Protein AF-A0A9P8ER81-F1 (afdb_monomer_lite)

Organism: Aureobasidium melanogenum (NCBI:txid46634)

pLDDT: mean 85.16, std 20.09, range [21.48, 98.94]

Secondary structure (DSSP, 8-state):
--EEEEE------B------SS---------HHHHHHHHHS-SEEEEEEEEETTEEEEEEEEEEEE--TT-TTSS---EEEEEEEEEESSSS-HHHHHHHHHTTS-S-PPPEEEEEEE-SPPPHHHHHH--GGGTT-THHHH-HHHHHHHTT--GGGGSS-SS--GGGS-HHHHGGGTTSPEEEEEEE-SSS-SS---TT-----------------------PPPPTT--S---GGGTT--TTTTPPPB---SHHHHHHHHHSSS-EEEEE-SEEE-TTTT-EEEEEEE-TT-SSTTB-EEE-GGGHHHHT-TTSPEEEEEEEEGGGGSPEEE-SSEEEEE-TT--EEES--EEEETT-EEEEEES-EEEEE-TTEETS--SEEEES-EEEEEES-EEEEESS-SEEE-SS---EEEEES-EEE-B-S-BTTSSSBBS--EEE--TT-EEEEES-EEEEE-S-TTEE-TT-EEEEES-EEEEEEEEEEEE-TT-EEEEES-EEEEEEEEE-TTT--SEEEE--SSGGGHHHHSSPPPPPEEES------B--GGGGGGTTS-PPPP--HHHHHHHHHHH-STT-S-------------------SS---------STTPPP-S-SS-SS-SGGGGG--S-SSSEE--SEEEETTT--EEEESSS--EEESTT-EEEEEEEEEEEEEEEEEEEEESSEEEEEEEESSGGG-SSSPPP-SSS-SS----EEEEESSSEEEEEE--GGG-EEEEEEEEEEEE-S-TT-EEEEEEEEEEE-SSTT-S-TT--SEEEEES-HHHHHHHHHHHHHHHHHEE-TT-EEE--SSS-EEEE---SSS-EE-SBSSS--S--HHHHHHHHHHHHHTT---HHHHHHHHHHHHT--TTSPPPSS-TTT----BHHHHHHHHHHHHHHHHHH--HHHHHHHHHHHHHHHHHHHTTEETTTTEE-B--B--SS-S---BSBHHHHHHHHHHHHHHHHHHHHHT--SSHHHHHHHHHHHHHHHHHHHTEETTTTEE-SBSSS-----HHHHHHHHHTTSS-TTSHHHHHHHHHHGGGEETTEEB-TTSTTEE-HHHHHHHHHHHHHTT-HHHHHHHHIIIIIHHHH-TTS-SSS--S-EETTS-S-TTTTTTSTT-GGGS-SSBGGG-HHHHHIIIIII-EEE-SGGGSEEEE----TT-SEEEEEEEETTEEEEEEEEEETTTTEEEEEEEEEEEEEEEEEEPPPTTSS--EEEETTEEP--S--BTTTBEEEEEEEEEEEEEEE--

Radius of gyration: 37.2 Å; chains: 1; bounding box: 92×100×94 Å

Structure (mmCIF, N/CA/C/O backbone):
data_AF-A0A9P8ER81-F1
#
_entry.id   AF-A0A9P8ER81-F1
#
loop_
_atom_site.group_PDB
_atom_site.id
_atom_site.type_symbol
_atom_site.label_atom_id
_atom_site.label_alt_id
_atom_site.label_comp_id
_atom_site.label_asym_id
_atom_site.label_entity_id
_atom_site.label_seq_id
_atom_site.pdbx_PDB_ins_code
_atom_site.Cartn_x
_atom_site.Cartn_y
_atom_site.Cartn_z
_atom_site.occupancy
_atom_site.B_iso_or_equiv
_atom_site.auth_seq_id
_atom_site.auth_comp_id
_atom_site.auth_asym_id
_atom_site.auth_atom_id
_atom_site.pdbx_PDB_model_num
ATOM 1 N N . MET A 1 1 ? -44.017 -26.011 -16.737 1.00 39.22 1 MET A N 1
ATOM 2 C CA . MET A 1 1 ? -43.146 -26.577 -17.790 1.00 39.22 1 MET A CA 1
ATOM 3 C C . MET A 1 1 ? -42.359 -27.715 -17.158 1.00 39.22 1 MET A C 1
ATOM 5 O O . MET A 1 1 ? -42.106 -27.592 -15.965 1.00 39.22 1 MET A O 1
ATOM 9 N N . PRO A 1 2 ? -42.047 -28.818 -17.864 1.00 48.47 2 PRO A N 1
ATOM 10 C CA . PRO A 1 2 ? -41.124 -29.813 -17.322 1.00 48.47 2 PRO A CA 1
ATOM 11 C C . PRO A 1 2 ? -39.794 -29.116 -17.026 1.00 48.47 2 PRO A C 1
ATOM 13 O O . PRO A 1 2 ? -39.274 -28.404 -17.889 1.00 48.47 2 PRO A O 1
ATOM 16 N N . SER A 1 3 ? -39.295 -29.247 -15.799 1.00 65.00 3 SER A N 1
ATOM 17 C CA . SER A 1 3 ? -37.984 -28.720 -15.440 1.00 65.00 3 SER A CA 1
ATOM 18 C C . SER A 1 3 ? -36.919 -29.400 -16.309 1.00 65.00 3 SER A C 1
ATOM 20 O O . SER A 1 3 ? -36.922 -30.621 -16.484 1.00 65.00 3 SER A O 1
ATOM 22 N N . LYS A 1 4 ? -36.050 -28.589 -16.916 1.00 60.72 4 LYS A N 1
ATOM 23 C CA . LYS A 1 4 ? -35.035 -29.006 -17.890 1.00 60.72 4 LYS A CA 1
ATOM 24 C C . LYS A 1 4 ? -33.675 -28.521 -17.413 1.00 60.72 4 LYS A C 1
ATOM 26 O O . LYS A 1 4 ? -33.542 -27.348 -17.080 1.00 60.72 4 LYS A O 1
ATOM 31 N N . LEU A 1 5 ? -32.680 -29.405 -17.434 1.00 55.84 5 LEU A N 1
ATOM 32 C CA . LEU A 1 5 ? -31.285 -29.052 -17.198 1.00 55.84 5 LEU A CA 1
ATOM 33 C C . LEU A 1 5 ? -30.478 -29.272 -18.490 1.00 55.84 5 LEU A C 1
ATOM 35 O O . LEU A 1 5 ? -30.349 -30.424 -18.924 1.00 55.84 5 LEU A O 1
ATOM 39 N N . PRO A 1 6 ? -29.988 -28.201 -19.135 1.00 52.16 6 PRO A N 1
ATOM 40 C CA . PRO A 1 6 ? -29.135 -28.302 -20.310 1.00 52.16 6 PRO A CA 1
ATOM 41 C C . PRO A 1 6 ? -27.662 -28.476 -19.915 1.00 52.16 6 PRO A C 1
ATOM 43 O O . PRO A 1 6 ? -27.085 -27.650 -19.223 1.00 52.16 6 PRO A O 1
ATOM 46 N N . PHE A 1 7 ? -27.021 -29.530 -20.408 1.00 52.78 7 PHE A N 1
ATOM 47 C CA . PHE A 1 7 ? -25.574 -29.703 -20.332 1.00 52.78 7 PHE A CA 1
ATOM 48 C C . PHE A 1 7 ? -24.956 -29.191 -21.640 1.00 52.78 7 PHE A C 1
ATOM 50 O O . PHE A 1 7 ? -25.050 -29.843 -22.686 1.00 52.78 7 PHE A O 1
ATOM 57 N N . LEU A 1 8 ? -24.339 -28.006 -21.588 1.00 46.53 8 LEU A N 1
ATOM 58 C CA . LEU A 1 8 ? -23.599 -27.432 -22.711 1.00 46.53 8 LEU A CA 1
ATOM 59 C C . LEU A 1 8 ? -22.160 -27.966 -22.682 1.00 46.53 8 LEU A C 1
ATOM 61 O O . LEU A 1 8 ? -21.277 -27.394 -22.054 1.00 46.53 8 LEU A O 1
ATOM 65 N N . LEU A 1 9 ? -21.918 -29.094 -23.345 1.00 48.25 9 LEU A N 1
ATOM 66 C CA . LEU A 1 9 ? -20.553 -29.539 -23.598 1.00 48.25 9 LEU A CA 1
ATOM 67 C C . LEU A 1 9 ? -20.040 -28.849 -24.857 1.00 48.25 9 LEU A C 1
ATOM 69 O O . LEU A 1 9 ? -20.486 -29.148 -25.965 1.00 48.25 9 LEU A O 1
ATOM 73 N N . SER A 1 10 ? -19.084 -27.938 -24.700 1.00 40.78 10 SER A N 1
ATOM 74 C CA . SER A 1 10 ? -18.264 -27.537 -25.831 1.00 40.78 10 SER A CA 1
ATOM 75 C C . SER A 1 10 ? -17.502 -28.767 -26.337 1.00 40.78 10 SER A C 1
ATOM 77 O O . SER A 1 10 ? -16.890 -29.496 -25.562 1.00 40.78 10 SER A O 1
ATOM 79 N N . VAL A 1 11 ? -17.530 -28.935 -27.664 1.00 40.12 11 VAL A N 1
ATOM 80 C CA . VAL A 1 11 ? -16.727 -29.853 -28.495 1.00 40.12 11 VAL A CA 1
ATOM 81 C C . VAL A 1 11 ? -17.462 -31.109 -28.947 1.00 40.12 11 VAL A C 1
ATOM 83 O O . VAL A 1 11 ? -17.304 -32.188 -28.397 1.00 40.12 11 VAL A O 1
ATOM 86 N N . LEU A 1 12 ? -18.171 -30.955 -30.062 1.00 39.06 12 LEU A N 1
ATOM 87 C CA . LEU A 1 12 ? -18.121 -31.846 -31.223 1.00 39.06 12 LEU A CA 1
ATOM 88 C C . LEU A 1 12 ? -18.571 -30.982 -32.404 1.00 39.06 12 LEU A C 1
ATOM 90 O O . LEU A 1 12 ? -19.765 -30.839 -32.626 1.00 39.06 12 LEU A O 1
ATOM 94 N N . THR A 1 13 ? -17.639 -30.333 -33.103 1.00 37.41 13 THR A N 1
ATOM 95 C CA . THR A 1 13 ? -17.927 -29.656 -34.373 1.00 37.41 13 THR A CA 1
ATOM 96 C C . THR A 1 13 ? -17.682 -30.652 -35.502 1.00 37.41 13 THR A C 1
ATOM 98 O O . THR A 1 13 ? -16.539 -30.967 -35.828 1.00 37.41 13 THR A O 1
ATOM 101 N N . PHE A 1 14 ? -18.745 -31.185 -36.108 1.00 37.97 14 PHE A N 1
ATOM 102 C CA . PHE A 1 14 ? -18.610 -31.902 -37.380 1.00 37.97 14 PHE A CA 1
ATOM 103 C C . PHE A 1 14 ? -18.672 -30.875 -38.513 1.00 37.97 14 PHE A C 1
ATOM 105 O O . PHE A 1 14 ? -19.731 -30.313 -38.791 1.00 37.97 14 PHE A O 1
ATOM 112 N N . SER A 1 15 ? -17.536 -30.603 -39.156 1.00 34.22 15 SER A N 1
ATOM 113 C CA . SER A 1 15 ? -17.490 -29.892 -40.433 1.00 34.22 15 SER A CA 1
ATOM 114 C C . SER A 1 15 ? -17.577 -30.908 -41.570 1.00 34.22 15 SER A C 1
ATOM 116 O O . SER A 1 15 ? -16.629 -31.629 -41.877 1.00 34.22 15 SER A O 1
ATOM 118 N N . SER A 1 16 ? -18.733 -30.985 -42.226 1.00 35.34 16 SER A N 1
ATOM 119 C CA . SER A 1 16 ? -18.903 -31.793 -43.433 1.00 35.34 16 SER A CA 1
ATOM 120 C C . SER A 1 16 ? -18.510 -30.997 -44.681 1.00 35.34 16 SER A C 1
ATOM 122 O O . SER A 1 16 ? -19.366 -30.710 -45.511 1.00 35.34 16 SER A O 1
ATOM 124 N N . VAL A 1 17 ? -17.233 -30.623 -44.835 1.00 33.19 17 VAL A N 1
ATOM 125 C CA . VAL A 1 17 ? -16.685 -30.206 -46.142 1.00 33.19 17 VAL A CA 1
ATOM 126 C C . VAL A 1 17 ? -15.220 -30.648 -46.257 1.00 33.19 17 VAL A C 1
ATOM 128 O O . VAL A 1 17 ? -14.379 -30.288 -45.441 1.00 33.19 17 VAL A O 1
ATOM 131 N N . GLN A 1 18 ? -14.941 -31.479 -47.265 1.00 34.34 18 GLN A N 1
ATOM 132 C CA . GLN A 1 18 ? -13.626 -32.034 -47.607 1.00 34.34 18 GLN A CA 1
ATOM 133 C C . GLN A 1 18 ? -12.578 -30.954 -47.947 1.00 34.34 18 GLN A C 1
ATOM 135 O O . GLN A 1 18 ? -12.928 -29.946 -48.556 1.00 34.34 18 GLN A O 1
ATOM 140 N N . ALA A 1 19 ? -11.301 -31.302 -47.696 1.00 27.11 19 ALA A N 1
ATOM 141 C CA . ALA A 1 19 ? -10.025 -30.646 -48.065 1.00 27.11 19 ALA A CA 1
ATOM 142 C C . ALA A 1 19 ? -9.415 -29.806 -46.912 1.00 27.11 19 ALA A C 1
ATOM 144 O O . ALA A 1 19 ? -10.013 -28.827 -46.496 1.00 27.11 19 ALA A O 1
ATOM 145 N N . PHE A 1 20 ? -8.262 -30.101 -46.293 1.00 28.53 20 PHE A N 1
ATOM 146 C CA . PHE A 1 20 ? -7.016 -30.755 -46.721 1.00 28.53 20 PHE A CA 1
ATOM 147 C C . PHE A 1 20 ? -6.289 -31.440 -45.529 1.00 28.53 20 PHE A C 1
ATOM 149 O O . PHE A 1 20 ? -6.613 -31.246 -44.361 1.00 28.53 20 PHE A O 1
ATOM 156 N N . ASP A 1 21 ? -5.284 -32.238 -45.873 1.00 39.47 21 ASP A N 1
ATOM 157 C CA . ASP A 1 21 ? -4.672 -33.384 -45.182 1.00 39.47 21 ASP A CA 1
ATOM 158 C C . ASP A 1 21 ? -3.701 -33.085 -44.006 1.00 39.47 21 ASP A C 1
ATOM 160 O O . ASP A 1 21 ? -2.617 -33.656 -43.917 1.00 39.47 21 ASP A O 1
ATOM 164 N N . ALA A 1 22 ? -4.050 -32.182 -43.086 1.00 29.44 22 ALA A N 1
ATOM 165 C CA . ALA A 1 22 ? -3.273 -31.960 -41.856 1.00 29.44 22 ALA A CA 1
ATOM 166 C C . ALA A 1 22 ? -4.194 -31.495 -40.724 1.00 29.44 22 ALA A C 1
ATOM 168 O O . ALA A 1 22 ? -4.329 -30.302 -40.478 1.00 29.44 22 ALA A O 1
ATOM 169 N N . GLY A 1 23 ? -4.875 -32.455 -40.090 1.00 33.38 23 GLY A N 1
ATOM 170 C CA . GLY A 1 23 ? -5.961 -32.246 -39.129 1.00 33.38 23 GLY A CA 1
ATOM 171 C C . GLY A 1 23 ? -5.746 -31.100 -38.136 1.00 33.38 23 GLY A C 1
ATOM 172 O O . GLY A 1 23 ? -5.108 -31.276 -37.103 1.00 33.38 23 GLY A O 1
ATOM 173 N N . VAL A 1 24 ? -6.373 -29.959 -38.424 1.00 28.34 24 VAL A N 1
ATOM 174 C CA . VAL A 1 24 ? -6.615 -28.878 -37.470 1.00 28.34 24 VAL A CA 1
ATOM 175 C C . VAL A 1 24 ? -8.126 -28.773 -37.291 1.00 28.34 24 VAL A C 1
ATOM 177 O O . VAL A 1 24 ? -8.835 -28.260 -38.153 1.00 28.34 24 VAL A O 1
ATOM 180 N N . TYR A 1 25 ? -8.616 -29.284 -36.162 1.00 34.81 25 TYR A N 1
ATOM 181 C CA . TYR A 1 25 ? -9.964 -29.028 -35.661 1.00 34.81 25 TYR A CA 1
ATOM 182 C C . TYR A 1 25 ? -9.838 -27.916 -34.611 1.00 34.81 25 TYR A C 1
ATOM 184 O O . TYR A 1 25 ? -9.230 -28.128 -33.565 1.00 34.81 25 TYR A O 1
ATOM 192 N N . GLY A 1 26 ? -10.312 -26.708 -34.927 1.00 34.00 26 GLY A N 1
ATOM 193 C CA . GLY A 1 26 ? -10.104 -25.509 -34.106 1.00 34.00 26 GLY A CA 1
ATOM 194 C C . GLY A 1 26 ? -11.362 -25.032 -33.376 1.00 34.00 26 GLY A C 1
ATOM 195 O O . GLY A 1 26 ? -12.456 -25.048 -33.938 1.00 34.00 26 GLY A O 1
ATOM 196 N N . LEU A 1 27 ? -11.174 -24.571 -32.136 1.00 31.00 27 LEU A N 1
ATOM 197 C CA . LEU A 1 27 ? -12.149 -23.838 -31.324 1.00 31.00 27 LEU A CA 1
ATOM 198 C C . LEU A 1 27 ? -12.285 -22.391 -31.834 1.00 31.00 27 LEU A C 1
ATOM 200 O O . LEU A 1 27 ? -11.282 -21.706 -32.030 1.00 31.00 27 LEU A O 1
ATOM 204 N N . GLY A 1 28 ? -13.518 -21.919 -32.025 1.00 37.47 28 GLY A N 1
ATOM 205 C CA . GLY A 1 28 ? -13.844 -20.508 -32.257 1.00 37.47 28 GLY A CA 1
ATOM 206 C C . GLY A 1 28 ? -14.683 -19.945 -31.108 1.00 37.47 28 GLY A C 1
ATOM 207 O O . GLY A 1 28 ? -15.349 -20.704 -30.407 1.00 37.47 28 GLY A O 1
ATOM 208 N N . TYR A 1 29 ? -14.650 -18.625 -30.911 1.00 38.16 29 TYR A N 1
ATOM 209 C CA . TYR A 1 29 ? -15.523 -17.936 -29.957 1.00 38.16 29 TYR A CA 1
ATOM 210 C C . TYR A 1 29 ? -16.986 -18.043 -30.412 1.00 38.16 29 TYR A C 1
ATOM 212 O O . TYR A 1 29 ? -17.314 -17.666 -31.538 1.00 38.16 29 TYR A O 1
ATOM 220 N N . TRP A 1 30 ? -17.860 -18.542 -29.536 1.00 48.03 30 TRP A N 1
ATOM 221 C CA . TRP A 1 30 ? -19.305 -18.593 -29.761 1.00 48.03 30 TRP A CA 1
ATOM 222 C C . TRP A 1 30 ? -19.987 -17.506 -28.939 1.00 48.03 30 TRP A C 1
ATOM 224 O O . TRP A 1 30 ? -19.637 -17.288 -27.783 1.00 48.03 30 TRP A O 1
ATOM 234 N N . ASN A 1 31 ? -20.981 -16.844 -29.523 1.00 48.06 31 ASN A N 1
ATOM 235 C CA . ASN A 1 31 ? -21.901 -16.015 -28.756 1.00 48.06 31 ASN A CA 1
ATOM 236 C C . ASN A 1 31 ? -22.828 -16.949 -27.960 1.00 48.06 31 ASN A C 1
ATOM 238 O O . ASN A 1 31 ? -23.581 -17.717 -28.563 1.00 48.06 31 ASN A O 1
ATOM 242 N N . GLU A 1 32 ? -22.758 -16.905 -26.629 1.00 51.81 32 GLU A N 1
ATOM 243 C CA . GLU A 1 32 ? -23.528 -17.775 -25.727 1.00 51.81 32 GLU A CA 1
ATOM 244 C C . GLU A 1 32 ? -25.037 -17.706 -25.998 1.00 51.81 32 GLU A C 1
ATOM 246 O O . GLU A 1 32 ? -25.713 -18.736 -26.026 1.00 51.81 32 GLU A O 1
ATOM 251 N N . THR A 1 33 ? -25.546 -16.522 -26.349 1.00 55.66 33 THR A N 1
ATOM 252 C CA . THR A 1 33 ? -26.947 -16.308 -26.732 1.00 55.66 33 THR A CA 1
ATOM 253 C C . THR A 1 33 ? -27.343 -17.141 -27.957 1.00 55.66 33 THR A C 1
ATOM 255 O O . THR A 1 33 ? -28.414 -17.742 -27.978 1.00 55.66 33 THR A O 1
ATOM 258 N N . TYR A 1 34 ? -26.462 -17.248 -28.959 1.00 58.88 34 TYR A N 1
ATOM 259 C CA . TYR A 1 34 ? -26.718 -18.011 -30.188 1.00 58.88 34 TYR A CA 1
ATOM 260 C C . TYR A 1 34 ? -26.672 -19.529 -29.949 1.00 58.88 34 TYR A C 1
ATOM 262 O O . TYR A 1 34 ? -27.463 -20.278 -30.519 1.00 58.88 34 TYR A O 1
ATOM 270 N N . ALA A 1 35 ? -25.785 -19.998 -29.065 1.00 58.81 35 ALA A N 1
ATOM 271 C CA . ALA A 1 35 ? -25.713 -21.409 -28.685 1.00 58.81 35 ALA A CA 1
ATOM 272 C C . ALA A 1 35 ? -26.953 -21.856 -27.886 1.00 58.81 35 ALA A C 1
ATOM 274 O O . ALA A 1 35 ? -27.472 -22.954 -28.102 1.00 58.81 35 ALA A O 1
ATOM 275 N N . MET A 1 36 ? -27.464 -20.995 -27.000 1.00 59.91 36 MET A N 1
ATOM 276 C CA . MET A 1 36 ? -28.713 -21.242 -26.275 1.00 59.91 36 MET A CA 1
ATOM 277 C C . MET A 1 36 ? -29.925 -21.266 -27.215 1.00 59.91 36 MET A C 1
ATOM 279 O O . MET A 1 36 ? -30.762 -22.165 -27.105 1.00 59.91 36 MET A O 1
ATOM 283 N N . GLU A 1 37 ? -29.994 -20.334 -28.171 1.00 66.12 37 GLU A N 1
ATOM 284 C CA . GLU A 1 37 ? -31.042 -20.295 -29.199 1.00 66.12 37 GLU A CA 1
ATOM 285 C C . GLU A 1 37 ? -31.012 -21.553 -30.086 1.00 66.12 37 GLU A C 1
ATOM 287 O O . GLU A 1 37 ? -32.050 -22.162 -30.349 1.00 66.12 37 GLU A O 1
ATOM 292 N N . ALA A 1 38 ? -29.823 -22.030 -30.460 1.00 65.75 38 ALA A N 1
ATOM 293 C CA . ALA A 1 38 ? -29.668 -23.251 -31.244 1.00 65.75 38 ALA A CA 1
ATOM 294 C C . ALA A 1 38 ? -30.030 -24.539 -30.476 1.00 65.75 38 ALA A C 1
ATOM 296 O O . ALA A 1 38 ? -30.624 -25.447 -31.054 1.00 65.75 38 ALA A O 1
ATOM 297 N N . ASN A 1 39 ? -29.750 -24.632 -29.168 1.00 74.31 39 ASN A N 1
ATOM 298 C CA . ASN A 1 39 ? -30.237 -25.751 -28.341 1.00 74.31 39 ASN A CA 1
ATOM 299 C C . ASN A 1 39 ? -31.770 -25.725 -28.181 1.00 74.31 39 ASN A C 1
ATOM 301 O O . ASN A 1 39 ? -32.401 -26.776 -28.017 1.00 74.31 39 ASN A O 1
ATOM 305 N N . ALA A 1 40 ? -32.381 -24.535 -28.210 1.00 71.75 40 ALA A N 1
ATOM 306 C CA . ALA A 1 40 ? -33.834 -24.379 -28.194 1.00 71.75 40 ALA A CA 1
ATOM 307 C C . ALA A 1 40 ? -34.484 -24.765 -29.537 1.00 71.75 40 ALA A C 1
ATOM 309 O O . ALA A 1 40 ? -35.626 -25.230 -29.548 1.00 71.75 40 ALA A O 1
ATOM 310 N N . HIS A 1 41 ? -33.744 -24.645 -30.644 1.00 74.25 41 HIS A N 1
ATOM 311 C CA . HIS A 1 41 ? -34.193 -24.953 -32.004 1.00 74.25 41 HIS A CA 1
ATOM 312 C C . HIS A 1 41 ? -33.240 -25.916 -32.740 1.00 74.25 41 HIS A C 1
ATOM 314 O O . HIS A 1 41 ? -32.644 -25.542 -33.751 1.00 74.25 41 HIS A O 1
ATOM 320 N N . PRO A 1 42 ? -33.087 -27.165 -32.262 1.00 78.38 42 PRO A N 1
ATOM 321 C CA . PRO A 1 42 ? -32.157 -28.111 -32.863 1.00 78.38 42 PRO A CA 1
ATOM 322 C C . PRO A 1 42 ? -32.650 -28.621 -34.221 1.00 78.38 42 PRO A C 1
ATOM 324 O O . PRO A 1 42 ? -33.849 -28.770 -34.458 1.00 78.38 42 PRO A O 1
ATOM 327 N N . ASN A 1 43 ? -31.708 -28.965 -35.095 1.00 75.88 43 ASN A N 1
ATOM 328 C CA . ASN A 1 43 ? -31.969 -29.630 -36.369 1.00 75.88 43 ASN A CA 1
ATOM 329 C C . ASN A 1 43 ? -32.446 -31.083 -36.186 1.00 75.88 43 ASN A C 1
ATOM 331 O O . ASN A 1 43 ? -33.226 -31.566 -37.003 1.00 75.88 43 ASN A O 1
ATOM 335 N N . ALA A 1 44 ? -31.998 -31.783 -35.137 1.00 71.56 44 ALA A N 1
ATOM 336 C CA . ALA A 1 44 ? -32.433 -33.143 -34.813 1.00 71.56 44 ALA A CA 1
ATOM 337 C C . ALA A 1 44 ? -32.481 -33.383 -33.298 1.00 71.56 44 ALA A C 1
ATOM 339 O O . ALA A 1 44 ? -31.663 -32.841 -32.559 1.00 71.56 44 ALA A O 1
ATOM 340 N N . THR A 1 45 ? -33.395 -34.237 -32.833 1.00 72.56 45 THR A N 1
ATOM 341 C CA . THR A 1 45 ? -33.522 -34.582 -31.410 1.00 72.56 45 THR A CA 1
ATOM 342 C C . THR A 1 45 ? -33.776 -36.074 -31.216 1.00 72.56 45 THR A C 1
ATOM 344 O O . THR A 1 45 ? -34.680 -36.633 -31.831 1.00 72.56 45 THR A O 1
ATOM 347 N N . SER A 1 46 ? -33.044 -36.688 -30.287 1.00 73.69 46 SER A N 1
ATOM 348 C CA . SER A 1 46 ? -33.272 -38.051 -29.791 1.00 73.69 46 SER A CA 1
ATOM 349 C C . SER A 1 46 ? -33.528 -38.024 -28.290 1.00 73.69 46 SER A C 1
ATOM 351 O O . SER A 1 46 ? -33.036 -37.148 -27.584 1.00 73.69 46 SER A O 1
ATOM 353 N N . SER A 1 47 ? -34.334 -38.943 -27.761 1.00 74.44 47 SER A N 1
ATOM 354 C CA . SER A 1 47 ? -34.672 -38.958 -26.332 1.00 74.44 47 SER A CA 1
ATOM 355 C C . SER A 1 47 ? -34.830 -40.378 -25.807 1.00 74.44 47 SER A C 1
ATOM 357 O O . SER A 1 47 ? -35.454 -41.217 -26.449 1.00 74.44 47 SER A O 1
ATOM 359 N N . VAL A 1 48 ? -34.274 -40.629 -24.625 1.00 74.19 48 VAL A N 1
ATOM 360 C CA . VAL A 1 48 ? -34.306 -41.913 -23.927 1.00 74.19 48 VAL A CA 1
ATOM 361 C C . VAL A 1 48 ? -34.953 -41.701 -22.557 1.00 74.19 48 VAL A C 1
ATOM 363 O O . VAL A 1 48 ? -34.342 -41.081 -21.680 1.00 74.19 48 VAL A O 1
ATOM 366 N N . PRO A 1 49 ? -36.196 -42.167 -22.353 1.00 76.31 49 PRO A N 1
ATOM 367 C CA . PRO A 1 49 ? -36.838 -42.104 -21.051 1.00 76.31 49 PRO A CA 1
ATOM 368 C C . PRO A 1 49 ? -36.274 -43.177 -20.116 1.00 76.31 49 PRO A C 1
ATOM 370 O O . PRO A 1 49 ? -35.974 -44.295 -20.537 1.00 76.31 49 PRO A O 1
ATOM 373 N N . PHE A 1 50 ? -36.163 -42.851 -18.833 1.00 72.62 50 PHE A N 1
ATOM 374 C CA . PHE A 1 50 ? -35.789 -43.794 -17.785 1.00 72.62 50 PHE A CA 1
ATOM 375 C C . PHE A 1 50 ? -36.461 -43.427 -16.461 1.00 72.62 50 PHE A C 1
ATOM 377 O O . PHE A 1 50 ? -36.944 -42.311 -16.276 1.00 72.62 50 PHE A O 1
ATOM 384 N N . THR A 1 51 ? -36.512 -44.372 -15.528 1.00 67.12 51 THR A N 1
ATOM 385 C CA . THR A 1 51 ? -37.155 -44.181 -14.223 1.00 67.12 51 THR A CA 1
ATOM 386 C C . THR A 1 51 ? -36.132 -44.296 -13.107 1.00 67.12 51 THR A C 1
ATOM 388 O O . THR A 1 51 ? -35.368 -45.260 -13.071 1.00 67.12 51 THR A O 1
ATOM 391 N N . LEU A 1 52 ? -36.158 -43.358 -12.165 1.00 64.31 52 LEU A N 1
ATOM 392 C CA . LEU A 1 52 ? -35.473 -43.486 -10.880 1.00 64.31 52 LEU A CA 1
ATOM 393 C C . LEU A 1 52 ? -36.555 -43.525 -9.809 1.00 64.31 52 LEU A C 1
ATOM 395 O O . LEU A 1 52 ? -37.378 -42.616 -9.743 1.00 64.31 52 LEU A O 1
ATOM 399 N N . GLY A 1 53 ? -36.592 -44.591 -9.008 1.00 71.06 53 GLY A N 1
ATOM 400 C CA . GLY A 1 53 ? -37.647 -44.798 -8.015 1.00 71.06 53 GLY A CA 1
ATOM 401 C C . GLY A 1 53 ? -39.054 -44.651 -8.614 1.00 71.06 53 GLY A C 1
ATOM 402 O O . GLY A 1 53 ? -39.413 -45.385 -9.530 1.00 71.06 53 GLY A O 1
ATOM 403 N N . THR A 1 54 ? -39.845 -43.701 -8.107 1.00 68.06 54 THR A N 1
ATOM 404 C CA . THR A 1 54 ? -41.221 -43.431 -8.583 1.00 68.06 54 THR A CA 1
ATOM 405 C C . THR A 1 54 ? -41.338 -42.314 -9.629 1.00 68.06 54 THR A C 1
ATOM 407 O O . THR A 1 54 ? -42.451 -41.990 -10.048 1.00 68.06 54 THR A O 1
ATOM 410 N N . LYS A 1 55 ? -40.226 -41.695 -10.052 1.00 69.69 55 LYS A N 1
ATOM 411 C CA . LYS A 1 55 ? -40.222 -40.531 -10.955 1.00 69.69 55 LYS A CA 1
ATOM 412 C C . LYS A 1 55 ? -39.646 -40.880 -12.327 1.00 69.69 55 LYS A C 1
ATOM 414 O O . LYS A 1 55 ? -38.674 -41.627 -12.446 1.00 69.69 55 LYS A O 1
ATOM 419 N N . ASN A 1 56 ? -40.238 -40.282 -13.359 1.00 79.56 56 ASN A N 1
ATOM 420 C CA . ASN A 1 56 ? -39.793 -40.408 -14.742 1.00 79.56 56 ASN A CA 1
ATOM 421 C C . ASN A 1 56 ? -38.798 -39.296 -15.089 1.00 79.56 56 ASN A C 1
ATOM 423 O O . ASN A 1 56 ? -39.020 -38.124 -14.780 1.00 79.56 56 ASN A O 1
ATOM 427 N N . PHE A 1 57 ? -37.739 -39.680 -15.788 1.00 79.19 57 PHE A N 1
ATOM 428 C CA . PHE A 1 57 ? -36.723 -38.804 -16.349 1.00 79.19 57 PHE A CA 1
ATOM 429 C C . PHE A 1 57 ? -36.592 -39.081 -17.847 1.00 79.19 57 PHE A C 1
ATOM 431 O O . PHE A 1 57 ? -36.976 -40.137 -18.350 1.00 79.19 57 PHE A O 1
ATOM 438 N N . THR A 1 58 ? -36.066 -38.124 -18.599 1.00 78.00 58 THR A N 1
ATOM 439 C CA . THR A 1 58 ? -35.747 -38.310 -20.016 1.00 78.00 58 THR A CA 1
ATOM 440 C C . THR A 1 58 ? -34.416 -37.660 -20.325 1.00 78.00 58 THR A C 1
ATOM 442 O O . THR A 1 58 ? -34.244 -36.462 -20.120 1.00 78.00 58 THR A O 1
ATOM 445 N N . PHE A 1 59 ? -33.478 -38.452 -20.833 1.00 75.50 59 PHE A N 1
ATOM 446 C CA . PHE A 1 59 ? -32.229 -37.942 -21.373 1.00 75.50 59 PHE A CA 1
ATOM 447 C C . PHE A 1 59 ? -32.421 -37.643 -22.857 1.00 75.50 59 PHE A C 1
ATOM 449 O O . PHE A 1 59 ? -32.755 -38.529 -23.638 1.00 75.50 59 PHE A O 1
ATOM 456 N N . GLN A 1 60 ? -32.259 -36.388 -23.243 1.00 74.00 60 GLN A N 1
ATOM 457 C CA . GLN A 1 60 ? -32.508 -35.873 -24.580 1.00 74.00 60 GLN A CA 1
ATOM 458 C C . GLN A 1 60 ? -31.209 -35.349 -25.192 1.00 74.00 60 GLN A C 1
ATOM 460 O O . GLN A 1 60 ? -30.457 -34.646 -24.534 1.00 74.00 60 GLN A O 1
ATOM 465 N N . VAL A 1 61 ? -30.963 -35.641 -26.465 1.00 73.31 61 VAL A N 1
ATOM 466 C CA . VAL A 1 61 ? -29.831 -35.111 -27.234 1.00 73.31 61 VAL A CA 1
ATOM 467 C C . VAL A 1 61 ? -30.376 -34.321 -28.414 1.00 73.31 61 VAL A C 1
ATOM 469 O O . VAL A 1 61 ? -31.186 -34.842 -29.172 1.00 73.31 61 VAL A O 1
ATOM 472 N N . ASN A 1 62 ? -29.935 -33.079 -28.556 1.00 68.19 62 ASN A N 1
ATOM 473 C CA . ASN A 1 62 ? -30.347 -32.093 -29.546 1.00 68.19 62 ASN A CA 1
ATOM 474 C C . ASN A 1 62 ? -29.143 -31.764 -30.433 1.00 68.19 62 ASN A C 1
ATOM 476 O O . ASN A 1 62 ? -28.136 -31.321 -29.916 1.00 68.19 62 ASN A O 1
ATOM 480 N N . VAL A 1 63 ? -29.207 -31.934 -31.746 1.00 69.00 63 VAL A N 1
ATOM 481 C CA . VAL A 1 63 ? -28.116 -31.586 -32.669 1.00 69.00 63 VAL A CA 1
ATOM 482 C C . VAL A 1 63 ? -28.531 -30.368 -33.481 1.00 69.00 63 VAL A C 1
ATOM 484 O O . VAL A 1 63 ? -29.596 -30.404 -34.088 1.00 69.00 63 VAL A O 1
ATOM 487 N N . ALA A 1 64 ? -27.722 -29.307 -33.509 1.00 65.88 64 ALA A N 1
ATOM 488 C CA . ALA A 1 64 ? -27.975 -28.097 -34.291 1.00 65.88 64 ALA A CA 1
ATOM 489 C C . ALA A 1 64 ? -26.795 -27.740 -35.204 1.00 65.88 64 ALA A C 1
ATOM 491 O O . ALA A 1 64 ? -25.639 -27.951 -34.849 1.00 65.88 64 ALA A O 1
ATOM 492 N N . GLU A 1 65 ? -27.081 -27.182 -36.375 1.00 67.38 65 GLU A N 1
ATOM 493 C CA . GLU A 1 65 ? -26.092 -26.669 -37.323 1.00 67.38 65 GLU A CA 1
ATOM 494 C C . GLU A 1 65 ? -25.903 -25.160 -37.106 1.00 67.38 65 GLU A C 1
ATOM 496 O O . GLU A 1 65 ? -26.867 -24.399 -37.060 1.00 67.38 65 GLU A O 1
ATOM 501 N N . LEU A 1 66 ? -24.654 -24.725 -36.966 1.00 63.91 66 LEU A N 1
ATOM 502 C CA . LEU A 1 66 ? -24.269 -23.372 -36.584 1.00 63.91 66 LEU A CA 1
ATOM 503 C C . LEU A 1 66 ? -23.349 -22.747 -37.638 1.00 63.91 66 LEU A C 1
ATOM 505 O O . LEU A 1 66 ? -22.564 -23.441 -38.290 1.00 63.91 66 LEU A O 1
ATOM 509 N N . ILE A 1 67 ? -23.399 -21.419 -37.764 1.00 61.50 67 ILE A N 1
ATOM 510 C CA . ILE A 1 67 ? -22.475 -20.638 -38.598 1.00 61.50 67 ILE A CA 1
ATOM 511 C C . ILE A 1 67 ? -21.653 -19.723 -37.674 1.00 61.50 67 ILE A C 1
ATOM 513 O O . ILE A 1 67 ? -22.218 -18.788 -37.107 1.00 61.50 67 ILE A O 1
ATOM 517 N N . PRO A 1 68 ? -20.339 -19.953 -37.504 1.00 55.09 68 PRO A N 1
ATOM 518 C CA . PRO A 1 68 ? -19.487 -19.106 -36.677 1.00 55.09 68 PRO A CA 1
ATOM 519 C C . PRO A 1 68 ? -19.415 -17.673 -37.222 1.00 55.09 68 PRO A C 1
ATOM 521 O O . PRO A 1 68 ? -19.113 -17.455 -38.398 1.00 55.09 68 PRO A O 1
ATOM 524 N N . THR A 1 69 ? -19.636 -16.679 -36.363 1.00 51.09 69 THR A N 1
ATOM 525 C CA . THR A 1 69 ? -19.422 -15.259 -36.680 1.00 51.09 69 THR A CA 1
ATOM 526 C C . THR A 1 69 ? -17.967 -14.871 -36.410 1.00 51.09 69 THR A C 1
ATOM 528 O O . THR A 1 69 ? -17.451 -15.168 -35.338 1.00 51.09 69 THR A O 1
ATOM 531 N N . GLY A 1 70 ? -17.307 -14.182 -37.349 1.00 49.09 70 GLY A N 1
ATOM 532 C CA . GLY A 1 70 ? -15.949 -13.642 -37.148 1.00 49.09 70 GLY A CA 1
ATOM 533 C C . GLY A 1 70 ? -14.868 -14.152 -38.109 1.00 49.09 70 GLY A C 1
ATOM 534 O O . GLY A 1 70 ? -13.735 -13.686 -38.034 1.00 49.09 70 GLY A O 1
ATOM 535 N N . TYR A 1 71 ? -15.201 -15.041 -39.051 1.00 49.78 71 TYR A N 1
ATOM 536 C CA . TYR A 1 71 ? -14.257 -15.552 -40.052 1.00 49.78 71 TYR A CA 1
ATOM 537 C C . TYR A 1 71 ? -14.719 -15.223 -41.480 1.00 49.78 71 TYR A C 1
ATOM 539 O O . TYR A 1 71 ? -15.501 -15.957 -42.074 1.00 49.78 71 TYR A O 1
ATOM 547 N N . ASN A 1 72 ? -14.196 -14.139 -42.066 1.00 47.53 72 ASN A N 1
ATOM 548 C CA . ASN A 1 72 ? -14.487 -13.738 -43.458 1.00 47.53 72 ASN A CA 1
ATOM 549 C C . ASN A 1 72 ? -13.634 -14.475 -44.517 1.00 47.53 72 ASN A C 1
ATOM 551 O O . ASN A 1 72 ? -13.716 -14.149 -45.698 1.00 47.53 72 ASN A O 1
ATOM 555 N N . PHE A 1 73 ? -12.808 -15.450 -44.118 1.00 43.72 73 PHE A N 1
ATOM 556 C CA . PHE A 1 73 ? -11.830 -16.105 -45.003 1.00 43.72 73 PHE A CA 1
ATOM 557 C C . PHE A 1 73 ? -12.152 -17.566 -45.364 1.00 43.72 73 PHE A C 1
ATOM 559 O O . PHE A 1 73 ? -11.372 -18.184 -46.084 1.00 43.72 73 PHE A O 1
ATOM 566 N N . VAL A 1 74 ? -13.285 -18.128 -44.918 1.00 48.12 74 VAL A N 1
ATOM 567 C CA . VAL A 1 74 ? -13.662 -19.521 -45.231 1.00 48.12 74 VAL A CA 1
ATOM 568 C C . VAL A 1 74 ? -15.043 -19.564 -45.896 1.00 48.12 74 VAL A C 1
ATOM 570 O O . VAL A 1 74 ? -16.016 -19.108 -45.293 1.00 48.12 74 VAL A O 1
ATOM 573 N N . PRO A 1 75 ? -15.177 -20.110 -47.120 1.00 40.16 75 PRO A N 1
ATOM 574 C CA . PRO A 1 75 ? -16.480 -20.293 -47.744 1.00 40.16 75 PRO A CA 1
ATOM 575 C C . PRO A 1 75 ? -17.281 -21.354 -46.975 1.00 40.16 75 PRO A C 1
ATOM 577 O O . PRO A 1 75 ? -16.902 -22.520 -46.948 1.00 40.16 75 PRO A O 1
ATOM 580 N N . ASN A 1 76 ? -18.416 -20.947 -46.402 1.00 50.16 76 ASN A N 1
ATOM 581 C CA . ASN A 1 76 ? -19.443 -21.820 -45.817 1.00 50.16 76 ASN A CA 1
ATOM 582 C C . ASN A 1 76 ? -18.992 -22.652 -44.582 1.00 50.16 76 ASN A C 1
ATOM 584 O O . ASN A 1 76 ? -19.000 -23.883 -44.630 1.00 50.16 76 ASN A O 1
ATOM 588 N N . PRO A 1 77 ? -18.640 -22.010 -43.449 1.00 51.97 77 PRO A N 1
ATOM 589 C CA . PRO A 1 77 ? -18.130 -22.680 -42.252 1.00 51.97 77 PRO A CA 1
ATOM 590 C C . PRO A 1 77 ? -19.265 -23.278 -41.403 1.00 51.97 77 PRO A C 1
ATOM 592 O O . PRO A 1 77 ? -19.386 -22.962 -40.225 1.00 51.97 77 PRO A O 1
ATOM 595 N N . ARG A 1 78 ? -20.146 -24.100 -41.979 1.00 54.19 78 ARG A N 1
ATOM 596 C CA . ARG A 1 78 ? -21.212 -24.731 -41.187 1.00 54.19 78 ARG A CA 1
ATOM 597 C C . ARG A 1 78 ? -20.624 -25.793 -40.259 1.00 54.19 78 ARG A C 1
ATOM 599 O O . ARG A 1 78 ? -19.810 -26.611 -40.687 1.00 54.19 78 ARG A O 1
ATOM 606 N N . GLN A 1 79 ? -21.023 -25.764 -38.994 1.00 56.19 79 GLN A N 1
ATOM 607 C CA . GLN A 1 79 ? -20.568 -26.691 -37.960 1.00 56.19 79 GLN A CA 1
ATOM 608 C C . GLN A 1 79 ? -21.781 -27.289 -37.250 1.00 56.19 79 GLN A C 1
ATOM 610 O O . GLN A 1 79 ? -22.608 -26.545 -36.737 1.00 56.19 79 GLN A O 1
ATOM 615 N N . ALA A 1 80 ? -21.901 -28.614 -37.194 1.00 55.84 80 ALA A N 1
ATOM 616 C CA . ALA A 1 80 ? -22.925 -29.260 -36.372 1.00 55.84 80 ALA A CA 1
ATOM 617 C C . ALA A 1 80 ? -22.432 -29.409 -34.925 1.00 55.84 80 ALA A C 1
ATOM 619 O O . ALA A 1 80 ? -21.294 -29.829 -34.735 1.00 55.84 80 ALA A O 1
ATOM 620 N N . ALA A 1 81 ? -23.277 -29.097 -33.941 1.00 59.06 81 ALA A N 1
ATOM 621 C CA . ALA A 1 81 ? -23.037 -29.226 -32.503 1.00 59.06 81 ALA A CA 1
ATOM 622 C C . ALA A 1 81 ? -24.159 -30.039 -31.838 1.00 59.06 81 ALA A C 1
ATOM 624 O O . ALA A 1 81 ? -25.316 -29.939 -32.241 1.00 59.06 81 ALA A O 1
ATOM 625 N N . ALA A 1 82 ? -23.837 -30.831 -30.812 1.00 60.12 82 ALA A N 1
ATOM 626 C CA . ALA A 1 82 ? -24.804 -31.623 -30.048 1.00 60.12 82 ALA A CA 1
ATOM 627 C C . ALA A 1 82 ? -24.934 -31.112 -28.603 1.00 60.12 82 ALA A C 1
ATOM 629 O O . ALA A 1 82 ? -23.940 -30.904 -27.916 1.00 60.12 82 ALA A O 1
ATOM 630 N N . PHE A 1 83 ? -26.166 -30.959 -28.133 1.00 65.56 83 PHE A N 1
ATOM 631 C CA . PHE A 1 83 ? -26.565 -30.488 -26.814 1.00 65.56 83 PHE A CA 1
ATOM 632 C C . PHE A 1 83 ? -27.276 -31.614 -26.063 1.00 65.56 83 PHE A C 1
ATOM 634 O O . PHE A 1 83 ? -28.207 -32.226 -26.587 1.00 65.56 83 PHE A O 1
ATOM 641 N N . TYR A 1 84 ? -26.879 -31.875 -24.823 1.00 67.56 84 TYR A N 1
ATOM 642 C CA . TYR A 1 84 ? -27.437 -32.955 -24.010 1.00 67.56 84 TYR A CA 1
ATOM 643 C C . TYR A 1 84 ? -28.305 -32.355 -22.909 1.00 67.56 84 TYR A C 1
ATOM 645 O O . TYR A 1 84 ? -27.907 -31.423 -22.226 1.00 67.56 84 TYR A O 1
ATOM 653 N N . ASN A 1 85 ? -29.511 -32.866 -22.727 1.00 71.44 85 ASN A N 1
ATOM 654 C CA . ASN A 1 85 ? -30.525 -32.313 -21.843 1.00 71.44 85 ASN A CA 1
ATOM 655 C C . ASN A 1 85 ? -31.072 -33.427 -20.947 1.00 71.44 85 ASN A C 1
ATOM 657 O O . ASN A 1 85 ? -31.432 -34.492 -21.440 1.00 71.44 85 ASN A O 1
ATOM 661 N N . LEU A 1 86 ? -31.203 -33.176 -19.646 1.00 76.44 86 LEU A N 1
ATOM 662 C CA . LEU A 1 86 ? -31.954 -34.053 -18.747 1.00 76.44 86 LEU A CA 1
ATOM 663 C C . LEU A 1 86 ? -33.284 -33.387 -18.384 1.00 76.44 86 LEU A C 1
ATOM 665 O O . LEU A 1 86 ? -33.313 -32.244 -17.930 1.00 76.44 86 LEU A O 1
ATOM 669 N N . LEU A 1 87 ? -34.386 -34.099 -18.604 1.00 75.75 87 LEU A N 1
ATOM 670 C CA . LEU A 1 87 ? -35.755 -33.623 -18.409 1.00 75.75 87 LEU A CA 1
ATOM 671 C C . LEU A 1 87 ? -36.440 -34.431 -17.303 1.00 75.75 87 LEU A C 1
ATOM 673 O O . LEU A 1 87 ? -36.268 -35.650 -17.244 1.00 75.75 87 LEU A O 1
ATOM 677 N N . TRP A 1 88 ? -37.243 -33.776 -16.462 1.00 81.06 88 TRP A N 1
ATOM 678 C CA . TRP A 1 88 ? -38.054 -34.438 -15.434 1.00 81.06 88 TRP A CA 1
ATOM 679 C C . TRP A 1 88 ? -39.385 -33.720 -15.187 1.00 81.06 88 TRP A C 1
ATOM 681 O O . TRP A 1 88 ? -39.586 -32.560 -15.556 1.00 81.06 88 TRP A O 1
ATOM 691 N N . GLU A 1 89 ? -40.325 -34.426 -14.559 1.00 67.94 89 GLU A N 1
ATOM 692 C CA . GLU A 1 89 ? -41.649 -33.892 -14.239 1.00 67.94 89 GLU A CA 1
ATOM 693 C C . GLU A 1 89 ? -41.668 -33.192 -12.868 1.00 67.94 89 GLU A C 1
ATOM 695 O O . GLU A 1 89 ? -41.434 -33.816 -11.832 1.00 67.94 89 GLU A O 1
ATOM 700 N N . GLY A 1 90 ? -41.995 -31.895 -12.846 1.00 61.94 90 GLY A N 1
ATOM 701 C CA . GLY A 1 90 ? -42.175 -31.109 -11.618 1.00 61.94 90 GLY A CA 1
ATOM 702 C C . GLY A 1 90 ? -41.714 -29.658 -11.769 1.00 61.94 90 GLY A C 1
ATOM 703 O O . GLY A 1 90 ? -41.135 -29.311 -12.787 1.00 61.94 90 GLY A O 1
ATOM 704 N N . GLY A 1 91 ? -41.997 -28.813 -10.770 1.00 57.38 91 GLY A N 1
ATOM 705 C CA . GLY A 1 91 ? -41.487 -27.431 -10.673 1.00 57.38 91 GLY A CA 1
ATOM 706 C C . GLY A 1 91 ? -40.376 -27.249 -9.629 1.00 57.38 91 GLY A C 1
ATOM 707 O O . GLY A 1 91 ? -40.008 -26.121 -9.325 1.00 57.38 91 GLY A O 1
ATOM 708 N N . GLY A 1 92 ? -39.887 -28.345 -9.039 1.00 62.47 92 GLY A N 1
ATOM 709 C CA . GLY A 1 92 ? -38.784 -28.347 -8.073 1.00 62.47 92 GLY A CA 1
ATOM 710 C C . GLY A 1 92 ? -37.424 -28.592 -8.733 1.00 62.47 92 GLY A C 1
ATOM 711 O O . GLY A 1 92 ? -37.351 -29.010 -9.894 1.00 62.47 92 GLY A O 1
ATOM 712 N N . SER A 1 93 ? -36.344 -28.368 -7.977 1.00 63.59 93 SER A N 1
ATOM 713 C CA . SER A 1 93 ? -34.973 -28.620 -8.439 1.00 63.59 93 SER A CA 1
ATOM 714 C C . SER A 1 93 ? -34.737 -30.103 -8.752 1.00 63.59 93 SER A C 1
ATOM 716 O O . SER A 1 93 ? -35.430 -30.988 -8.233 1.00 63.59 93 SER A O 1
ATOM 718 N N . LEU A 1 94 ? -33.739 -30.393 -9.592 1.00 65.25 94 LEU A N 1
ATOM 719 C CA . LEU A 1 94 ? -33.359 -31.764 -9.950 1.00 65.25 94 LEU A CA 1
ATOM 720 C C . LEU A 1 94 ? -33.026 -32.595 -8.698 1.00 65.25 94 LEU A C 1
ATOM 722 O O . LEU A 1 94 ? -33.515 -33.712 -8.548 1.00 65.25 94 LEU A O 1
ATOM 726 N N . ASN A 1 95 ? -32.298 -32.003 -7.742 1.00 61.94 95 ASN A N 1
ATOM 727 C CA . ASN A 1 95 ? -31.974 -32.639 -6.461 1.00 61.94 95 ASN A CA 1
ATOM 728 C C . ASN A 1 95 ? -33.223 -32.968 -5.635 1.00 61.94 95 ASN A C 1
ATOM 730 O O . ASN A 1 95 ? -33.280 -34.016 -4.997 1.00 61.94 95 ASN A O 1
ATOM 734 N N . GLN A 1 96 ? -34.233 -32.095 -5.634 1.00 64.06 96 GLN A N 1
ATOM 735 C CA . GLN A 1 96 ? -35.489 -32.370 -4.940 1.00 64.06 96 GLN A CA 1
ATOM 736 C C . GLN A 1 96 ? -36.294 -33.469 -5.637 1.00 64.06 96 GLN A C 1
ATOM 738 O O . GLN A 1 96 ? -36.796 -34.370 -4.977 1.00 64.06 96 GLN A O 1
ATOM 743 N N . SER A 1 97 ? -36.320 -33.470 -6.969 1.00 69.44 97 SER A N 1
ATOM 744 C CA . SER A 1 97 ? -37.038 -34.484 -7.748 1.00 69.44 97 SER A CA 1
ATOM 745 C C . SER A 1 97 ? -36.404 -35.876 -7.626 1.00 69.44 97 SER A C 1
ATOM 747 O O . SER A 1 97 ? -37.128 -36.864 -7.548 1.00 69.44 97 SER A O 1
ATOM 749 N N . ILE A 1 98 ? -35.070 -35.964 -7.537 1.00 68.81 98 ILE A N 1
ATOM 750 C CA . ILE A 1 98 ? -34.341 -37.215 -7.260 1.00 68.81 98 ILE A CA 1
ATOM 751 C C . ILE A 1 98 ? -34.541 -37.668 -5.805 1.00 68.81 98 ILE A C 1
ATOM 753 O O . ILE A 1 98 ? -34.715 -38.860 -5.563 1.00 68.81 98 ILE A O 1
ATOM 757 N N . ARG A 1 99 ? -34.581 -36.745 -4.832 1.00 65.25 99 ARG A N 1
ATOM 758 C CA . ARG A 1 99 ? -34.930 -37.069 -3.434 1.00 65.25 99 ARG A CA 1
ATOM 759 C C . ARG A 1 99 ? -36.324 -37.676 -3.320 1.00 65.25 99 ARG A C 1
ATOM 761 O O . ARG A 1 99 ? -36.475 -38.761 -2.765 1.00 65.25 99 ARG A O 1
ATOM 768 N N . ASP A 1 100 ? -37.317 -37.000 -3.889 1.00 66.81 100 ASP A N 1
ATOM 769 C CA . ASP A 1 100 ? -38.723 -37.411 -3.847 1.00 66.81 100 ASP A CA 1
ATOM 770 C C . ASP A 1 100 ? -38.969 -38.726 -4.598 1.00 66.81 100 ASP A C 1
ATOM 772 O O . ASP A 1 100 ? -39.917 -39.454 -4.311 1.00 66.81 100 ASP A O 1
ATOM 776 N N . ALA A 1 101 ? -38.113 -39.047 -5.567 1.00 64.62 101 ALA A N 1
ATOM 777 C CA . ALA A 1 101 ? -38.176 -40.299 -6.296 1.00 64.62 101 ALA A CA 1
ATOM 778 C C . ALA A 1 101 ? -37.869 -41.524 -5.423 1.00 64.62 101 ALA A C 1
ATOM 780 O O . ALA A 1 101 ? -38.435 -42.593 -5.666 1.00 64.62 101 ALA A O 1
ATOM 781 N N . VAL A 1 102 ? -36.983 -41.381 -4.432 1.00 61.09 102 VAL A N 1
ATOM 782 C CA . VAL A 1 102 ? -36.347 -42.505 -3.718 1.00 61.09 102 VAL A CA 1
ATOM 783 C C . VAL A 1 102 ? -36.897 -42.700 -2.292 1.00 61.09 102 VAL A C 1
ATOM 785 O O . VAL A 1 102 ? -36.695 -43.749 -1.682 1.00 61.09 102 VAL A O 1
ATOM 788 N N . THR A 1 103 ? -37.679 -41.758 -1.759 1.00 54.69 103 THR A N 1
ATOM 789 C CA . THR A 1 103 ? -38.214 -41.764 -0.381 1.00 54.69 103 THR A CA 1
ATOM 790 C C . THR A 1 103 ? -39.416 -42.694 -0.147 1.00 54.69 103 THR A C 1
ATOM 792 O O . THR A 1 103 ? -40.461 -42.274 0.344 1.00 54.69 103 THR A O 1
ATOM 795 N N . THR A 1 104 ? -39.274 -43.996 -0.422 1.00 49.69 104 THR A N 1
ATOM 796 C CA . THR A 1 104 ? -40.262 -45.010 0.024 1.00 49.69 104 THR A CA 1
ATOM 797 C C . THR A 1 104 ? -39.686 -46.251 0.725 1.00 49.69 104 THR A C 1
ATOM 799 O O . THR A 1 104 ? -40.454 -47.142 1.077 1.00 49.69 104 THR A O 1
ATOM 802 N N . GLY A 1 105 ? -38.383 -46.324 1.028 1.00 46.75 105 GLY A N 1
ATOM 803 C CA . GLY A 1 105 ? -37.788 -47.496 1.694 1.00 46.75 105 GLY A CA 1
ATOM 804 C C . GLY A 1 105 ? -36.814 -47.144 2.819 1.00 46.75 105 GLY A C 1
ATOM 805 O O . GLY A 1 105 ? -35.930 -46.316 2.647 1.00 46.75 105 GLY A O 1
ATOM 806 N N . THR A 1 106 ? -36.977 -47.781 3.977 1.00 45.12 106 THR A N 1
ATOM 807 C CA . THR A 1 106 ? -36.241 -47.573 5.237 1.00 45.12 106 THR A CA 1
ATOM 808 C C . THR A 1 106 ? -34.780 -48.056 5.199 1.00 45.12 106 THR A C 1
ATOM 810 O O . THR A 1 106 ? -34.445 -49.066 5.819 1.00 45.12 106 THR A O 1
ATOM 813 N N . GLY A 1 107 ? -33.888 -47.346 4.509 1.00 43.31 107 GLY A N 1
ATOM 814 C CA . GLY A 1 107 ? -32.450 -47.630 4.554 1.00 43.31 107 GLY A CA 1
ATOM 815 C C . GLY A 1 107 ? -31.601 -46.432 4.140 1.00 43.31 107 GLY A C 1
ATOM 816 O O . GLY A 1 107 ? -31.927 -45.751 3.175 1.00 43.31 107 GLY A O 1
ATOM 817 N N . GLU A 1 108 ? -30.518 -46.182 4.879 1.00 47.25 108 GLU A N 1
ATOM 818 C CA . GLU A 1 108 ? -29.559 -45.071 4.747 1.00 47.25 108 GLU A CA 1
ATOM 819 C C . GLU A 1 108 ? -28.703 -45.119 3.458 1.00 47.25 108 GLU A C 1
ATOM 821 O O . GLU A 1 108 ? -27.476 -45.030 3.493 1.00 47.25 108 GLU A O 1
ATOM 826 N N . GLY A 1 109 ? -29.334 -45.254 2.293 1.00 50.41 109 GLY A N 1
ATOM 827 C CA . GLY A 1 109 ? -28.679 -45.157 0.992 1.00 50.41 109 GLY A CA 1
ATOM 828 C C . GLY A 1 109 ? -28.919 -43.792 0.358 1.00 50.41 109 GLY A C 1
ATOM 829 O O . GLY A 1 109 ? -30.062 -43.379 0.181 1.00 50.41 109 GLY A O 1
ATOM 830 N N . VAL A 1 110 ? -27.848 -43.096 -0.020 1.00 50.56 110 VAL A N 1
ATOM 831 C CA . VAL A 1 110 ? -27.947 -41.929 -0.904 1.00 50.56 110 VAL A CA 1
ATOM 832 C C . VAL A 1 110 ? -28.183 -42.425 -2.325 1.00 50.56 110 VAL A C 1
ATOM 834 O O . VAL A 1 110 ? -27.320 -43.139 -2.840 1.00 50.56 110 VAL A O 1
ATOM 837 N N . PRO A 1 111 ? -29.296 -42.072 -2.988 1.00 51.28 111 PRO A N 1
ATOM 838 C CA . PRO A 1 111 ? -29.424 -42.340 -4.410 1.00 51.28 111 PRO A CA 1
ATOM 839 C C . PRO A 1 111 ? -28.376 -41.527 -5.167 1.00 51.28 111 PRO A C 1
ATOM 841 O O . PRO A 1 111 ? -28.330 -40.302 -5.039 1.00 51.28 111 PRO A O 1
ATOM 844 N N . THR A 1 112 ? -27.542 -42.231 -5.932 1.00 52.09 112 THR A N 1
ATOM 845 C CA . THR A 1 112 ? -26.468 -41.655 -6.741 1.00 52.09 112 THR A CA 1
ATOM 846 C C . THR A 1 112 ? -26.720 -41.983 -8.210 1.00 52.09 112 THR A C 1
ATOM 848 O O . THR A 1 112 ? -26.779 -43.155 -8.574 1.00 52.09 112 THR A O 1
ATOM 851 N N . MET A 1 113 ? -26.883 -40.969 -9.059 1.00 57.00 113 MET A N 1
ATOM 852 C CA . MET A 1 113 ? -26.984 -41.136 -10.512 1.00 57.00 113 MET A CA 1
ATOM 853 C C . MET A 1 113 ? -25.609 -40.915 -11.151 1.00 57.00 113 MET A C 1
ATOM 855 O O . MET A 1 113 ? -24.997 -39.870 -10.939 1.00 57.00 113 MET A O 1
ATOM 859 N N . CYS A 1 114 ? -25.133 -41.890 -11.929 1.00 56.41 114 CYS A N 1
ATOM 860 C CA . CYS A 1 114 ? -23.898 -41.783 -12.704 1.00 56.41 114 CYS A CA 1
ATOM 861 C C . CYS A 1 114 ? -24.217 -41.553 -14.181 1.00 56.41 114 CYS A C 1
ATOM 863 O O . CYS A 1 114 ? -24.802 -42.424 -14.822 1.00 56.41 114 CYS A O 1
ATOM 865 N N . LEU A 1 115 ? -23.812 -40.407 -14.729 1.00 58.56 115 LEU A N 1
ATOM 866 C CA . LEU A 1 115 ? -23.912 -40.121 -16.163 1.00 58.56 115 LEU A CA 1
ATOM 867 C C . LEU A 1 115 ? -22.515 -40.182 -16.780 1.00 58.56 115 LEU A C 1
ATOM 869 O O . LEU A 1 115 ? -21.646 -39.421 -16.373 1.00 58.56 115 LEU A O 1
ATOM 873 N N . THR A 1 116 ? -22.288 -41.059 -17.759 1.00 55.94 116 THR A N 1
ATOM 874 C CA . THR A 1 116 ? -21.012 -41.119 -18.488 1.00 55.94 116 THR A CA 1
ATOM 875 C C . THR A 1 116 ? -21.194 -40.639 -19.919 1.00 55.94 116 THR A C 1
ATOM 877 O O . THR A 1 116 ? -22.000 -41.194 -20.662 1.00 55.94 116 THR A O 1
ATOM 880 N N . VAL A 1 117 ? -20.435 -39.612 -20.296 1.00 54.41 117 VAL A N 1
ATOM 881 C CA . VAL A 1 117 ? -20.440 -38.997 -21.626 1.00 54.41 117 VAL A CA 1
ATOM 882 C C . VAL A 1 117 ? -19.044 -39.098 -22.260 1.00 54.41 117 VAL A C 1
ATOM 884 O O . VAL A 1 117 ? -18.040 -38.900 -21.572 1.00 54.41 117 VAL A O 1
ATOM 887 N N . PRO A 1 118 ? -18.929 -39.438 -23.552 1.00 51.97 118 PRO A N 1
ATOM 888 C CA . PRO A 1 118 ? -17.646 -39.434 -24.252 1.00 51.97 118 PRO A CA 1
ATOM 889 C C . PRO A 1 118 ? -17.179 -37.994 -24.502 1.00 51.97 118 PRO A C 1
ATOM 891 O O . PRO A 1 118 ? -17.926 -37.203 -25.070 1.00 51.97 118 PRO A O 1
ATOM 894 N N . LEU A 1 119 ? -15.957 -37.651 -24.070 1.00 49.06 119 LEU A N 1
ATOM 895 C CA . LEU A 1 119 ? -15.417 -36.280 -24.093 1.00 49.06 119 LEU A CA 1
ATOM 896 C C . LEU A 1 119 ? -14.343 -36.045 -25.159 1.00 49.06 119 LEU A C 1
ATOM 898 O O . LEU A 1 119 ? -13.709 -34.993 -25.174 1.00 49.06 119 LEU A O 1
ATOM 902 N N . GLY A 1 120 ? -14.107 -37.007 -26.050 1.00 49.56 120 GLY A N 1
ATOM 903 C CA . GLY A 1 120 ? -13.152 -36.827 -27.139 1.00 49.56 120 GLY A CA 1
ATOM 904 C C . GLY A 1 120 ? -13.573 -37.487 -28.448 1.00 49.56 120 GLY A C 1
ATOM 905 O O . GLY A 1 120 ? -14.639 -38.106 -28.523 1.00 49.56 120 GLY A O 1
ATOM 906 N N . PRO A 1 121 ? -12.765 -37.309 -29.510 1.00 45.25 121 PRO A N 1
ATOM 907 C CA . PRO A 1 121 ? -13.135 -37.717 -30.856 1.00 45.25 121 PRO A CA 1
ATOM 908 C C . PRO A 1 121 ? -13.321 -39.232 -30.917 1.00 45.25 121 PRO A C 1
ATOM 910 O O . PRO A 1 121 ? -12.401 -39.997 -30.620 1.00 45.25 121 PRO A O 1
ATOM 913 N N . MET A 1 122 ? -14.516 -39.665 -31.327 1.00 50.50 122 MET A N 1
ATOM 914 C CA . MET A 1 122 ? -14.771 -41.074 -31.607 1.00 50.50 122 MET A CA 1
ATOM 915 C C . MET A 1 122 ? -13.836 -41.547 -32.721 1.00 50.50 122 MET A C 1
ATOM 917 O O . MET A 1 122 ? -13.519 -40.805 -33.657 1.00 50.50 122 MET A O 1
ATOM 921 N N . THR A 1 123 ? -13.370 -42.791 -32.616 1.00 55.28 123 THR A N 1
ATOM 922 C CA . THR A 1 123 ? -12.486 -43.365 -33.633 1.00 55.28 123 THR A CA 1
ATOM 923 C C . THR A 1 123 ? -13.149 -43.309 -35.010 1.00 55.28 123 THR A C 1
ATOM 925 O O . THR A 1 123 ? -14.366 -43.438 -35.132 1.00 55.28 123 THR A O 1
ATOM 928 N N . ARG A 1 124 ? -12.354 -43.145 -36.075 1.00 54.16 124 ARG A N 1
ATOM 929 C CA . ARG A 1 124 ? -12.867 -43.104 -37.457 1.00 54.16 124 ARG A CA 1
ATOM 930 C C . ARG A 1 124 ? -13.720 -44.334 -37.794 1.00 54.16 124 ARG A C 1
ATOM 932 O O . ARG A 1 124 ? -14.665 -44.224 -38.564 1.00 54.16 124 ARG A O 1
ATOM 939 N N . GLU A 1 125 ? -13.408 -45.482 -37.199 1.00 59.94 125 GLU A N 1
ATOM 940 C CA . GLU A 1 125 ? -14.195 -46.713 -37.314 1.00 59.94 125 GLU A CA 1
ATOM 941 C C . GLU A 1 125 ? -15.541 -46.633 -36.585 1.00 59.94 125 GLU A C 1
ATOM 943 O O . GLU A 1 125 ? -16.543 -47.029 -37.170 1.00 59.94 125 GLU A O 1
ATOM 948 N N . ALA A 1 126 ? -15.602 -46.075 -35.370 1.00 59.59 126 ALA A N 1
ATOM 949 C CA . ALA A 1 126 ? -16.868 -45.873 -34.659 1.00 59.59 126 ALA A CA 1
ATOM 950 C C . ALA A 1 126 ? -17.762 -44.832 -35.355 1.00 59.59 126 ALA A C 1
ATOM 952 O O . ALA A 1 126 ? -18.956 -45.065 -35.540 1.00 59.59 126 ALA A O 1
ATOM 953 N N . THR A 1 127 ? -17.175 -43.724 -35.818 1.00 59.06 127 THR A N 1
ATOM 954 C CA . THR A 1 127 ? -17.885 -42.645 -36.525 1.00 59.06 127 THR A CA 1
ATOM 955 C C . THR A 1 127 ? -18.408 -43.092 -37.892 1.00 59.06 127 THR A C 1
ATOM 957 O O . THR A 1 127 ? -19.522 -42.742 -38.260 1.00 59.06 127 THR A O 1
ATOM 960 N N . ASN A 1 128 ? -17.645 -43.899 -38.638 1.00 59.12 128 ASN A N 1
ATOM 961 C CA . ASN A 1 128 ? -18.098 -44.465 -39.917 1.00 59.12 128 ASN A CA 1
ATOM 962 C C . ASN A 1 128 ? -18.995 -45.705 -39.747 1.00 59.12 128 ASN A C 1
ATOM 964 O O . ASN A 1 128 ? -19.608 -46.153 -40.716 1.00 59.12 128 ASN A O 1
ATOM 968 N N . GLY A 1 129 ? -19.001 -46.303 -38.554 1.00 58.50 129 GLY A N 1
ATOM 969 C CA . GLY A 1 129 ? -19.762 -47.504 -38.227 1.00 58.50 129 GLY A CA 1
ATOM 970 C C . GLY A 1 129 ? -21.196 -47.213 -37.795 1.00 58.50 129 GLY A C 1
ATOM 971 O O . GLY A 1 129 ? -22.055 -48.059 -38.014 1.00 58.50 129 GLY A O 1
ATOM 972 N N . TYR A 1 130 ? -21.468 -46.034 -37.225 1.00 57.72 130 TYR A N 1
ATOM 973 C CA . TYR A 1 130 ? -22.829 -45.609 -36.896 1.00 57.72 130 TYR A CA 1
ATOM 974 C C . TYR A 1 130 ? -23.619 -45.265 -38.162 1.00 57.72 130 TYR A C 1
ATOM 976 O O . TYR A 1 130 ? -23.168 -44.477 -38.996 1.00 57.72 130 TYR A O 1
ATOM 984 N N . LYS A 1 131 ? -24.819 -45.825 -38.294 1.00 61.59 131 LYS A N 1
ATOM 985 C CA . LYS A 1 131 ? -25.749 -45.538 -39.389 1.00 61.59 131 LYS A CA 1
ATOM 986 C C . LYS A 1 131 ? -27.029 -44.937 -38.828 1.00 61.59 131 LYS A C 1
ATOM 988 O O . LYS A 1 131 ? -27.504 -45.357 -37.779 1.00 61.59 131 LYS A O 1
ATOM 993 N N . GLU A 1 132 ? -27.638 -43.995 -39.548 1.00 51.44 132 GLU A N 1
ATOM 994 C CA . GLU A 1 132 ? -28.935 -43.410 -39.148 1.00 51.44 132 GLU A CA 1
ATOM 995 C C . GLU A 1 132 ? -30.024 -44.475 -38.929 1.00 51.44 132 GLU A C 1
ATOM 997 O O . GLU A 1 132 ? -30.904 -44.314 -38.089 1.00 51.44 132 GLU A O 1
ATOM 1002 N N . GLU A 1 133 ? -29.928 -45.595 -39.642 1.00 59.69 133 GLU A N 1
ATOM 1003 C CA . GLU A 1 133 ? -30.832 -46.744 -39.566 1.00 59.69 133 GLU A CA 1
ATOM 1004 C C . GLU A 1 133 ? -30.567 -47.694 -38.379 1.00 59.69 133 GLU A C 1
ATOM 1006 O O . GLU A 1 133 ? -31.347 -48.621 -38.158 1.00 59.69 133 GLU A O 1
ATOM 1011 N N . ASP A 1 134 ? -29.533 -47.442 -37.565 1.00 58.41 134 ASP A N 1
ATOM 1012 C CA . ASP A 1 134 ? -29.198 -48.269 -36.398 1.00 58.41 134 ASP A CA 1
ATOM 1013 C C . ASP A 1 134 ? -30.231 -48.152 -35.256 1.00 58.41 134 ASP A C 1
ATOM 1015 O O . ASP A 1 134 ? -30.278 -49.023 -34.392 1.00 58.41 134 ASP A O 1
ATOM 1019 N N . ASN A 1 135 ? -31.095 -47.124 -35.232 1.00 54.09 135 ASN A N 1
ATOM 1020 C CA . ASN A 1 135 ? -32.225 -46.983 -34.287 1.00 54.09 135 ASN A CA 1
ATOM 1021 C C . ASN A 1 135 ? -31.881 -47.265 -32.801 1.00 54.09 135 ASN A C 1
ATOM 1023 O O . ASN A 1 135 ? -32.681 -47.827 -32.050 1.00 54.09 135 ASN A O 1
ATOM 1027 N N . GLY A 1 136 ? -30.684 -46.865 -32.364 1.00 54.53 136 GLY A N 1
ATOM 1028 C CA . GLY A 1 136 ? -30.196 -47.066 -30.994 1.00 54.53 136 GLY A CA 1
ATOM 1029 C C . GLY A 1 136 ? -29.439 -48.380 -30.751 1.00 54.53 136 GLY A C 1
ATOM 1030 O O . GLY A 1 136 ? -28.933 -48.585 -29.647 1.00 54.53 136 GLY A O 1
ATOM 1031 N N . ASP A 1 137 ? -29.303 -49.255 -31.753 1.00 64.12 137 ASP A N 1
ATOM 1032 C CA . ASP A 1 137 ? -28.382 -50.394 -31.719 1.00 64.12 137 ASP A CA 1
ATOM 1033 C C . ASP A 1 137 ? -26.977 -49.967 -32.156 1.00 64.12 137 ASP A C 1
ATOM 1035 O O . ASP A 1 137 ? -26.584 -50.061 -33.317 1.00 64.12 137 ASP A O 1
ATOM 1039 N N . CYS A 1 138 ? -26.169 -49.542 -31.189 1.00 67.19 138 CYS A N 1
ATOM 1040 C CA . CYS A 1 138 ? -24.806 -49.093 -31.454 1.00 67.19 138 CYS A CA 1
ATOM 1041 C C . CYS A 1 138 ? -23.819 -50.238 -31.776 1.00 67.19 138 CYS A C 1
ATOM 1043 O O . CYS A 1 138 ? -22.605 -50.032 -31.723 1.00 67.19 138 CYS A O 1
ATOM 1045 N N . SER A 1 139 ? -24.292 -51.449 -32.100 1.00 74.19 139 SER A N 1
ATOM 1046 C CA . SER A 1 139 ? -23.437 -52.600 -32.420 1.00 74.19 139 SER A CA 1
ATOM 1047 C C . SER A 1 139 ? -22.577 -52.391 -33.668 1.00 74.19 139 SER A C 1
ATOM 1049 O O . SER A 1 139 ? -21.481 -52.947 -33.722 1.00 74.19 139 SER A O 1
ATOM 1051 N N . ASN A 1 140 ? -23.021 -51.595 -34.646 1.00 70.56 140 ASN A N 1
ATOM 1052 C CA . ASN A 1 140 ? -22.208 -51.272 -35.826 1.00 70.56 140 ASN A CA 1
ATOM 1053 C C . ASN A 1 140 ? -21.099 -50.250 -35.509 1.00 70.56 140 ASN A C 1
ATOM 1055 O O . ASN A 1 140 ? -20.004 -50.347 -36.059 1.00 70.56 140 ASN A O 1
ATOM 1059 N N . ALA A 1 141 ? -21.347 -49.336 -34.566 1.00 67.44 141 ALA A N 1
ATOM 1060 C CA . ALA A 1 141 ? -20.386 -48.323 -34.129 1.00 67.44 141 ALA A CA 1
ATOM 1061 C C . ALA A 1 141 ? -19.366 -48.857 -33.101 1.00 67.44 141 ALA A C 1
ATOM 1063 O O . ALA A 1 141 ? -18.164 -48.640 -33.234 1.00 67.44 141 ALA A O 1
ATOM 1064 N N . PHE A 1 142 ? -19.819 -49.588 -32.077 1.00 71.19 142 PHE A N 1
ATOM 1065 C CA . PHE A 1 142 ? -18.974 -50.039 -30.956 1.00 71.19 142 PHE A CA 1
ATOM 1066 C C . PHE A 1 142 ? -18.710 -51.553 -30.945 1.00 71.19 142 PHE A C 1
ATOM 1068 O O . PHE A 1 142 ? -17.909 -52.055 -30.152 1.00 71.19 142 PHE A O 1
ATOM 1075 N N . GLY A 1 143 ? -19.334 -52.302 -31.854 1.00 79.31 143 GLY A N 1
ATOM 1076 C CA . GLY A 1 143 ? -19.199 -53.750 -31.958 1.00 79.31 143 GLY A CA 1
ATOM 1077 C C . GLY A 1 143 ? -20.179 -54.510 -31.062 1.00 79.31 143 GLY A C 1
ATOM 1078 O O . GLY A 1 143 ? -20.416 -54.170 -29.901 1.00 79.31 143 GLY A O 1
ATOM 1079 N N . SER A 1 144 ? -20.691 -55.628 -31.577 1.00 78.94 144 SER A N 1
ATOM 1080 C CA . SER A 1 144 ? -21.658 -56.494 -30.884 1.00 78.94 144 SER A CA 1
ATOM 1081 C C . SER A 1 144 ? -21.163 -57.029 -29.533 1.00 78.94 144 SER A C 1
ATOM 1083 O O . SER A 1 144 ? -21.961 -57.241 -28.621 1.00 78.94 144 SER A O 1
ATOM 1085 N N . LYS A 1 145 ? -19.844 -57.210 -29.370 1.00 81.44 145 LYS A N 1
ATOM 1086 C CA . LYS A 1 145 ? -19.236 -57.641 -28.103 1.00 81.44 145 LYS A CA 1
ATOM 1087 C C . LYS A 1 145 ? -19.332 -56.573 -27.009 1.00 81.44 145 LYS A C 1
ATOM 1089 O O . LYS A 1 145 ? -19.702 -56.916 -25.893 1.00 81.44 145 LYS A O 1
ATOM 1094 N N . CYS A 1 146 ? -19.084 -55.302 -27.334 1.00 81.19 146 CYS A N 1
ATOM 1095 C CA . CYS A 1 146 ? -19.280 -54.201 -26.389 1.00 81.19 146 CYS A CA 1
ATOM 1096 C C . CYS A 1 146 ? -20.744 -54.148 -25.926 1.00 81.19 146 CYS A C 1
ATOM 1098 O O . CYS A 1 146 ? -21.030 -54.178 -24.730 1.00 81.19 146 CYS A O 1
ATOM 1100 N N . MET A 1 147 ? -21.685 -54.185 -26.872 1.00 83.56 147 MET A N 1
ATOM 1101 C CA . MET A 1 147 ? -23.113 -54.128 -26.551 1.00 83.56 147 MET A CA 1
ATOM 1102 C C . MET A 1 147 ? -23.591 -55.332 -25.723 1.00 83.56 147 MET A C 1
ATOM 1104 O O . MET A 1 147 ? -24.479 -55.189 -24.884 1.00 83.56 147 MET A O 1
ATOM 1108 N N . GLN A 1 148 ? -23.009 -56.521 -25.916 1.00 80.19 148 GLN A N 1
ATOM 1109 C CA . GLN A 1 148 ? -23.297 -57.691 -25.076 1.00 80.19 148 GLN A CA 1
ATOM 1110 C C . GLN A 1 148 ? -22.686 -57.597 -23.679 1.00 80.19 148 GLN A C 1
ATOM 1112 O O . GLN A 1 148 ? -23.321 -58.039 -22.724 1.00 80.19 148 GLN A O 1
ATOM 1117 N N . ASP A 1 149 ? -21.476 -57.059 -23.548 1.00 78.88 149 ASP A N 1
ATOM 1118 C CA . ASP A 1 149 ? -20.814 -56.927 -22.252 1.00 78.88 149 ASP A CA 1
ATOM 1119 C C . ASP A 1 149 ? -21.468 -55.822 -21.409 1.00 78.88 149 ASP A C 1
ATOM 1121 O O . ASP A 1 149 ? -21.665 -56.017 -20.212 1.00 78.88 149 ASP A O 1
ATOM 1125 N N . LEU A 1 150 ? -21.918 -54.719 -22.025 1.00 72.38 150 LEU A N 1
ATOM 1126 C CA . LEU A 1 150 ? -22.704 -53.677 -21.346 1.00 72.38 150 LEU A CA 1
ATOM 1127 C C . LEU A 1 150 ? -24.007 -54.223 -20.758 1.00 72.38 150 LEU A C 1
ATOM 1129 O O . LEU A 1 150 ? -24.377 -53.870 -19.643 1.00 72.38 150 LEU A O 1
ATOM 1133 N N . LYS A 1 151 ? -24.676 -55.143 -21.463 1.00 72.88 151 LYS A N 1
ATOM 1134 C CA . LYS A 1 151 ? -25.893 -55.806 -20.965 1.00 72.88 151 LYS A CA 1
ATOM 1135 C C . LYS A 1 151 ? -25.647 -56.722 -19.759 1.00 72.88 151 LYS A C 1
ATOM 1137 O O . LYS A 1 151 ? -26.614 -57.145 -19.134 1.00 72.88 151 LYS A O 1
ATOM 1142 N N . LYS A 1 152 ? -24.390 -57.062 -19.455 1.00 71.25 152 LYS A N 1
ATOM 1143 C CA . LYS A 1 152 ? -24.001 -57.940 -18.338 1.00 71.25 152 LYS A CA 1
ATOM 1144 C C . LYS A 1 152 ? -23.468 -57.175 -17.124 1.00 71.25 152 LYS A C 1
ATOM 1146 O O . LYS A 1 152 ? -23.117 -57.819 -16.139 1.00 71.25 152 LYS A O 1
ATOM 1151 N N . VAL A 1 153 ? -23.375 -55.845 -17.188 1.00 66.62 153 VAL A N 1
ATOM 1152 C CA . VAL A 1 153 ? -22.953 -55.026 -16.043 1.00 66.62 153 VAL A CA 1
ATOM 1153 C C . VAL A 1 153 ? -24.021 -55.115 -14.952 1.00 66.62 153 VAL A C 1
ATOM 1155 O O . VAL A 1 153 ? -25.178 -54.765 -15.178 1.00 66.62 153 VAL A O 1
ATOM 1158 N N . ASP A 1 154 ? -23.630 -55.610 -13.778 1.00 60.00 154 ASP A N 1
ATOM 1159 C CA . ASP A 1 154 ? -24.523 -55.809 -12.634 1.00 60.00 154 ASP A CA 1
ATOM 1160 C C . ASP A 1 154 ? -24.826 -54.467 -11.936 1.00 60.00 154 ASP A C 1
ATOM 1162 O O . ASP A 1 154 ? -23.886 -53.796 -11.493 1.00 60.00 154 ASP A O 1
ATOM 1166 N N . PRO A 1 155 ? -26.100 -54.067 -11.774 1.00 53.81 155 PRO A N 1
ATOM 1167 C CA . PRO A 1 155 ? -26.480 -52.861 -11.042 1.00 53.81 155 PRO A CA 1
ATOM 1168 C C . PRO A 1 155 ? -25.971 -52.792 -9.589 1.00 53.81 155 PRO A C 1
ATOM 1170 O O . PRO A 1 155 ? -25.850 -51.697 -9.042 1.00 53.81 155 PRO A O 1
ATOM 1173 N N . SER A 1 156 ? -25.640 -53.913 -8.935 1.00 50.41 156 SER A N 1
ATOM 1174 C CA . SER A 1 156 ? -25.067 -53.869 -7.578 1.00 50.41 156 SER A CA 1
ATOM 1175 C C . SER A 1 156 ? -23.588 -53.466 -7.545 1.00 50.41 156 SER A C 1
ATOM 1177 O O . SER A 1 156 ? -23.056 -53.162 -6.482 1.00 50.41 156 SER A O 1
ATOM 1179 N N . SER A 1 157 ? -22.902 -53.411 -8.692 1.00 50.72 157 SER A N 1
ATOM 1180 C CA . SER A 1 157 ? -21.524 -52.896 -8.765 1.00 50.72 157 SER A CA 1
ATOM 1181 C C . SER A 1 157 ? -21.423 -51.389 -8.469 1.00 50.72 157 SER A C 1
ATOM 1183 O O . SER A 1 157 ? -20.341 -50.895 -8.154 1.00 50.72 157 SER A O 1
ATOM 1185 N N . PHE A 1 158 ? -22.556 -50.674 -8.471 1.00 51.59 158 PHE A N 1
ATOM 1186 C CA . PHE A 1 158 ? -22.641 -49.247 -8.156 1.00 51.59 158 PHE A CA 1
ATOM 1187 C C . PHE A 1 158 ? -22.824 -48.938 -6.656 1.00 51.59 158 PHE A C 1
ATOM 1189 O O . PHE A 1 158 ? -22.700 -47.782 -6.265 1.00 51.59 158 PHE A O 1
ATOM 1196 N N . THR A 1 159 ? -23.108 -49.925 -5.791 1.00 44.84 159 THR A N 1
ATOM 1197 C CA . THR A 1 159 ? -23.472 -49.659 -4.379 1.00 44.84 159 THR A CA 1
ATOM 1198 C C . THR A 1 159 ? -22.288 -49.595 -3.409 1.00 44.84 159 THR A C 1
ATOM 1200 O O . THR A 1 159 ? -22.431 -49.029 -2.331 1.00 44.84 159 THR A O 1
ATOM 1203 N N . ASN A 1 160 ? -21.116 -50.126 -3.779 1.00 42.31 160 ASN A N 1
ATOM 1204 C CA . ASN A 1 160 ? -19.923 -50.162 -2.911 1.00 42.31 160 ASN A CA 1
ATOM 1205 C C . ASN A 1 160 ? -18.831 -49.147 -3.304 1.00 42.31 160 ASN A C 1
ATOM 1207 O O . ASN A 1 160 ? -17.765 -49.118 -2.694 1.00 42.31 160 ASN A O 1
ATOM 1211 N N . SER A 1 161 ? -19.088 -48.309 -4.310 1.00 44.28 161 SER A N 1
ATOM 1212 C CA . SER A 1 161 ? -18.176 -47.273 -4.801 1.00 44.28 161 SER A CA 1
ATOM 1213 C C . SER A 1 161 ? -18.922 -45.943 -4.859 1.00 44.28 161 SER A C 1
ATOM 1215 O O . SER A 1 161 ? -19.797 -45.759 -5.696 1.00 44.28 161 SER A O 1
ATOM 1217 N N . ILE A 1 162 ? -18.571 -44.997 -3.985 1.00 47.53 162 ILE A N 1
ATOM 1218 C CA . ILE A 1 162 ? -19.161 -43.641 -3.940 1.00 47.53 162 ILE A CA 1
ATOM 1219 C C . ILE A 1 162 ? -18.703 -42.774 -5.143 1.00 47.53 162 ILE A C 1
ATOM 1221 O O . ILE A 1 162 ? -19.116 -41.627 -5.296 1.00 47.53 162 ILE A O 1
ATOM 1225 N N . THR A 1 163 ? -17.869 -43.301 -6.044 1.00 49.66 163 THR A N 1
ATOM 1226 C CA . THR A 1 163 ? -17.342 -42.582 -7.211 1.00 49.66 163 THR A CA 1
ATOM 1227 C C . THR A 1 163 ? -17.844 -43.183 -8.529 1.00 49.66 163 THR A C 1
ATOM 1229 O O . THR A 1 163 ? -17.700 -44.384 -8.763 1.00 49.66 163 THR A O 1
ATOM 1232 N N . CYS A 1 164 ? -18.386 -42.346 -9.431 1.00 51.00 164 CYS A N 1
ATOM 1233 C CA . CYS A 1 164 ? -18.655 -42.706 -10.835 1.00 51.00 164 CYS A CA 1
ATOM 1234 C C . CYS A 1 164 ? -17.332 -42.823 -11.620 1.00 51.00 164 CYS A C 1
ATOM 1236 O O . CYS A 1 164 ? -17.048 -42.032 -12.517 1.00 51.00 164 CYS A O 1
ATOM 1238 N N . GLY A 1 165 ? -16.484 -43.776 -11.231 1.00 52.47 165 GLY A N 1
ATOM 1239 C CA . GLY A 1 165 ? -15.262 -44.129 -11.949 1.00 52.47 165 GLY A CA 1
ATOM 1240 C C . GLY A 1 165 ? -15.549 -45.061 -13.127 1.00 52.47 165 GLY A C 1
ATOM 1241 O O . GLY A 1 165 ? -16.551 -45.768 -13.142 1.00 52.47 165 GLY A O 1
ATOM 1242 N N . LEU A 1 166 ? -14.644 -45.112 -14.108 1.00 51.22 166 LEU A N 1
ATOM 1243 C CA . LEU A 1 166 ? -14.759 -45.949 -15.317 1.00 51.22 166 LEU A CA 1
ATOM 1244 C C . LEU A 1 166 ? -14.713 -47.470 -15.055 1.00 51.22 166 LEU A C 1
ATOM 1246 O O . LEU A 1 166 ? -14.743 -48.250 -16.002 1.00 51.22 166 LEU A O 1
ATOM 1250 N N . SER A 1 167 ? -14.644 -47.905 -13.793 1.00 52.75 167 SER A N 1
ATOM 1251 C CA . SER A 1 167 ? -14.505 -49.310 -13.392 1.00 52.75 167 SER A CA 1
ATOM 1252 C C . SER A 1 167 ? -15.721 -50.181 -13.723 1.00 52.75 167 SER A C 1
ATOM 1254 O O . SER A 1 167 ? -15.577 -51.399 -13.793 1.00 52.75 167 SER A O 1
ATOM 1256 N N . TRP A 1 168 ? -16.899 -49.584 -13.945 1.00 61.06 168 TRP A N 1
ATOM 1257 C CA . TRP A 1 168 ? -18.122 -50.311 -14.305 1.00 61.06 168 TRP A CA 1
ATOM 1258 C C . TRP A 1 168 ? -18.233 -50.614 -15.807 1.00 61.06 168 TRP A C 1
ATOM 1260 O O . TRP A 1 168 ? -18.922 -51.558 -16.193 1.00 61.06 168 TRP A O 1
ATOM 1270 N N . MET A 1 169 ? -17.580 -49.823 -16.669 1.00 68.50 169 MET A N 1
ATOM 1271 C CA . MET A 1 169 ? -17.723 -49.970 -18.116 1.00 68.50 169 MET A CA 1
ATOM 1272 C C . MET A 1 169 ? -16.810 -51.096 -18.620 1.00 68.50 169 MET A C 1
ATOM 1274 O O . MET A 1 169 ? -15.598 -51.045 -18.391 1.00 68.50 169 MET A O 1
ATOM 1278 N N . PRO A 1 170 ? -17.340 -52.109 -19.331 1.00 71.38 170 PRO A N 1
ATOM 1279 C CA . PRO A 1 170 ? -16.524 -53.206 -19.826 1.00 71.38 170 PRO A CA 1
ATOM 1280 C C . PRO A 1 170 ? -15.381 -52.704 -20.706 1.00 71.38 170 PRO A C 1
ATOM 1282 O O . PRO A 1 170 ? -15.568 -51.826 -21.551 1.00 71.38 170 PRO A O 1
ATOM 1285 N N . LYS A 1 171 ? -14.202 -53.318 -20.562 1.00 71.62 171 LYS A N 1
ATOM 1286 C CA . LYS A 1 171 ? -13.010 -52.978 -21.353 1.00 71.62 171 LYS A CA 1
ATOM 1287 C C . LYS A 1 171 ? -13.268 -53.044 -22.868 1.00 71.62 171 LYS A C 1
ATOM 1289 O O . LYS A 1 171 ? -12.765 -52.217 -23.617 1.00 71.62 171 LYS A O 1
ATOM 1294 N N . SER A 1 172 ? -14.137 -53.965 -23.300 1.00 75.31 172 SER A N 1
ATOM 1295 C CA . SER A 1 172 ? -14.582 -54.106 -24.696 1.00 75.31 172 SER A CA 1
ATOM 1296 C C . SER A 1 172 ? -15.307 -52.875 -25.253 1.00 75.31 172 SER A C 1
ATOM 1298 O O . SER A 1 172 ? -15.362 -52.717 -26.472 1.00 75.31 172 SER A O 1
ATOM 1300 N N . CYS A 1 173 ? -15.842 -52.015 -24.385 1.00 72.69 173 CYS A N 1
ATOM 1301 C CA . CYS A 1 173 ? -16.483 -50.756 -24.742 1.00 72.69 173 CYS A CA 1
ATOM 1302 C C . CYS A 1 173 ? -15.559 -49.558 -24.574 1.00 72.69 173 CYS A C 1
ATOM 1304 O O . CYS A 1 173 ? -15.489 -48.730 -25.477 1.00 72.69 173 CYS A O 1
ATOM 1306 N N . SER A 1 174 ? -14.828 -49.460 -23.459 1.00 68.06 174 SER A N 1
ATOM 1307 C CA . SER A 1 174 ? -13.949 -48.309 -23.213 1.00 68.06 174 SER A CA 1
ATOM 1308 C C . SER A 1 174 ? -12.833 -48.186 -24.258 1.00 68.06 174 SER A C 1
ATOM 1310 O O . SER A 1 174 ? -12.515 -47.075 -24.669 1.00 68.06 174 SER A O 1
ATOM 1312 N N . GLU A 1 175 ? -12.326 -49.303 -24.792 1.00 67.62 175 GLU A N 1
ATOM 1313 C CA . GLU A 1 175 ? -11.333 -49.314 -25.881 1.00 67.62 175 GLU A CA 1
ATOM 1314 C C . GLU A 1 175 ? -11.854 -48.730 -27.210 1.00 67.62 175 GLU A C 1
ATOM 1316 O O . GLU A 1 175 ? -11.061 -48.333 -28.063 1.00 67.62 175 GLU A O 1
ATOM 1321 N N . ARG A 1 176 ? -13.178 -48.647 -27.414 1.00 67.31 176 ARG A N 1
ATOM 1322 C CA . ARG A 1 176 ? -13.783 -48.141 -28.663 1.00 67.31 176 ARG A CA 1
ATOM 1323 C C . ARG A 1 176 ? -13.910 -46.617 -28.715 1.00 67.31 176 ARG A C 1
ATOM 1325 O O . ARG A 1 176 ? -14.073 -46.067 -29.805 1.00 67.31 176 ARG A O 1
ATOM 1332 N N . PHE A 1 177 ? -13.790 -45.942 -27.573 1.00 59.00 177 PHE A N 1
ATOM 1333 C CA . PHE A 1 177 ? -13.882 -44.481 -27.461 1.00 59.00 177 PHE A CA 1
ATOM 1334 C C . PHE A 1 177 ? -12.560 -43.748 -27.775 1.00 59.00 177 PHE A C 1
ATOM 1336 O O . PHE A 1 177 ? -12.526 -42.522 -27.780 1.00 59.00 177 PHE A O 1
ATOM 1343 N N . GLY A 1 178 ? -11.491 -44.472 -28.137 1.00 53.94 178 GLY A N 1
ATOM 1344 C CA . GLY A 1 178 ? -10.204 -43.884 -28.527 1.00 53.94 178 GLY A CA 1
ATOM 1345 C C . GLY A 1 178 ? -9.441 -43.247 -27.356 1.00 53.94 178 GLY A C 1
ATOM 1346 O O . GLY A 1 178 ? -9.703 -43.545 -26.197 1.00 53.94 178 GLY A O 1
ATOM 1347 N N . GLY A 1 179 ? -8.470 -42.373 -27.655 1.00 44.84 179 GLY A N 1
ATOM 1348 C CA . GLY A 1 179 ? -7.701 -41.624 -26.642 1.00 44.84 179 GLY A CA 1
ATOM 1349 C C . GLY A 1 179 ? -8.451 -40.433 -26.026 1.00 44.84 179 GLY A C 1
ATOM 1350 O O . GLY A 1 179 ? -7.913 -39.751 -25.157 1.00 44.84 179 GLY A O 1
ATOM 1351 N N . GLY A 1 180 ? -9.679 -40.172 -26.488 1.00 47.28 180 GLY A N 1
ATOM 1352 C CA . GLY A 1 180 ? -10.583 -39.172 -25.940 1.00 47.28 180 GLY A CA 1
ATOM 1353 C C . GLY A 1 180 ? -11.269 -39.713 -24.694 1.00 47.28 180 GLY A C 1
ATOM 1354 O O . GLY A 1 180 ? -12.057 -40.649 -24.785 1.00 47.28 180 GLY A O 1
ATOM 1355 N N . GLY A 1 181 ? -10.943 -39.164 -23.527 1.00 48.47 181 GLY A N 1
ATOM 1356 C CA . GLY A 1 181 ? -11.455 -39.659 -22.250 1.00 48.47 181 GLY A CA 1
ATOM 1357 C C . GLY A 1 181 ? -12.987 -39.732 -22.178 1.00 48.47 181 GLY A C 1
ATOM 1358 O O . GLY A 1 181 ? -13.715 -39.003 -22.850 1.00 48.47 181 GLY A O 1
ATOM 1359 N N . LEU A 1 182 ? -13.482 -40.619 -21.320 1.00 51.62 182 LEU A N 1
ATOM 1360 C CA . LEU A 1 182 ? -14.885 -40.696 -20.913 1.00 51.62 182 LEU A CA 1
ATOM 1361 C C . LEU A 1 182 ? -15.053 -39.898 -19.615 1.00 51.62 182 LEU A C 1
ATOM 1363 O O . LEU A 1 182 ? -14.334 -40.143 -18.647 1.00 51.62 182 LEU A O 1
ATOM 1367 N N . GLY A 1 183 ? -15.992 -38.957 -19.586 1.00 49.81 183 GLY A N 1
ATOM 1368 C CA . GLY A 1 183 ? -16.316 -38.159 -18.404 1.00 49.81 183 GLY A CA 1
ATOM 1369 C C . GLY A 1 183 ? -17.504 -38.741 -17.657 1.00 49.81 183 GLY A C 1
ATOM 1370 O O . GLY A 1 183 ? -18.535 -39.002 -18.268 1.00 49.81 183 GLY A O 1
ATOM 1371 N N . GLY A 1 184 ? -17.376 -38.947 -16.346 1.00 49.31 184 GLY A N 1
ATOM 1372 C CA . GLY A 1 184 ? -18.470 -39.364 -15.466 1.00 49.31 184 GLY A CA 1
ATOM 1373 C C . GLY A 1 184 ? -18.928 -38.222 -14.556 1.00 49.31 184 GLY A C 1
ATOM 1374 O O . GLY A 1 184 ? -18.097 -37.608 -13.895 1.00 49.31 184 GLY A O 1
ATOM 1375 N N . ALA A 1 185 ? -20.232 -37.961 -14.479 1.00 48.28 185 ALA A N 1
ATOM 1376 C CA . ALA A 1 185 ? -20.845 -37.060 -13.503 1.00 48.28 185 ALA A CA 1
ATOM 1377 C C . ALA A 1 185 ? -21.568 -37.865 -12.410 1.00 48.28 185 ALA A C 1
ATOM 1379 O O . ALA A 1 185 ? -22.239 -38.853 -12.715 1.00 48.28 185 ALA A O 1
ATOM 1380 N N . ILE A 1 186 ? -21.425 -37.436 -11.149 1.00 44.41 186 ILE A N 1
ATOM 1381 C CA . ILE A 1 186 ? -22.080 -38.010 -9.962 1.00 44.41 186 ILE A CA 1
ATOM 1382 C C . ILE A 1 186 ? -23.226 -37.087 -9.549 1.00 44.41 186 ILE A C 1
ATOM 1384 O O . ILE A 1 186 ? -22.989 -35.901 -9.344 1.00 44.41 186 ILE A O 1
ATOM 1388 N N . GLN A 1 187 ? -24.429 -37.613 -9.327 1.00 50.09 187 GLN A N 1
ATOM 1389 C CA . GLN A 1 187 ? -25.488 -36.876 -8.639 1.00 50.09 187 GLN A CA 1
ATOM 1390 C C . GLN A 1 187 ? -25.987 -37.665 -7.429 1.00 50.09 187 GLN A C 1
ATOM 1392 O O . GLN A 1 187 ? -26.855 -38.522 -7.561 1.00 50.09 187 GLN A O 1
ATOM 1397 N N . GLY A 1 188 ? -25.389 -37.403 -6.263 1.00 44.97 188 GLY A N 1
ATOM 1398 C CA . GLY A 1 188 ? -25.745 -38.015 -4.982 1.00 44.97 188 GLY A CA 1
ATOM 1399 C C . GLY A 1 188 ? -26.427 -37.016 -4.049 1.00 44.97 188 GLY A C 1
ATOM 1400 O O . GLY A 1 188 ? -25.960 -35.893 -3.884 1.00 44.97 188 GLY A O 1
ATOM 1401 N N . VAL A 1 189 ? -27.515 -37.420 -3.397 1.00 42.25 189 VAL A N 1
ATOM 1402 C CA . VAL A 1 189 ? -28.143 -36.640 -2.318 1.00 42.25 189 VAL A CA 1
ATOM 1403 C C . VAL A 1 189 ? -27.452 -36.906 -0.969 1.00 42.25 189 VAL A C 1
ATOM 1405 O O . VAL A 1 189 ? -27.973 -37.625 -0.118 1.00 42.25 189 VAL A O 1
ATOM 1408 N N . LYS A 1 190 ? -26.281 -36.316 -0.747 1.00 38.06 190 LYS A N 1
ATOM 1409 C CA . LYS A 1 190 ? -25.775 -36.022 0.604 1.00 38.06 190 LYS A CA 1
ATOM 1410 C C . LYS A 1 190 ? -25.074 -34.676 0.538 1.00 38.06 190 LYS A C 1
ATOM 1412 O O . LYS A 1 190 ? -24.271 -34.455 -0.363 1.00 38.06 190 LYS A O 1
ATOM 1417 N N . ASP A 1 191 ? -25.443 -33.782 1.446 1.00 41.41 191 ASP A N 1
ATOM 1418 C CA . ASP A 1 191 ? -24.901 -32.431 1.529 1.00 41.41 191 ASP A CA 1
ATOM 1419 C C . ASP A 1 191 ? -23.368 -32.477 1.630 1.00 41.41 191 ASP A C 1
ATOM 1421 O O . ASP A 1 191 ? -22.816 -32.911 2.638 1.00 41.41 191 ASP A O 1
ATOM 1425 N N . HIS A 1 192 ? -22.706 -32.147 0.515 1.00 31.83 192 HIS A N 1
ATOM 1426 C CA . HIS A 1 192 ? -21.608 -31.183 0.356 1.00 31.83 192 HIS A CA 1
ATOM 1427 C C . HIS A 1 192 ? -20.782 -31.490 -0.918 1.00 31.83 192 HIS A C 1
ATOM 1429 O O . HIS A 1 192 ? -20.068 -32.485 -1.012 1.00 31.83 192 HIS A O 1
ATOM 1435 N N . ASN A 1 193 ? -20.945 -30.593 -1.901 1.00 34.44 193 ASN A N 1
ATOM 1436 C CA . ASN A 1 193 ? -20.152 -30.277 -3.101 1.00 34.44 193 ASN A CA 1
ATOM 1437 C C . ASN A 1 193 ? -19.388 -31.390 -3.844 1.00 34.44 193 ASN A C 1
ATOM 1439 O O . ASN A 1 193 ? -18.225 -31.654 -3.547 1.00 34.44 193 ASN A O 1
ATOM 1443 N N . ARG A 1 194 ? -19.971 -31.879 -4.954 1.00 37.81 194 ARG A N 1
ATOM 1444 C CA . ARG A 1 194 ? -19.256 -32.316 -6.176 1.00 37.81 194 ARG A CA 1
ATOM 1445 C C . ARG A 1 194 ? -20.110 -31.993 -7.415 1.00 37.81 194 ARG A C 1
ATOM 1447 O O . ARG A 1 194 ? -21.289 -32.321 -7.410 1.00 37.81 194 ARG A O 1
ATOM 1454 N N . PHE A 1 195 ? -19.501 -31.352 -8.425 1.00 32.84 195 PHE A N 1
ATOM 1455 C CA . PHE A 1 195 ? -20.128 -30.665 -9.577 1.00 32.84 195 PHE A CA 1
ATOM 1456 C C . PHE A 1 195 ? -21.255 -29.695 -9.180 1.00 32.84 195 PHE A C 1
ATOM 1458 O O . PHE A 1 195 ? -22.412 -30.082 -9.038 1.00 32.84 195 PHE A O 1
ATOM 1465 N N . SER A 1 196 ? -20.931 -28.412 -9.015 1.00 33.84 196 SER A N 1
ATOM 1466 C CA . SER A 1 196 ? -21.953 -27.380 -8.843 1.00 33.84 196 SER A CA 1
ATOM 1467 C C . SER A 1 196 ? -22.576 -27.040 -10.196 1.00 33.84 196 SER A C 1
ATOM 1469 O O . SER A 1 196 ? -21.954 -26.388 -11.029 1.00 33.84 196 SER A O 1
ATOM 1471 N N . ILE A 1 197 ? -23.809 -27.497 -10.393 1.00 36.94 197 ILE A N 1
ATOM 1472 C CA . ILE A 1 197 ? -24.787 -26.808 -11.233 1.00 36.94 197 ILE A CA 1
ATOM 1473 C C . ILE A 1 197 ? -25.220 -25.595 -10.407 1.00 36.94 197 ILE A C 1
ATOM 1475 O O . ILE A 1 197 ? -25.732 -25.778 -9.298 1.00 36.94 197 ILE A O 1
ATOM 1479 N N . ASP A 1 198 ? -24.953 -24.384 -10.884 1.00 36.47 198 ASP A N 1
ATOM 1480 C CA . ASP A 1 198 ? -25.472 -23.178 -10.236 1.00 36.47 198 ASP A CA 1
ATOM 1481 C C . ASP A 1 198 ? -27.005 -23.088 -10.394 1.00 36.47 198 ASP A C 1
ATOM 1483 O O . ASP A 1 198 ? -27.626 -23.868 -11.122 1.00 36.47 198 ASP A O 1
ATOM 1487 N N . GLU A 1 199 ? -27.648 -22.136 -9.719 1.00 34.72 199 GLU A N 1
ATOM 1488 C CA . GLU A 1 199 ? -29.107 -21.956 -9.781 1.00 34.72 199 GLU A CA 1
ATOM 1489 C C . GLU A 1 199 ? -29.641 -21.575 -11.186 1.00 34.72 199 GLU A C 1
ATOM 1491 O O . GLU A 1 199 ? -30.856 -21.489 -11.372 1.00 34.72 199 GLU A O 1
ATOM 1496 N N . SER A 1 200 ? -28.764 -21.418 -12.189 1.00 34.62 200 SER A N 1
ATOM 1497 C CA . SER A 1 200 ? -29.076 -21.101 -13.589 1.00 34.62 200 SER A CA 1
ATOM 1498 C C . SER A 1 200 ? -28.849 -22.253 -14.591 1.00 34.62 200 SER A C 1
ATOM 1500 O O . SER A 1 200 ? -29.363 -22.192 -15.709 1.00 34.62 200 SER A O 1
ATOM 1502 N N . GLY A 1 201 ? -28.201 -23.359 -14.193 1.00 31.17 201 GLY A N 1
ATOM 1503 C CA . GLY A 1 201 ? -28.272 -24.643 -14.906 1.00 31.17 201 GLY A CA 1
ATOM 1504 C C . GLY A 1 201 ? -27.132 -25.023 -15.871 1.00 31.17 201 GLY A C 1
ATOM 1505 O O . GLY A 1 201 ? -27.375 -25.875 -16.723 1.00 31.17 201 GLY A O 1
ATOM 1506 N N . GLY A 1 202 ? -25.918 -24.463 -15.771 1.00 30.34 202 GLY A N 1
ATOM 1507 C CA . GLY A 1 202 ? -24.766 -24.809 -16.641 1.00 30.34 202 GLY A CA 1
ATOM 1508 C C . GLY A 1 202 ? -23.726 -25.776 -16.030 1.00 30.34 202 GLY A C 1
ATOM 1509 O O . GLY A 1 202 ? -23.566 -25.827 -14.814 1.00 30.34 202 GLY A O 1
ATOM 1510 N N . VAL A 1 203 ? -22.993 -26.541 -16.865 1.00 33.25 203 VAL A N 1
ATOM 1511 C CA . VAL A 1 203 ? -21.905 -27.476 -16.462 1.00 33.25 203 VAL A CA 1
ATOM 1512 C C . VAL A 1 203 ? -20.667 -27.315 -17.362 1.00 33.25 203 VAL A C 1
ATOM 1514 O O . VAL A 1 203 ? -20.813 -27.278 -18.578 1.00 33.25 203 VAL A O 1
ATOM 1517 N N . VAL A 1 204 ? -19.456 -27.285 -16.781 1.00 31.17 204 VAL A N 1
ATOM 1518 C CA . VAL A 1 204 ? -18.150 -27.113 -17.470 1.00 31.17 204 VAL A CA 1
ATOM 1519 C C . VAL A 1 204 ? -17.248 -28.349 -17.262 1.00 31.17 204 VAL A C 1
ATOM 1521 O O . VAL A 1 204 ? -17.226 -28.911 -16.167 1.00 31.17 204 VAL A O 1
ATOM 1524 N N . LEU A 1 205 ? -16.496 -28.782 -18.289 1.00 29.02 205 LEU A N 1
ATOM 1525 C CA . LEU A 1 205 ? -15.602 -29.959 -18.258 1.00 29.02 205 LEU A CA 1
ATOM 1526 C C . LEU A 1 205 ? -14.128 -29.631 -18.590 1.00 29.02 205 LEU A C 1
ATOM 1528 O O . LEU A 1 205 ? -13.890 -28.763 -19.429 1.00 29.02 205 LEU A O 1
ATOM 1532 N N . PRO A 1 206 ? -13.140 -30.366 -18.027 1.00 27.80 206 PRO A N 1
ATOM 1533 C CA . PRO A 1 206 ? -11.720 -30.240 -18.374 1.00 27.80 206 PRO A CA 1
ATOM 1534 C C . PRO A 1 206 ? -11.234 -31.292 -19.405 1.00 27.80 206 PRO A C 1
ATOM 1536 O O . PRO A 1 206 ? -11.610 -32.463 -19.355 1.00 27.80 206 PRO A O 1
ATOM 1539 N N . TYR A 1 207 ? -10.365 -30.866 -20.331 1.00 25.05 207 TYR A N 1
ATOM 1540 C CA . TYR A 1 207 ? -9.746 -31.649 -21.418 1.00 25.05 207 TYR A CA 1
ATOM 1541 C C . TYR A 1 207 ? -8.615 -32.595 -20.939 1.00 25.05 207 TYR A C 1
ATOM 1543 O O . TYR A 1 207 ? -7.774 -32.192 -20.139 1.00 25.05 207 TYR A O 1
ATOM 1551 N N . TYR A 1 208 ? -8.536 -33.817 -21.495 1.00 23.06 208 TYR A N 1
ATOM 1552 C CA . TYR A 1 208 ? -7.440 -34.798 -21.320 1.00 23.06 208 TYR A CA 1
ATOM 1553 C C . TYR A 1 208 ? -6.622 -34.956 -22.619 1.00 23.06 208 TYR A C 1
ATOM 1555 O O . TYR A 1 208 ? -7.206 -35.140 -23.686 1.00 23.06 208 TYR A O 1
ATOM 1563 N N . SER A 1 209 ? -5.285 -35.008 -22.539 1.00 25.58 209 SER A N 1
ATOM 1564 C CA . SER A 1 209 ? -4.418 -35.496 -23.631 1.00 25.58 209 SER A CA 1
ATOM 1565 C C . SER A 1 209 ? -3.217 -36.285 -23.092 1.00 25.58 209 SER A C 1
ATOM 1567 O O . SER A 1 209 ? -2.479 -35.777 -22.250 1.00 25.58 209 SER A O 1
ATOM 1569 N N . GLY A 1 210 ? -3.018 -37.518 -23.582 1.00 23.59 210 GLY A N 1
ATOM 1570 C CA . GLY A 1 210 ? -1.952 -38.441 -23.171 1.00 23.59 210 GLY A CA 1
ATOM 1571 C C . GLY A 1 210 ? -0.882 -38.724 -24.245 1.00 23.59 210 GLY A C 1
ATOM 1572 O O . GLY A 1 210 ? -1.207 -39.005 -25.391 1.00 23.59 210 GLY A O 1
ATOM 1573 N N . ILE A 1 211 ? 0.383 -38.638 -23.807 1.00 26.03 211 ILE A N 1
ATOM 1574 C CA . ILE A 1 211 ? 1.599 -39.463 -24.032 1.00 26.03 211 ILE A CA 1
ATOM 1575 C C . ILE A 1 211 ? 1.865 -40.137 -25.403 1.00 26.03 211 ILE A C 1
ATOM 1577 O O . ILE A 1 211 ? 1.188 -41.086 -25.787 1.00 26.03 211 ILE A O 1
ATOM 1581 N N . ALA A 1 212 ? 3.037 -39.826 -25.988 1.00 23.38 212 ALA A N 1
ATOM 1582 C CA . ALA A 1 212 ? 3.951 -40.809 -26.598 1.00 23.38 212 ALA A CA 1
ATOM 1583 C C . ALA A 1 212 ? 5.424 -40.366 -26.419 1.00 23.38 212 ALA A C 1
ATOM 1585 O O . ALA A 1 212 ? 5.790 -39.241 -26.747 1.00 23.38 212 ALA A O 1
ATOM 1586 N N . ALA A 1 213 ? 6.248 -41.254 -25.857 1.00 24.66 213 ALA A N 1
ATOM 1587 C CA . ALA A 1 213 ? 7.628 -41.032 -25.417 1.00 24.66 213 ALA A CA 1
ATOM 1588 C C . ALA A 1 213 ? 8.685 -41.398 -26.478 1.00 24.66 213 ALA A C 1
ATOM 1590 O O . ALA A 1 213 ? 8.459 -42.318 -27.260 1.00 24.66 213 ALA A O 1
ATOM 1591 N N . SER A 1 214 ? 9.872 -40.769 -26.423 1.00 23.94 214 SER A N 1
ATOM 1592 C CA . SER A 1 214 ? 11.193 -41.373 -26.719 1.00 23.94 214 SER A CA 1
ATOM 1593 C C . SER A 1 214 ? 12.335 -40.473 -26.207 1.00 23.94 214 SER A C 1
ATOM 1595 O O . SER A 1 214 ? 12.345 -39.273 -26.450 1.00 23.94 214 SER A O 1
ATOM 1597 N N . ALA A 1 215 ? 13.263 -41.071 -25.456 1.00 24.61 215 ALA A N 1
ATOM 1598 C CA . ALA A 1 215 ? 14.270 -40.454 -24.584 1.00 24.61 215 ALA A CA 1
ATOM 1599 C C . ALA A 1 215 ? 15.549 -39.955 -25.289 1.00 24.61 215 ALA A C 1
ATOM 1601 O O . ALA A 1 215 ? 15.959 -40.576 -26.262 1.00 24.61 215 ALA A O 1
ATOM 1602 N N . THR A 1 216 ? 16.249 -38.950 -24.727 1.00 24.31 216 THR A N 1
ATOM 1603 C CA . THR A 1 216 ? 17.685 -39.007 -24.329 1.00 24.31 216 THR A CA 1
ATOM 1604 C C . THR A 1 216 ? 18.025 -37.843 -23.364 1.00 24.31 216 THR A C 1
ATOM 1606 O O . THR A 1 216 ? 17.456 -36.763 -23.466 1.00 24.31 216 THR A O 1
ATOM 1609 N N . ALA A 1 217 ? 18.906 -38.106 -22.394 1.00 25.89 217 ALA A N 1
ATOM 1610 C CA . ALA A 1 217 ? 19.153 -37.392 -21.134 1.00 25.89 217 ALA A CA 1
ATOM 1611 C C . ALA A 1 217 ? 20.031 -36.120 -21.188 1.00 25.89 217 ALA A C 1
ATOM 1613 O O . ALA A 1 217 ? 20.978 -36.094 -21.966 1.00 25.89 217 ALA A O 1
ATOM 1614 N N . LEU A 1 218 ? 19.797 -35.162 -20.264 1.00 22.70 218 LEU A N 1
ATOM 1615 C CA . LEU A 1 218 ? 20.815 -34.462 -19.438 1.00 22.70 218 LEU A CA 1
ATOM 1616 C C . LEU A 1 218 ? 20.172 -33.489 -18.407 1.00 22.70 218 LEU A C 1
ATOM 1618 O O . LEU A 1 218 ? 19.435 -32.592 -18.791 1.00 22.70 218 LEU A O 1
ATOM 1622 N N . MET A 1 219 ? 20.492 -33.711 -17.118 1.00 23.02 219 MET A N 1
ATOM 1623 C CA . MET A 1 219 ? 20.421 -32.845 -15.912 1.00 23.02 219 MET A CA 1
ATOM 1624 C C . MET A 1 219 ? 19.162 -31.981 -15.656 1.00 23.02 219 MET A C 1
ATOM 1626 O O . MET A 1 219 ? 18.917 -30.967 -16.300 1.00 23.02 219 MET A O 1
ATOM 1630 N N . VAL A 1 220 ? 18.411 -32.363 -14.617 1.00 23.83 220 VAL A N 1
ATOM 1631 C CA . VAL A 1 220 ? 17.146 -31.768 -14.156 1.00 23.83 220 VAL A CA 1
ATOM 1632 C C . VAL A 1 220 ? 17.408 -30.637 -13.148 1.00 23.83 220 VAL A C 1
ATOM 1634 O O . VAL A 1 220 ? 17.889 -30.894 -12.050 1.00 23.83 220 VAL A O 1
ATOM 1637 N N . GLY A 1 221 ? 17.043 -29.399 -13.494 1.00 24.20 221 GLY A N 1
ATOM 1638 C CA . GLY A 1 221 ? 16.801 -28.320 -12.531 1.00 24.20 221 GLY A CA 1
ATOM 1639 C C . GLY A 1 221 ? 15.342 -28.372 -12.079 1.00 24.20 221 GLY A C 1
ATOM 1640 O O . GLY A 1 221 ? 14.441 -28.084 -12.864 1.00 24.20 221 GLY A O 1
ATOM 1641 N N . VAL A 1 222 ? 15.105 -28.807 -10.842 1.00 26.27 222 VAL A N 1
ATOM 1642 C CA . VAL A 1 222 ? 13.766 -29.015 -10.276 1.00 26.27 222 VAL A CA 1
ATOM 1643 C C . VAL A 1 222 ? 13.192 -27.673 -9.806 1.00 26.27 222 VAL A C 1
ATOM 1645 O O . VAL A 1 222 ? 13.674 -27.076 -8.845 1.00 26.27 222 VAL A O 1
ATOM 1648 N N . ALA A 1 223 ? 12.144 -27.191 -10.474 1.00 24.64 223 ALA A N 1
ATOM 1649 C CA . ALA A 1 223 ? 11.280 -26.140 -9.952 1.00 24.64 223 ALA A CA 1
ATOM 1650 C C . ALA A 1 223 ? 10.232 -26.776 -9.021 1.00 24.64 223 ALA A C 1
ATOM 1652 O O . ALA A 1 223 ? 9.272 -27.375 -9.497 1.00 24.64 223 ALA A O 1
ATOM 1653 N N . SER A 1 224 ? 10.422 -26.655 -7.704 1.00 25.91 224 SER A N 1
ATOM 1654 C CA . SER A 1 224 ? 9.401 -26.999 -6.699 1.00 25.91 224 SER A CA 1
ATOM 1655 C C . SER A 1 224 ? 8.635 -25.760 -6.233 1.00 25.91 224 SER A C 1
ATOM 1657 O O . SER A 1 224 ? 9.237 -24.695 -6.035 1.00 25.91 224 SER A O 1
ATOM 1659 N N . ALA A 1 225 ? 7.321 -25.946 -6.094 1.00 26.73 225 ALA A N 1
ATOM 1660 C CA . ALA A 1 225 ? 6.310 -25.026 -5.587 1.00 26.73 225 ALA A CA 1
ATOM 1661 C C . ALA A 1 225 ? 6.580 -24.581 -4.134 1.00 26.73 225 ALA A C 1
ATOM 1663 O O . ALA A 1 225 ? 7.384 -25.186 -3.426 1.00 26.73 225 ALA A O 1
ATOM 1664 N N . ALA A 1 226 ? 5.957 -23.470 -3.735 1.00 28.34 226 ALA A N 1
ATOM 1665 C CA . ALA A 1 226 ? 6.082 -22.877 -2.410 1.00 28.34 226 ALA A CA 1
ATOM 1666 C C . ALA A 1 226 ? 5.339 -23.720 -1.359 1.00 28.34 226 ALA A C 1
ATOM 1668 O O . ALA A 1 226 ? 4.116 -23.831 -1.403 1.00 28.34 226 ALA A O 1
ATOM 1669 N N . VAL A 1 227 ? 6.107 -24.259 -0.412 1.00 33.66 227 VAL A N 1
ATOM 1670 C CA . VAL A 1 227 ? 5.644 -25.019 0.752 1.00 33.66 227 VAL A CA 1
ATOM 1671 C C . VAL A 1 227 ? 4.782 -24.121 1.635 1.00 33.66 227 VAL A C 1
ATOM 1673 O O . VAL A 1 227 ? 5.261 -23.128 2.180 1.00 33.66 227 VAL A O 1
ATOM 1676 N N . THR A 1 228 ? 3.499 -24.455 1.791 1.00 52.94 228 THR A N 1
ATOM 1677 C CA . THR A 1 228 ? 2.559 -23.717 2.647 1.00 52.94 228 THR A CA 1
ATOM 1678 C C . THR A 1 228 ? 3.063 -23.678 4.089 1.00 52.94 228 THR A C 1
ATOM 1680 O O . THR A 1 228 ? 2.933 -24.654 4.818 1.00 52.94 228 THR A O 1
ATOM 1683 N N . GLY A 1 229 ? 3.648 -22.549 4.494 1.00 62.72 229 GLY A N 1
ATOM 1684 C CA . GLY A 1 229 ? 4.159 -22.279 5.839 1.00 62.72 229 GLY A CA 1
ATOM 1685 C C . GLY A 1 229 ? 5.650 -21.940 5.879 1.00 62.72 229 GLY A C 1
ATOM 1686 O O . GLY A 1 229 ? 6.023 -21.052 6.632 1.00 62.72 229 GLY A O 1
ATOM 1687 N N . VAL A 1 230 ? 6.482 -22.570 5.046 1.00 76.75 230 VAL A N 1
ATOM 1688 C CA . VAL A 1 230 ? 7.932 -22.309 4.982 1.00 76.75 230 VAL A CA 1
ATOM 1689 C C . VAL A 1 230 ? 8.223 -21.231 3.933 1.00 76.75 230 VAL A C 1
ATOM 1691 O O . VAL A 1 230 ? 7.803 -21.338 2.784 1.00 76.75 230 VAL A O 1
ATOM 1694 N N . THR A 1 231 ? 8.970 -20.199 4.309 1.00 79.38 231 THR A N 1
ATOM 1695 C CA . THR A 1 231 ? 9.337 -19.071 3.446 1.00 79.38 231 THR A CA 1
ATOM 1696 C C . THR A 1 231 ? 10.715 -19.290 2.827 1.00 79.38 231 THR A C 1
ATOM 1698 O O . THR A 1 231 ? 11.692 -19.488 3.539 1.00 79.38 231 THR A O 1
ATOM 1701 N N . GLY A 1 232 ? 10.831 -19.182 1.503 1.00 81.69 232 GLY A N 1
ATOM 1702 C CA . GLY A 1 232 ? 12.115 -19.300 0.802 1.00 81.69 232 GLY A CA 1
ATOM 1703 C C . GLY A 1 232 ? 12.555 -20.745 0.541 1.00 81.69 232 GLY A C 1
ATOM 1704 O O . GLY A 1 232 ? 11.757 -21.678 0.616 1.00 81.69 232 GLY A O 1
ATOM 1705 N N . LYS A 1 233 ? 13.825 -20.921 0.159 1.00 82.62 233 LYS A N 1
ATOM 1706 C CA . LYS A 1 233 ? 14.435 -22.230 -0.115 1.00 82.62 233 LYS A CA 1
ATOM 1707 C C . LYS A 1 233 ? 15.814 -22.316 0.541 1.00 82.62 233 LYS A C 1
ATOM 1709 O O . LYS A 1 233 ? 16.522 -21.307 0.539 1.00 82.62 233 LYS A O 1
ATOM 1714 N N . PRO A 1 234 ? 16.219 -23.500 1.030 1.00 85.06 234 PRO A N 1
ATOM 1715 C CA . PRO A 1 234 ? 17.569 -23.706 1.527 1.00 85.06 234 PRO A CA 1
ATOM 1716 C C . PRO A 1 234 ? 18.577 -23.473 0.405 1.00 85.06 234 PRO A C 1
ATOM 1718 O O . PRO A 1 234 ? 18.453 -24.005 -0.698 1.00 85.06 234 PRO A O 1
ATOM 1721 N N . GLU A 1 235 ? 19.598 -22.679 0.692 1.00 88.81 235 GLU A N 1
ATOM 1722 C CA . GLU A 1 235 ? 20.758 -22.552 -0.180 1.00 88.81 235 GLU A CA 1
ATOM 1723 C C . GLU A 1 235 ? 21.843 -23.548 0.222 1.00 88.81 235 GLU A C 1
ATOM 1725 O O . GLU A 1 235 ? 21.942 -23.958 1.379 1.00 88.81 235 GLU A O 1
ATOM 1730 N N . GLY A 1 236 ? 22.714 -23.891 -0.723 1.00 92.50 236 GLY A N 1
ATOM 1731 C CA . GLY A 1 236 ? 23.884 -24.703 -0.434 1.00 92.50 236 GLY A CA 1
ATOM 1732 C C . GLY A 1 236 ? 23.588 -26.204 -0.386 1.00 92.50 236 GLY A C 1
ATOM 1733 O O . GLY A 1 236 ? 22.797 -26.729 -1.177 1.00 92.50 236 GLY A O 1
ATOM 1734 N N . PHE A 1 237 ? 24.238 -26.906 0.540 1.00 93.88 237 PHE A N 1
ATOM 1735 C CA . PHE A 1 237 ? 24.226 -28.369 0.583 1.00 93.88 237 PHE A CA 1
ATOM 1736 C C . PHE A 1 237 ? 22.833 -28.952 0.832 1.00 93.88 237 PHE A C 1
ATOM 1738 O O . PHE A 1 237 ? 22.459 -29.900 0.148 1.00 93.88 237 PHE A O 1
ATOM 1745 N N . ALA A 1 238 ? 22.022 -28.359 1.715 1.00 93.62 238 ALA A N 1
ATOM 1746 C CA . ALA A 1 238 ? 20.663 -28.838 1.981 1.00 93.62 238 ALA A CA 1
ATOM 1747 C C . ALA A 1 238 ? 19.610 -28.279 1.004 1.00 93.62 238 ALA A C 1
ATOM 1749 O O . ALA A 1 238 ? 18.421 -28.292 1.317 1.00 93.62 238 ALA A O 1
ATOM 1750 N N . SER A 1 239 ? 20.011 -27.806 -0.184 1.00 89.75 239 SER A N 1
ATOM 1751 C CA . SER A 1 239 ? 19.112 -27.204 -1.190 1.00 89.75 239 SER A CA 1
ATOM 1752 C C . SER A 1 239 ? 17.988 -28.116 -1.691 1.00 89.75 239 SER A C 1
ATOM 1754 O O . SER A 1 239 ? 17.014 -27.632 -2.267 1.00 89.75 239 SER A O 1
ATOM 1756 N N . SER A 1 240 ? 18.094 -29.426 -1.453 1.00 86.44 240 SER A N 1
ATOM 1757 C CA . SER A 1 240 ? 17.046 -30.402 -1.767 1.00 86.44 240 SER A CA 1
ATOM 1758 C C . SER A 1 240 ? 16.002 -30.596 -0.655 1.00 86.44 240 SER A C 1
ATOM 1760 O O . SER A 1 240 ? 15.036 -31.330 -0.852 1.00 86.44 240 SER A O 1
ATOM 1762 N N . THR A 1 241 ? 16.159 -29.929 0.493 1.00 89.56 241 THR A N 1
ATOM 1763 C CA . THR A 1 241 ? 15.247 -30.063 1.638 1.00 89.56 241 THR A CA 1
ATOM 1764 C C . THR A 1 241 ? 13.903 -29.399 1.345 1.00 89.56 241 THR A C 1
ATOM 1766 O O . THR A 1 241 ? 13.831 -28.235 0.955 1.00 89.56 241 THR A O 1
ATOM 1769 N N . THR A 1 242 ? 12.828 -30.147 1.570 1.00 89.00 242 THR A N 1
ATOM 1770 C CA . THR A 1 242 ? 11.429 -29.743 1.354 1.00 89.00 242 THR A CA 1
ATOM 1771 C C . THR A 1 242 ? 10.582 -29.796 2.630 1.00 89.00 242 THR A C 1
ATOM 1773 O O . THR A 1 242 ? 9.500 -29.209 2.671 1.00 89.00 242 THR A O 1
ATOM 1776 N N . GLY A 1 243 ? 11.075 -30.450 3.687 1.00 91.88 243 GLY A N 1
ATOM 1777 C CA . GLY A 1 243 ? 10.378 -30.591 4.963 1.00 91.88 243 GLY A CA 1
ATOM 1778 C C . GLY A 1 243 ? 9.078 -31.381 4.821 1.00 91.88 243 GLY A C 1
ATOM 1779 O O . GLY A 1 243 ? 9.001 -32.355 4.077 1.00 91.88 243 GLY A O 1
ATOM 1780 N N . GLY A 1 244 ? 8.021 -30.913 5.484 1.00 82.50 244 GLY A N 1
ATOM 1781 C CA . GLY A 1 244 ? 6.666 -31.454 5.339 1.00 82.50 244 GLY A CA 1
ATOM 1782 C C . GLY A 1 244 ? 6.058 -31.319 3.939 1.00 82.50 244 GLY A C 1
ATOM 1783 O O . GLY A 1 244 ? 5.000 -31.894 3.693 1.00 82.50 244 GLY A O 1
ATOM 1784 N N . GLY A 1 245 ? 6.693 -30.586 3.017 1.00 79.62 245 GLY A N 1
ATOM 1785 C CA . GLY A 1 245 ? 6.148 -30.306 1.689 1.00 79.62 245 GLY A CA 1
ATOM 1786 C C . GLY A 1 245 ? 4.843 -29.506 1.751 1.00 79.62 245 GLY A C 1
ATOM 1787 O O . GLY A 1 245 ? 4.552 -28.840 2.738 1.00 79.62 245 GLY A O 1
ATOM 1788 N N . ASP A 1 246 ? 4.013 -29.602 0.715 1.00 69.38 246 ASP A N 1
ATOM 1789 C CA . ASP A 1 246 ? 2.780 -28.806 0.582 1.00 69.38 246 ASP A CA 1
ATOM 1790 C C . ASP A 1 246 ? 1.606 -29.316 1.458 1.00 69.38 246 ASP A C 1
ATOM 1792 O O . ASP A 1 246 ? 0.446 -28.943 1.259 1.00 69.38 246 ASP A O 1
ATOM 1796 N N . VAL A 1 247 ? 1.875 -30.212 2.419 1.00 68.31 247 VAL A N 1
ATOM 1797 C CA . VAL A 1 247 ? 0.854 -30.727 3.342 1.00 68.31 247 VAL A CA 1
ATOM 1798 C C . VAL A 1 247 ? 0.314 -29.601 4.213 1.00 68.31 247 VAL A C 1
ATOM 1800 O O . VAL A 1 247 ? 1.033 -28.702 4.646 1.00 68.31 247 VAL A O 1
ATOM 1803 N N . THR A 1 248 ? -0.982 -29.643 4.495 1.00 71.69 248 THR A N 1
ATOM 1804 C CA . THR A 1 248 ? -1.601 -28.568 5.263 1.00 71.69 248 THR A CA 1
ATOM 1805 C C . THR A 1 248 ? -1.085 -28.526 6.696 1.00 71.69 248 THR A C 1
ATOM 1807 O O . THR A 1 248 ? -0.902 -29.560 7.345 1.00 71.69 248 THR A O 1
ATOM 1810 N N . ALA A 1 249 ? -0.907 -27.301 7.183 1.00 80.81 249 ALA A N 1
ATOM 1811 C CA . ALA A 1 249 ? -0.398 -27.024 8.508 1.00 80.81 249 ALA A CA 1
ATOM 1812 C C . ALA A 1 249 ? -1.281 -27.590 9.631 1.00 80.81 249 ALA A C 1
ATOM 1814 O O . ALA A 1 249 ? -2.508 -27.465 9.624 1.00 80.81 249 ALA A O 1
ATOM 1815 N N . VAL A 1 250 ? -0.624 -28.151 10.642 1.00 82.12 250 VAL A N 1
ATOM 1816 C CA . VAL A 1 250 ? -1.211 -28.471 11.942 1.00 82.12 250 VAL A CA 1
ATOM 1817 C C . VAL A 1 250 ? -0.743 -27.471 12.995 1.00 82.12 250 VAL A C 1
ATOM 1819 O O . VAL A 1 250 ? 0.371 -26.953 12.937 1.00 82.12 250 VAL A O 1
ATOM 1822 N N . TYR A 1 251 ? -1.608 -27.211 13.974 1.00 88.31 251 TYR A N 1
ATOM 1823 C CA . TYR A 1 251 ? -1.416 -26.181 14.996 1.00 88.31 251 TYR A CA 1
ATOM 1824 C C . TYR A 1 251 ? -1.511 -26.830 16.381 1.00 88.31 251 TYR A C 1
ATOM 1826 O O . TYR A 1 251 ? -2.623 -26.950 16.904 1.00 88.31 251 TYR A O 1
ATOM 1834 N N . PRO A 1 252 ? -0.397 -27.309 16.964 1.00 87.19 252 PRO A N 1
ATOM 1835 C CA . PRO A 1 252 ? -0.428 -27.900 18.294 1.00 87.19 252 PRO A CA 1
ATOM 1836 C C . PRO A 1 252 ? -0.949 -26.887 19.317 1.00 87.19 252 PRO A C 1
ATOM 1838 O O . PRO A 1 252 ? -0.597 -25.709 19.315 1.00 87.19 252 PRO A O 1
ATOM 1841 N N . SER A 1 253 ? -1.820 -27.348 20.203 1.00 87.19 253 SER A N 1
ATOM 1842 C CA . SER A 1 253 ? -2.418 -26.554 21.273 1.00 87.19 253 SER A CA 1
ATOM 1843 C C . SER A 1 253 ? -1.837 -26.899 22.645 1.00 87.19 253 SER A C 1
ATOM 1845 O O . SER A 1 253 ? -1.949 -26.091 23.569 1.00 87.19 253 SER A O 1
ATOM 1847 N N . THR A 1 254 ? -1.153 -28.034 22.781 1.00 93.44 254 THR A N 1
ATOM 1848 C CA . THR A 1 254 ? -0.466 -28.474 24.005 1.00 93.44 254 THR A CA 1
ATOM 1849 C C . THR A 1 254 ? 0.961 -28.932 23.702 1.00 93.44 254 THR A C 1
ATOM 1851 O O . THR A 1 254 ? 1.312 -29.195 22.551 1.00 93.44 254 THR A O 1
ATOM 1854 N N . THR A 1 255 ? 1.796 -29.024 24.738 1.00 95.38 255 THR A N 1
ATOM 1855 C CA . THR A 1 255 ? 3.136 -29.628 24.654 1.00 95.38 255 THR A CA 1
ATOM 1856 C C . THR A 1 255 ? 3.064 -31.085 24.189 1.00 95.38 255 THR A C 1
ATOM 1858 O O . THR A 1 255 ? 3.867 -31.489 23.356 1.00 95.38 255 THR A O 1
ATOM 1861 N N . ASP A 1 256 ? 2.053 -31.839 24.631 1.00 94.31 256 ASP A N 1
ATOM 1862 C CA . ASP A 1 256 ? 1.836 -33.233 24.219 1.00 94.31 256 ASP A CA 1
ATOM 1863 C C . ASP A 1 256 ? 1.500 -33.361 22.727 1.00 94.31 256 ASP A C 1
ATOM 1865 O O . ASP A 1 256 ? 2.034 -34.232 22.042 1.00 94.31 256 ASP A O 1
ATOM 1869 N N . GLU A 1 257 ? 0.650 -32.475 22.192 1.00 94.75 257 GLU A N 1
ATOM 1870 C CA . GLU A 1 257 ? 0.344 -32.446 20.756 1.00 94.75 257 GLU A CA 1
ATOM 1871 C C . GLU A 1 257 ? 1.578 -32.077 19.931 1.00 94.75 257 GLU A C 1
ATOM 1873 O O . GLU A 1 257 ? 1.813 -32.683 18.886 1.00 94.75 257 GLU A O 1
ATOM 1878 N N . LEU A 1 258 ? 2.394 -31.128 20.407 1.00 97.44 258 LEU A N 1
ATOM 1879 C CA . LEU A 1 258 ? 3.651 -30.775 19.750 1.00 97.44 258 LEU A CA 1
ATOM 1880 C C . LEU A 1 258 ? 4.596 -31.984 19.693 1.00 97.44 258 LEU A C 1
ATOM 1882 O O . LEU A 1 258 ? 5.093 -32.313 18.618 1.00 97.44 258 LEU A O 1
ATOM 1886 N N . VAL A 1 259 ? 4.796 -32.683 20.815 1.00 97.81 259 VAL A N 1
ATOM 1887 C CA . VAL A 1 259 ? 5.621 -33.902 20.865 1.00 97.81 259 VAL A CA 1
ATOM 1888 C C . VAL A 1 259 ? 5.064 -34.979 19.932 1.00 97.81 259 VAL A C 1
ATOM 1890 O O . VAL A 1 259 ? 5.823 -35.590 19.180 1.00 97.81 259 VAL A O 1
ATOM 1893 N N . SER A 1 260 ? 3.744 -35.180 19.924 1.00 96.94 260 SER A N 1
ATOM 1894 C CA . SER A 1 260 ? 3.104 -36.166 19.051 1.00 96.94 260 SER A CA 1
ATOM 1895 C C . SER A 1 260 ? 3.299 -35.852 17.568 1.00 96.94 260 SER A C 1
ATOM 1897 O O . SER A 1 260 ? 3.624 -36.758 16.807 1.00 96.94 260 SER A O 1
ATOM 1899 N N . TYR A 1 261 ? 3.096 -34.602 17.141 1.00 96.94 261 TYR A N 1
ATOM 1900 C CA . TYR A 1 261 ? 3.227 -34.219 15.732 1.00 96.94 261 TYR A CA 1
ATOM 1901 C C . TYR A 1 261 ? 4.676 -34.259 15.251 1.00 96.94 261 TYR A C 1
ATOM 1903 O O . TYR A 1 261 ? 4.922 -34.578 14.091 1.00 96.94 261 TYR A O 1
ATOM 1911 N N . LEU A 1 262 ? 5.637 -33.948 16.122 1.00 97.38 262 LEU A N 1
ATOM 1912 C CA . LEU A 1 262 ? 7.057 -34.031 15.789 1.00 97.38 262 LEU A CA 1
ATOM 1913 C C . LEU A 1 262 ? 7.529 -35.481 15.633 1.00 97.38 262 LEU A C 1
ATOM 1915 O O . LEU A 1 262 ? 8.340 -35.759 14.751 1.00 97.38 262 LEU A O 1
ATOM 1919 N N . GLY A 1 263 ? 7.016 -36.393 16.462 1.00 93.62 263 GLY A N 1
ATOM 1920 C CA . GLY A 1 263 ? 7.492 -37.774 16.539 1.00 93.62 263 GLY A CA 1
ATOM 1921 C C . GLY A 1 263 ? 6.802 -38.784 15.618 1.00 93.62 263 GLY A C 1
ATOM 1922 O O . GLY A 1 263 ? 7.260 -39.924 15.557 1.00 93.62 263 GLY A O 1
ATOM 1923 N N . ASP A 1 264 ? 5.712 -38.423 14.935 1.00 93.44 264 ASP A N 1
ATOM 1924 C CA . ASP A 1 264 ? 4.994 -39.363 14.065 1.00 93.44 264 ASP A CA 1
ATOM 1925 C C . ASP A 1 264 ? 5.615 -39.526 12.666 1.00 93.44 264 ASP A C 1
ATOM 1927 O O . ASP A 1 264 ? 6.457 -38.747 12.223 1.00 93.44 264 ASP A O 1
ATOM 1931 N N . ASP A 1 265 ? 5.195 -40.567 11.952 1.00 91.75 265 ASP A N 1
ATOM 1932 C CA . ASP A 1 265 ? 5.691 -40.933 10.621 1.00 91.75 265 ASP A CA 1
ATOM 1933 C C . ASP A 1 265 ? 4.986 -40.191 9.469 1.00 91.75 265 ASP A C 1
ATOM 1935 O O . ASP A 1 265 ? 5.249 -40.460 8.298 1.00 91.75 265 ASP A O 1
ATOM 1939 N N . THR A 1 266 ? 4.092 -39.247 9.774 1.00 91.06 266 THR A N 1
ATOM 1940 C CA . THR A 1 266 ? 3.320 -38.509 8.770 1.00 91.06 266 THR A CA 1
ATOM 1941 C C . THR A 1 266 ? 4.052 -37.230 8.380 1.00 91.06 266 THR A C 1
ATOM 1943 O O . THR A 1 266 ? 4.472 -36.472 9.250 1.00 91.06 266 THR A O 1
ATOM 1946 N N . ALA A 1 267 ? 4.184 -36.930 7.086 1.00 91.69 267 ALA A N 1
ATOM 1947 C CA . ALA A 1 267 ? 4.733 -35.643 6.658 1.00 91.69 267 ALA A CA 1
ATOM 1948 C C . ALA A 1 267 ? 3.872 -34.484 7.197 1.00 91.69 267 ALA A C 1
ATOM 1950 O O . ALA A 1 267 ? 2.643 -34.514 7.069 1.00 91.69 267 ALA A O 1
ATOM 1951 N N . ARG A 1 268 ? 4.486 -33.472 7.826 1.00 92.44 268 ARG A N 1
ATOM 1952 C CA . ARG A 1 268 ? 3.747 -32.376 8.483 1.00 92.44 268 ARG A CA 1
ATOM 1953 C C . ARG A 1 268 ? 4.416 -31.022 8.339 1.00 92.44 268 ARG A C 1
ATOM 1955 O O . ARG A 1 268 ? 5.615 -30.885 8.561 1.00 92.44 268 ARG A O 1
ATOM 1962 N N . VAL A 1 269 ? 3.587 -30.004 8.129 1.00 92.94 269 VAL A N 1
ATOM 1963 C CA . VAL A 1 269 ? 3.905 -28.618 8.478 1.00 92.94 269 VAL A CA 1
ATOM 1964 C C . VAL A 1 269 ? 3.298 -28.332 9.852 1.00 92.94 269 VAL A C 1
ATOM 1966 O O . VAL A 1 269 ? 2.094 -28.470 10.039 1.00 92.94 269 VAL A O 1
ATOM 1969 N N . ILE A 1 270 ? 4.121 -27.977 10.833 1.00 94.44 270 ILE A N 1
ATOM 1970 C CA . ILE A 1 270 ? 3.762 -27.778 12.239 1.00 94.44 270 ILE A CA 1
ATOM 1971 C C . ILE A 1 270 ? 4.010 -26.316 12.582 1.00 94.44 270 ILE A C 1
ATOM 1973 O O . ILE A 1 270 ? 5.147 -25.849 12.545 1.00 94.44 270 ILE A O 1
ATOM 1977 N N . VAL A 1 271 ? 2.947 -25.597 12.931 1.00 92.56 271 VAL A N 1
ATOM 1978 C CA . VAL A 1 271 ? 2.999 -24.150 13.139 1.00 92.56 271 VAL A CA 1
ATOM 1979 C C . VAL A 1 271 ? 2.892 -23.805 14.618 1.00 92.56 271 VAL A C 1
ATOM 1981 O O . VAL A 1 271 ? 1.873 -24.065 15.260 1.00 92.56 271 VAL A O 1
ATOM 1984 N N . LEU A 1 272 ? 3.935 -23.177 15.158 1.00 92.88 272 LEU A N 1
ATOM 1985 C CA . LEU A 1 272 ? 4.005 -22.747 16.549 1.00 92.88 272 LEU A CA 1
ATOM 1986 C C . LEU A 1 272 ? 3.428 -21.336 16.692 1.00 92.88 272 LEU A C 1
ATOM 1988 O O . LEU A 1 272 ? 4.063 -20.345 16.340 1.00 92.88 272 LEU A O 1
ATOM 1992 N N . THR A 1 273 ? 2.218 -21.241 17.244 1.00 88.94 273 THR A N 1
ATOM 1993 C CA . THR A 1 273 ? 1.496 -19.965 17.411 1.00 88.94 273 THR A CA 1
ATOM 1994 C C . THR A 1 273 ? 1.645 -19.341 18.799 1.00 88.94 273 THR A C 1
ATOM 1996 O O . THR A 1 273 ? 0.968 -18.360 19.109 1.00 88.94 273 THR A O 1
ATOM 1999 N N . LYS A 1 274 ? 2.444 -19.955 19.677 1.00 90.94 274 LYS A N 1
ATOM 2000 C CA . LYS A 1 274 ? 2.641 -19.555 21.075 1.00 90.94 274 LYS A CA 1
ATOM 2001 C C . LYS A 1 274 ? 3.898 -20.199 21.660 1.00 90.94 274 LYS A C 1
ATOM 2003 O O . LYS A 1 274 ? 4.480 -21.096 21.052 1.00 90.94 274 LYS A O 1
ATOM 2008 N N . THR A 1 275 ? 4.236 -19.794 22.880 1.00 97.75 275 THR A N 1
ATOM 2009 C CA . THR A 1 275 ? 5.229 -20.475 23.708 1.00 97.75 275 THR A CA 1
ATOM 2010 C C . THR A 1 275 ? 4.718 -21.838 24.177 1.00 97.75 275 THR A C 1
ATOM 2012 O O . THR A 1 275 ? 3.640 -21.941 24.770 1.00 97.75 275 THR A O 1
ATOM 2015 N N . PHE A 1 276 ? 5.519 -22.872 23.942 1.00 97.69 276 PHE A N 1
ATOM 2016 C CA . PHE A 1 276 ? 5.387 -24.205 24.517 1.00 97.69 276 PHE A CA 1
ATOM 2017 C C . PHE A 1 276 ? 6.436 -24.340 25.618 1.00 97.69 276 PHE A C 1
ATOM 2019 O O . PHE A 1 276 ? 7.610 -24.578 25.339 1.00 97.69 276 PHE A O 1
ATOM 2026 N N . ASP A 1 277 ? 6.006 -24.106 26.857 1.00 98.06 277 ASP A N 1
ATOM 2027 C CA . ASP A 1 277 ? 6.868 -24.160 28.037 1.00 98.06 277 ASP A CA 1
ATOM 2028 C C . ASP A 1 277 ? 6.899 -25.586 28.603 1.00 98.06 277 ASP A C 1
ATOM 2030 O O . ASP A 1 277 ? 5.884 -26.092 29.085 1.00 98.06 277 ASP A O 1
ATOM 2034 N N . PHE A 1 278 ? 8.057 -26.236 28.497 1.00 98.06 278 PHE A N 1
ATOM 2035 C CA . PHE A 1 278 ? 8.320 -27.568 29.037 1.00 98.06 278 PHE A CA 1
ATOM 2036 C C . PHE A 1 278 ? 8.925 -27.529 30.445 1.00 98.06 278 PHE A C 1
ATOM 2038 O O . PHE A 1 278 ? 9.109 -28.594 31.041 1.00 98.06 278 PHE A O 1
ATOM 2045 N N . SER A 1 279 ? 9.202 -26.351 31.012 1.00 94.19 279 SER A N 1
ATOM 2046 C CA . SER A 1 279 ? 9.763 -26.257 32.357 1.00 94.19 279 SER A CA 1
ATOM 2047 C C . SER A 1 279 ? 8.846 -26.919 33.392 1.00 94.19 279 SER A C 1
ATOM 2049 O O . SER A 1 279 ? 7.648 -26.647 33.479 1.00 94.19 279 SER A O 1
ATOM 2051 N N . GLY A 1 280 ? 9.410 -27.829 34.179 1.00 94.44 280 GLY A N 1
ATOM 2052 C CA . GLY A 1 280 ? 8.744 -28.590 35.227 1.00 94.44 280 GLY A CA 1
ATOM 2053 C C . GLY A 1 280 ? 7.839 -29.715 34.725 1.00 94.44 280 GLY A C 1
ATOM 2054 O O . GLY A 1 280 ? 7.301 -30.449 35.555 1.00 94.44 280 GLY A O 1
ATOM 2055 N N . THR A 1 281 ? 7.674 -29.897 33.408 1.00 95.50 281 THR A N 1
ATOM 2056 C CA . THR A 1 281 ? 6.765 -30.919 32.848 1.00 95.50 281 THR A CA 1
ATOM 2057 C C . THR A 1 281 ? 7.218 -32.349 33.140 1.00 95.50 281 THR A C 1
ATOM 2059 O O . THR A 1 281 ? 6.383 -33.240 33.275 1.00 95.50 281 THR A O 1
ATOM 2062 N N . GLU A 1 282 ? 8.524 -32.556 33.327 1.00 95.69 282 GLU A N 1
ATOM 2063 C CA . GLU A 1 282 ? 9.127 -33.846 33.696 1.00 95.69 282 GLU A CA 1
ATOM 2064 C C . GLU A 1 282 ? 9.684 -33.843 35.135 1.00 95.69 282 GLU A C 1
ATOM 2066 O O . GLU A 1 282 ? 10.400 -34.756 35.545 1.00 95.69 282 GLU A O 1
ATOM 2071 N N . GLY A 1 283 ? 9.324 -32.830 35.933 1.00 95.88 283 GLY A N 1
ATOM 2072 C CA . GLY A 1 283 ? 9.838 -32.633 37.287 1.00 95.88 283 GLY A CA 1
ATOM 2073 C C . GLY A 1 283 ? 11.318 -32.240 37.323 1.00 95.88 283 GLY A C 1
ATOM 2074 O O . GLY A 1 283 ? 11.907 -31.823 36.328 1.00 95.88 283 GLY A O 1
ATOM 2075 N N . THR A 1 284 ? 11.929 -32.356 38.500 1.00 95.75 284 THR A N 1
ATOM 2076 C CA . THR A 1 284 ? 13.359 -32.092 38.695 1.00 95.75 284 THR A CA 1
ATOM 2077 C C . THR A 1 284 ? 14.114 -33.377 39.000 1.00 95.75 284 THR A C 1
ATOM 2079 O O . THR A 1 284 ? 13.583 -34.304 39.614 1.00 95.75 284 THR A O 1
ATOM 2082 N N . THR A 1 285 ? 15.375 -33.426 38.579 1.00 94.44 285 THR A N 1
ATOM 2083 C CA . THR A 1 285 ? 16.312 -34.500 38.923 1.00 94.44 285 THR A CA 1
ATOM 2084 C C . THR A 1 285 ? 17.464 -33.931 39.735 1.00 94.44 285 THR A C 1
ATOM 2086 O O . THR A 1 285 ? 17.880 -32.793 39.522 1.00 94.44 285 THR A O 1
ATOM 2089 N N . THR A 1 286 ? 17.974 -34.731 40.671 1.00 95.31 286 THR A N 1
ATOM 2090 C CA . THR A 1 286 ? 19.159 -34.400 41.461 1.00 95.31 286 THR A CA 1
ATOM 2091 C C . THR A 1 286 ? 20.265 -35.411 41.189 1.00 95.31 286 THR A C 1
ATOM 2093 O O . THR A 1 286 ? 20.039 -36.617 41.293 1.00 95.31 286 THR A O 1
ATOM 2096 N N . SER A 1 287 ? 21.469 -34.935 40.885 1.00 93.81 287 SER A N 1
ATOM 2097 C CA . SER A 1 287 ? 22.658 -35.777 40.714 1.00 93.81 287 SER A CA 1
ATOM 2098 C C . SER A 1 287 ? 23.905 -35.108 41.287 1.00 93.81 287 SER A C 1
ATOM 2100 O O . SER A 1 287 ? 23.891 -33.927 41.629 1.00 93.81 287 SER A O 1
ATOM 2102 N N . SER A 1 288 ? 25.003 -35.854 41.389 1.00 94.88 288 SER A N 1
ATOM 2103 C CA . SER A 1 288 ? 26.326 -35.264 41.589 1.00 94.88 288 SER A CA 1
ATOM 2104 C C . SER A 1 288 ? 26.804 -34.537 40.327 1.00 94.88 288 SER A C 1
ATOM 2106 O O . SER A 1 288 ? 26.232 -34.679 39.241 1.00 94.88 288 SER A O 1
ATOM 2108 N N . GLY A 1 289 ? 27.858 -33.743 40.489 1.00 96.62 289 GLY A N 1
ATOM 2109 C CA . GLY A 1 289 ? 28.508 -33.007 39.416 1.00 96.62 289 GLY A CA 1
ATOM 2110 C C . GLY A 1 289 ? 29.911 -32.551 39.791 1.00 96.62 289 GLY A C 1
ATOM 2111 O O . GLY A 1 289 ? 30.466 -32.933 40.826 1.00 96.62 289 GLY A O 1
ATOM 2112 N N . CYS A 1 290 ? 30.474 -31.683 38.965 1.00 96.25 290 CYS A N 1
ATOM 2113 C CA . CYS A 1 290 ? 31.757 -31.037 39.204 1.00 96.25 290 CYS A CA 1
ATOM 2114 C C . CYS A 1 290 ? 31.757 -29.598 38.677 1.00 96.25 290 CYS A C 1
ATOM 2116 O O . CYS A 1 290 ? 30.928 -29.224 37.851 1.00 96.25 290 CYS A O 1
ATOM 2118 N N . ALA A 1 291 ? 32.682 -28.776 39.166 1.00 96.00 291 ALA A N 1
ATOM 2119 C CA . ALA A 1 291 ? 32.818 -27.368 38.793 1.00 96.00 291 ALA A CA 1
ATOM 2120 C C . ALA A 1 291 ? 34.180 -27.102 38.117 1.00 96.00 291 ALA A C 1
ATOM 2122 O O . ALA A 1 291 ? 35.039 -26.449 38.716 1.00 96.00 291 ALA A O 1
ATOM 2123 N N . PRO A 1 292 ? 34.419 -27.631 36.899 1.00 94.19 292 PRO A N 1
ATOM 2124 C CA . PRO A 1 292 ? 35.735 -27.575 36.251 1.00 94.19 292 PRO A CA 1
ATOM 2125 C C . PRO A 1 292 ? 36.177 -26.152 35.892 1.00 94.19 292 PRO A C 1
ATOM 2127 O O . PRO A 1 292 ? 37.369 -25.861 35.873 1.00 94.19 292 PRO A O 1
ATOM 2130 N N . TRP A 1 293 ? 35.225 -25.244 35.679 1.00 93.69 293 TRP A N 1
ATOM 2131 C CA . TRP A 1 293 ? 35.507 -23.866 35.272 1.00 93.69 293 TRP A CA 1
ATOM 2132 C C . TRP A 1 293 ? 35.563 -22.862 36.428 1.00 93.69 293 TRP A C 1
ATOM 2134 O O . TRP A 1 293 ? 35.905 -21.699 36.231 1.00 93.69 293 TRP A O 1
ATOM 2144 N N . GLY A 1 294 ? 35.275 -23.312 37.650 1.00 91.25 294 GLY A N 1
ATOM 2145 C CA . GLY A 1 294 ? 35.292 -22.486 38.853 1.00 91.25 294 GLY A CA 1
ATOM 2146 C C . GLY A 1 294 ? 33.987 -22.547 39.640 1.00 91.25 294 GLY A C 1
ATOM 2147 O O . GLY A 1 294 ? 32.964 -23.033 39.173 1.00 91.25 294 GLY A O 1
ATOM 2148 N N . THR A 1 295 ? 34.034 -22.049 40.876 1.00 90.38 295 THR A N 1
ATOM 2149 C CA . THR A 1 295 ? 32.902 -22.051 41.823 1.00 90.38 295 THR A CA 1
ATOM 2150 C C . THR A 1 295 ? 32.325 -20.648 42.058 1.00 90.38 295 THR A C 1
ATOM 2152 O O . THR A 1 295 ? 31.709 -20.400 43.094 1.00 90.38 295 THR A O 1
ATOM 2155 N N . GLY A 1 296 ? 32.620 -19.693 41.172 1.00 88.62 296 GLY A N 1
ATOM 2156 C CA . GLY A 1 296 ? 32.132 -18.315 41.264 1.00 88.62 296 GLY A CA 1
ATOM 2157 C C . GLY A 1 296 ? 30.657 -18.191 40.875 1.00 88.62 296 GLY A C 1
ATOM 2158 O O . GLY A 1 296 ? 30.136 -19.021 40.134 1.00 88.62 296 GLY A O 1
ATOM 2159 N N . ALA A 1 297 ? 29.987 -17.138 41.357 1.00 80.38 297 ALA A N 1
ATOM 2160 C CA . ALA A 1 297 ? 28.625 -16.808 40.938 1.00 80.38 297 ALA A CA 1
ATOM 2161 C C . ALA A 1 297 ? 28.645 -16.398 39.453 1.00 80.38 297 ALA A C 1
ATOM 2163 O O . ALA A 1 297 ? 29.203 -15.354 39.128 1.00 80.38 297 ALA A O 1
ATOM 2164 N N . GLY A 1 298 ? 28.116 -17.257 38.576 1.00 90.19 298 GLY A N 1
ATOM 2165 C CA . GLY A 1 298 ? 28.130 -17.095 37.113 1.00 90.19 298 GLY A CA 1
ATOM 2166 C C . GLY A 1 298 ? 28.985 -18.123 36.357 1.00 90.19 298 GLY A C 1
ATOM 2167 O O . GLY A 1 298 ? 28.948 -18.178 35.130 1.00 90.19 298 GLY A O 1
ATOM 2168 N N . CYS A 1 299 ? 29.732 -18.981 37.058 1.00 95.69 299 CYS A N 1
ATOM 2169 C CA . CYS A 1 299 ? 30.348 -20.150 36.432 1.00 95.69 299 CYS A CA 1
ATOM 2170 C C . CYS A 1 299 ? 29.305 -21.254 36.236 1.00 95.69 299 CYS A C 1
ATOM 2172 O O . CYS A 1 299 ? 28.590 -21.597 37.180 1.00 95.69 299 CYS A O 1
ATOM 2174 N N . GLN A 1 300 ? 29.260 -21.861 35.049 1.00 96.25 300 GLN A N 1
ATOM 2175 C CA . GLN A 1 300 ? 28.498 -23.097 34.869 1.00 96.25 300 GLN A CA 1
ATOM 2176 C C . GLN A 1 300 ? 29.105 -24.241 35.692 1.00 96.25 300 GLN A C 1
ATOM 2178 O O . GLN A 1 300 ? 30.320 -24.327 35.886 1.00 96.25 300 GLN A O 1
ATOM 2183 N N . THR A 1 301 ? 28.259 -25.171 36.127 1.00 95.94 301 THR A N 1
ATOM 2184 C CA . THR A 1 301 ? 28.697 -26.454 36.698 1.00 95.94 301 THR A CA 1
ATOM 2185 C C . THR A 1 301 ? 28.327 -27.596 35.758 1.00 95.94 301 THR A C 1
ATOM 2187 O O . THR A 1 301 ? 27.420 -27.470 34.944 1.00 95.94 301 THR A O 1
ATOM 2190 N N . ALA A 1 302 ? 29.051 -28.710 35.806 1.00 96.44 302 ALA A N 1
ATOM 2191 C CA . ALA A 1 302 ? 28.770 -29.876 34.978 1.00 96.44 302 ALA A CA 1
ATOM 2192 C C . ALA A 1 302 ? 27.994 -30.922 35.780 1.00 96.44 302 ALA A C 1
ATOM 2194 O O . ALA A 1 302 ? 28.437 -31.348 36.850 1.00 96.44 302 ALA A O 1
ATOM 2195 N N . ILE A 1 303 ? 26.859 -31.367 35.239 1.00 96.75 303 ILE A N 1
ATOM 2196 C CA . ILE A 1 303 ? 26.177 -32.577 35.705 1.00 96.75 303 ILE A CA 1
ATOM 2197 C C . ILE A 1 303 ? 27.076 -33.774 35.386 1.00 96.75 303 ILE A C 1
ATOM 2199 O O . ILE A 1 303 ? 27.597 -33.881 34.275 1.00 96.75 303 ILE A O 1
ATOM 2203 N N . ASP A 1 304 ? 27.244 -34.690 36.341 1.00 94.12 304 ASP A N 1
ATOM 2204 C CA . ASP A 1 304 ? 28.071 -35.886 36.161 1.00 94.12 304 ASP A CA 1
ATOM 2205 C C . ASP A 1 304 ? 27.344 -36.971 35.345 1.00 94.12 304 ASP A C 1
ATOM 2207 O O . ASP A 1 304 ? 26.980 -38.046 35.826 1.00 94.12 304 ASP A O 1
ATOM 2211 N N . LYS A 1 305 ? 27.058 -36.646 34.085 1.00 90.69 305 LYS A N 1
ATOM 2212 C CA . LYS A 1 305 ? 26.447 -37.560 33.123 1.00 90.69 305 LYS A CA 1
ATOM 2213 C C . LYS A 1 305 ? 27.506 -38.548 32.633 1.00 90.69 305 LYS A C 1
ATOM 2215 O O . LYS A 1 305 ? 28.581 -38.132 32.221 1.00 90.69 305 LYS A O 1
ATOM 2220 N N . ASP A 1 306 ? 27.209 -39.846 32.677 1.00 90.50 306 ASP A N 1
ATOM 2221 C CA . ASP A 1 306 ? 28.098 -40.919 32.198 1.00 90.50 306 ASP A CA 1
ATOM 2222 C C . ASP A 1 306 ? 29.521 -40.902 32.813 1.00 90.50 306 ASP A C 1
ATOM 2224 O O . ASP A 1 306 ? 30.500 -41.246 32.148 1.00 90.50 306 ASP A O 1
ATOM 2228 N N . GLN A 1 307 ? 29.642 -40.515 34.094 1.00 92.25 307 GLN A N 1
ATOM 2229 C CA . GLN A 1 307 ? 30.924 -40.363 34.815 1.00 92.25 307 GLN A CA 1
ATOM 2230 C C . GLN A 1 307 ? 31.866 -39.343 34.156 1.00 92.25 307 GLN A C 1
ATOM 2232 O O . GLN A 1 307 ? 33.093 -39.486 34.180 1.00 92.25 307 GLN A O 1
ATOM 2237 N N . TRP A 1 308 ? 31.312 -38.329 33.483 1.00 93.69 308 TRP A N 1
ATOM 2238 C CA . TRP A 1 308 ? 32.105 -37.333 32.771 1.00 93.69 308 TRP A CA 1
ATOM 2239 C C . TRP A 1 308 ? 33.064 -36.587 33.706 1.00 93.69 308 TRP A C 1
ATOM 2241 O O . TRP A 1 308 ? 34.209 -36.327 33.330 1.00 93.69 308 TRP A O 1
ATOM 2251 N N . CYS A 1 309 ? 32.643 -36.315 34.943 1.00 93.56 309 CYS A N 1
ATOM 2252 C CA . CYS A 1 309 ? 33.473 -35.628 35.925 1.00 93.56 309 CYS A CA 1
ATOM 2253 C C . CYS A 1 309 ? 34.664 -36.467 36.398 1.00 93.56 309 CYS A C 1
ATOM 2255 O O . CYS A 1 309 ? 35.647 -35.912 36.873 1.00 93.56 309 CYS A O 1
ATOM 2257 N N . GLU A 1 310 ? 34.612 -37.793 36.327 1.00 92.50 310 GLU A N 1
ATOM 2258 C CA . GLU A 1 310 ? 35.754 -38.658 36.645 1.00 92.50 310 GLU A CA 1
ATOM 2259 C C . GLU A 1 310 ? 36.619 -38.900 35.412 1.00 92.50 310 GLU A C 1
ATOM 2261 O O . GLU A 1 310 ? 37.843 -38.958 35.517 1.00 92.50 310 GLU A O 1
ATOM 2266 N N . ASN A 1 311 ? 35.985 -39.035 34.249 1.00 93.75 311 ASN A N 1
ATOM 2267 C CA . ASN A 1 311 ? 36.653 -39.436 33.018 1.00 93.75 311 ASN A CA 1
ATOM 2268 C C . ASN A 1 311 ? 37.400 -38.284 32.334 1.00 93.75 311 ASN A C 1
ATOM 2270 O O . ASN A 1 311 ? 38.441 -38.523 31.722 1.00 93.75 311 ASN A O 1
ATOM 2274 N N . TYR A 1 312 ? 36.879 -37.057 32.424 1.00 90.94 312 TYR A N 1
ATOM 2275 C CA . TYR A 1 312 ? 37.406 -35.902 31.689 1.00 90.94 312 TYR A CA 1
ATOM 2276 C C . TYR A 1 312 ? 37.878 -34.765 32.596 1.00 90.94 312 TYR A C 1
ATOM 2278 O O . TYR A 1 312 ? 38.798 -34.053 32.214 1.00 90.94 312 TYR A O 1
ATOM 2286 N N . GLU A 1 313 ? 37.311 -34.634 33.799 1.00 93.75 313 GLU A N 1
ATOM 2287 C CA . GLU A 1 313 ? 37.657 -33.570 34.755 1.00 93.75 313 GLU A CA 1
ATOM 2288 C C . GLU A 1 313 ? 37.940 -34.113 36.177 1.00 93.75 313 GLU A C 1
ATOM 2290 O O . GLU A 1 313 ? 37.357 -33.634 37.158 1.00 93.75 313 GLU A O 1
ATOM 2295 N N . PRO A 1 314 ? 38.825 -35.123 36.338 1.00 92.19 314 PRO A N 1
ATOM 2296 C CA . PRO A 1 314 ? 39.014 -35.835 37.608 1.00 92.19 314 PRO A CA 1
ATOM 2297 C C . PRO A 1 314 ? 39.448 -34.929 38.768 1.00 92.19 314 PRO A C 1
ATOM 2299 O O . PRO A 1 314 ? 39.125 -35.215 39.923 1.00 92.19 314 PRO A O 1
ATOM 2302 N N . ASP A 1 315 ? 40.146 -33.836 38.453 1.00 94.31 315 ASP A N 1
ATOM 2303 C CA . ASP A 1 315 ? 40.694 -32.884 39.418 1.00 94.31 315 ASP A CA 1
ATOM 2304 C C . ASP A 1 315 ? 39.733 -31.722 39.743 1.00 94.31 315 ASP A C 1
ATOM 2306 O O . ASP A 1 315 ? 40.023 -30.904 40.620 1.00 94.31 315 ASP A O 1
ATOM 2310 N N . ALA A 1 316 ? 38.580 -31.634 39.068 1.00 94.56 316 ALA A N 1
ATOM 2311 C CA . ALA A 1 316 ? 37.615 -30.567 39.300 1.00 94.56 316 ALA A CA 1
ATOM 2312 C C . ALA A 1 316 ? 36.933 -30.692 40.680 1.00 94.56 316 ALA A C 1
ATOM 2314 O O . ALA A 1 316 ? 36.608 -31.804 41.119 1.00 94.56 316 ALA A O 1
ATOM 2315 N N . PRO A 1 317 ? 36.636 -29.565 41.365 1.00 96.38 317 PRO A N 1
ATOM 2316 C CA . PRO A 1 317 ? 35.858 -29.574 42.599 1.00 96.38 317 PRO A CA 1
ATOM 2317 C C . PRO A 1 317 ? 34.538 -30.327 42.422 1.00 96.38 317 PRO A C 1
ATOM 2319 O O . PRO A 1 317 ? 33.751 -30.017 41.528 1.00 96.38 317 PRO A O 1
ATOM 2322 N N . LYS A 1 318 ? 34.291 -31.316 43.283 1.00 95.12 318 LYS A N 1
ATOM 2323 C CA . LYS A 1 318 ? 33.073 -32.129 43.233 1.00 95.12 318 LYS A CA 1
ATOM 2324 C C . LYS A 1 318 ? 31.901 -31.379 43.862 1.00 95.12 318 LYS A C 1
ATOM 2326 O O . LYS A 1 318 ? 32.020 -30.822 44.954 1.00 95.12 318 LYS A O 1
ATOM 2331 N N . VAL A 1 319 ? 30.757 -31.412 43.188 1.00 95.00 319 VAL A N 1
ATOM 2332 C CA . VAL A 1 319 ? 29.486 -30.846 43.643 1.00 95.00 319 VAL A CA 1
ATOM 2333 C C . VAL A 1 319 ? 28.593 -32.007 44.068 1.00 95.00 319 VAL A C 1
ATOM 2335 O O . VAL A 1 319 ? 28.252 -32.875 43.266 1.00 95.00 319 VAL A O 1
ATOM 2338 N N . SER A 1 320 ? 28.244 -32.061 45.354 1.00 91.50 320 SER A N 1
ATOM 2339 C CA . SER A 1 320 ? 27.549 -33.216 45.938 1.00 91.50 320 SER A CA 1
ATOM 2340 C C . SER A 1 320 ? 26.085 -33.345 45.512 1.00 91.50 320 SER A C 1
ATOM 2342 O O . SER A 1 320 ? 25.530 -34.436 45.608 1.00 91.50 320 SER A O 1
ATOM 2344 N N . SER A 1 321 ? 25.455 -32.251 45.077 1.00 94.06 321 SER A N 1
ATOM 2345 C CA . SER A 1 321 ? 24.047 -32.221 44.685 1.00 94.06 321 SER A CA 1
ATOM 2346 C C . SER A 1 321 ? 23.768 -31.041 43.755 1.00 94.06 321 SER A C 1
ATOM 2348 O O . SER A 1 321 ? 23.812 -29.893 44.190 1.00 94.06 321 SER A O 1
ATOM 2350 N N . ILE A 1 322 ? 23.425 -31.334 42.505 1.00 95.44 322 ILE A N 1
ATOM 2351 C CA . ILE A 1 322 ? 22.914 -30.404 41.496 1.00 95.44 322 ILE A CA 1
ATOM 2352 C C . ILE A 1 322 ? 21.461 -30.782 41.231 1.00 95.44 322 ILE A C 1
ATOM 2354 O O . ILE A 1 322 ? 21.188 -31.951 40.975 1.00 95.44 322 ILE A O 1
ATOM 2358 N N . THR A 1 323 ? 20.536 -29.822 41.310 1.00 96.12 323 THR A N 1
ATOM 2359 C CA . THR A 1 323 ? 19.118 -30.045 40.985 1.00 96.12 323 THR A CA 1
ATOM 2360 C C . THR A 1 323 ? 18.741 -29.226 39.765 1.00 96.12 323 THR A C 1
ATOM 2362 O O . THR A 1 323 ? 18.913 -28.013 39.773 1.00 96.12 323 THR A O 1
ATOM 2365 N N . TYR A 1 324 ? 18.215 -29.886 38.743 1.00 96.25 324 TYR A N 1
ATOM 2366 C CA . TYR A 1 324 ? 17.894 -29.276 37.455 1.00 96.25 324 TYR A CA 1
ATOM 2367 C C . TYR A 1 324 ? 16.574 -29.813 36.905 1.00 96.25 324 TYR A C 1
ATOM 2369 O O . TYR A 1 324 ? 16.042 -30.820 37.386 1.00 96.25 324 TYR A O 1
ATOM 2377 N N . ASP A 1 325 ? 16.035 -29.125 35.902 1.00 97.50 325 ASP A N 1
ATOM 2378 C CA . ASP A 1 325 ? 14.806 -29.524 35.228 1.00 97.50 325 ASP A CA 1
ATOM 2379 C C . ASP A 1 325 ? 15.061 -30.752 34.351 1.00 97.50 325 ASP A C 1
ATOM 2381 O O . ASP A 1 325 ? 15.920 -30.726 33.463 1.00 97.50 325 ASP A O 1
ATOM 2385 N N . ALA A 1 326 ? 14.333 -31.841 34.596 1.00 96.19 326 ALA A N 1
ATOM 2386 C CA . ALA A 1 326 ? 14.526 -33.077 33.849 1.00 96.19 326 ALA A CA 1
ATOM 2387 C C . ALA A 1 326 ? 14.168 -32.908 32.363 1.00 96.19 326 ALA A C 1
ATOM 2389 O O . ALA A 1 326 ? 14.830 -33.508 31.510 1.00 96.19 326 ALA A O 1
ATOM 2390 N N . ALA A 1 327 ? 13.199 -32.038 32.043 1.00 96.19 327 ALA A N 1
ATOM 2391 C CA . ALA A 1 327 ? 12.691 -31.866 30.687 1.00 96.19 327 ALA A CA 1
ATOM 2392 C C . ALA A 1 327 ? 13.775 -31.371 29.719 1.00 96.19 327 ALA A C 1
ATOM 2394 O O . ALA A 1 327 ? 13.791 -31.791 28.561 1.00 96.19 327 ALA A O 1
ATOM 2395 N N . GLY A 1 328 ? 14.715 -30.548 30.191 1.00 95.50 328 GLY A N 1
ATOM 2396 C CA . GLY A 1 328 ? 15.782 -29.988 29.358 1.00 95.50 328 GLY A CA 1
ATOM 2397 C C . GLY A 1 328 ? 16.819 -31.007 28.882 1.00 95.50 328 GLY A C 1
ATOM 2398 O O . GLY A 1 328 ? 17.428 -30.818 27.831 1.00 95.50 328 GLY A O 1
ATOM 2399 N N . THR A 1 329 ? 16.999 -32.116 29.605 1.00 94.69 329 THR A N 1
ATOM 2400 C CA . THR A 1 329 ? 18.143 -33.026 29.400 1.00 94.69 329 THR A CA 1
ATOM 2401 C C . THR A 1 329 ? 18.104 -33.854 28.118 1.00 94.69 329 THR A C 1
ATOM 2403 O O . THR A 1 329 ? 19.137 -34.385 27.694 1.00 94.69 329 THR A O 1
ATOM 2406 N N . LEU A 1 330 ? 16.931 -33.971 27.492 1.00 93.38 330 LEU A N 1
ATOM 2407 C CA . LEU A 1 330 ? 16.741 -34.692 26.239 1.00 93.38 330 LEU A CA 1
ATOM 2408 C C . LEU A 1 330 ? 15.734 -33.956 25.351 1.00 93.38 330 LEU A C 1
ATOM 2410 O O . LEU A 1 330 ? 14.577 -33.774 25.731 1.00 93.38 330 LEU A O 1
ATOM 2414 N N . GLY A 1 331 ? 16.173 -33.564 24.153 1.00 96.06 331 GLY A N 1
ATOM 2415 C CA . GLY A 1 331 ? 15.329 -32.880 23.174 1.00 96.06 331 GLY A CA 1
ATOM 2416 C C . GLY A 1 331 ? 14.180 -33.744 22.642 1.00 96.06 331 GLY A C 1
ATOM 2417 O O . GLY A 1 331 ? 14.230 -34.977 22.658 1.00 96.06 331 GLY A O 1
ATOM 2418 N N . ILE A 1 332 ? 13.138 -33.083 22.143 1.00 98.12 332 ILE A N 1
ATOM 2419 C CA . ILE A 1 332 ? 11.981 -33.713 21.503 1.00 98.12 332 ILE A CA 1
ATOM 2420 C C . ILE A 1 332 ? 12.448 -34.405 20.223 1.00 98.12 332 ILE A C 1
ATOM 2422 O O . ILE A 1 332 ? 13.084 -33.778 19.379 1.00 98.12 332 ILE A O 1
ATOM 2426 N N . THR A 1 333 ? 12.132 -35.691 20.067 1.00 97.88 333 THR A N 1
ATOM 2427 C CA . THR A 1 333 ? 12.489 -36.425 18.846 1.00 97.88 333 THR A CA 1
ATOM 2428 C C . THR A 1 333 ? 11.650 -35.935 17.667 1.00 97.88 333 THR A C 1
ATOM 2430 O O . THR A 1 333 ? 10.425 -35.892 17.763 1.00 97.88 333 THR A O 1
ATOM 2433 N N . VAL A 1 334 ? 12.312 -35.586 16.564 1.00 98.38 334 VAL A N 1
ATOM 2434 C CA . VAL A 1 334 ? 11.692 -35.132 15.315 1.00 98.38 334 VAL A CA 1
ATOM 2435 C C . VAL A 1 334 ? 11.927 -36.188 14.235 1.00 98.38 334 VAL A C 1
ATOM 2437 O O . VAL A 1 334 ? 13.071 -36.535 13.941 1.00 98.38 334 VAL A O 1
ATOM 2440 N N . ALA A 1 335 ? 10.842 -36.721 13.677 1.00 98.06 335 ALA A N 1
ATOM 2441 C CA . ALA A 1 335 ? 10.867 -37.697 12.591 1.00 98.06 335 ALA A CA 1
ATOM 2442 C C . ALA A 1 335 ? 11.095 -37.034 11.217 1.00 98.06 335 ALA A C 1
ATOM 2444 O O . ALA A 1 335 ? 11.182 -35.811 11.113 1.00 98.06 335 ALA A O 1
ATOM 2445 N N . SER A 1 336 ? 11.177 -37.840 10.154 1.00 97.44 336 SER A N 1
ATOM 2446 C CA . SER A 1 336 ? 11.336 -37.345 8.780 1.00 97.44 336 SER A CA 1
ATOM 2447 C C . SER A 1 336 ? 10.156 -36.496 8.298 1.00 97.44 336 SER A C 1
ATOM 2449 O O . SER A 1 336 ? 9.038 -36.602 8.818 1.00 97.44 336 SER A O 1
ATOM 2451 N N . ASP A 1 337 ? 10.415 -35.697 7.260 1.00 96.25 337 ASP A N 1
ATOM 2452 C CA . ASP A 1 337 ? 9.415 -34.932 6.506 1.00 96.25 337 ASP A CA 1
ATOM 2453 C C . ASP A 1 337 ? 8.621 -33.957 7.394 1.00 96.25 337 ASP A C 1
ATOM 2455 O O . ASP A 1 337 ? 7.386 -33.918 7.399 1.00 96.25 337 ASP A O 1
ATOM 2459 N N . LYS A 1 338 ? 9.343 -33.173 8.203 1.00 97.12 338 LYS A N 1
ATOM 2460 C CA . LYS A 1 338 ? 8.760 -32.185 9.124 1.00 97.12 338 LYS A CA 1
ATOM 2461 C C . LYS A 1 338 ? 9.191 -30.773 8.757 1.00 97.12 338 LYS A C 1
ATOM 2463 O O . LYS A 1 338 ? 10.372 -30.517 8.560 1.00 97.12 338 LYS A O 1
ATOM 2468 N N . SER A 1 339 ? 8.243 -29.842 8.729 1.00 97.06 339 SER A N 1
ATOM 2469 C CA . SER A 1 339 ? 8.509 -28.400 8.737 1.00 97.06 339 SER A CA 1
ATOM 2470 C C . SER A 1 339 ? 7.987 -27.808 10.035 1.00 97.06 339 SER A C 1
ATOM 2472 O O . SER A 1 339 ? 6.785 -27.835 10.270 1.00 97.06 339 SER A O 1
ATOM 2474 N N . ILE A 1 340 ? 8.860 -27.271 10.875 1.00 97.44 340 ILE A N 1
ATOM 2475 C CA . ILE A 1 340 ? 8.523 -26.645 12.154 1.00 97.44 340 ILE A CA 1
ATOM 2476 C C . ILE A 1 340 ? 8.661 -25.140 11.960 1.00 97.44 340 ILE A C 1
ATOM 2478 O O . ILE A 1 340 ? 9.767 -24.666 11.714 1.00 97.44 340 ILE A O 1
ATOM 2482 N N . VAL A 1 341 ? 7.556 -24.397 12.036 1.00 95.12 341 VAL A N 1
ATOM 2483 C CA . VAL A 1 341 ? 7.532 -22.976 11.666 1.00 95.12 341 VAL A CA 1
ATOM 2484 C C . VAL A 1 341 ? 6.909 -22.111 12.757 1.00 95.12 341 VAL A C 1
ATOM 2486 O O . VAL A 1 341 ? 5.827 -22.429 13.246 1.00 95.12 341 VAL A O 1
ATOM 2489 N N . GLY A 1 342 ? 7.550 -21.008 13.144 1.00 91.56 342 GLY A N 1
ATOM 2490 C CA . GLY A 1 342 ? 6.971 -20.052 14.098 1.00 91.56 342 GLY A CA 1
ATOM 2491 C C . GLY A 1 342 ? 6.081 -18.986 13.448 1.00 91.56 342 GLY A C 1
ATOM 2492 O O . GLY A 1 342 ? 6.407 -18.448 12.395 1.00 91.56 342 GLY A O 1
ATOM 2493 N N . ASP A 1 343 ? 4.958 -18.646 14.091 1.00 84.19 343 ASP A N 1
ATOM 2494 C CA . ASP A 1 343 ? 4.069 -17.534 13.705 1.00 84.19 343 ASP A CA 1
ATOM 2495 C C . ASP A 1 343 ? 4.578 -16.191 14.236 1.00 84.19 343 ASP A C 1
ATOM 2497 O O . ASP A 1 343 ? 4.432 -15.879 15.423 1.00 84.19 343 ASP A O 1
ATOM 2501 N N . GLY A 1 344 ? 5.191 -15.395 13.356 1.00 80.69 344 GLY A N 1
ATOM 2502 C CA . GLY A 1 344 ? 5.837 -14.141 13.735 1.00 80.69 344 GLY A CA 1
ATOM 2503 C C . GLY A 1 344 ? 6.863 -14.387 14.842 1.00 80.69 344 GLY A C 1
ATOM 2504 O O . GLY A 1 344 ? 7.710 -15.265 14.720 1.00 80.69 344 GLY A O 1
ATOM 2505 N N . SER A 1 345 ? 6.779 -13.647 15.947 1.00 85.88 345 SER A N 1
ATOM 2506 C CA . SER A 1 345 ? 7.641 -13.833 17.127 1.00 85.88 345 SER A CA 1
ATOM 2507 C C . SER A 1 345 ? 7.071 -14.792 18.183 1.00 85.88 345 SER A C 1
ATOM 2509 O O . SER A 1 345 ? 7.634 -14.918 19.268 1.00 85.88 345 SER A O 1
ATOM 2511 N N . LYS A 1 346 ? 5.935 -15.452 17.915 1.00 86.25 346 LYS A N 1
ATOM 2512 C CA . LYS A 1 346 ? 5.192 -16.217 18.933 1.00 86.25 346 LYS A CA 1
ATOM 2513 C C . LYS A 1 346 ? 5.686 -17.651 19.108 1.00 86.25 346 LYS A C 1
ATOM 2515 O O . LYS A 1 346 ? 5.424 -18.244 20.151 1.00 86.25 346 LYS A O 1
ATOM 2520 N N . GLY A 1 347 ? 6.325 -18.230 18.091 1.00 94.06 347 GLY A N 1
ATOM 2521 C CA . GLY A 1 347 ? 6.775 -19.622 18.104 1.00 94.06 347 GLY A CA 1
ATOM 2522 C C . GLY A 1 347 ? 7.998 -19.818 18.993 1.00 94.06 347 GLY A C 1
ATOM 2523 O O . GLY A 1 347 ? 9.121 -19.632 18.533 1.00 94.06 347 GLY A O 1
ATOM 2524 N N . VAL A 1 348 ? 7.781 -20.208 20.252 1.00 98.00 348 VAL A N 1
ATOM 2525 C CA . VAL A 1 348 ? 8.857 -20.418 21.236 1.00 98.00 348 VAL A CA 1
ATOM 2526 C C . VAL A 1 348 ? 8.754 -21.817 21.842 1.00 98.00 348 VAL A C 1
ATOM 2528 O O . VAL A 1 348 ? 7.678 -22.206 22.293 1.00 98.00 348 VAL A O 1
ATOM 2531 N N . ILE A 1 349 ? 9.858 -22.560 21.896 1.00 98.50 349 ILE A N 1
ATOM 2532 C CA . ILE A 1 349 ? 9.994 -23.789 22.687 1.00 98.50 349 ILE A CA 1
ATOM 2533 C C . ILE A 1 349 ? 10.901 -23.464 23.868 1.00 98.50 349 ILE A C 1
ATOM 2535 O O . ILE A 1 349 ? 12.073 -23.144 23.691 1.00 98.50 349 ILE A O 1
ATOM 2539 N N . LYS A 1 350 ? 10.348 -23.517 25.074 1.00 98.50 350 LYS A N 1
ATOM 2540 C CA . LYS A 1 350 ? 11.061 -23.138 26.290 1.00 98.50 350 LYS A CA 1
ATOM 2541 C C . LYS A 1 350 ? 11.308 -24.361 27.163 1.00 98.50 350 LYS A C 1
ATOM 2543 O O . LYS A 1 350 ? 10.419 -25.195 27.316 1.00 98.50 350 LYS A O 1
ATOM 2548 N N . GLY A 1 351 ? 12.508 -24.476 27.728 1.00 97.50 351 GLY A N 1
ATOM 2549 C CA . GLY A 1 351 ? 12.861 -25.536 28.676 1.00 97.50 351 GLY A CA 1
ATOM 2550 C C . GLY A 1 351 ? 13.183 -26.898 28.054 1.00 97.50 351 GLY A C 1
ATOM 2551 O O . GLY A 1 351 ? 13.495 -27.825 28.797 1.00 97.50 351 GLY A O 1
ATOM 2552 N N . LYS A 1 352 ? 13.130 -27.048 26.720 1.00 97.62 352 LYS A N 1
ATOM 2553 C CA . LYS A 1 352 ? 13.441 -28.303 26.010 1.00 97.62 352 LYS A CA 1
ATOM 2554 C C . LYS A 1 352 ? 13.906 -28.048 24.570 1.00 97.62 352 LYS A C 1
ATOM 2556 O O . LYS A 1 352 ? 13.416 -27.128 23.924 1.00 97.62 352 LYS A O 1
ATOM 2561 N N . GLY A 1 353 ? 14.842 -28.860 24.072 1.00 98.00 353 GLY A N 1
ATOM 2562 C CA . GLY A 1 353 ? 15.388 -28.755 22.708 1.00 98.00 353 GLY A CA 1
ATOM 2563 C C . GLY A 1 353 ? 14.712 -29.668 21.679 1.00 98.00 353 GLY A C 1
ATOM 2564 O O . GLY A 1 353 ? 13.747 -30.366 21.990 1.00 98.00 353 GLY A O 1
ATOM 2565 N N . LEU A 1 354 ? 15.253 -29.710 20.460 1.00 98.62 354 LEU A N 1
ATOM 2566 C CA . LEU A 1 354 ? 14.843 -30.582 19.351 1.00 98.62 354 LEU A CA 1
ATOM 2567 C C . LEU A 1 354 ? 15.953 -31.580 18.995 1.00 98.62 354 LEU A C 1
ATOM 2569 O O . LEU A 1 354 ? 17.133 -31.241 19.022 1.00 98.62 354 LEU A O 1
ATOM 2573 N N . ARG A 1 355 ? 15.582 -32.810 18.631 1.00 97.94 355 ARG A N 1
ATOM 2574 C CA . ARG A 1 355 ? 16.516 -33.901 18.332 1.00 97.94 355 ARG A CA 1
ATOM 2575 C C . ARG A 1 355 ? 16.096 -34.673 17.075 1.00 97.94 355 ARG A C 1
ATOM 2577 O O . ARG A 1 355 ? 15.117 -35.412 17.108 1.00 97.94 355 ARG A O 1
ATOM 2584 N N . ILE A 1 356 ? 16.846 -34.527 15.985 1.00 98.38 356 ILE A N 1
ATOM 2585 C CA . ILE A 1 356 ? 16.625 -35.179 14.686 1.00 98.38 356 ILE A CA 1
ATOM 2586 C C . ILE A 1 356 ? 17.673 -36.285 14.549 1.00 98.38 356 ILE A C 1
ATOM 2588 O O . ILE A 1 356 ? 18.861 -36.009 14.380 1.00 98.38 356 ILE A O 1
ATOM 2592 N N . VAL A 1 357 ? 17.254 -37.539 14.688 1.00 95.94 357 VAL A N 1
ATOM 2593 C CA . VAL A 1 357 ? 18.177 -38.680 14.780 1.00 95.94 357 VAL A CA 1
ATOM 2594 C C . VAL A 1 357 ? 17.593 -39.942 14.154 1.00 95.94 357 VAL A C 1
ATOM 2596 O O . VAL A 1 357 ? 16.462 -39.933 13.672 1.00 95.94 357 VAL A O 1
ATOM 2599 N N . ASN A 1 358 ? 18.315 -41.061 14.255 1.00 90.94 358 ASN A N 1
ATOM 2600 C CA . ASN A 1 358 ? 17.836 -42.400 13.890 1.00 90.94 358 ASN A CA 1
ATOM 2601 C C . ASN A 1 358 ? 17.441 -42.524 12.406 1.00 90.94 358 ASN A C 1
ATOM 2603 O O . ASN A 1 358 ? 16.492 -43.231 12.071 1.00 90.94 358 ASN A O 1
ATOM 2607 N N . GLY A 1 359 ? 18.161 -41.845 11.516 1.00 92.06 359 GLY A N 1
ATOM 2608 C CA . GLY A 1 359 ? 17.903 -41.857 10.078 1.00 92.06 359 GLY A CA 1
ATOM 2609 C C . GLY A 1 359 ? 16.764 -40.939 9.638 1.00 92.06 359 GLY A C 1
ATOM 2610 O O . GLY A 1 359 ? 16.306 -41.068 8.503 1.00 92.06 359 GLY A O 1
ATOM 2611 N N . ALA A 1 360 ? 16.288 -40.038 10.507 1.00 96.06 360 ALA A N 1
ATOM 2612 C CA . ALA A 1 360 ? 15.359 -38.993 10.094 1.00 96.06 360 ALA A CA 1
ATOM 2613 C C . ALA A 1 360 ? 15.973 -38.162 8.954 1.00 96.06 360 ALA A C 1
ATOM 2615 O O . ALA A 1 360 ? 17.182 -37.970 8.893 1.00 96.06 360 ALA A O 1
ATOM 2616 N N . THR A 1 361 ? 15.160 -37.703 8.011 1.00 96.38 361 THR A N 1
ATOM 2617 C CA . THR A 1 361 ? 15.640 -36.886 6.892 1.00 96.38 361 THR A CA 1
ATOM 2618 C C . THR A 1 361 ? 14.577 -35.893 6.451 1.00 96.38 361 THR A C 1
ATOM 2620 O O . THR A 1 361 ? 13.399 -36.072 6.763 1.00 96.38 361 THR A O 1
ATOM 2623 N N . ASN A 1 362 ? 14.981 -34.857 5.715 1.00 96.44 362 ASN A N 1
ATOM 2624 C CA . ASN A 1 362 ? 14.080 -33.876 5.123 1.00 96.44 362 ASN A CA 1
ATOM 2625 C C . ASN A 1 362 ? 13.314 -33.074 6.196 1.00 96.44 362 ASN A C 1
ATOM 2627 O O . ASN A 1 362 ? 12.092 -33.161 6.317 1.00 96.44 362 ASN A O 1
ATOM 2631 N N . VAL A 1 363 ? 14.049 -32.302 7.003 1.00 98.25 363 VAL A N 1
ATOM 2632 C CA . VAL A 1 363 ? 13.497 -31.523 8.127 1.00 98.25 363 VAL A CA 1
ATOM 2633 C C . VAL A 1 363 ? 13.805 -30.034 7.975 1.00 98.25 363 VAL A C 1
ATOM 2635 O O . VAL A 1 363 ? 14.941 -29.652 7.707 1.00 98.25 363 VAL A O 1
ATOM 2638 N N . ILE A 1 364 ? 12.803 -29.180 8.188 1.00 98.31 364 ILE A N 1
ATOM 2639 C CA . ILE A 1 364 ? 12.926 -27.717 8.211 1.00 98.31 364 ILE A CA 1
ATOM 2640 C C . ILE A 1 364 ? 12.567 -27.203 9.608 1.00 98.31 364 ILE A C 1
ATOM 2642 O O . ILE A 1 364 ? 11.524 -27.562 10.150 1.00 98.31 364 ILE A O 1
ATOM 2646 N N . ILE A 1 365 ? 13.401 -26.330 10.169 1.00 98.38 365 ILE A N 1
ATOM 2647 C CA . ILE A 1 365 ? 13.135 -25.554 11.384 1.00 98.38 365 ILE A CA 1
ATOM 2648 C C . ILE A 1 365 ? 13.251 -24.084 10.996 1.00 98.38 365 ILE A C 1
ATOM 2650 O O . ILE A 1 365 ? 14.347 -23.638 10.666 1.00 98.38 365 ILE A O 1
ATOM 2654 N N . GLN A 1 366 ? 12.143 -23.338 11.012 1.00 96.50 366 GLN A N 1
ATOM 2655 C CA . GLN A 1 366 ? 12.123 -21.961 10.534 1.00 96.50 366 GLN A CA 1
ATOM 2656 C C . GLN A 1 366 ? 11.399 -20.984 11.466 1.00 96.50 366 GLN A C 1
ATOM 2658 O O . GLN A 1 366 ? 10.270 -21.229 11.879 1.00 96.50 366 GLN A O 1
ATOM 2663 N N . ASN A 1 367 ? 12.013 -19.833 11.750 1.00 95.75 367 ASN A N 1
ATOM 2664 C CA . ASN A 1 367 ? 11.384 -18.739 12.504 1.00 95.75 367 ASN A CA 1
ATOM 2665 C C . ASN A 1 367 ? 10.926 -19.131 13.929 1.00 95.75 367 ASN A C 1
ATOM 2667 O O . ASN A 1 367 ? 9.908 -18.648 14.419 1.00 95.75 367 ASN A O 1
ATOM 2671 N N . VAL A 1 368 ? 11.659 -20.027 14.597 1.00 96.81 368 VAL A N 1
ATOM 2672 C CA . VAL A 1 368 ? 11.359 -20.519 15.958 1.00 96.81 368 VAL A CA 1
ATOM 2673 C C . VAL A 1 368 ? 12.433 -20.060 16.942 1.00 96.81 368 VAL A C 1
ATOM 2675 O O . VAL A 1 368 ? 13.618 -20.075 16.613 1.00 96.81 368 VAL A O 1
ATOM 2678 N N . ALA A 1 369 ? 12.038 -19.691 18.162 1.00 98.44 369 ALA A N 1
ATOM 2679 C CA . ALA A 1 369 ? 12.968 -19.484 19.271 1.00 98.44 369 ALA A CA 1
ATOM 2680 C C . ALA A 1 369 ? 13.020 -20.716 20.194 1.00 98.44 369 ALA A C 1
ATOM 2682 O O . ALA A 1 369 ? 11.974 -21.256 20.553 1.00 98.44 369 ALA A O 1
ATOM 2683 N N . ILE A 1 370 ? 14.217 -21.147 20.600 1.00 98.69 370 ILE A N 1
ATOM 2684 C CA . ILE A 1 370 ? 14.430 -22.213 21.593 1.00 98.69 370 ILE A CA 1
ATOM 2685 C C . ILE A 1 370 ? 15.207 -21.623 22.770 1.00 98.69 370 ILE A C 1
ATOM 2687 O O . ILE A 1 370 ? 16.324 -21.142 22.574 1.00 98.69 370 ILE A O 1
ATOM 2691 N N . THR A 1 371 ? 14.617 -21.621 23.969 1.00 98.31 371 THR A N 1
ATOM 2692 C CA . THR A 1 371 ? 15.156 -20.856 25.108 1.00 98.31 371 THR A CA 1
ATOM 2693 C C . THR A 1 371 ? 15.138 -21.605 26.440 1.00 98.31 371 THR A C 1
ATOM 2695 O O . THR A 1 371 ? 14.369 -22.547 26.645 1.00 98.31 371 THR A O 1
ATOM 2698 N N . ASP A 1 372 ? 15.970 -21.130 27.369 1.00 97.88 372 ASP A N 1
ATOM 2699 C CA . ASP A 1 372 ? 15.933 -21.433 28.808 1.00 97.88 372 ASP A CA 1
ATOM 2700 C C . ASP A 1 372 ? 16.053 -22.928 29.149 1.00 97.88 372 ASP A C 1
ATOM 2702 O O . ASP A 1 372 ? 15.256 -23.487 29.905 1.00 97.88 372 ASP A O 1
ATOM 2706 N N . ILE A 1 373 ? 17.069 -23.594 28.598 1.00 98.19 373 ILE A N 1
ATOM 2707 C CA . ILE A 1 373 ? 17.338 -25.015 28.851 1.00 98.19 373 ILE A CA 1
ATOM 2708 C C . ILE A 1 373 ? 18.453 -25.129 29.886 1.00 98.19 373 ILE A C 1
ATOM 2710 O O . ILE A 1 373 ? 19.619 -25.129 29.514 1.00 98.19 373 ILE A O 1
ATOM 2714 N N . ASN A 1 374 ? 18.103 -25.239 31.174 1.00 97.62 374 ASN A N 1
ATOM 2715 C CA . ASN A 1 374 ? 19.047 -25.468 32.284 1.00 97.62 374 ASN A CA 1
ATOM 2716 C C . ASN A 1 374 ? 20.370 -24.655 32.185 1.00 97.62 374 ASN A C 1
ATOM 2718 O O . ASN A 1 374 ? 21.441 -25.246 32.326 1.00 97.62 374 ASN A O 1
ATOM 2722 N N . PRO A 1 375 ? 20.343 -23.328 31.944 1.00 96.19 375 PRO A N 1
ATOM 2723 C CA . PRO A 1 375 ? 21.525 -22.556 31.524 1.00 96.19 375 PRO A CA 1
ATOM 2724 C C . PRO A 1 375 ? 22.718 -22.615 32.494 1.00 96.19 375 PRO A C 1
ATOM 2726 O O . PRO A 1 375 ? 23.858 -22.448 32.077 1.00 96.19 375 PRO A O 1
ATOM 2729 N N . GLU A 1 376 ? 22.489 -22.901 33.777 1.00 95.50 376 GLU A N 1
ATOM 2730 C CA . GLU A 1 376 ? 23.541 -23.046 34.795 1.00 95.50 376 GLU A CA 1
ATOM 2731 C C . GLU A 1 376 ? 24.376 -24.337 34.649 1.00 95.50 376 GLU A C 1
ATOM 2733 O O . GLU A 1 376 ? 25.497 -24.421 35.164 1.00 95.50 376 GLU A O 1
ATOM 2738 N N . TYR A 1 377 ? 23.855 -25.352 33.950 1.00 95.94 377 TYR A N 1
ATOM 2739 C CA . TYR A 1 377 ? 24.383 -26.713 34.009 1.00 95.94 377 TYR A CA 1
ATOM 2740 C C . TYR A 1 377 ? 24.812 -27.249 32.646 1.00 95.94 377 TYR A C 1
ATOM 2742 O O . TYR A 1 377 ? 23.983 -27.594 31.805 1.00 95.94 377 TYR A O 1
ATOM 2750 N N . VAL A 1 378 ? 26.114 -27.461 32.453 1.00 94.69 378 VAL A N 1
ATOM 2751 C CA . VAL A 1 378 ? 26.609 -28.260 31.326 1.00 94.69 378 VAL A CA 1
ATOM 2752 C C . VAL A 1 378 ? 26.065 -29.683 31.461 1.00 94.69 378 VAL A C 1
ATOM 2754 O O . VAL A 1 378 ? 26.042 -30.247 32.556 1.00 94.69 378 VAL A O 1
ATOM 2757 N N . TRP A 1 379 ? 25.618 -30.246 30.333 1.00 94.44 379 TRP A N 1
ATOM 2758 C CA . TRP A 1 379 ? 24.803 -31.471 30.228 1.00 94.44 379 TRP A CA 1
ATOM 2759 C C . TRP A 1 379 ? 23.337 -31.328 30.654 1.00 94.44 379 TRP A C 1
ATOM 2761 O O . TRP A 1 379 ? 22.599 -32.310 30.611 1.00 94.44 379 TRP A O 1
ATOM 2771 N N . GLY A 1 380 ? 22.894 -30.112 30.980 1.00 94.44 380 GLY A N 1
ATOM 2772 C CA . GLY A 1 380 ? 21.494 -29.793 31.251 1.00 94.44 380 GLY A CA 1
ATOM 2773 C C . GLY A 1 380 ? 20.590 -29.834 30.015 1.00 94.44 380 GLY A C 1
ATOM 2774 O O . GLY A 1 380 ? 19.374 -29.904 30.180 1.00 94.44 380 GLY A O 1
ATOM 2775 N N . GLY A 1 381 ? 21.163 -29.827 28.805 1.00 96.50 381 GLY A N 1
ATOM 2776 C CA . GLY A 1 381 ? 20.448 -29.951 27.533 1.00 96.50 381 GLY A CA 1
ATOM 2777 C C . GLY A 1 381 ? 21.131 -29.231 26.367 1.00 96.50 381 GLY A C 1
ATOM 2778 O O . GLY A 1 381 ? 21.987 -28.371 26.574 1.00 96.50 381 GLY A O 1
ATOM 2779 N N . ASP A 1 382 ? 20.725 -29.582 25.149 1.00 97.75 382 ASP A N 1
ATOM 2780 C CA . ASP A 1 382 ? 21.124 -28.928 23.896 1.00 97.75 382 ASP A CA 1
ATOM 2781 C C . ASP A 1 382 ? 19.857 -28.379 23.205 1.00 97.75 382 ASP A C 1
ATOM 2783 O O . ASP A 1 382 ? 18.777 -28.958 23.364 1.00 97.75 382 ASP A O 1
ATOM 2787 N N . ALA A 1 383 ? 19.954 -27.280 22.448 1.00 98.19 383 ALA A N 1
ATOM 2788 C CA . ALA A 1 383 ? 18.789 -26.678 21.787 1.00 98.19 383 ALA A CA 1
ATOM 2789 C C . ALA A 1 383 ? 18.394 -27.405 20.492 1.00 98.19 383 ALA A C 1
ATOM 2791 O O . ALA A 1 383 ? 17.216 -27.717 20.320 1.00 98.19 383 ALA A O 1
ATOM 2792 N N . ILE A 1 384 ? 19.344 -27.715 19.602 1.00 98.69 384 ILE A N 1
ATOM 2793 C CA . ILE A 1 384 ? 19.100 -28.530 18.399 1.00 98.69 384 ILE A CA 1
ATOM 2794 C C . ILE A 1 384 ? 20.199 -29.586 18.250 1.00 98.69 384 ILE A C 1
ATOM 2796 O O . ILE A 1 384 ? 21.377 -29.249 18.158 1.00 98.69 384 ILE A O 1
ATOM 2800 N N . THR A 1 385 ? 19.810 -30.858 18.172 1.00 98.38 385 THR A N 1
ATOM 2801 C CA . THR A 1 385 ? 20.708 -32.003 17.969 1.00 98.38 385 THR A CA 1
ATOM 2802 C C . THR A 1 385 ? 20.380 -32.735 16.672 1.00 98.38 385 THR A C 1
ATOM 2804 O O . THR A 1 385 ? 19.255 -33.199 16.503 1.00 98.38 385 THR A O 1
ATOM 2807 N N . LEU A 1 386 ? 21.371 -32.894 15.797 1.00 98.38 386 LEU A N 1
ATOM 2808 C CA . LEU A 1 386 ? 21.346 -33.717 14.586 1.00 98.38 386 LEU A CA 1
ATOM 2809 C C . LEU A 1 386 ? 22.337 -34.872 14.769 1.00 98.38 386 LEU A C 1
ATOM 2811 O O . LEU A 1 386 ? 23.459 -34.618 15.180 1.00 98.38 386 LEU A O 1
ATOM 2815 N N . ASP A 1 387 ? 21.954 -36.124 14.530 1.00 96.50 387 ASP A N 1
ATOM 2816 C CA . ASP A 1 387 ? 22.888 -37.263 14.631 1.00 96.50 387 ASP A CA 1
ATOM 2817 C C . ASP A 1 387 ? 22.353 -38.458 13.831 1.00 96.50 387 ASP A C 1
ATOM 2819 O O . ASP A 1 387 ? 21.326 -39.045 14.188 1.00 96.50 387 ASP A O 1
ATOM 2823 N N . GLY A 1 388 ? 23.009 -38.799 12.719 1.00 95.50 388 GLY A N 1
ATOM 2824 C CA . GLY A 1 388 ? 22.521 -39.831 11.801 1.00 95.50 388 GLY A CA 1
ATOM 2825 C C . GLY A 1 388 ? 21.261 -39.378 11.059 1.00 95.50 388 GLY A C 1
ATOM 2826 O O . GLY A 1 388 ? 20.209 -39.999 11.196 1.00 95.50 388 GLY A O 1
ATOM 2827 N N . THR A 1 389 ? 21.353 -38.272 10.322 1.00 97.12 389 THR A N 1
ATOM 2828 C CA . THR A 1 389 ? 20.253 -37.616 9.589 1.00 97.12 389 THR A CA 1
ATOM 2829 C C . THR A 1 389 ? 20.744 -37.135 8.218 1.00 97.12 389 THR A C 1
ATOM 2831 O O . THR A 1 389 ? 21.930 -37.221 7.923 1.00 97.12 389 THR A O 1
ATOM 2834 N N . ASP A 1 390 ? 19.855 -36.641 7.356 1.00 96.38 390 ASP A N 1
ATOM 2835 C CA . ASP A 1 390 ? 20.238 -35.972 6.100 1.00 96.38 390 ASP A CA 1
ATOM 2836 C C . ASP A 1 390 ? 19.190 -34.923 5.689 1.00 96.38 390 ASP A C 1
ATOM 2838 O O . ASP A 1 390 ? 18.017 -35.055 6.037 1.00 96.38 390 ASP A O 1
ATOM 2842 N N . ASN A 1 391 ? 19.578 -33.914 4.907 1.00 96.25 391 ASN A N 1
ATOM 2843 C CA . ASN A 1 391 ? 18.716 -32.842 4.391 1.00 96.25 391 ASN A CA 1
ATOM 2844 C C . ASN A 1 391 ? 17.961 -32.094 5.499 1.00 96.25 391 ASN A C 1
ATOM 2846 O O . ASN A 1 391 ? 16.750 -32.256 5.677 1.00 96.25 391 ASN A O 1
ATOM 2850 N N . VAL A 1 392 ? 18.696 -31.276 6.255 1.00 98.31 392 VAL A N 1
ATOM 2851 C CA . VAL A 1 392 ? 18.142 -30.446 7.333 1.00 98.31 392 VAL A CA 1
ATOM 2852 C C . VAL A 1 392 ? 18.380 -28.963 7.052 1.00 98.31 392 VAL A C 1
ATOM 2854 O O . VAL A 1 392 ? 19.507 -28.551 6.772 1.00 98.31 392 VAL A O 1
ATOM 2857 N N . TRP A 1 393 ? 17.330 -28.147 7.166 1.00 98.44 393 TRP A N 1
ATOM 2858 C CA . TRP A 1 393 ? 17.405 -26.691 7.042 1.00 98.44 393 TRP A CA 1
ATOM 2859 C C . TRP A 1 393 ? 16.968 -25.995 8.333 1.00 98.44 393 TRP A C 1
ATOM 2861 O O . TRP A 1 393 ? 15.830 -26.141 8.769 1.00 98.44 393 TRP A O 1
ATOM 2871 N N . ILE A 1 394 ? 17.876 -25.231 8.935 1.00 98.69 394 ILE A N 1
ATOM 2872 C CA . ILE A 1 394 ? 17.649 -24.413 10.130 1.00 98.69 394 ILE A CA 1
ATOM 2873 C C . ILE A 1 394 ? 17.723 -22.951 9.689 1.00 98.69 394 ILE A C 1
ATOM 2875 O O . ILE A 1 394 ? 18.778 -22.511 9.243 1.00 98.69 394 ILE A O 1
ATOM 2879 N N . ASP A 1 395 ? 16.623 -22.204 9.771 1.00 98.25 395 ASP A N 1
ATOM 2880 C CA . ASP A 1 395 ? 16.523 -20.860 9.196 1.00 98.25 395 ASP A CA 1
ATOM 2881 C C . ASP A 1 395 ? 15.794 -19.866 10.102 1.00 98.25 395 ASP A C 1
ATOM 2883 O O . ASP A 1 395 ? 14.736 -20.178 10.636 1.00 98.25 395 ASP A O 1
ATOM 2887 N N . HIS A 1 396 ? 16.311 -18.650 10.286 1.00 97.75 396 HIS A N 1
ATOM 2888 C CA . HIS A 1 396 ? 15.658 -17.661 11.162 1.00 97.75 396 HIS A CA 1
ATOM 2889 C C . HIS A 1 396 ? 15.374 -18.202 12.578 1.00 97.75 396 HIS A C 1
ATOM 2891 O O . HIS A 1 396 ? 14.362 -17.880 13.193 1.00 97.75 396 HIS A O 1
ATOM 2897 N N . VAL A 1 397 ? 16.245 -19.063 13.110 1.00 98.56 397 VAL A N 1
ATOM 2898 C CA . VAL A 1 397 ? 16.091 -19.618 14.461 1.00 98.56 397 VAL A CA 1
ATOM 2899 C C . VAL A 1 397 ? 16.816 -18.738 15.469 1.00 98.56 397 VAL A C 1
ATOM 2901 O O . VAL A 1 397 ? 17.942 -18.320 15.214 1.00 98.56 397 VAL A O 1
ATOM 2904 N N . THR A 1 398 ? 16.196 -18.481 16.622 1.00 98.62 398 THR A N 1
ATOM 2905 C CA . THR A 1 398 ? 16.881 -17.877 17.778 1.00 98.62 398 THR A CA 1
ATOM 2906 C C . THR A 1 398 ? 17.143 -18.937 18.839 1.00 98.62 398 THR A C 1
ATOM 2908 O O . THR A 1 398 ? 16.242 -19.695 19.190 1.00 98.62 398 THR A O 1
ATOM 2911 N N . THR A 1 399 ? 18.351 -18.971 19.392 1.00 98.56 399 THR A N 1
ATOM 2912 C CA . THR A 1 399 ? 18.679 -19.796 20.566 1.00 98.56 399 THR A CA 1
ATOM 2913 C C . THR A 1 399 ? 19.304 -18.922 21.645 1.00 98.56 399 THR A C 1
ATOM 2915 O O . THR A 1 399 ? 20.209 -18.153 21.330 1.00 98.56 399 THR A O 1
ATOM 2918 N N . SER A 1 400 ? 18.828 -19.025 22.888 1.00 98.00 400 SER A N 1
ATOM 2919 C CA . SER A 1 400 ? 19.332 -18.232 24.021 1.00 98.00 400 SER A CA 1
ATOM 2920 C C . SER A 1 400 ? 19.179 -18.974 25.351 1.00 98.00 400 SER A C 1
ATOM 2922 O O . SER A 1 400 ? 18.293 -19.817 25.497 1.00 98.00 400 SER A O 1
ATOM 2924 N N . ASN A 1 401 ? 20.035 -18.669 26.334 1.00 97.19 401 ASN A N 1
ATOM 2925 C CA . ASN A 1 401 ? 20.028 -19.310 27.659 1.00 97.19 401 ASN A CA 1
ATOM 2926 C C . ASN A 1 401 ? 20.060 -20.853 27.596 1.00 97.19 401 ASN A C 1
ATOM 2928 O O . ASN A 1 401 ? 19.201 -21.535 28.168 1.00 97.19 401 ASN A O 1
ATOM 2932 N N . ILE A 1 402 ? 21.038 -21.418 26.880 1.00 97.62 402 ILE A N 1
ATOM 2933 C CA . ILE A 1 402 ? 21.165 -22.867 26.661 1.00 97.62 402 ILE A CA 1
ATOM 2934 C C . ILE A 1 402 ? 22.287 -23.460 27.520 1.00 97.62 402 ILE A C 1
ATOM 2936 O O . ILE A 1 402 ? 23.390 -22.929 27.573 1.00 97.62 402 ILE A O 1
ATOM 2940 N N . ALA A 1 403 ? 22.015 -24.597 28.164 1.00 95.75 403 ALA A N 1
ATOM 2941 C CA . ALA A 1 403 ? 22.950 -25.356 28.995 1.00 95.75 403 ALA A CA 1
ATOM 2942 C C . ALA A 1 403 ? 24.273 -25.676 28.284 1.00 95.75 403 ALA A C 1
ATOM 2944 O O . ALA A 1 403 ? 25.349 -25.280 28.735 1.00 95.75 403 ALA A O 1
ATOM 2945 N N . ARG A 1 404 ? 24.200 -26.453 27.198 1.00 90.69 404 ARG A N 1
ATOM 2946 C CA . ARG A 1 404 ? 25.367 -26.918 26.446 1.00 90.69 404 ARG A CA 1
ATOM 2947 C C . ARG A 1 404 ? 25.245 -26.455 24.996 1.00 90.69 404 ARG A C 1
ATOM 2949 O O . ARG A 1 404 ? 25.419 -25.271 24.795 1.00 90.69 404 ARG A O 1
ATOM 2956 N N . GLN A 1 405 ? 24.981 -27.276 23.990 1.00 96.31 405 GLN A N 1
ATOM 2957 C CA . GLN A 1 405 ? 25.074 -26.824 22.591 1.00 96.31 405 GLN A CA 1
ATOM 2958 C C . GLN A 1 405 ? 23.836 -26.049 22.122 1.00 96.31 405 GLN A C 1
ATOM 2960 O O . GLN A 1 405 ? 22.715 -26.533 22.284 1.00 96.31 405 GLN A O 1
ATOM 2965 N N . HIS A 1 406 ? 24.022 -24.905 21.450 1.00 98.19 406 HIS A N 1
ATOM 2966 C CA . HIS A 1 406 ? 22.925 -24.266 20.711 1.00 98.19 406 HIS A CA 1
ATOM 2967 C C . HIS A 1 406 ? 22.554 -25.113 19.485 1.00 98.19 406 HIS A C 1
ATOM 2969 O O . HIS A 1 406 ? 21.386 -25.439 19.279 1.00 98.19 406 HIS A O 1
ATOM 2975 N N . ILE A 1 407 ? 23.548 -25.537 18.697 1.00 98.50 407 ILE A N 1
ATOM 2976 C CA . ILE A 1 407 ? 23.349 -26.508 17.611 1.00 98.50 407 ILE A CA 1
ATOM 2977 C C . ILE A 1 407 ? 24.489 -27.525 17.628 1.00 98.50 407 ILE A C 1
ATOM 2979 O O . ILE A 1 407 ? 25.665 -27.159 17.599 1.00 98.50 407 ILE A O 1
ATOM 2983 N N . VAL A 1 408 ? 24.143 -28.810 17.640 1.00 97.62 408 VAL A N 1
ATOM 2984 C CA . VAL A 1 408 ? 25.100 -29.914 17.573 1.00 97.62 408 VAL A CA 1
ATOM 2985 C C . VAL A 1 408 ? 24.760 -30.874 16.444 1.00 97.62 408 VAL A C 1
ATOM 2987 O O . VAL A 1 408 ? 23.632 -31.348 16.347 1.00 97.62 408 VAL A O 1
ATOM 2990 N N . LEU A 1 409 ? 25.757 -31.167 15.614 1.00 97.56 409 LEU A N 1
ATOM 2991 C CA . LEU A 1 409 ? 25.788 -32.290 14.686 1.00 97.56 409 LEU A CA 1
ATOM 2992 C C . LEU A 1 409 ? 26.719 -33.328 15.325 1.00 97.56 409 LEU A C 1
ATOM 2994 O O . LEU A 1 409 ? 27.903 -33.057 15.540 1.00 97.56 409 LEU A O 1
ATOM 2998 N N . GLY A 1 410 ? 26.133 -34.452 15.734 1.00 92.75 410 GLY A N 1
ATOM 2999 C CA . GLY A 1 410 ? 26.768 -35.554 16.447 1.00 92.75 410 GLY A CA 1
ATOM 3000 C C . GLY A 1 410 ? 27.798 -36.295 15.601 1.00 92.75 410 GLY A C 1
ATOM 3001 O O . GLY A 1 410 ? 28.255 -35.801 14.580 1.00 92.75 410 GLY A O 1
ATOM 3002 N N . THR A 1 411 ? 28.211 -37.475 16.052 1.00 93.38 411 THR A N 1
ATOM 3003 C CA . THR A 1 411 ? 29.303 -38.226 15.409 1.00 93.38 411 THR A CA 1
ATOM 3004 C C . THR A 1 411 ? 28.846 -39.025 14.186 1.00 93.38 411 THR A C 1
ATOM 3006 O O . THR A 1 411 ? 29.643 -39.311 13.287 1.00 93.38 411 THR A O 1
ATOM 3009 N N . GLU A 1 412 ? 27.570 -39.410 14.131 1.00 95.44 412 GLU A N 1
ATOM 3010 C CA . GLU A 1 412 ? 26.989 -40.025 12.940 1.00 95.44 412 GLU A CA 1
ATOM 3011 C C . GLU A 1 412 ? 26.704 -38.944 11.889 1.00 95.44 412 GLU A C 1
ATOM 3013 O O . GLU A 1 412 ? 26.403 -37.798 12.220 1.00 95.44 412 GLU A O 1
ATOM 3018 N N . ALA A 1 413 ? 26.801 -39.299 10.606 1.00 94.50 413 ALA A N 1
ATOM 3019 C CA . ALA A 1 413 ? 26.624 -38.332 9.527 1.00 94.50 413 ALA A CA 1
ATOM 3020 C C . ALA A 1 413 ? 25.238 -37.662 9.597 1.00 94.50 413 ALA A C 1
ATOM 3022 O O . ALA A 1 413 ? 24.206 -38.332 9.599 1.00 94.50 413 ALA A O 1
ATOM 3023 N N . SER A 1 414 ? 25.235 -36.333 9.641 1.00 94.06 414 SER A N 1
ATOM 3024 C CA . SER A 1 414 ? 24.075 -35.453 9.471 1.00 94.06 414 SER A CA 1
ATOM 3025 C C . SER A 1 414 ? 23.855 -35.059 8.003 1.00 94.06 414 SER A C 1
ATOM 3027 O O . SER A 1 414 ? 22.881 -34.371 7.687 1.00 94.06 414 SER A O 1
ATOM 3029 N N . GLY A 1 415 ? 24.747 -35.498 7.105 1.00 93.31 415 GLY A N 1
ATOM 3030 C CA . GLY A 1 415 ? 24.604 -35.375 5.659 1.00 93.31 415 GLY A CA 1
ATOM 3031 C C . GLY A 1 415 ? 24.596 -33.918 5.209 1.00 93.31 415 GLY A C 1
ATOM 3032 O O . GLY A 1 415 ? 25.500 -33.149 5.522 1.00 93.31 415 GLY A O 1
ATOM 3033 N N . ASN A 1 416 ? 23.585 -33.527 4.444 1.00 95.94 416 ASN A N 1
ATOM 3034 C CA . ASN A 1 416 ? 23.419 -32.180 3.920 1.00 95.94 416 ASN A CA 1
ATOM 3035 C C . ASN A 1 416 ? 22.661 -31.294 4.917 1.00 95.94 416 ASN A C 1
ATOM 3037 O O . ASN A 1 416 ? 21.470 -31.494 5.164 1.00 95.94 416 ASN A O 1
ATOM 3041 N N . VAL A 1 417 ? 23.330 -30.268 5.440 1.00 97.88 417 VAL A N 1
ATOM 3042 C CA . VAL A 1 417 ? 22.757 -29.333 6.416 1.00 97.88 417 VAL A CA 1
ATOM 3043 C C . VAL A 1 417 ? 22.941 -27.893 5.942 1.00 97.88 417 VAL A C 1
ATOM 3045 O O . VAL A 1 417 ? 24.027 -27.500 5.518 1.00 97.88 417 VAL A O 1
ATOM 3048 N N . THR A 1 418 ? 21.892 -27.080 6.043 1.00 98.50 418 THR A N 1
ATOM 3049 C CA . THR A 1 418 ? 21.971 -25.625 5.868 1.00 98.50 418 THR A CA 1
ATOM 3050 C C . THR A 1 418 ? 21.484 -24.949 7.141 1.00 98.50 418 THR A C 1
ATOM 3052 O O . THR A 1 418 ? 20.376 -25.205 7.597 1.00 98.50 418 THR A O 1
ATOM 3055 N N . ILE A 1 419 ? 22.304 -24.067 7.701 1.00 98.69 419 ILE A N 1
ATOM 3056 C CA . ILE A 1 419 ? 21.976 -23.206 8.835 1.00 98.69 419 ILE A CA 1
ATOM 3057 C C . ILE A 1 419 ? 22.078 -21.770 8.330 1.00 98.69 419 ILE A C 1
ATOM 3059 O O . ILE A 1 419 ? 23.177 -21.311 7.994 1.00 98.69 419 ILE A O 1
ATOM 3063 N N . SER A 1 420 ? 20.946 -21.079 8.229 1.00 98.25 420 SER A N 1
ATOM 3064 C CA . SER A 1 420 ? 20.878 -19.740 7.658 1.00 98.25 420 SER A CA 1
ATOM 3065 C C . SER A 1 420 ? 20.120 -18.728 8.504 1.00 98.25 420 SER A C 1
ATOM 3067 O O . SER A 1 420 ? 19.210 -19.078 9.248 1.00 98.25 420 SER A O 1
ATOM 3069 N N . ASN A 1 421 ? 20.507 -17.454 8.395 1.00 97.94 421 ASN A N 1
ATOM 3070 C CA . ASN A 1 421 ? 19.809 -16.314 9.004 1.00 97.94 421 ASN A CA 1
ATOM 3071 C C . ASN A 1 421 ? 19.440 -16.537 10.488 1.00 97.94 421 ASN A C 1
ATOM 3073 O O . ASN A 1 421 ? 18.417 -16.051 10.950 1.00 97.94 421 ASN A O 1
ATOM 3077 N N . SER A 1 422 ? 20.208 -17.319 11.245 1.00 98.50 422 SER A N 1
ATOM 3078 C CA . SER A 1 422 ? 19.866 -17.697 12.620 1.00 98.50 422 SER A CA 1
ATOM 3079 C C . SER A 1 422 ? 20.641 -16.845 13.618 1.00 98.50 422 SER A C 1
ATOM 3081 O O . SER A 1 422 ? 21.777 -16.451 13.354 1.00 98.50 422 SER A O 1
ATOM 3083 N N . TYR A 1 423 ? 20.013 -16.537 14.750 1.00 98.62 423 TYR A N 1
ATOM 3084 C CA . TYR A 1 423 ? 20.598 -15.768 15.840 1.00 98.62 423 TYR A CA 1
ATOM 3085 C C . TYR A 1 423 ? 20.980 -16.699 16.997 1.00 98.62 423 TYR A C 1
ATOM 3087 O O . TYR A 1 423 ? 20.128 -17.267 17.684 1.00 98.62 423 TYR A O 1
ATOM 3095 N N . ILE A 1 424 ? 22.284 -16.881 17.180 1.00 98.50 424 ILE A N 1
ATOM 3096 C CA . ILE A 1 424 ? 22.874 -17.656 18.267 1.00 98.50 424 ILE A CA 1
ATOM 3097 C C . ILE A 1 424 ? 23.310 -16.657 19.336 1.00 98.50 424 ILE A C 1
ATOM 3099 O O . ILE A 1 424 ? 24.363 -16.028 19.214 1.00 98.50 424 ILE A O 1
ATOM 3103 N N . ASP A 1 425 ? 22.455 -16.482 20.340 1.00 98.25 425 ASP A N 1
ATOM 3104 C CA . ASP A 1 425 ? 22.660 -15.545 21.438 1.00 98.25 425 ASP A CA 1
ATOM 3105 C C . ASP A 1 425 ? 23.337 -16.261 22.608 1.00 98.25 425 ASP A C 1
ATOM 3107 O O . ASP A 1 425 ? 22.690 -16.961 23.389 1.00 98.25 425 ASP A O 1
ATOM 3111 N N . GLY A 1 426 ? 24.657 -16.125 22.690 1.00 97.06 426 GLY A N 1
ATOM 3112 C CA . GLY A 1 426 ? 25.473 -16.700 23.752 1.00 97.06 426 GLY A CA 1
ATOM 3113 C C . GLY A 1 426 ? 25.505 -15.871 25.037 1.00 97.06 426 GLY A C 1
ATOM 3114 O O . GLY A 1 426 ? 26.232 -16.245 25.958 1.00 97.06 426 GLY A O 1
ATOM 3115 N N . SER A 1 427 ? 24.749 -14.771 25.120 1.00 96.50 427 SER A N 1
ATOM 3116 C CA . SER A 1 427 ? 24.661 -13.986 26.349 1.00 96.50 427 SER A CA 1
ATOM 3117 C C . SER A 1 427 ? 23.893 -14.749 27.434 1.00 96.50 427 SER A C 1
ATOM 3119 O O . SER A 1 427 ? 22.895 -15.424 27.167 1.00 96.50 427 SER A O 1
ATOM 3121 N N . GLY A 1 428 ? 24.357 -14.661 28.680 1.00 93.06 428 GLY A N 1
ATOM 3122 C CA . GLY A 1 428 ? 23.667 -15.288 29.803 1.00 93.06 428 GLY A CA 1
ATOM 3123 C C . GLY A 1 428 ? 24.323 -15.040 31.156 1.00 93.06 428 GLY A C 1
ATOM 3124 O O . GLY A 1 428 ? 25.478 -14.632 31.249 1.00 93.06 428 GLY A O 1
ATOM 3125 N N . ASP A 1 429 ? 23.580 -15.331 32.225 1.00 95.06 429 ASP A N 1
ATOM 3126 C CA . ASP A 1 429 ? 24.063 -15.192 33.608 1.00 95.06 429 ASP A CA 1
ATOM 3127 C C . ASP A 1 429 ? 25.122 -16.244 33.982 1.00 95.06 429 ASP A C 1
ATOM 3129 O O . ASP A 1 429 ? 25.871 -16.064 34.944 1.00 95.06 429 ASP A O 1
ATOM 3133 N N . TYR A 1 430 ? 25.179 -17.349 33.232 1.00 95.19 430 TYR A N 1
ATOM 3134 C CA . TYR A 1 430 ? 26.072 -18.475 33.475 1.00 95.19 430 TYR A CA 1
ATOM 3135 C C . TYR A 1 430 ? 26.841 -18.826 32.208 1.00 95.19 430 TYR A C 1
ATOM 3137 O O . TYR A 1 430 ? 26.240 -19.011 31.154 1.00 95.19 430 TYR A O 1
ATOM 3145 N N . SER A 1 431 ? 28.157 -18.998 32.322 1.00 95.88 431 SER A N 1
ATOM 3146 C CA . SER A 1 431 ? 28.967 -19.549 31.235 1.00 95.88 431 SER A CA 1
ATOM 3147 C C . SER A 1 431 ? 30.131 -20.399 31.745 1.00 95.88 431 SER A C 1
ATOM 3149 O O . SER A 1 431 ? 30.582 -20.261 32.885 1.00 95.88 431 SER A O 1
ATOM 3151 N N . ALA A 1 432 ? 30.652 -21.286 30.894 1.00 94.19 432 ALA A N 1
ATOM 3152 C CA . ALA A 1 432 ? 31.862 -22.057 31.195 1.00 94.19 432 ALA A CA 1
ATOM 3153 C C . ALA A 1 432 ? 33.123 -21.179 31.307 1.00 94.19 432 ALA A C 1
ATOM 3155 O O . ALA A 1 432 ? 34.141 -21.626 31.814 1.00 94.19 432 ALA A O 1
ATOM 3156 N N . THR A 1 433 ? 33.086 -19.929 30.852 1.00 92.94 433 THR A N 1
ATOM 3157 C CA . THR A 1 433 ? 34.175 -18.955 31.034 1.00 92.94 433 THR A CA 1
ATOM 3158 C C . THR A 1 433 ? 33.923 -17.980 32.187 1.00 92.94 433 THR A C 1
ATOM 3160 O O . THR A 1 433 ? 34.789 -17.163 32.490 1.00 92.94 433 THR A O 1
ATOM 3163 N N . CYS A 1 434 ? 32.780 -18.102 32.874 1.00 94.69 434 CYS A N 1
ATOM 3164 C CA . CYS A 1 434 ? 32.358 -17.275 34.009 1.00 94.69 434 CYS A CA 1
ATOM 3165 C C . CYS A 1 434 ? 32.299 -15.761 33.720 1.00 94.69 434 CYS A C 1
ATOM 3167 O O . CYS A 1 434 ? 32.432 -14.944 34.632 1.00 94.69 434 CYS A O 1
ATOM 3169 N N . ASP A 1 435 ? 32.137 -15.382 32.456 1.00 94.62 435 ASP A N 1
ATOM 3170 C CA . ASP A 1 435 ? 32.174 -14.004 31.949 1.00 94.62 435 ASP A CA 1
ATOM 3171 C C . ASP A 1 435 ? 30.903 -13.629 31.167 1.00 94.62 435 ASP A C 1
ATOM 3173 O O . ASP A 1 435 ? 30.878 -12.616 30.469 1.00 94.62 435 ASP A O 1
ATOM 3177 N N . GLY A 1 436 ? 29.868 -14.469 31.249 1.00 94.25 436 GLY A N 1
ATOM 3178 C CA . GLY A 1 436 ? 28.595 -14.284 30.554 1.00 94.25 436 GLY A CA 1
ATOM 3179 C C . GLY A 1 436 ? 28.620 -14.577 29.051 1.00 94.25 436 GLY A C 1
ATOM 3180 O O . GLY A 1 436 ? 27.614 -14.344 28.393 1.00 94.25 436 GLY A O 1
ATOM 3181 N N . HIS A 1 437 ? 29.735 -15.093 28.514 1.00 97.25 437 HIS A N 1
ATOM 3182 C CA . HIS A 1 437 ? 29.860 -15.510 27.115 1.00 97.25 437 HIS A CA 1
ATOM 3183 C C . HIS A 1 437 ? 29.807 -17.033 26.984 1.00 97.25 437 HIS A C 1
ATOM 3185 O O . HIS A 1 437 ? 30.639 -17.740 27.559 1.00 97.25 437 HIS A O 1
ATOM 3191 N N . GLN A 1 438 ? 28.871 -17.564 26.201 1.00 95.50 438 GLN A N 1
ATOM 3192 C CA . GLN A 1 438 ? 28.672 -19.010 26.101 1.00 95.50 438 GLN A CA 1
ATOM 3193 C C . GLN A 1 438 ? 29.788 -19.713 25.305 1.00 95.50 438 GLN A C 1
ATOM 3195 O O . GLN A 1 438 ? 30.062 -19.380 24.150 1.00 95.50 438 GLN A O 1
ATOM 3200 N N . TYR A 1 439 ? 30.407 -20.741 25.900 1.00 96.00 439 TYR A N 1
ATOM 3201 C CA . TYR A 1 439 ? 31.472 -21.539 25.261 1.00 96.00 439 TYR A CA 1
ATOM 3202 C C . TYR A 1 439 ? 30.929 -22.679 24.383 1.00 96.00 439 TYR A C 1
ATOM 3204 O O . TYR A 1 439 ? 31.590 -23.164 23.469 1.00 96.00 439 TYR A O 1
ATOM 3212 N N . TRP A 1 440 ? 29.727 -23.166 24.675 1.00 94.75 440 TRP A N 1
ATOM 3213 C CA . TRP A 1 440 ? 29.136 -24.321 24.002 1.00 94.75 440 TRP A CA 1
ATOM 3214 C C . TRP A 1 440 ? 28.192 -23.873 22.876 1.00 94.75 440 TRP A C 1
ATOM 3216 O O . TRP A 1 440 ? 27.007 -24.168 22.906 1.00 94.75 440 TRP A O 1
ATOM 3226 N N . ALA A 1 441 ? 28.671 -23.116 21.890 1.00 95.19 441 ALA A N 1
ATOM 3227 C CA . ALA A 1 441 ? 27.769 -22.578 20.868 1.00 95.19 441 ALA A CA 1
ATOM 3228 C C . ALA A 1 441 ? 27.375 -23.628 19.805 1.00 95.19 441 ALA A C 1
ATOM 3230 O O . ALA A 1 441 ? 26.214 -24.022 19.700 1.00 95.19 441 ALA A O 1
ATOM 3231 N N . LEU A 1 442 ? 28.334 -24.087 19.004 1.00 98.25 442 LEU A N 1
ATOM 3232 C CA . LEU A 1 442 ? 28.124 -24.869 17.787 1.00 98.25 442 LEU A CA 1
ATOM 3233 C C . LEU A 1 442 ? 29.163 -25.998 17.681 1.00 98.25 442 LEU A C 1
ATOM 3235 O O . LEU A 1 442 ? 30.374 -25.750 17.680 1.00 98.25 442 LEU A O 1
ATOM 3239 N N . TYR A 1 443 ? 28.707 -27.242 17.530 1.00 97.62 443 TYR A N 1
ATOM 3240 C CA . TYR A 1 443 ? 29.593 -28.408 17.432 1.00 97.62 443 TYR A CA 1
ATOM 3241 C C . TYR A 1 443 ? 29.233 -29.301 16.245 1.00 97.62 443 TYR A C 1
ATOM 3243 O O . TYR A 1 443 ? 28.176 -29.920 16.257 1.00 97.62 443 TYR A O 1
ATOM 3251 N N . PHE A 1 444 ? 30.102 -29.361 15.231 1.00 98.19 444 PHE A N 1
ATOM 3252 C CA . PHE A 1 444 ? 29.910 -30.125 13.996 1.00 98.19 444 PHE A CA 1
ATOM 3253 C C . PHE A 1 444 ? 30.949 -31.253 13.887 1.00 98.19 444 PHE A C 1
ATOM 3255 O O . PHE A 1 444 ? 32.116 -31.011 13.562 1.00 98.19 444 PHE A O 1
ATOM 3262 N N . ASP A 1 445 ? 30.535 -32.476 14.221 1.00 95.44 445 ASP A N 1
ATOM 3263 C CA . ASP A 1 445 ? 31.416 -33.640 14.394 1.00 95.44 445 ASP A CA 1
ATOM 3264 C C . ASP A 1 445 ? 31.022 -34.849 13.530 1.00 95.44 445 ASP A C 1
ATOM 3266 O O . ASP A 1 445 ? 31.492 -35.965 13.766 1.00 95.44 445 ASP A O 1
ATOM 3270 N N . GLY A 1 446 ? 30.167 -34.662 12.523 1.00 95.50 446 GLY A N 1
ATOM 3271 C CA . GLY A 1 446 ? 29.660 -35.789 11.759 1.00 95.50 446 GLY A CA 1
ATOM 3272 C C . GLY A 1 446 ? 30.716 -36.441 10.874 1.00 95.50 446 GLY A C 1
ATOM 3273 O O . GLY A 1 446 ? 31.686 -35.835 10.394 1.00 95.50 446 GLY A O 1
ATOM 3274 N N . SER A 1 447 ? 30.513 -37.735 10.650 1.00 95.38 447 SER A N 1
ATOM 3275 C CA . SER A 1 447 ? 31.407 -38.584 9.862 1.00 95.38 447 SER A CA 1
ATOM 3276 C C . SER A 1 447 ? 31.325 -38.365 8.342 1.00 95.38 447 SER A C 1
ATOM 3278 O O . SER A 1 447 ? 32.185 -38.880 7.623 1.00 95.38 447 SER A O 1
ATOM 3280 N N . ASP A 1 448 ? 30.350 -37.595 7.841 1.00 94.31 448 ASP A N 1
ATOM 3281 C CA . ASP A 1 448 ? 30.252 -37.167 6.432 1.00 94.31 448 ASP A CA 1
ATOM 3282 C C . ASP A 1 448 ? 29.328 -35.943 6.259 1.00 94.31 448 ASP A C 1
ATOM 3284 O O . ASP A 1 448 ? 28.406 -35.934 5.440 1.00 94.31 448 ASP A O 1
ATOM 3288 N N . ASP A 1 449 ? 29.535 -34.909 7.074 1.00 96.31 449 ASP A N 1
ATOM 3289 C CA . ASP A 1 449 ? 28.678 -33.721 7.059 1.00 96.31 449 ASP A CA 1
ATOM 3290 C C . ASP A 1 449 ? 29.063 -32.741 5.949 1.00 96.31 449 ASP A C 1
ATOM 3292 O O . ASP A 1 449 ? 30.237 -32.479 5.686 1.00 96.31 449 ASP A O 1
ATOM 3296 N N . LYS A 1 450 ? 28.054 -32.123 5.340 1.00 95.81 450 LYS A N 1
ATOM 3297 C CA . LYS A 1 450 ? 28.171 -31.021 4.385 1.00 95.81 450 LYS A CA 1
ATOM 3298 C C . LYS A 1 450 ? 27.299 -29.875 4.871 1.00 95.81 450 LYS A C 1
ATOM 3300 O O . LYS A 1 450 ? 26.081 -29.889 4.699 1.00 95.81 450 LYS A O 1
ATOM 3305 N N . VAL A 1 451 ? 27.928 -28.873 5.476 1.00 98.12 451 VAL A N 1
ATOM 3306 C CA . VAL A 1 451 ? 27.248 -27.797 6.202 1.00 98.12 451 VAL A CA 1
ATOM 3307 C C . VAL A 1 451 ? 27.382 -26.472 5.459 1.00 98.12 451 VAL A C 1
ATOM 3309 O O . VAL A 1 451 ? 28.482 -25.988 5.210 1.00 98.12 451 VAL A O 1
ATOM 3312 N N . THR A 1 452 ? 26.257 -25.868 5.086 1.00 98.38 452 THR A N 1
ATOM 3313 C CA . THR A 1 452 ? 26.191 -24.475 4.633 1.00 98.38 452 THR A CA 1
ATOM 3314 C C . THR A 1 452 ? 25.811 -23.617 5.824 1.00 98.38 452 THR A C 1
ATOM 3316 O O . THR A 1 452 ? 24.718 -23.756 6.355 1.00 98.38 452 THR A O 1
ATOM 3319 N N . PHE A 1 453 ? 26.703 -22.733 6.249 1.00 98.50 453 PHE A N 1
ATOM 3320 C CA . PHE A 1 453 ? 26.510 -21.863 7.401 1.00 98.50 453 PHE A CA 1
ATOM 3321 C C . PHE A 1 453 ? 26.500 -20.420 6.903 1.00 98.50 453 PHE A C 1
ATOM 3323 O O . PHE A 1 453 ? 27.562 -19.877 6.592 1.00 98.50 453 PHE A O 1
ATOM 3330 N N . LYS A 1 454 ? 25.303 -19.842 6.727 1.00 98.06 454 LYS A N 1
ATOM 3331 C CA . LYS A 1 454 ? 25.102 -18.597 5.973 1.00 98.06 454 LYS A CA 1
ATOM 3332 C C . LYS A 1 454 ? 24.339 -17.505 6.724 1.00 98.06 454 LYS A C 1
ATOM 3334 O O . LYS A 1 454 ? 23.242 -17.744 7.203 1.00 98.06 454 LYS A O 1
ATOM 3339 N N . ASN A 1 455 ? 24.818 -16.261 6.698 1.00 98.19 455 ASN A N 1
ATOM 3340 C CA . ASN A 1 455 ? 24.095 -15.092 7.237 1.00 98.19 455 ASN A CA 1
ATOM 3341 C C . ASN A 1 455 ? 23.686 -15.203 8.722 1.00 98.19 455 ASN A C 1
ATOM 3343 O O . ASN A 1 455 ? 22.729 -14.555 9.146 1.00 98.19 455 ASN A O 1
ATOM 3347 N N . ASN A 1 456 ? 24.353 -16.038 9.516 1.00 98.69 456 ASN A N 1
ATOM 3348 C CA . ASN A 1 456 ? 24.010 -16.202 10.925 1.00 98.69 456 ASN A CA 1
ATOM 3349 C C . ASN A 1 456 ? 24.619 -15.076 11.761 1.00 98.69 456 ASN A C 1
ATOM 3351 O O . ASN A 1 456 ? 25.718 -14.603 11.456 1.00 98.69 456 ASN A O 1
ATOM 3355 N N . TYR A 1 457 ? 23.917 -14.680 12.823 1.00 98.69 457 TYR A N 1
ATOM 3356 C CA . TYR A 1 457 ? 24.437 -13.781 13.845 1.00 98.69 457 TYR A CA 1
ATOM 3357 C C . TYR A 1 457 ? 24.884 -14.597 15.058 1.00 98.69 457 TYR A C 1
ATOM 3359 O O . TYR A 1 457 ? 24.067 -15.266 15.686 1.00 98.69 457 TYR A O 1
ATOM 3367 N N . ILE A 1 458 ? 26.178 -14.560 15.364 1.00 98.69 458 ILE A N 1
ATOM 3368 C CA . ILE A 1 458 ? 26.785 -15.266 16.488 1.00 98.69 458 ILE A CA 1
ATOM 3369 C C . ILE A 1 458 ? 27.269 -14.206 17.469 1.00 98.69 458 ILE A C 1
ATOM 3371 O O . ILE A 1 458 ? 28.211 -13.469 17.168 1.00 98.69 458 ILE A O 1
ATOM 3375 N N . TYR A 1 459 ? 26.612 -14.120 18.620 1.00 98.44 459 TYR A N 1
ATOM 3376 C CA . TYR A 1 459 ? 26.788 -13.019 19.561 1.00 98.44 459 TYR A CA 1
ATOM 3377 C C . TYR A 1 459 ? 27.167 -13.519 20.954 1.00 98.44 459 TYR A C 1
ATOM 3379 O O . TYR A 1 459 ? 26.615 -14.520 21.403 1.00 98.44 459 TYR A O 1
ATOM 3387 N N . GLN A 1 460 ? 28.103 -12.837 21.622 1.00 97.88 460 GLN A N 1
ATOM 3388 C CA . GLN A 1 460 ? 28.516 -13.112 23.009 1.00 97.88 460 GLN A CA 1
ATOM 3389 C C . GLN A 1 460 ? 28.878 -14.574 23.281 1.00 97.88 460 GLN A C 1
ATOM 3391 O O . GLN A 1 460 ? 28.340 -15.236 24.159 1.00 97.88 460 GLN A O 1
ATOM 3396 N N . THR A 1 461 ? 29.838 -15.092 22.517 1.00 98.19 461 THR A N 1
ATOM 3397 C CA . THR A 1 461 ? 30.345 -16.469 22.673 1.00 98.19 461 THR A CA 1
ATOM 3398 C C . THR A 1 461 ? 31.785 -16.476 23.178 1.00 98.19 461 THR A C 1
ATOM 3400 O O . THR A 1 461 ? 32.491 -15.482 23.071 1.00 98.19 461 THR A O 1
ATOM 3403 N N . SER A 1 462 ? 32.260 -17.582 23.741 1.00 96.94 462 SER A N 1
ATOM 3404 C CA . SER A 1 462 ? 33.651 -17.699 24.216 1.00 96.94 462 SER A CA 1
ATOM 3405 C C . SER A 1 462 ? 34.405 -18.890 23.628 1.00 96.94 462 SER A C 1
ATOM 3407 O O . SER A 1 462 ? 35.614 -19.020 23.821 1.00 96.94 462 SER A O 1
ATOM 3409 N N . GLY A 1 463 ? 33.730 -19.742 22.860 1.00 92.88 463 GLY A N 1
ATOM 3410 C CA . GLY A 1 463 ? 34.354 -20.864 22.177 1.00 92.88 463 GLY A CA 1
ATOM 3411 C C . GLY A 1 463 ? 33.379 -21.651 21.320 1.00 92.88 463 GLY A C 1
ATOM 3412 O O . GLY A 1 463 ? 32.175 -21.386 21.329 1.00 92.88 463 GLY A O 1
ATOM 3413 N N . ARG A 1 464 ? 33.924 -22.611 20.564 1.00 93.19 464 ARG A N 1
ATOM 3414 C CA . ARG A 1 464 ? 33.173 -23.543 19.705 1.00 93.19 464 ARG A CA 1
ATOM 3415 C C . ARG A 1 464 ? 32.074 -22.852 18.907 1.00 93.19 464 ARG A C 1
ATOM 3417 O O . ARG A 1 464 ? 30.912 -23.218 18.999 1.00 93.19 464 ARG A O 1
ATOM 3424 N N . ALA A 1 465 ? 32.426 -21.856 18.114 1.00 90.00 465 ALA A N 1
ATOM 3425 C CA . ALA A 1 465 ? 31.473 -21.069 17.353 1.00 90.00 465 ALA A CA 1
ATOM 3426 C C . ALA A 1 465 ? 31.897 -20.929 15.878 1.00 90.00 465 ALA A C 1
ATOM 3428 O O . ALA A 1 465 ? 32.027 -19.802 15.411 1.00 90.00 465 ALA A O 1
ATOM 3429 N N . PRO A 1 466 ? 32.093 -22.015 15.100 1.00 97.38 466 PRO A N 1
ATOM 3430 C CA . PRO A 1 466 ? 31.865 -23.424 15.430 1.00 97.38 466 PRO A CA 1
ATOM 3431 C C . PRO A 1 466 ? 33.132 -24.246 15.702 1.00 97.38 466 PRO A C 1
ATOM 3433 O O . PRO A 1 466 ? 34.224 -23.948 15.217 1.00 97.38 466 PRO A O 1
ATOM 3436 N N . LYS A 1 467 ? 32.957 -25.374 16.398 1.00 97.69 467 LYS A N 1
ATOM 3437 C CA . LYS A 1 467 ? 33.913 -26.486 16.345 1.00 97.69 467 LYS A CA 1
ATOM 3438 C C . LYS A 1 467 ? 33.580 -27.424 15.182 1.00 97.69 467 LYS A C 1
ATOM 3440 O O . LYS A 1 467 ? 32.433 -27.836 15.066 1.00 97.69 467 LYS A O 1
ATOM 3445 N N . VAL A 1 468 ? 34.566 -27.770 14.353 1.00 98.31 468 VAL A N 1
ATOM 3446 C CA . VAL A 1 468 ? 34.411 -28.556 13.114 1.00 98.31 468 VAL A CA 1
ATOM 3447 C C . VAL A 1 468 ? 35.490 -29.627 13.035 1.00 98.31 468 VAL A C 1
ATOM 3449 O O . VAL A 1 468 ? 36.675 -29.304 13.103 1.00 98.31 468 VAL A O 1
ATOM 3452 N N . GLN A 1 469 ? 35.125 -30.897 12.877 1.00 96.94 469 GLN A N 1
ATOM 3453 C CA . GLN A 1 469 ? 36.117 -31.975 12.785 1.00 96.94 469 GLN A CA 1
ATOM 3454 C C . GLN A 1 469 ? 35.566 -33.230 12.080 1.00 96.94 469 GLN A C 1
ATOM 3456 O O . GLN A 1 469 ? 34.526 -33.189 11.419 1.00 96.94 469 GLN A O 1
ATOM 3461 N N . SER A 1 470 ? 36.298 -34.338 12.213 1.00 93.88 470 SER A N 1
ATOM 3462 C CA . SER A 1 470 ? 35.957 -35.669 11.710 1.00 93.88 470 SER A CA 1
ATOM 3463 C C . SER A 1 470 ? 35.998 -35.758 10.188 1.00 93.88 470 SER A C 1
ATOM 3465 O O . SER A 1 470 ? 37.059 -36.039 9.638 1.00 93.88 470 SER A O 1
ATOM 3467 N N . ASN A 1 471 ? 34.891 -35.538 9.491 1.00 95.69 471 ASN A N 1
ATOM 3468 C CA . ASN A 1 471 ? 34.881 -35.431 8.029 1.00 95.69 471 ASN A CA 1
ATOM 3469 C C . ASN A 1 471 ? 33.832 -34.399 7.586 1.00 95.69 471 ASN A C 1
ATOM 3471 O O . ASN A 1 471 ? 33.177 -34.544 6.558 1.00 95.69 471 ASN A O 1
ATOM 3475 N N . THR A 1 472 ? 33.670 -33.351 8.394 1.00 97.06 472 THR A N 1
ATOM 3476 C CA . THR A 1 472 ? 32.721 -32.271 8.133 1.00 97.06 472 THR A CA 1
ATOM 3477 C C . THR A 1 472 ? 33.301 -31.273 7.134 1.00 97.06 472 THR A C 1
ATOM 3479 O O . THR A 1 472 ? 34.341 -30.659 7.386 1.00 97.06 472 THR A O 1
ATOM 3482 N N . LEU A 1 473 ? 32.597 -31.068 6.022 1.00 97.25 473 LEU A N 1
ATOM 3483 C CA . LEU A 1 473 ? 32.824 -29.998 5.058 1.00 97.25 473 LEU A CA 1
ATOM 3484 C C . LEU A 1 473 ? 31.903 -28.811 5.358 1.00 97.25 473 LEU A C 1
ATOM 3486 O O . LEU A 1 473 ? 30.699 -28.873 5.125 1.00 97.25 473 LEU A O 1
ATOM 3490 N N . LEU A 1 474 ? 32.473 -27.710 5.831 1.00 98.06 474 LEU A N 1
ATOM 3491 C CA . LEU A 1 474 ? 31.765 -26.483 6.170 1.00 98.06 474 LEU A CA 1
ATOM 3492 C C . LEU A 1 474 ? 32.030 -25.383 5.138 1.00 98.06 474 LEU A C 1
ATOM 3494 O O . LEU A 1 474 ? 33.173 -25.029 4.845 1.00 98.06 474 LEU A O 1
ATOM 3498 N N . HIS A 1 475 ? 30.950 -24.775 4.663 1.00 97.94 475 HIS A N 1
ATOM 3499 C CA . HIS A 1 475 ? 30.962 -23.493 3.980 1.00 97.94 475 HIS A CA 1
ATOM 3500 C C . HIS A 1 475 ? 30.438 -22.406 4.919 1.00 97.94 475 HIS A C 1
ATOM 3502 O O . HIS A 1 475 ? 29.228 -22.239 5.065 1.00 97.94 475 HIS A O 1
ATOM 3508 N N . ALA A 1 476 ? 31.346 -21.684 5.568 1.00 98.31 476 ALA A N 1
ATOM 3509 C CA . ALA A 1 476 ? 31.023 -20.533 6.397 1.00 98.31 476 ALA A CA 1
ATOM 3510 C C . ALA A 1 476 ? 31.000 -19.276 5.522 1.00 98.31 476 ALA A C 1
ATOM 3512 O O . ALA A 1 476 ? 32.048 -18.751 5.147 1.00 98.31 476 ALA A O 1
ATOM 3513 N N . VAL A 1 477 ? 29.806 -18.797 5.185 1.00 97.25 477 VAL A N 1
ATOM 3514 C CA . VAL A 1 477 ? 29.625 -17.697 4.238 1.00 97.25 477 VAL A CA 1
ATOM 3515 C C . VAL A 1 477 ? 28.780 -16.572 4.821 1.00 97.25 477 VAL A C 1
ATOM 3517 O O . VAL A 1 477 ? 27.670 -16.789 5.286 1.00 97.25 477 VAL A O 1
ATOM 3520 N N . ASN A 1 478 ? 29.273 -15.338 4.770 1.00 98.19 478 ASN A N 1
ATOM 3521 C CA . ASN A 1 478 ? 28.485 -14.153 5.130 1.00 98.19 478 ASN A CA 1
ATOM 3522 C C . ASN A 1 478 ? 27.900 -14.100 6.556 1.00 98.19 478 ASN A C 1
ATOM 3524 O O . ASN A 1 478 ? 26.945 -13.369 6.806 1.00 98.19 478 ASN A O 1
ATOM 3528 N N . ASN A 1 479 ? 28.463 -14.830 7.512 1.00 98.75 479 ASN A N 1
ATOM 3529 C CA . ASN A 1 479 ? 28.048 -14.750 8.912 1.00 98.75 479 ASN A CA 1
ATOM 3530 C C . ASN A 1 479 ? 28.666 -13.528 9.600 1.00 98.75 479 ASN A C 1
ATOM 3532 O O . ASN A 1 479 ? 29.669 -12.979 9.138 1.00 98.75 479 ASN A O 1
ATOM 3536 N N . TYR A 1 480 ? 28.079 -13.135 10.726 1.00 98.56 480 TYR A N 1
ATOM 3537 C CA . TYR A 1 480 ? 28.577 -12.062 11.573 1.00 98.56 480 TYR A CA 1
ATOM 3538 C C . TYR A 1 480 ? 28.841 -12.598 12.981 1.00 98.56 480 TYR A C 1
ATOM 3540 O O . TYR A 1 480 ? 27.909 -12.962 13.695 1.00 98.56 480 TYR A O 1
ATOM 3548 N N . TRP A 1 481 ? 30.114 -12.641 13.366 1.00 98.62 481 TRP A N 1
ATOM 3549 C CA . TRP A 1 481 ? 30.542 -12.878 14.740 1.00 98.62 481 TRP A CA 1
ATOM 3550 C C . TRP A 1 481 ? 30.784 -11.550 15.432 1.00 98.62 481 TRP A C 1
ATOM 3552 O O . TRP A 1 481 ? 31.545 -10.721 14.925 1.00 98.62 481 TRP A O 1
ATOM 3562 N N . ASN A 1 482 ? 30.171 -11.372 16.596 1.00 98.19 482 ASN A N 1
ATOM 3563 C CA . ASN A 1 482 ? 30.341 -10.173 17.394 1.00 98.19 482 ASN A CA 1
ATOM 3564 C C . ASN A 1 482 ? 30.495 -10.503 18.874 1.00 98.19 482 ASN A C 1
ATOM 3566 O O . ASN A 1 482 ? 29.718 -11.297 19.400 1.00 98.19 482 ASN A O 1
ATOM 3570 N N . ASP A 1 483 ? 31.461 -9.847 19.518 1.00 97.62 483 ASP A N 1
ATOM 3571 C CA . ASP A 1 483 ? 31.728 -9.961 20.953 1.00 97.62 483 ASP A CA 1
ATOM 3572 C C . ASP A 1 483 ? 32.055 -11.412 21.338 1.00 97.62 483 ASP A C 1
ATOM 3574 O O . ASP A 1 483 ? 31.214 -12.165 21.823 1.00 97.62 483 ASP A O 1
ATOM 3578 N N . ASN A 1 484 ? 33.272 -11.863 21.017 1.00 98.12 484 ASN A N 1
ATOM 3579 C CA . ASN A 1 484 ? 33.732 -13.193 21.405 1.00 98.12 484 ASN A CA 1
ATOM 3580 C C . ASN A 1 484 ? 34.992 -13.117 22.271 1.00 98.12 484 ASN A C 1
ATOM 3582 O O . ASN A 1 484 ? 36.066 -12.708 21.813 1.00 98.12 484 ASN A O 1
ATOM 3586 N N . SER A 1 485 ? 34.861 -13.549 23.528 1.00 97.62 485 SER A N 1
ATOM 3587 C CA . SER A 1 485 ? 35.890 -13.395 24.564 1.00 97.62 485 SER A CA 1
ATOM 3588 C C . SER A 1 485 ? 37.007 -14.451 24.505 1.00 97.62 485 SER A C 1
ATOM 3590 O O . SER A 1 485 ? 38.020 -14.332 25.213 1.00 97.62 485 SER A O 1
ATOM 3592 N N . GLY A 1 486 ? 36.869 -15.463 23.641 1.00 97.12 486 GLY A N 1
ATOM 3593 C CA . GLY A 1 486 ? 37.788 -16.592 23.489 1.00 97.12 486 GLY A CA 1
ATOM 3594 C C . GLY A 1 486 ? 38.132 -16.856 22.027 1.00 97.12 486 GLY A C 1
ATOM 3595 O O . GLY A 1 486 ? 38.988 -16.155 21.479 1.00 97.12 486 GLY A O 1
ATOM 3596 N N . HIS A 1 487 ? 37.514 -17.867 21.410 1.00 97.25 487 HIS A N 1
ATOM 3597 C CA . HIS A 1 487 ? 37.686 -18.135 19.979 1.00 97.25 487 HIS A CA 1
ATOM 3598 C C . HIS A 1 487 ? 36.371 -18.401 19.226 1.00 97.25 487 HIS A C 1
ATOM 3600 O O . HIS A 1 487 ? 35.378 -18.833 19.814 1.00 97.25 487 HIS A O 1
ATOM 3606 N N . ALA A 1 488 ? 36.380 -18.197 17.903 1.00 96.50 488 ALA A N 1
ATOM 3607 C CA . ALA A 1 488 ? 35.287 -18.598 17.014 1.00 96.50 488 ALA A CA 1
ATOM 3608 C C . ALA A 1 488 ? 35.470 -20.044 16.518 1.00 96.50 488 ALA A C 1
ATOM 3610 O O . ALA A 1 488 ? 34.806 -20.951 17.014 1.00 96.50 488 ALA A O 1
ATOM 3611 N N . PHE A 1 489 ? 36.395 -20.294 15.587 1.00 98.12 489 PHE A N 1
ATOM 3612 C CA . PHE A 1 489 ? 36.599 -21.624 15.012 1.00 98.12 489 PHE A CA 1
ATOM 3613 C C . PHE A 1 489 ? 37.513 -22.513 15.867 1.00 98.12 489 PHE A C 1
ATOM 3615 O O . PHE A 1 489 ? 38.655 -22.150 16.146 1.00 98.12 489 PHE A O 1
ATOM 3622 N N . GLU A 1 490 ? 37.066 -23.733 16.172 1.00 97.25 490 GLU A N 1
ATOM 3623 C CA . GLU A 1 490 ? 37.946 -24.848 16.560 1.00 97.25 490 GLU A CA 1
ATOM 3624 C C . GLU A 1 490 ? 37.932 -25.900 15.447 1.00 97.25 490 GLU A C 1
ATOM 3626 O O . GLU A 1 490 ? 36.928 -26.584 15.261 1.00 97.25 490 GLU A O 1
ATOM 3631 N N . ILE A 1 491 ? 39.020 -26.065 14.694 1.00 97.81 491 ILE A N 1
ATOM 3632 C CA . ILE A 1 491 ? 39.025 -26.987 13.545 1.00 97.81 491 ILE A CA 1
ATOM 3633 C C . ILE A 1 491 ? 39.926 -28.183 13.842 1.00 97.81 491 ILE A C 1
ATOM 3635 O O . ILE A 1 491 ? 41.151 -28.109 13.729 1.00 97.81 491 ILE A O 1
ATOM 3639 N N . GLY A 1 492 ? 39.303 -29.293 14.226 1.00 96.81 492 GLY A N 1
ATOM 3640 C CA . GLY A 1 492 ? 39.974 -30.553 14.521 1.00 96.81 492 GLY A CA 1
ATOM 3641 C C . GLY A 1 492 ? 40.316 -31.356 13.266 1.00 96.81 492 GLY A C 1
ATOM 3642 O O . GLY A 1 492 ? 39.992 -30.988 12.136 1.00 96.81 492 GLY A O 1
ATOM 3643 N N . LYS A 1 493 ? 40.978 -32.500 13.469 1.00 96.44 493 LYS A N 1
ATOM 3644 C CA . LYS A 1 493 ? 41.398 -33.387 12.377 1.00 96.44 493 LYS A CA 1
ATOM 3645 C C . LYS A 1 493 ? 40.202 -33.785 11.509 1.00 96.44 493 LYS A C 1
ATOM 3647 O O . LYS A 1 493 ? 39.213 -34.293 12.027 1.00 96.44 493 LYS A O 1
ATOM 3652 N N . GLY A 1 494 ? 40.354 -33.584 10.199 1.00 95.00 494 GLY A N 1
ATOM 3653 C CA . GLY A 1 494 ? 39.349 -33.914 9.188 1.00 95.00 494 GLY A CA 1
ATOM 3654 C C . GLY A 1 494 ? 38.156 -32.950 9.117 1.00 95.00 494 GLY A C 1
ATOM 3655 O O . GLY A 1 494 ? 37.209 -33.206 8.384 1.00 95.00 494 GLY A O 1
ATOM 3656 N N . GLY A 1 495 ? 38.212 -31.815 9.819 1.00 97.69 495 GLY A N 1
ATOM 3657 C CA . GLY A 1 495 ? 37.369 -30.664 9.499 1.00 97.69 495 GLY A CA 1
ATOM 3658 C C . GLY A 1 495 ? 37.899 -29.934 8.263 1.00 97.69 495 GLY A C 1
ATOM 3659 O O . GLY A 1 495 ? 39.106 -29.713 8.151 1.00 97.69 495 GLY A O 1
ATOM 3660 N N . TYR A 1 496 ? 37.002 -29.554 7.356 1.00 97.88 496 TYR A N 1
ATOM 3661 C CA . TYR A 1 496 ? 37.308 -28.841 6.115 1.00 97.88 496 TYR A CA 1
ATOM 3662 C C . TYR A 1 496 ? 36.459 -27.573 6.043 1.00 97.88 496 TYR A C 1
ATOM 3664 O O . TYR A 1 496 ? 35.239 -27.671 5.949 1.00 97.88 496 TYR A O 1
ATOM 3672 N N . VAL A 1 497 ? 37.060 -26.385 6.092 1.00 98.25 497 VAL A N 1
ATOM 3673 C CA . VAL A 1 497 ? 36.310 -25.126 6.220 1.00 98.25 497 VAL A CA 1
ATOM 3674 C C . VAL A 1 497 ? 36.695 -24.136 5.130 1.00 98.25 497 VAL A C 1
ATOM 3676 O O . VAL A 1 497 ? 37.830 -23.676 5.075 1.00 98.25 497 VAL A O 1
ATOM 3679 N N . LEU A 1 498 ? 35.730 -23.745 4.298 1.00 97.62 498 LEU A N 1
ATOM 3680 C CA . LEU A 1 498 ? 35.821 -22.535 3.481 1.00 97.62 498 LEU A CA 1
ATOM 3681 C C . LEU A 1 498 ? 35.126 -21.393 4.224 1.00 97.62 498 LEU A C 1
ATOM 3683 O O . LEU A 1 498 ? 33.919 -21.468 4.451 1.00 97.62 498 LEU A O 1
ATOM 3687 N N . ALA A 1 499 ? 35.871 -20.346 4.575 1.00 98.00 499 ALA A N 1
ATOM 3688 C CA . ALA A 1 499 ? 35.333 -19.135 5.181 1.00 98.00 499 ALA A CA 1
ATOM 3689 C C . ALA A 1 499 ? 35.431 -17.957 4.202 1.00 98.00 499 ALA A C 1
ATOM 3691 O O . ALA A 1 499 ? 36.538 -17.510 3.891 1.00 98.00 499 ALA A O 1
ATOM 3692 N N . GLU A 1 500 ? 34.297 -17.428 3.735 1.00 96.56 500 GLU A N 1
ATOM 3693 C CA . GLU A 1 500 ? 34.259 -16.287 2.810 1.00 96.56 500 GLU A CA 1
ATOM 3694 C C . GLU A 1 500 ? 33.145 -15.268 3.101 1.00 96.56 500 GLU A C 1
ATOM 3696 O O . GLU A 1 500 ? 32.053 -15.605 3.556 1.00 96.56 500 GLU A O 1
ATOM 3701 N N . GLY A 1 501 ? 33.428 -13.987 2.861 1.00 97.00 501 GLY A N 1
ATOM 3702 C CA . GLY A 1 501 ? 32.470 -12.892 3.035 1.00 97.00 501 GLY A CA 1
ATOM 3703 C C . GLY A 1 501 ? 31.955 -12.680 4.467 1.00 97.00 501 GLY A C 1
ATOM 3704 O O . GLY A 1 501 ? 30.961 -11.977 4.646 1.00 97.00 501 GLY A O 1
ATOM 3705 N N . ASN A 1 502 ? 32.568 -13.294 5.484 1.00 98.56 502 ASN A N 1
ATOM 3706 C CA . ASN A 1 502 ? 32.140 -13.176 6.880 1.00 98.56 502 ASN A CA 1
ATOM 3707 C C . ASN A 1 502 ? 32.657 -11.890 7.535 1.00 98.56 502 ASN A C 1
ATOM 3709 O O . ASN A 1 502 ? 33.661 -11.320 7.106 1.00 98.56 502 ASN A O 1
ATOM 3713 N N . VAL A 1 503 ? 32.008 -11.470 8.618 1.00 98.44 503 VAL A N 1
ATOM 3714 C CA . VAL A 1 503 ? 32.410 -10.335 9.455 1.00 98.44 503 VAL A CA 1
ATOM 3715 C C . VAL A 1 503 ? 32.765 -10.842 10.852 1.00 98.44 503 VAL A C 1
ATOM 3717 O O . VAL A 1 503 ? 31.950 -11.499 11.494 1.00 98.44 503 VAL A O 1
ATOM 3720 N N . PHE A 1 504 ? 33.961 -10.507 11.327 1.00 98.44 504 PHE A N 1
ATOM 3721 C CA . PHE A 1 504 ? 34.413 -10.731 12.699 1.00 98.44 504 PHE A CA 1
ATOM 3722 C C . PHE A 1 504 ? 34.645 -9.376 13.363 1.00 98.44 504 PHE A C 1
ATOM 3724 O O . PHE A 1 504 ? 35.480 -8.590 12.906 1.00 98.44 504 PHE A O 1
ATOM 3731 N N . GLU A 1 505 ? 33.894 -9.092 14.420 1.00 98.12 505 GLU A N 1
ATOM 3732 C CA . GLU A 1 505 ? 33.994 -7.853 15.185 1.00 98.12 505 GLU A CA 1
ATOM 3733 C C . GLU A 1 505 ? 34.171 -8.164 16.667 1.00 98.12 505 GLU A C 1
ATOM 3735 O O . GLU A 1 505 ? 33.322 -8.814 17.271 1.00 98.12 505 GLU A O 1
ATOM 3740 N N . ASP A 1 506 ? 35.282 -7.713 17.244 1.00 98.00 506 ASP A N 1
ATOM 3741 C CA . ASP A 1 506 ? 35.642 -7.982 18.641 1.00 98.00 506 ASP A CA 1
ATOM 3742 C C . ASP A 1 506 ? 35.708 -9.489 18.964 1.00 98.00 506 ASP A C 1
ATOM 3744 O O . ASP A 1 506 ? 35.290 -9.957 20.020 1.00 98.00 506 ASP A O 1
ATOM 3748 N N . VAL A 1 507 ? 36.252 -10.270 18.024 1.00 98.25 507 VAL A N 1
ATOM 3749 C CA . VAL A 1 507 ? 36.503 -11.707 18.178 1.00 98.25 507 VAL A CA 1
ATOM 3750 C C . VAL A 1 507 ? 37.962 -11.917 18.553 1.00 98.25 507 VAL A C 1
ATOM 3752 O O . VAL A 1 507 ? 38.859 -11.780 17.715 1.00 98.25 507 VAL A O 1
ATOM 3755 N N . LYS A 1 508 ? 38.220 -12.283 19.811 1.00 97.19 508 LYS A N 1
ATOM 3756 C CA . LYS A 1 508 ? 39.586 -12.394 20.342 1.00 97.19 508 LYS A CA 1
ATOM 3757 C C . LYS A 1 508 ? 40.481 -13.308 19.500 1.00 97.19 508 LYS A C 1
ATOM 3759 O O . LYS A 1 508 ? 41.602 -12.914 19.174 1.00 97.19 508 LYS A O 1
ATOM 3764 N N . ALA A 1 509 ? 39.991 -14.482 19.109 1.00 97.31 509 ALA A N 1
ATOM 3765 C CA . ALA A 1 509 ? 40.672 -15.364 18.166 1.00 97.31 509 ALA A CA 1
ATOM 3766 C C . ALA A 1 509 ? 39.683 -15.964 17.153 1.00 97.31 509 ALA A C 1
ATOM 3768 O O . ALA A 1 509 ? 38.911 -16.855 17.496 1.00 97.31 509 ALA A O 1
ATOM 3769 N N . PRO A 1 510 ? 39.697 -15.541 15.878 1.00 97.44 510 PRO A N 1
ATOM 3770 C CA . PRO A 1 510 ? 38.879 -16.193 14.859 1.00 97.44 510 PRO A CA 1
ATOM 3771 C C . PRO A 1 510 ? 39.163 -17.698 14.714 1.00 97.44 510 PRO A C 1
ATOM 3773 O O . PRO A 1 510 ? 38.238 -18.447 14.423 1.00 97.44 510 PRO A O 1
ATOM 3776 N N . LEU A 1 511 ? 40.394 -18.156 14.983 1.00 97.75 511 LEU A N 1
ATOM 3777 C CA . LEU A 1 511 ? 40.790 -19.571 14.987 1.00 97.75 511 LEU A CA 1
ATOM 3778 C C . LEU A 1 511 ? 41.546 -19.951 16.272 1.00 97.75 511 LEU A C 1
ATOM 3780 O O . LEU A 1 511 ? 42.502 -19.279 16.663 1.00 97.75 511 LEU A O 1
ATOM 3784 N N . GLU A 1 512 ? 41.178 -21.078 16.883 1.00 96.69 512 GLU A N 1
ATOM 3785 C CA . GLU A 1 512 ? 41.884 -21.674 18.022 1.00 96.69 512 GLU A CA 1
ATOM 3786 C C . GLU A 1 512 ? 43.155 -22.410 17.572 1.00 96.69 512 GLU A C 1
ATOM 3788 O O . GLU A 1 512 ? 43.147 -23.596 17.226 1.00 96.69 512 GLU A O 1
ATOM 3793 N N . ALA A 1 513 ? 44.281 -21.701 17.600 1.00 93.00 513 ALA A N 1
ATOM 3794 C CA . ALA A 1 513 ? 45.553 -22.210 17.099 1.00 93.00 513 ALA A CA 1
ATOM 3795 C C . ALA A 1 513 ? 46.075 -23.448 17.852 1.00 93.00 513 ALA A C 1
ATOM 3797 O O . ALA A 1 513 ? 46.779 -24.264 17.259 1.00 93.00 513 ALA A O 1
ATOM 3798 N N . SER A 1 514 ? 45.756 -23.611 19.144 1.00 92.75 514 SER A N 1
ATOM 3799 C CA . SER A 1 514 ? 46.320 -24.701 19.957 1.00 92.75 514 SER A CA 1
ATOM 3800 C C . SER A 1 514 ? 45.771 -26.087 19.602 1.00 92.75 514 SER A C 1
ATOM 3802 O O . SER A 1 514 ? 46.432 -27.093 19.864 1.00 92.75 514 SER A O 1
ATOM 3804 N N . SER A 1 515 ? 44.586 -26.141 18.988 1.00 90.94 515 SER A N 1
ATOM 3805 C CA . SER A 1 515 ? 43.893 -27.383 18.625 1.00 90.94 515 SER A CA 1
ATOM 3806 C C . SER A 1 515 ? 43.651 -27.539 17.119 1.00 90.94 515 SER A C 1
ATOM 3808 O O . SER A 1 515 ? 43.067 -28.539 16.696 1.00 90.94 515 SER A O 1
ATOM 3810 N N . TYR A 1 516 ? 44.133 -26.590 16.307 1.00 96.56 516 TYR A N 1
ATOM 3811 C CA . TYR A 1 516 ? 43.984 -26.614 14.855 1.00 96.56 516 TYR A CA 1
ATOM 3812 C C . TYR A 1 516 ? 44.705 -27.818 14.228 1.00 96.56 516 TYR A C 1
ATOM 3814 O O . TYR A 1 516 ? 45.931 -27.932 14.278 1.00 96.56 516 TYR A O 1
ATOM 3822 N N . ALA A 1 517 ? 43.935 -28.723 13.627 1.00 96.44 517 ALA A N 1
ATOM 3823 C CA . ALA A 1 517 ? 44.434 -29.947 12.997 1.00 96.44 517 ALA A CA 1
ATOM 3824 C C . ALA A 1 517 ? 43.704 -30.325 11.692 1.00 96.44 517 ALA A C 1
ATOM 3826 O O . ALA A 1 517 ? 44.001 -31.377 11.117 1.00 96.44 517 ALA A O 1
ATOM 3827 N N . GLY A 1 518 ? 42.733 -29.521 11.251 1.00 96.75 518 GLY A N 1
ATOM 3828 C CA . GLY A 1 518 ? 42.014 -29.709 9.987 1.00 96.75 518 GLY A CA 1
ATOM 3829 C C . GLY A 1 518 ? 42.548 -28.835 8.854 1.00 96.75 518 GLY A C 1
ATOM 3830 O O . GLY A 1 518 ? 43.719 -28.460 8.833 1.00 96.75 518 GLY A O 1
ATOM 3831 N N . GLU A 1 519 ? 41.677 -28.521 7.899 1.00 97.94 519 GLU A N 1
ATOM 3832 C CA . GLU A 1 519 ? 41.992 -27.719 6.720 1.00 97.94 519 GLU A CA 1
ATOM 3833 C C . GLU A 1 519 ? 41.047 -26.517 6.625 1.00 97.94 519 GLU A C 1
ATOM 3835 O O . GLU A 1 519 ? 39.827 -26.668 6.672 1.00 97.94 519 GLU A O 1
ATOM 3840 N N . LEU A 1 520 ? 41.615 -25.320 6.490 1.00 97.81 520 LEU A N 1
ATOM 3841 C CA . LEU A 1 520 ? 40.881 -24.060 6.424 1.00 97.81 520 LEU A CA 1
ATOM 3842 C C . LEU A 1 520 ? 41.417 -23.193 5.284 1.00 97.81 520 LEU A C 1
ATOM 3844 O O . LEU A 1 520 ? 42.631 -22.993 5.161 1.00 97.81 520 LEU A O 1
ATOM 3848 N N . PHE A 1 521 ? 40.489 -22.640 4.505 1.00 97.44 521 PHE A N 1
ATOM 3849 C CA . PHE A 1 521 ? 40.746 -21.527 3.603 1.00 97.44 521 PHE A CA 1
ATOM 3850 C C . PHE A 1 521 ? 39.996 -20.283 4.077 1.00 97.44 521 PHE A C 1
ATOM 3852 O O . PHE A 1 521 ? 38.762 -20.260 4.088 1.00 97.44 521 PHE A O 1
ATOM 3859 N N . THR A 1 522 ? 40.738 -19.236 4.420 1.00 96.38 522 THR A N 1
ATOM 3860 C CA . THR A 1 522 ? 40.204 -17.897 4.664 1.00 96.38 522 THR A CA 1
ATOM 3861 C C . THR A 1 522 ? 40.288 -17.102 3.366 1.00 96.38 522 THR A C 1
ATOM 3863 O O . THR A 1 522 ? 41.379 -16.750 2.917 1.00 96.38 522 THR A O 1
ATOM 3866 N N . ALA A 1 523 ? 39.145 -16.832 2.744 1.00 92.88 523 ALA A N 1
ATOM 3867 C CA . ALA A 1 523 ? 39.101 -16.143 1.463 1.00 92.88 523 ALA A CA 1
ATOM 3868 C C . ALA A 1 523 ? 39.610 -14.692 1.531 1.00 92.88 523 ALA A C 1
ATOM 3870 O O . ALA A 1 523 ? 39.349 -13.963 2.492 1.00 92.88 523 ALA A O 1
ATOM 3871 N N . ASP A 1 524 ? 40.288 -14.276 0.459 1.00 85.69 524 ASP A N 1
ATOM 3872 C CA . ASP A 1 524 ? 41.029 -13.017 0.308 1.00 85.69 524 ASP A CA 1
ATOM 3873 C C . ASP A 1 524 ? 40.643 -12.237 -0.969 1.00 85.69 524 ASP A C 1
ATOM 3875 O O . ASP A 1 524 ? 41.440 -11.478 -1.520 1.00 85.69 524 ASP A O 1
ATOM 3879 N N . SER A 1 525 ? 39.421 -12.441 -1.475 1.00 80.31 525 SER A N 1
ATOM 3880 C CA . SER A 1 525 ? 38.955 -11.923 -2.775 1.00 80.31 525 SER A CA 1
ATOM 3881 C C . SER A 1 525 ? 39.751 -12.420 -4.000 1.00 80.31 525 SER A C 1
ATOM 3883 O O . SER A 1 525 ? 39.659 -11.843 -5.087 1.00 80.31 525 SER A O 1
ATOM 3885 N N . GLY A 1 526 ? 40.527 -13.501 -3.852 1.00 80.31 526 GLY A N 1
ATOM 3886 C CA . GLY A 1 526 ? 41.303 -14.129 -4.919 1.00 80.31 526 GLY A CA 1
ATOM 3887 C C . GLY A 1 526 ? 40.540 -15.153 -5.772 1.00 80.31 526 GLY A C 1
ATOM 3888 O O . GLY A 1 526 ? 39.359 -15.455 -5.582 1.00 80.31 526 GLY A O 1
ATOM 3889 N N . SER A 1 527 ? 41.252 -15.739 -6.740 1.00 87.38 527 SER A N 1
ATOM 3890 C CA . SER A 1 527 ? 40.700 -16.695 -7.709 1.00 87.38 527 SER A CA 1
ATOM 3891 C C . SER A 1 527 ? 40.648 -18.147 -7.216 1.00 87.38 527 SER A C 1
ATOM 3893 O O . SER A 1 527 ? 40.226 -19.012 -7.984 1.00 87.38 527 SER A O 1
ATOM 3895 N N . ALA A 1 528 ? 41.032 -18.432 -5.966 1.00 87.69 528 ALA A N 1
ATOM 3896 C CA . ALA A 1 528 ? 41.109 -19.790 -5.412 1.00 87.69 528 ALA A CA 1
ATOM 3897 C C . ALA A 1 528 ? 39.786 -20.576 -5.522 1.00 87.69 528 ALA A C 1
ATOM 3899 O O . ALA A 1 528 ? 39.800 -21.775 -5.793 1.00 87.69 528 ALA A O 1
ATOM 3900 N N . CYS A 1 529 ? 38.642 -19.896 -5.413 1.00 89.75 529 CYS A N 1
ATOM 3901 C CA . CYS A 1 529 ? 37.316 -20.504 -5.543 1.00 89.75 529 CYS A CA 1
ATOM 3902 C C . CYS A 1 529 ? 36.897 -20.751 -7.001 1.00 89.75 529 CYS A C 1
ATOM 3904 O O . CYS A 1 529 ? 35.905 -21.432 -7.240 1.00 89.75 529 CYS A O 1
ATOM 3906 N N . SER A 1 530 ? 37.634 -20.250 -7.999 1.00 87.81 530 SER A N 1
ATOM 3907 C CA . SER A 1 530 ? 37.178 -20.271 -9.399 1.00 87.81 530 SER A CA 1
ATOM 3908 C C . SER A 1 530 ? 37.063 -21.687 -9.956 1.00 87.81 530 SER A C 1
ATOM 3910 O O . SER A 1 530 ? 36.143 -21.972 -10.716 1.00 87.81 530 SER A O 1
ATOM 3912 N N . SER A 1 531 ? 37.984 -22.582 -9.590 1.00 84.06 531 SER A N 1
ATOM 3913 C CA . SER A 1 531 ? 37.984 -23.970 -10.068 1.00 84.06 531 SER A CA 1
ATOM 3914 C C . SER A 1 531 ? 36.904 -24.819 -9.398 1.00 84.06 531 SER A C 1
ATOM 3916 O O . SER A 1 531 ? 36.285 -25.645 -10.062 1.00 84.06 531 SER A O 1
ATOM 3918 N N . ALA A 1 532 ? 36.683 -24.612 -8.099 1.00 83.88 532 ALA A N 1
ATOM 3919 C CA . ALA A 1 532 ? 35.754 -25.398 -7.296 1.00 83.88 532 ALA A CA 1
ATOM 3920 C C . ALA A 1 532 ? 34.311 -24.868 -7.351 1.00 83.88 532 ALA A C 1
ATOM 3922 O O . ALA A 1 532 ? 33.373 -25.655 -7.420 1.00 83.88 532 ALA A O 1
ATOM 3923 N N . LEU A 1 533 ? 34.137 -23.542 -7.330 1.00 86.31 533 LEU A N 1
ATOM 3924 C CA . LEU A 1 533 ? 32.845 -22.852 -7.216 1.00 86.31 533 LEU A CA 1
ATOM 3925 C C . LEU A 1 533 ? 32.453 -22.060 -8.473 1.00 86.31 533 LEU A C 1
ATOM 3927 O O . LEU A 1 533 ? 31.353 -21.517 -8.532 1.00 86.31 533 LEU A O 1
ATOM 3931 N N . GLY A 1 534 ? 33.334 -21.945 -9.473 1.00 86.31 534 GLY A N 1
ATOM 3932 C CA . GLY A 1 534 ? 33.053 -21.203 -10.711 1.00 86.31 534 GLY A CA 1
ATOM 3933 C C . GLY A 1 534 ? 33.046 -19.675 -10.563 1.00 86.31 534 GLY A C 1
ATOM 3934 O O . GLY A 1 534 ? 32.677 -18.979 -11.507 1.00 86.31 534 GLY A O 1
ATOM 3935 N N . ARG A 1 535 ? 33.454 -19.146 -9.402 1.00 89.88 535 ARG A N 1
ATOM 3936 C CA . ARG A 1 535 ? 33.523 -17.709 -9.088 1.00 89.88 535 ARG A CA 1
ATOM 3937 C C . ARG A 1 535 ? 34.739 -17.380 -8.221 1.00 89.88 535 ARG A C 1
ATOM 3939 O O . ARG A 1 535 ? 35.294 -18.270 -7.580 1.00 89.88 535 ARG A O 1
ATOM 3946 N N . SER A 1 536 ? 35.124 -16.106 -8.168 1.00 89.50 536 SER A N 1
ATOM 3947 C CA . SER A 1 536 ? 36.083 -15.620 -7.166 1.00 89.50 536 SER A CA 1
ATOM 3948 C C . SER A 1 536 ? 35.535 -15.815 -5.749 1.00 89.50 536 SER A C 1
ATOM 3950 O O . SER A 1 536 ? 34.316 -15.881 -5.547 1.00 89.50 536 SER A O 1
ATOM 3952 N N . CYS A 1 537 ? 36.438 -15.926 -4.776 1.00 90.50 537 CYS A N 1
ATOM 3953 C CA . CYS A 1 537 ? 36.039 -15.935 -3.372 1.00 90.50 537 CYS A CA 1
ATOM 3954 C C . CYS A 1 537 ? 35.678 -14.516 -2.907 1.00 90.50 537 CYS A C 1
ATOM 3956 O O . CYS A 1 537 ? 36.152 -13.546 -3.498 1.00 90.50 537 CYS A O 1
ATOM 3958 N N . GLU A 1 538 ? 34.929 -14.387 -1.814 1.00 95.88 538 GLU A N 1
ATOM 3959 C CA . GLU A 1 538 ? 34.684 -13.099 -1.144 1.00 95.88 538 GLU A CA 1
ATOM 3960 C C . GLU A 1 538 ? 35.542 -12.941 0.119 1.00 95.88 538 GLU A C 1
ATOM 3962 O O . GLU A 1 538 ? 35.585 -13.826 0.972 1.00 95.88 538 GLU A O 1
ATOM 3967 N N . ALA A 1 539 ? 36.236 -11.811 0.277 1.00 95.38 539 ALA A N 1
ATOM 3968 C CA . ALA A 1 539 ? 37.084 -11.588 1.447 1.00 95.38 539 ALA A CA 1
ATOM 3969 C C . ALA A 1 539 ? 36.276 -11.494 2.750 1.00 95.38 539 ALA A C 1
ATOM 3971 O O . ALA A 1 539 ? 35.201 -10.892 2.796 1.00 95.38 539 ALA A O 1
ATOM 3972 N N . ASN A 1 540 ? 36.834 -12.045 3.829 1.00 97.25 540 ASN A N 1
ATOM 3973 C CA . ASN A 1 540 ? 36.329 -11.815 5.183 1.00 97.25 540 ASN A CA 1
ATOM 3974 C C . ASN A 1 540 ? 36.759 -10.427 5.693 1.00 97.25 540 ASN A C 1
ATOM 3976 O O . ASN A 1 540 ? 37.821 -9.920 5.333 1.00 97.25 540 ASN A O 1
ATOM 3980 N N . SER A 1 541 ? 35.958 -9.830 6.574 1.00 96.75 541 SER A N 1
ATOM 3981 C CA . SER A 1 541 ? 36.251 -8.562 7.246 1.00 96.75 541 SER A CA 1
ATOM 3982 C C . SER A 1 541 ? 36.540 -8.796 8.722 1.00 96.75 541 SER A C 1
ATOM 3984 O O . SER A 1 541 ? 35.786 -9.492 9.398 1.00 96.75 541 SER A O 1
ATOM 3986 N N . LEU A 1 542 ? 37.606 -8.179 9.232 1.00 97.31 542 LEU A N 1
ATOM 3987 C CA . LEU A 1 542 ? 38.011 -8.262 10.632 1.00 97.31 542 LEU A CA 1
ATOM 3988 C C . LEU A 1 542 ? 38.135 -6.857 11.228 1.00 97.31 542 LEU A C 1
ATOM 3990 O O . LEU A 1 542 ? 38.840 -6.008 10.685 1.00 97.31 542 LEU A O 1
ATOM 3994 N N . SER A 1 543 ? 37.482 -6.626 12.365 1.00 96.19 543 SER A N 1
ATOM 3995 C CA . SER A 1 543 ? 37.582 -5.403 13.169 1.00 96.19 543 SER A CA 1
ATOM 3996 C C . SER A 1 543 ? 37.746 -5.784 14.636 1.00 96.19 543 SER A C 1
ATOM 3998 O O . SER A 1 543 ? 37.055 -6.680 15.112 1.00 96.19 543 SER A O 1
ATOM 4000 N N . GLY A 1 544 ? 38.700 -5.183 15.351 1.00 95.62 544 GLY A N 1
ATOM 4001 C CA . GLY A 1 544 ? 38.939 -5.508 16.770 1.00 95.62 544 GLY A CA 1
ATOM 4002 C C . GLY A 1 544 ? 39.250 -6.988 17.055 1.00 95.62 544 GLY A C 1
ATOM 4003 O O . GLY A 1 544 ? 39.155 -7.423 18.196 1.00 95.62 544 GLY A O 1
ATOM 4004 N N . SER A 1 545 ? 39.606 -7.769 16.028 1.00 97.69 545 SER A N 1
ATOM 4005 C CA . SER A 1 545 ? 39.679 -9.233 16.090 1.00 97.69 545 SER A CA 1
ATOM 4006 C C . SER A 1 545 ? 41.101 -9.760 15.868 1.00 97.69 545 SER A C 1
ATOM 4008 O O . SER A 1 545 ? 41.945 -9.069 15.291 1.00 97.69 545 SER A O 1
ATOM 4010 N N . GLY A 1 546 ? 41.367 -10.990 16.320 1.00 95.25 546 GLY A N 1
ATOM 4011 C CA . GLY A 1 546 ? 42.626 -11.708 16.075 1.00 95.25 546 GLY A CA 1
ATOM 4012 C C . GLY A 1 546 ? 42.876 -12.037 14.593 1.00 95.25 546 GLY A C 1
ATOM 4013 O O . GLY A 1 546 ? 42.048 -11.758 13.734 1.00 95.25 546 GLY A O 1
ATOM 4014 N N . SER A 1 547 ? 44.023 -12.639 14.265 1.00 92.69 547 SER A N 1
ATOM 4015 C CA . SER A 1 547 ? 44.355 -13.010 12.877 1.00 92.69 547 SER A CA 1
ATOM 4016 C C . SER A 1 547 ? 43.502 -14.168 12.343 1.00 92.69 547 SER A C 1
ATOM 4018 O O . SER A 1 547 ? 43.193 -15.096 13.088 1.00 92.69 547 SER A O 1
ATOM 4020 N N . PHE A 1 548 ? 43.210 -14.146 11.039 1.00 94.94 548 PHE A N 1
ATOM 4021 C CA . PHE A 1 548 ? 42.526 -15.216 10.303 1.00 94.94 548 PHE A CA 1
ATOM 4022 C C . PHE A 1 548 ? 43.042 -15.217 8.858 1.00 94.94 548 PHE A C 1
ATOM 4024 O O . PHE A 1 548 ? 42.696 -14.325 8.083 1.00 94.94 548 PHE A O 1
ATOM 4031 N N . SER A 1 549 ? 43.979 -16.111 8.533 1.00 93.81 549 SER A N 1
ATOM 4032 C CA . SER A 1 549 ? 44.785 -16.003 7.299 1.00 93.81 549 SER A CA 1
ATOM 4033 C C . SER A 1 549 ? 45.249 -17.349 6.728 1.00 93.81 549 SER A C 1
ATOM 4035 O O . SER A 1 549 ? 46.276 -17.439 6.051 1.00 93.81 549 SER A O 1
ATOM 4037 N N . GLU A 1 550 ? 44.549 -18.426 7.055 1.00 95.88 550 GLU A N 1
ATOM 4038 C CA . GLU A 1 550 ? 44.859 -19.775 6.605 1.00 95.88 550 GLU A CA 1
ATOM 4039 C C . GLU A 1 550 ? 44.573 -19.917 5.101 1.00 95.88 550 GLU A C 1
ATOM 4041 O O . GLU A 1 550 ? 43.532 -19.516 4.593 1.00 95.88 550 GLU A O 1
ATOM 4046 N N . SER A 1 551 ? 45.519 -20.495 4.362 1.00 94.25 551 SER A N 1
ATOM 4047 C CA . SER A 1 551 ? 45.534 -20.473 2.888 1.00 94.25 551 SER A CA 1
ATOM 4048 C C . SER A 1 551 ? 45.466 -21.863 2.247 1.00 94.25 551 SER A C 1
ATOM 4050 O O . SER A 1 551 ? 45.757 -22.012 1.059 1.00 94.25 551 SER A O 1
ATOM 4052 N N . ASN A 1 552 ? 45.093 -22.898 3.006 1.00 95.19 552 ASN A N 1
ATOM 4053 C CA . ASN A 1 552 ? 45.004 -24.250 2.459 1.00 95.19 552 ASN A CA 1
ATOM 4054 C C . ASN A 1 552 ? 43.806 -24.344 1.502 1.00 95.19 552 ASN A C 1
ATOM 4056 O O . ASN A 1 552 ? 42.677 -24.140 1.921 1.00 95.19 552 ASN A O 1
ATOM 4060 N N . THR A 1 553 ? 44.045 -24.676 0.233 1.00 94.00 553 THR A N 1
ATOM 4061 C CA . THR A 1 553 ? 43.006 -24.784 -0.806 1.00 94.00 553 THR A CA 1
ATOM 4062 C C . THR A 1 553 ? 42.817 -26.208 -1.335 1.00 94.00 553 THR A C 1
ATOM 4064 O O . THR A 1 553 ? 41.940 -26.433 -2.170 1.00 94.00 553 THR A O 1
ATOM 4067 N N . ASP A 1 554 ? 43.587 -27.187 -0.848 1.00 92.75 554 ASP A N 1
ATOM 4068 C CA . ASP A 1 554 ? 43.623 -28.549 -1.401 1.00 92.75 554 ASP A CA 1
ATOM 4069 C C . ASP A 1 554 ? 42.251 -29.239 -1.294 1.00 92.75 554 ASP A C 1
ATOM 4071 O O . ASP A 1 554 ? 41.776 -29.902 -2.228 1.00 92.75 554 ASP A O 1
ATOM 4075 N N . PHE A 1 555 ? 41.553 -29.005 -0.180 1.00 94.25 555 PHE A N 1
ATOM 4076 C CA . PHE A 1 555 ? 40.214 -29.534 0.053 1.00 94.25 555 PHE A CA 1
ATOM 4077 C C . PHE A 1 555 ? 39.113 -28.850 -0.772 1.00 94.25 555 PHE A C 1
ATOM 4079 O O . PHE A 1 555 ? 38.018 -29.407 -0.844 1.00 94.25 555 PHE A O 1
ATOM 4086 N N . LEU A 1 556 ? 39.352 -27.699 -1.427 1.00 92.88 556 LEU A N 1
ATOM 4087 C CA . LEU A 1 556 ? 38.306 -26.992 -2.189 1.00 92.88 556 LEU A CA 1
ATOM 4088 C C . LEU A 1 556 ? 37.725 -27.858 -3.313 1.00 92.88 556 LEU A C 1
ATOM 4090 O O . LEU A 1 556 ? 36.553 -27.737 -3.656 1.00 92.88 556 LEU A O 1
ATOM 4094 N N . SER A 1 557 ? 38.509 -28.802 -3.836 1.00 90.19 557 SER A N 1
ATOM 4095 C CA . SER A 1 557 ? 38.032 -29.801 -4.796 1.00 90.19 557 SER A CA 1
ATOM 4096 C C . SER A 1 557 ? 36.837 -30.622 -4.285 1.00 90.19 557 SER A C 1
ATOM 4098 O O . SER A 1 557 ? 36.030 -31.060 -5.105 1.00 90.19 557 SER A O 1
ATOM 4100 N N . LYS A 1 558 ? 36.651 -30.759 -2.962 1.00 90.44 558 LYS A N 1
ATOM 4101 C CA . LYS A 1 558 ? 35.482 -31.406 -2.337 1.00 90.44 558 LYS A CA 1
ATOM 4102 C C . LYS A 1 558 ? 34.165 -30.657 -2.583 1.00 90.44 558 LYS A C 1
ATOM 4104 O O . LYS A 1 558 ? 33.108 -31.266 -2.458 1.00 90.44 558 LYS A O 1
ATOM 4109 N N . PHE A 1 559 ? 34.211 -29.379 -2.970 1.00 87.62 559 PHE A N 1
ATOM 4110 C CA . PHE A 1 559 ? 33.033 -28.621 -3.410 1.00 87.62 559 PHE A CA 1
ATOM 4111 C C . PHE A 1 559 ? 32.649 -28.888 -4.874 1.00 87.62 559 PHE A C 1
ATOM 4113 O O . PHE A 1 559 ? 31.568 -28.491 -5.305 1.00 87.62 559 PHE A O 1
ATOM 4120 N N . SER A 1 560 ? 33.494 -29.574 -5.651 1.00 76.06 560 SER A N 1
ATOM 4121 C CA . SER A 1 560 ? 33.230 -29.830 -7.072 1.00 76.06 560 SER A CA 1
ATOM 4122 C C . SER A 1 560 ? 31.989 -30.708 -7.246 1.00 76.06 560 SER A C 1
ATOM 4124 O O . SER A 1 560 ? 31.942 -31.838 -6.766 1.00 76.06 560 SER A O 1
ATOM 4126 N N . GLY A 1 561 ? 30.986 -30.198 -7.963 1.00 64.56 561 GLY A N 1
ATOM 4127 C CA . GLY A 1 561 ? 29.704 -30.884 -8.156 1.00 64.56 561 GLY A CA 1
ATOM 4128 C C . GLY A 1 561 ? 28.721 -30.734 -6.989 1.00 64.56 561 GLY A C 1
ATOM 4129 O O . GLY A 1 561 ? 27.607 -31.245 -7.085 1.00 64.56 561 GLY A O 1
ATOM 4130 N N . ALA A 1 562 ? 29.092 -30.020 -5.923 1.00 64.75 562 ALA A N 1
ATOM 4131 C CA . ALA A 1 562 ? 28.179 -29.625 -4.861 1.00 64.75 562 ALA A CA 1
ATOM 4132 C C . ALA A 1 562 ? 27.567 -28.242 -5.147 1.00 64.75 562 ALA A C 1
ATOM 4134 O O . ALA A 1 562 ? 28.211 -27.364 -5.722 1.00 64.75 562 ALA A O 1
ATOM 4135 N N . VAL A 1 563 ? 26.318 -28.031 -4.729 1.00 69.81 563 VAL A N 1
ATOM 4136 C CA . VAL A 1 563 ? 25.665 -26.717 -4.798 1.00 69.81 563 VAL A CA 1
ATOM 4137 C C . VAL A 1 563 ? 26.194 -25.884 -3.631 1.00 69.81 563 VAL A C 1
ATOM 4139 O O . VAL A 1 563 ? 25.719 -26.025 -2.513 1.00 69.81 563 VAL A O 1
ATOM 4142 N N . ALA A 1 564 ? 27.221 -25.063 -3.850 1.00 80.81 564 ALA A N 1
ATOM 4143 C CA . ALA A 1 564 ? 27.715 -24.136 -2.831 1.00 80.81 564 ALA A CA 1
ATOM 4144 C C . ALA A 1 564 ? 26.864 -22.858 -2.798 1.00 80.81 564 ALA A C 1
ATOM 4146 O O . ALA A 1 564 ? 26.434 -22.361 -3.839 1.00 80.81 564 ALA A O 1
ATOM 4147 N N . ALA A 1 565 ? 26.640 -22.302 -1.606 1.00 89.88 565 ALA A N 1
ATOM 4148 C CA . ALA A 1 565 ? 25.932 -21.034 -1.462 1.00 89.88 565 ALA A CA 1
ATOM 4149 C C . ALA A 1 565 ? 26.690 -19.854 -2.107 1.00 89.88 565 ALA A C 1
ATOM 4151 O O . ALA A 1 565 ? 27.921 -19.844 -2.210 1.00 89.88 565 ALA A O 1
ATOM 4152 N N . ALA A 1 566 ? 25.950 -18.839 -2.551 1.00 89.25 566 ALA A N 1
ATOM 4153 C CA . ALA A 1 566 ? 26.552 -17.615 -3.069 1.00 89.25 566 ALA A CA 1
ATOM 4154 C C . ALA A 1 566 ? 27.052 -16.728 -1.918 1.00 89.25 566 ALA A C 1
ATOM 4156 O O . ALA A 1 566 ? 26.331 -16.536 -0.934 1.00 89.25 566 ALA A O 1
ATOM 4157 N N . ALA A 1 567 ? 28.256 -16.174 -2.079 1.00 91.19 567 ALA A N 1
ATOM 4158 C CA . ALA A 1 567 ? 28.851 -15.215 -1.159 1.00 91.19 567 ALA A CA 1
ATOM 4159 C C . ALA A 1 567 ? 28.647 -13.775 -1.657 1.00 91.19 567 ALA A C 1
ATOM 4161 O O . ALA A 1 567 ? 28.678 -13.515 -2.860 1.00 91.19 567 ALA A O 1
ATOM 4162 N N . LYS A 1 568 ? 28.431 -12.856 -0.717 1.00 91.31 568 LYS A N 1
ATOM 4163 C CA . LYS A 1 568 ? 28.396 -11.400 -0.903 1.00 91.31 568 LYS A CA 1
ATOM 4164 C C . LYS A 1 568 ? 29.612 -10.729 -0.245 1.00 91.31 568 LYS A C 1
ATOM 4166 O O . LYS A 1 568 ? 30.237 -11.347 0.622 1.00 91.31 568 LYS A O 1
ATOM 4171 N N . PRO A 1 569 ? 29.920 -9.464 -0.571 1.00 91.88 569 PRO A N 1
ATOM 4172 C CA . PRO A 1 569 ? 30.974 -8.719 0.111 1.00 91.88 569 PRO A CA 1
ATOM 4173 C C . PRO A 1 569 ? 30.697 -8.553 1.615 1.00 91.88 569 PRO A C 1
ATOM 4175 O O . PRO A 1 569 ? 29.605 -8.143 2.015 1.00 91.88 569 PRO A O 1
ATOM 4178 N N . ALA A 1 570 ? 31.705 -8.789 2.463 1.00 90.62 570 ALA A N 1
ATOM 4179 C CA . ALA A 1 570 ? 31.579 -8.674 3.923 1.00 90.62 570 ALA A CA 1
ATOM 4180 C C . ALA A 1 570 ? 31.120 -7.278 4.399 1.00 90.62 570 ALA A C 1
ATOM 4182 O O . ALA A 1 570 ? 30.469 -7.157 5.436 1.00 90.62 570 ALA A O 1
ATOM 4183 N N . SER A 1 571 ? 31.392 -6.224 3.619 1.00 85.56 571 SER A N 1
ATOM 4184 C CA . SER A 1 571 ? 30.951 -4.849 3.898 1.00 85.56 571 SER A CA 1
ATOM 4185 C C . SER A 1 571 ? 29.430 -4.685 3.977 1.00 85.56 571 SER A C 1
ATOM 4187 O O . SER A 1 571 ? 28.956 -3.744 4.608 1.00 85.56 571 SER A O 1
ATOM 4189 N N . GLU A 1 572 ? 28.665 -5.581 3.353 1.00 88.12 572 GLU A N 1
ATOM 4190 C CA . GLU A 1 572 ? 27.197 -5.556 3.360 1.00 88.12 572 GLU A CA 1
ATOM 4191 C C . GLU A 1 572 ? 26.601 -6.416 4.483 1.00 88.12 572 GLU A C 1
ATOM 4193 O O . GLU A 1 572 ? 25.417 -6.297 4.804 1.00 88.12 572 GLU A O 1
ATOM 4198 N N . MET A 1 573 ? 27.403 -7.292 5.099 1.00 93.44 573 MET A N 1
ATOM 4199 C CA . MET A 1 573 ? 26.849 -8.373 5.909 1.00 93.44 573 MET A CA 1
ATOM 4200 C C . MET A 1 573 ? 26.505 -7.973 7.337 1.00 93.44 573 MET A C 1
ATOM 4202 O O . MET A 1 573 ? 25.527 -8.489 7.864 1.00 93.44 573 MET A O 1
ATOM 4206 N N . LYS A 1 574 ? 27.210 -7.020 7.958 1.00 90.50 574 LYS A N 1
ATOM 4207 C CA . LYS A 1 574 ? 26.879 -6.577 9.328 1.00 90.50 574 LYS A CA 1
ATOM 4208 C C . LYS A 1 574 ? 25.443 -6.048 9.428 1.00 90.50 574 LYS A C 1
ATOM 4210 O O . LYS A 1 574 ? 24.675 -6.481 10.287 1.00 90.50 574 LYS A O 1
ATOM 4215 N N . SER A 1 575 ? 25.065 -5.123 8.545 1.00 82.81 575 SER A N 1
ATOM 4216 C CA . SER A 1 575 ? 23.715 -4.544 8.520 1.00 82.81 575 SER A CA 1
ATOM 4217 C C . SER A 1 575 ? 22.665 -5.570 8.099 1.00 82.81 575 SER A C 1
ATOM 4219 O O . SER A 1 575 ? 21.596 -5.629 8.699 1.00 82.81 575 SER A O 1
ATOM 4221 N N . TYR A 1 576 ? 22.975 -6.413 7.111 1.00 87.88 576 TYR A N 1
ATOM 4222 C CA . TYR A 1 576 ? 22.053 -7.448 6.655 1.00 87.88 576 TYR A CA 1
ATOM 4223 C C . TYR A 1 576 ? 21.771 -8.481 7.753 1.00 87.88 576 TYR A C 1
ATOM 4225 O O . TYR A 1 576 ? 20.613 -8.758 8.056 1.00 87.88 576 TYR A O 1
ATOM 4233 N N . VAL A 1 577 ? 22.815 -9.040 8.367 1.00 93.44 577 VAL A N 1
ATOM 4234 C CA . VAL A 1 577 ? 22.689 -10.105 9.366 1.00 93.44 577 VAL A CA 1
ATOM 4235 C C . VAL A 1 577 ? 21.969 -9.602 10.618 1.00 93.44 577 VAL A C 1
ATOM 4237 O O . VAL A 1 577 ? 21.034 -10.249 11.072 1.00 93.44 577 VAL A O 1
ATOM 4240 N N . THR A 1 578 ? 22.306 -8.415 11.132 1.00 88.12 578 THR A N 1
ATOM 4241 C CA . THR A 1 578 ? 21.615 -7.841 12.309 1.00 88.12 578 THR A CA 1
ATOM 4242 C C . THR A 1 578 ? 20.137 -7.524 12.049 1.00 88.12 578 THR A C 1
ATOM 4244 O O . THR A 1 578 ? 19.301 -7.652 12.947 1.00 88.12 578 THR A O 1
ATOM 4247 N N . ALA A 1 579 ? 19.780 -7.145 10.819 1.00 80.94 579 ALA A N 1
ATOM 4248 C CA . ALA A 1 579 ? 18.393 -6.886 10.452 1.00 80.94 579 ALA A CA 1
ATOM 4249 C C . ALA A 1 579 ? 17.565 -8.175 10.320 1.00 80.94 579 ALA A C 1
ATOM 4251 O O . ALA A 1 579 ? 16.411 -8.190 10.759 1.00 80.94 579 ALA A O 1
ATOM 4252 N N . ASN A 1 580 ? 18.151 -9.238 9.758 1.00 90.25 580 ASN A N 1
ATOM 4253 C CA . ASN A 1 580 ? 17.416 -10.419 9.295 1.00 90.25 580 ASN A CA 1
ATOM 4254 C C . ASN A 1 580 ? 17.594 -11.669 10.164 1.00 90.25 580 ASN A C 1
ATOM 4256 O O . ASN A 1 580 ? 16.754 -12.551 10.082 1.00 90.25 580 ASN A O 1
ATOM 4260 N N . ALA A 1 581 ? 18.640 -11.784 10.987 1.00 94.38 581 ALA A N 1
ATOM 4261 C CA . ALA A 1 581 ? 18.874 -13.018 11.729 1.00 94.38 581 ALA A CA 1
ATOM 4262 C C . ALA A 1 581 ? 17.911 -13.208 12.917 1.00 94.38 581 ALA A C 1
ATOM 4264 O O . ALA A 1 581 ? 17.612 -12.260 13.650 1.00 94.38 581 ALA A O 1
ATOM 4265 N N . GLY A 1 582 ? 17.484 -14.455 13.135 1.00 96.12 582 GLY A N 1
ATOM 4266 C CA . GLY A 1 582 ? 16.694 -14.889 14.289 1.00 96.12 582 GLY A CA 1
ATOM 4267 C C . GLY A 1 582 ? 15.184 -14.989 14.056 1.00 96.12 582 GLY A C 1
ATOM 4268 O O . GLY A 1 582 ? 14.655 -14.641 13.002 1.00 96.12 582 GLY A O 1
ATOM 4269 N N . ALA A 1 583 ? 14.489 -15.488 15.076 1.00 93.25 583 ALA A N 1
ATOM 4270 C CA . ALA A 1 583 ? 13.043 -15.665 15.096 1.00 93.25 583 ALA A CA 1
ATOM 4271 C C . ALA A 1 583 ? 12.300 -14.322 15.179 1.00 93.25 583 ALA A C 1
ATOM 4273 O O . ALA A 1 583 ? 12.785 -13.346 15.754 1.00 93.25 583 ALA A O 1
ATOM 4274 N N . GLY A 1 584 ? 11.089 -14.274 14.623 1.00 85.12 584 GLY A N 1
ATOM 4275 C CA . GLY A 1 584 ? 10.273 -13.060 14.531 1.00 85.12 584 GLY A CA 1
ATOM 4276 C C . GLY A 1 584 ? 10.587 -12.172 13.329 1.00 85.12 584 GLY A C 1
ATOM 4277 O O . GLY A 1 584 ? 9.978 -11.114 13.186 1.00 85.12 584 GLY A O 1
ATOM 4278 N N . LYS A 1 585 ? 11.519 -12.586 12.467 1.00 84.12 585 LYS A N 1
ATOM 4279 C CA . LYS A 1 585 ? 11.946 -11.837 11.277 1.00 84.12 585 LYS A CA 1
ATOM 4280 C C . LYS A 1 585 ? 11.171 -12.221 10.021 1.00 84.12 585 LYS A C 1
ATOM 4282 O O . LYS A 1 585 ? 11.141 -11.453 9.064 1.00 84.12 585 LYS A O 1
ATOM 4287 N N . LEU A 1 586 ? 10.493 -13.368 10.047 1.00 80.44 586 LEU A N 1
ATOM 4288 C CA . LEU A 1 586 ? 9.579 -13.791 8.996 1.00 80.44 586 LEU A CA 1
ATOM 4289 C C . LEU A 1 586 ? 8.127 -13.544 9.426 1.00 80.44 586 LEU A C 1
ATOM 4291 O O . LEU A 1 586 ? 7.688 -13.958 10.500 1.00 80.44 586 LEU A O 1
ATOM 4295 N N . SER A 1 587 ? 7.363 -12.865 8.568 1.00 53.94 587 SER A N 1
ATOM 4296 C CA . SER A 1 587 ? 5.911 -12.737 8.720 1.00 53.94 587 SER A CA 1
ATOM 4297 C C . SER A 1 587 ? 5.242 -13.889 7.979 1.00 53.94 587 SER A C 1
ATOM 4299 O O . SER A 1 587 ? 5.109 -13.855 6.759 1.00 53.94 587 SER A O 1
ATOM 4301 N N . HIS A 1 588 ? 4.854 -14.934 8.706 1.00 48.72 588 HIS A N 1
ATOM 4302 C CA . HIS A 1 588 ? 4.137 -16.069 8.131 1.00 48.72 588 HIS A CA 1
ATOM 4303 C C . HIS A 1 588 ? 2.624 -15.827 8.210 1.00 48.72 588 HIS A C 1
ATOM 4305 O O . HIS A 1 588 ? 2.058 -15.706 9.293 1.00 48.72 588 HIS A O 1
ATOM 4311 N N . THR A 1 589 ? 1.939 -15.763 7.069 1.00 40.12 589 THR A N 1
ATOM 4312 C CA . THR A 1 589 ? 0.475 -15.640 7.032 1.00 40.12 589 THR A CA 1
ATOM 4313 C C . THR A 1 589 ? -0.158 -17.027 7.160 1.00 40.12 589 THR A C 1
ATOM 4315 O O . THR A 1 589 ? -0.375 -17.727 6.173 1.00 40.12 589 THR A O 1
ATOM 4318 N N . PHE A 1 590 ? -0.438 -17.469 8.386 1.00 38.94 590 PHE A N 1
ATOM 4319 C CA . PHE A 1 590 ? -1.073 -18.767 8.625 1.00 38.94 590 PHE A CA 1
ATOM 4320 C C . PHE A 1 590 ? -2.602 -18.670 8.551 1.00 38.94 590 PHE A C 1
ATOM 4322 O O . PHE A 1 590 ? -3.272 -18.339 9.527 1.00 38.94 590 PHE A O 1
ATOM 4329 N N . SER A 1 591 ? -3.168 -18.992 7.387 1.00 31.19 591 SER A N 1
ATOM 4330 C CA . SER A 1 591 ? -4.616 -19.153 7.216 1.00 31.19 591 SER A CA 1
ATOM 4331 C C . SER A 1 591 ? -5.099 -20.421 7.934 1.00 31.19 591 SER A C 1
ATOM 4333 O O . SER A 1 591 ? -4.711 -21.531 7.572 1.00 31.19 591 SER A O 1
ATOM 4335 N N . LYS A 1 592 ? -5.962 -20.291 8.952 1.00 24.20 592 LYS A N 1
ATO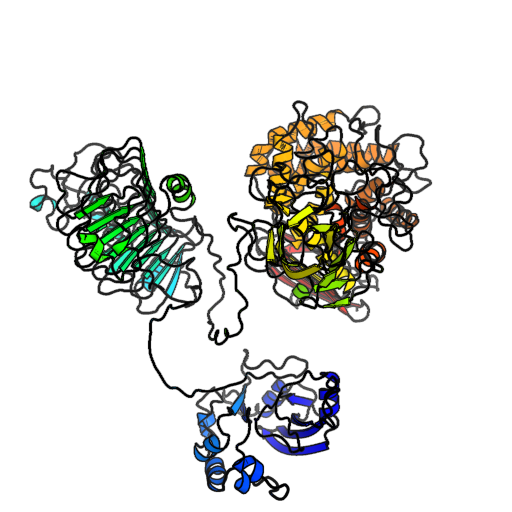M 4336 C CA . LYS A 1 592 ? -6.712 -21.434 9.499 1.00 24.20 592 LYS A CA 1
ATOM 4337 C C . LYS A 1 592 ? -7.804 -21.840 8.504 1.00 24.20 592 LYS A C 1
ATOM 4339 O O . LYS A 1 592 ? -8.955 -21.448 8.661 1.00 24.20 592 LYS A O 1
ATOM 4344 N N . HIS A 1 593 ? -7.465 -22.675 7.525 1.00 27.17 593 HIS A N 1
ATOM 4345 C CA . HIS A 1 593 ? -8.450 -23.432 6.754 1.00 27.17 593 HIS A CA 1
ATOM 4346 C C . HIS A 1 593 ? -8.004 -24.885 6.558 1.00 27.17 593 HIS A C 1
ATOM 4348 O O . HIS A 1 593 ? -6.896 -25.170 6.115 1.00 27.17 593 HIS A O 1
ATOM 4354 N N . SER A 1 594 ? -8.894 -25.804 6.939 1.00 22.66 594 SER A N 1
ATOM 4355 C CA . SER A 1 594 ? -8.731 -27.250 6.828 1.00 22.66 594 SER A CA 1
ATOM 4356 C C . SER A 1 594 ? -8.509 -27.696 5.377 1.00 22.66 594 SER A C 1
ATOM 4358 O O . SER A 1 594 ? -9.195 -27.256 4.459 1.00 22.66 594 SER A O 1
ATOM 4360 N N . ASN A 1 595 ? -7.533 -28.587 5.238 1.00 23.70 595 ASN A N 1
ATOM 4361 C CA . ASN A 1 595 ? -6.873 -29.149 4.061 1.00 23.70 595 ASN A CA 1
ATOM 4362 C C . ASN A 1 595 ? -7.763 -29.411 2.833 1.00 23.70 595 ASN A C 1
ATOM 4364 O O . ASN A 1 595 ? -8.729 -30.163 2.936 1.00 23.70 595 ASN A O 1
ATOM 4368 N N . MET A 1 596 ? -7.317 -28.979 1.643 1.00 22.89 596 MET A N 1
ATOM 4369 C CA . MET A 1 596 ? -6.900 -29.907 0.572 1.00 22.89 596 MET A CA 1
ATOM 4370 C C . MET A 1 596 ? -6.245 -29.186 -0.626 1.00 22.89 596 MET A C 1
ATOM 4372 O O . MET A 1 596 ? -6.894 -28.454 -1.369 1.00 22.89 596 MET A O 1
ATOM 4376 N N . LEU A 1 597 ? -4.949 -29.485 -0.790 1.00 24.11 597 LEU A N 1
ATOM 4377 C CA . LEU A 1 597 ? -4.080 -29.389 -1.974 1.00 24.11 597 LEU A CA 1
ATOM 4378 C C . LEU A 1 597 ? -4.800 -29.632 -3.315 1.00 24.11 597 LEU A C 1
ATOM 4380 O O . LEU A 1 597 ? -5.577 -30.576 -3.442 1.00 24.11 597 LEU A O 1
ATOM 4384 N N . VAL A 1 598 ? -4.632 -28.779 -4.331 1.00 23.83 598 VAL A N 1
ATOM 4385 C CA . VAL A 1 598 ? -3.442 -28.605 -5.199 1.00 23.83 598 VAL A CA 1
ATOM 4386 C C . VAL A 1 598 ? -3.027 -29.898 -5.904 1.00 23.83 598 VAL A C 1
ATOM 4388 O O . VAL A 1 598 ? -2.376 -30.755 -5.320 1.00 23.83 598 VAL A O 1
ATOM 4391 N N . SER A 1 599 ? -3.321 -29.985 -7.207 1.00 21.97 599 SER A N 1
ATOM 4392 C CA . SER A 1 599 ? -2.384 -30.576 -8.169 1.00 21.97 599 SER A CA 1
ATOM 4393 C C . SER A 1 599 ? -2.747 -30.221 -9.622 1.00 21.97 599 SER A C 1
ATOM 4395 O O . SER A 1 599 ? -3.777 -30.679 -10.111 1.00 21.97 599 SER A O 1
ATOM 4397 N N . HIS A 1 600 ? -1.852 -29.469 -10.283 1.00 23.03 600 HIS A N 1
ATOM 4398 C CA . HIS A 1 600 ? -1.455 -29.487 -11.714 1.00 23.03 600 HIS A CA 1
ATOM 4399 C C . HIS A 1 600 ? -1.361 -28.098 -12.395 1.00 23.03 600 HIS A C 1
ATOM 4401 O O . HIS A 1 600 ? -2.182 -27.725 -13.227 1.00 23.03 600 HIS A O 1
ATOM 4407 N N . LEU A 1 601 ? -0.271 -27.381 -12.092 1.00 21.48 601 LEU A N 1
ATOM 4408 C CA . LEU A 1 601 ? 0.618 -26.728 -13.077 1.00 21.48 601 LEU A CA 1
ATOM 4409 C C . LEU A 1 601 ? 1.702 -27.796 -13.407 1.00 21.48 601 LEU A C 1
ATOM 4411 O O . LEU A 1 601 ? 2.081 -28.525 -12.500 1.00 21.48 601 LEU A O 1
ATOM 4415 N N . LEU A 1 602 ? 2.257 -28.043 -14.598 1.00 23.02 602 LEU A N 1
ATOM 4416 C CA . LEU A 1 602 ? 2.556 -27.237 -15.777 1.00 23.02 602 LEU A CA 1
ATOM 4417 C C . LEU A 1 602 ? 2.676 -28.147 -17.022 1.00 23.02 602 LEU A C 1
ATOM 4419 O O . LEU A 1 602 ? 3.355 -29.168 -16.968 1.00 23.02 602 LEU A O 1
ATOM 4423 N N . THR A 1 603 ? 2.206 -27.673 -18.178 1.00 22.56 603 THR A N 1
ATOM 4424 C CA . THR A 1 603 ? 2.957 -27.766 -19.447 1.00 22.56 603 THR A CA 1
ATOM 4425 C C . THR A 1 603 ? 2.655 -26.528 -20.278 1.00 22.56 603 THR A C 1
ATOM 4427 O O . THR A 1 603 ? 1.685 -26.499 -21.027 1.00 22.56 603 THR A O 1
ATOM 4430 N N . LEU A 1 604 ? 3.487 -25.500 -20.138 1.00 24.45 604 LEU A N 1
ATOM 4431 C CA . LEU A 1 604 ? 3.705 -24.478 -21.156 1.00 24.45 604 LEU A CA 1
ATOM 4432 C C . LEU A 1 604 ? 4.953 -23.697 -20.762 1.00 24.45 604 LEU A C 1
ATOM 4434 O O . LEU A 1 604 ? 4.952 -22.992 -19.763 1.00 24.45 604 LEU A O 1
ATOM 4438 N N . LEU A 1 605 ? 6.003 -23.825 -21.565 1.00 24.44 605 LEU A N 1
ATOM 4439 C CA . LEU A 1 605 ? 6.676 -22.658 -22.121 1.00 24.44 605 LEU A CA 1
ATOM 4440 C C . LEU A 1 605 ? 7.494 -23.110 -23.327 1.00 24.44 605 LEU A C 1
ATOM 4442 O O . LEU A 1 605 ? 8.544 -23.733 -23.230 1.00 24.44 605 LEU A O 1
ATOM 4446 N N . GLY A 1 606 ? 6.930 -22.799 -24.485 1.00 23.28 606 GLY A N 1
ATOM 4447 C CA . GLY A 1 606 ? 7.553 -22.895 -25.793 1.00 23.28 606 GLY A CA 1
ATOM 4448 C C . GLY A 1 606 ? 7.044 -21.774 -26.692 1.00 23.28 606 GLY A C 1
ATOM 4449 O O . GLY A 1 606 ? 6.745 -22.026 -27.847 1.00 23.28 606 GLY A O 1
ATOM 4450 N N . LEU A 1 607 ? 6.884 -20.575 -26.124 1.00 26.34 607 LEU A N 1
ATOM 4451 C CA . LEU A 1 607 ? 6.866 -19.262 -26.774 1.00 26.34 607 LEU A CA 1
ATOM 4452 C C . LEU A 1 607 ? 7.238 -18.276 -25.663 1.00 26.34 607 LEU A C 1
ATOM 4454 O O . LEU A 1 607 ? 6.498 -18.121 -24.694 1.00 26.34 607 LEU A O 1
ATOM 4458 N N . GLY A 1 608 ? 8.452 -17.736 -25.740 1.00 27.28 608 GLY A N 1
ATOM 4459 C CA . GLY A 1 608 ? 9.045 -16.926 -24.685 1.00 27.28 608 GLY A CA 1
ATOM 4460 C C . GLY A 1 608 ? 8.217 -15.683 -24.383 1.00 27.28 608 GLY A C 1
ATOM 4461 O O . GLY A 1 608 ? 8.190 -14.744 -25.170 1.00 27.28 608 GLY A O 1
ATOM 4462 N N . LEU A 1 609 ? 7.600 -15.675 -23.208 1.00 26.02 609 LEU A N 1
ATOM 4463 C CA . LEU A 1 609 ? 7.377 -14.465 -22.437 1.00 26.02 609 LEU A CA 1
ATOM 4464 C C . LEU A 1 609 ? 8.162 -14.661 -21.148 1.00 26.02 609 LEU A C 1
ATOM 4466 O O . LEU A 1 609 ? 7.925 -15.592 -20.381 1.00 26.02 609 LEU A O 1
ATOM 4470 N N . THR A 1 610 ? 9.175 -13.828 -20.981 1.00 22.86 610 THR A N 1
ATOM 4471 C CA . THR A 1 610 ? 9.980 -13.703 -19.774 1.00 22.86 610 THR A CA 1
ATOM 4472 C C . THR A 1 610 ? 9.057 -13.477 -18.577 1.00 22.86 610 THR A C 1
ATOM 4474 O O . THR A 1 610 ? 8.529 -12.381 -18.409 1.00 22.86 610 THR A O 1
ATOM 4477 N N . VAL A 1 611 ? 8.855 -14.491 -17.732 1.00 27.52 611 VAL A N 1
ATOM 4478 C CA . VAL A 1 611 ? 8.341 -14.268 -16.375 1.00 27.52 611 VAL A CA 1
ATOM 4479 C C . VAL A 1 611 ? 9.511 -13.689 -15.588 1.00 27.52 611 VAL A C 1
ATOM 4481 O O . VAL A 1 611 ? 10.336 -14.418 -15.042 1.00 27.52 611 VAL A O 1
ATOM 4484 N N . GLN A 1 612 ? 9.651 -12.363 -15.629 1.00 31.22 612 GLN A N 1
ATOM 4485 C CA . GLN A 1 612 ? 10.479 -11.643 -14.669 1.00 31.22 612 GLN A CA 1
ATOM 4486 C C . GLN A 1 612 ? 9.953 -11.992 -13.274 1.00 31.22 612 GLN A C 1
ATOM 4488 O O . GLN A 1 612 ? 8.745 -11.926 -13.038 1.00 31.22 612 GLN A O 1
ATOM 4493 N N . ALA A 1 613 ? 10.840 -12.382 -12.355 1.00 39.44 613 ALA A N 1
ATOM 4494 C CA . ALA A 1 613 ? 10.511 -12.332 -10.935 1.00 39.44 613 ALA A CA 1
ATOM 4495 C C . ALA A 1 613 ? 9.934 -10.935 -10.660 1.00 39.44 613 ALA A C 1
ATOM 4497 O O . ALA A 1 613 ? 10.542 -9.955 -11.091 1.00 39.44 613 ALA A O 1
ATOM 4498 N N . GLN A 1 614 ? 8.749 -10.830 -10.050 1.00 52.41 614 GLN A N 1
ATOM 4499 C CA . GLN A 1 614 ? 8.168 -9.523 -9.740 1.00 52.41 614 GLN A CA 1
ATOM 4500 C C . GLN A 1 614 ? 9.070 -8.836 -8.714 1.00 52.41 614 GLN A C 1
ATOM 4502 O O . GLN A 1 614 ? 9.011 -9.112 -7.518 1.00 52.41 614 GLN A O 1
ATOM 4507 N N . THR A 1 615 ? 9.956 -7.983 -9.211 1.00 69.31 615 THR A N 1
ATOM 4508 C CA . THR A 1 615 ? 10.804 -7.124 -8.404 1.00 69.31 615 THR A CA 1
ATOM 4509 C C . THR A 1 615 ? 10.000 -5.909 -7.968 1.00 69.31 615 THR A C 1
ATOM 4511 O O . THR A 1 615 ? 9.023 -5.506 -8.606 1.00 69.31 615 THR A O 1
ATOM 4514 N N . CYS A 1 616 ? 10.399 -5.323 -6.851 1.00 85.19 616 CYS A N 1
ATOM 4515 C CA . CYS A 1 616 ? 9.972 -3.980 -6.503 1.00 85.19 616 CYS A CA 1
ATOM 4516 C C . CYS A 1 616 ? 10.745 -2.961 -7.338 1.00 85.19 616 CYS A C 1
ATOM 4518 O O . CYS A 1 616 ? 11.566 -3.342 -8.172 1.00 85.19 616 CYS A O 1
ATOM 4520 N N . TRP A 1 617 ? 10.411 -1.682 -7.194 1.00 90.44 617 TRP A N 1
ATOM 4521 C CA . TRP A 1 617 ? 11.050 -0.641 -7.988 1.00 90.44 617 TRP A CA 1
ATOM 4522 C C . TRP A 1 617 ? 12.571 -0.660 -7.799 1.00 90.44 617 TRP A C 1
ATOM 4524 O O . TRP A 1 617 ? 13.053 -0.559 -6.665 1.00 90.44 617 TRP A O 1
ATOM 4534 N N . GLU A 1 618 ? 13.312 -0.771 -8.905 1.00 85.31 618 GLU A N 1
ATOM 4535 C CA . GLU A 1 618 ? 14.774 -0.886 -8.910 1.00 85.31 618 GLU A CA 1
ATOM 4536 C C . GLU A 1 618 ? 15.280 -1.982 -7.938 1.00 85.31 618 GLU A C 1
ATOM 4538 O O . GLU A 1 618 ? 15.005 -3.166 -8.121 1.00 85.31 618 GLU A O 1
ATOM 4543 N N . ASN A 1 619 ? 16.029 -1.593 -6.898 1.00 71.25 619 ASN A N 1
ATOM 4544 C CA . ASN A 1 619 ? 16.631 -2.489 -5.903 1.00 71.25 619 ASN A CA 1
ATOM 4545 C C . ASN A 1 619 ? 15.968 -2.370 -4.519 1.00 71.25 619 ASN A C 1
ATOM 4547 O O . ASN A 1 619 ? 16.569 -2.756 -3.515 1.00 71.25 619 ASN A O 1
ATOM 4551 N N . LEU A 1 620 ? 14.771 -1.780 -4.432 1.00 79.62 620 LEU A N 1
ATOM 4552 C CA . LEU A 1 620 ? 14.068 -1.663 -3.157 1.00 79.62 620 LEU A CA 1
ATOM 4553 C C . LEU A 1 620 ? 13.565 -3.026 -2.677 1.00 79.62 620 LEU A C 1
ATOM 4555 O O . LEU A 1 620 ? 13.124 -3.867 -3.461 1.00 79.62 620 LEU A O 1
ATOM 4559 N N . THR A 1 621 ? 13.583 -3.221 -1.359 1.00 79.69 621 THR A N 1
ATOM 4560 C CA . THR A 1 621 ? 12.968 -4.388 -0.723 1.00 79.69 621 THR A CA 1
ATOM 4561 C C . THR A 1 621 ? 11.454 -4.333 -0.896 1.00 79.69 621 THR A C 1
ATOM 4563 O O . THR A 1 621 ? 10.824 -3.305 -0.643 1.00 79.69 621 THR A O 1
ATOM 4566 N N . CYS A 1 622 ? 10.859 -5.457 -1.288 1.00 80.69 622 CYS A N 1
ATOM 4567 C CA . CYS A 1 622 ? 9.412 -5.588 -1.318 1.00 80.69 622 CYS A CA 1
ATOM 4568 C C . CYS A 1 622 ? 8.836 -5.721 0.093 1.00 80.69 622 CYS A C 1
ATOM 4570 O O . CYS A 1 622 ? 9.193 -6.649 0.815 1.00 80.69 622 CYS A O 1
ATOM 4572 N N . SER A 1 623 ? 7.929 -4.816 0.456 1.00 81.50 623 SER A N 1
ATOM 4573 C CA . SER A 1 623 ? 7.154 -4.839 1.708 1.00 81.50 623 SER A CA 1
ATOM 4574 C C . SER A 1 623 ? 5.638 -4.813 1.478 1.00 81.50 623 SER A C 1
ATOM 4576 O O . SER A 1 623 ? 4.872 -4.974 2.423 1.00 81.50 623 SER A O 1
ATOM 4578 N N . GLY A 1 624 ? 5.196 -4.612 0.232 1.00 76.50 624 GLY A N 1
ATOM 4579 C CA . GLY A 1 624 ? 3.786 -4.579 -0.136 1.00 76.50 624 GLY A CA 1
ATOM 4580 C C . GLY A 1 624 ? 3.083 -5.939 -0.084 1.00 76.50 624 GLY A C 1
ATOM 4581 O O . GLY A 1 624 ? 3.743 -6.981 -0.099 1.00 76.50 624 GLY A O 1
ATOM 4582 N N . PRO A 1 625 ? 1.739 -5.943 -0.075 1.00 83.19 625 PRO A N 1
ATOM 4583 C CA . PRO A 1 625 ? 0.944 -7.158 -0.149 1.00 83.19 625 PRO A CA 1
ATOM 4584 C C . PRO A 1 625 ? 1.206 -7.918 -1.456 1.00 83.19 625 PRO A C 1
ATOM 4586 O O . PRO A 1 625 ? 1.440 -7.333 -2.516 1.00 83.19 625 PRO A O 1
ATOM 4589 N N . LEU A 1 626 ? 1.163 -9.249 -1.365 1.00 82.94 626 LEU A N 1
ATOM 4590 C CA . LEU A 1 626 ? 1.377 -10.145 -2.505 1.00 82.94 626 LEU A CA 1
ATOM 4591 C C . LEU A 1 626 ? 0.079 -10.465 -3.251 1.00 82.94 626 LEU A C 1
ATOM 4593 O O . LEU A 1 626 ? 0.120 -10.729 -4.447 1.00 82.94 626 LEU A O 1
ATOM 4597 N N . GLU A 1 627 ? -1.061 -10.399 -2.567 1.00 85.00 627 GLU A N 1
ATOM 4598 C CA . GLU A 1 627 ? -2.385 -10.744 -3.089 1.00 85.00 627 GLU A CA 1
ATOM 4599 C C . GLU A 1 627 ? -3.403 -9.673 -2.690 1.00 85.00 627 GLU A C 1
ATOM 4601 O O . GLU A 1 627 ? -3.220 -8.980 -1.686 1.00 85.00 627 GLU A O 1
ATOM 4606 N N . THR A 1 628 ? -4.487 -9.533 -3.458 1.00 90.44 628 THR A N 1
ATOM 4607 C CA . THR A 1 628 ? -5.608 -8.698 -3.006 1.00 90.44 628 THR A CA 1
ATOM 4608 C C . THR A 1 628 ? -6.236 -9.296 -1.748 1.00 90.44 628 THR A C 1
ATOM 4610 O O . THR A 1 628 ? -6.332 -10.515 -1.603 1.00 90.44 628 THR A O 1
ATOM 4613 N N . ALA A 1 629 ? -6.705 -8.438 -0.843 1.00 91.12 629 ALA A N 1
ATOM 4614 C CA . ALA A 1 629 ? -7.435 -8.889 0.338 1.00 91.12 629 ALA A CA 1
ATOM 4615 C C . ALA A 1 629 ? -8.817 -9.471 -0.006 1.00 91.12 629 ALA A C 1
ATOM 4617 O O . ALA A 1 629 ? -9.338 -10.306 0.727 1.00 91.12 629 ALA A O 1
ATOM 4618 N N . PHE A 1 630 ? -9.415 -9.038 -1.120 1.00 95.31 630 PHE A N 1
ATOM 4619 C CA . PHE A 1 630 ? -10.773 -9.410 -1.506 1.00 95.31 630 PHE A CA 1
ATOM 4620 C C . PHE A 1 630 ? -10.808 -9.814 -2.985 1.00 95.31 630 PHE A C 1
ATOM 4622 O O . PHE A 1 630 ? -11.117 -8.975 -3.833 1.00 95.31 630 PHE A O 1
ATOM 4629 N N . PRO A 1 631 ? -10.493 -11.077 -3.326 1.00 91.25 631 PRO A N 1
ATOM 4630 C CA . PRO A 1 631 ? -10.600 -11.554 -4.702 1.00 91.25 631 PRO A CA 1
ATOM 4631 C C . PRO A 1 631 ? -12.069 -11.633 -5.138 1.00 91.25 631 PRO A C 1
ATOM 4633 O O . PRO A 1 631 ? -12.930 -12.072 -4.369 1.00 91.25 631 PRO A O 1
ATOM 4636 N N . GLY A 1 632 ? -12.369 -11.223 -6.372 1.00 89.44 632 GLY A N 1
ATOM 4637 C CA . GLY A 1 632 ? -13.747 -11.180 -6.867 1.00 89.44 632 GLY A CA 1
ATOM 4638 C C . GLY A 1 632 ? -13.916 -10.501 -8.225 1.00 89.44 632 GLY A C 1
ATOM 4639 O O . GLY A 1 632 ? -12.965 -10.025 -8.838 1.00 89.44 632 GLY A O 1
ATOM 4640 N N . GLU A 1 633 ? -15.160 -10.433 -8.709 1.00 89.88 633 GLU A N 1
ATOM 4641 C CA . GLU A 1 633 ? -15.486 -9.872 -10.034 1.00 89.88 633 GLU A CA 1
ATOM 4642 C C . GLU A 1 633 ? -15.077 -8.398 -10.196 1.00 89.88 633 GLU A C 1
ATOM 4644 O O . GLU A 1 633 ? -14.726 -7.945 -11.287 1.00 89.88 633 GLU A O 1
ATOM 4649 N N . TRP A 1 634 ? -15.053 -7.653 -9.091 1.00 93.75 634 TRP A N 1
ATOM 4650 C CA . TRP A 1 634 ? -14.671 -6.245 -9.057 1.00 93.75 634 TRP A CA 1
ATOM 4651 C C . TRP A 1 634 ? -13.198 -6.004 -9.402 1.00 93.75 634 TRP A C 1
ATOM 4653 O O . TRP A 1 634 ? -12.854 -4.894 -9.807 1.00 93.75 634 TRP A O 1
ATOM 4663 N N . GLU A 1 635 ? -12.330 -7.021 -9.327 1.00 92.50 635 GLU A N 1
ATOM 4664 C CA . GLU A 1 635 ? -10.923 -6.905 -9.727 1.00 92.50 635 GLU A CA 1
ATOM 4665 C C . GLU A 1 635 ? -10.755 -6.542 -11.211 1.00 92.50 635 GLU A C 1
ATOM 4667 O O . GLU A 1 635 ? -9.735 -5.959 -11.597 1.00 92.50 635 GLU A O 1
ATOM 4672 N N . ALA A 1 636 ? -11.768 -6.805 -12.045 1.00 92.38 636 ALA A N 1
ATOM 4673 C CA . ALA A 1 636 ? -11.809 -6.357 -13.436 1.00 92.38 636 ALA A CA 1
ATOM 4674 C C . ALA A 1 636 ? -11.733 -4.822 -13.577 1.00 92.38 636 ALA A C 1
ATOM 4676 O O . ALA A 1 636 ? -11.311 -4.325 -14.621 1.00 92.38 636 ALA A O 1
ATOM 4677 N N . ASN A 1 637 ? -12.084 -4.073 -12.526 1.00 95.31 637 ASN A N 1
ATOM 4678 C CA . ASN A 1 637 ? -12.014 -2.613 -12.497 1.00 95.31 637 ASN A CA 1
ATOM 4679 C C . ASN A 1 637 ? -10.656 -2.071 -12.010 1.00 95.31 637 ASN A C 1
ATOM 4681 O O . ASN A 1 637 ? -10.424 -0.867 -12.092 1.00 95.31 637 ASN A O 1
ATOM 4685 N N . ILE A 1 638 ? -9.732 -2.916 -11.529 1.00 97.19 638 ILE A N 1
ATOM 4686 C CA . ILE A 1 638 ? -8.401 -2.464 -11.090 1.00 97.19 638 ILE A CA 1
ATOM 4687 C C . ILE A 1 638 ? -7.580 -2.030 -12.311 1.00 97.19 638 ILE A C 1
ATOM 4689 O O . ILE A 1 638 ? -7.191 -2.854 -13.144 1.00 97.19 638 ILE A O 1
ATOM 4693 N N . PHE A 1 639 ? -7.249 -0.738 -12.384 1.00 97.50 639 PHE A N 1
ATOM 4694 C CA . PHE A 1 639 ? -6.434 -0.174 -13.466 1.00 97.50 639 PHE A CA 1
ATOM 4695 C C . PHE A 1 639 ? -4.939 -0.495 -13.341 1.00 97.50 639 PHE A C 1
ATOM 4697 O O . PHE A 1 639 ? -4.227 -0.460 -14.348 1.00 97.50 639 PHE A O 1
ATOM 4704 N N . ALA A 1 640 ? -4.458 -0.866 -12.152 1.00 96.06 640 ALA A N 1
ATOM 4705 C CA . ALA A 1 640 ? -3.060 -1.219 -11.924 1.00 96.06 640 ALA A CA 1
ATOM 4706 C C . ALA A 1 640 ? -2.585 -2.351 -12.857 1.00 96.06 640 ALA A C 1
ATOM 4708 O O . ALA A 1 640 ? -3.298 -3.346 -13.044 1.00 96.06 640 ALA A O 1
ATOM 4709 N N . PRO A 1 641 ? -1.415 -2.223 -13.510 1.00 92.25 641 PRO A N 1
ATOM 4710 C CA . PRO A 1 641 ? -0.899 -3.280 -14.370 1.00 92.25 641 PRO A CA 1
ATOM 4711 C C . PRO A 1 641 ? -0.491 -4.515 -13.553 1.00 92.25 641 PRO A C 1
ATOM 4713 O O . PRO A 1 641 ? -0.071 -4.405 -12.408 1.00 92.25 641 PRO A O 1
ATOM 4716 N N . ALA A 1 642 ? -0.596 -5.701 -14.157 1.00 86.94 642 ALA A N 1
ATOM 4717 C CA . ALA A 1 642 ? -0.180 -6.962 -13.529 1.00 86.94 642 ALA A CA 1
ATOM 4718 C C . ALA A 1 642 ? 1.354 -7.139 -13.461 1.00 86.94 642 ALA A C 1
ATOM 4720 O O . ALA A 1 642 ? 1.852 -8.047 -12.802 1.00 86.94 642 ALA A O 1
ATOM 4721 N N . SER A 1 643 ? 2.100 -6.279 -14.159 1.00 88.69 643 SER A N 1
ATOM 4722 C CA . SER A 1 643 ? 3.561 -6.246 -14.190 1.00 88.69 643 SER A CA 1
ATOM 4723 C C . SER A 1 643 ? 4.046 -4.812 -14.012 1.00 88.69 643 SER A C 1
ATOM 4725 O O . SER A 1 643 ? 3.373 -3.872 -14.445 1.00 88.69 643 SER A O 1
ATOM 4727 N N . ARG A 1 644 ? 5.236 -4.645 -13.423 1.00 90.81 644 ARG A N 1
ATOM 4728 C CA . ARG A 1 644 ? 5.943 -3.359 -13.427 1.00 90.81 644 ARG A CA 1
ATOM 4729 C C . ARG A 1 644 ? 6.460 -2.985 -14.807 1.00 90.81 644 ARG A C 1
ATOM 4731 O O . ARG A 1 644 ? 6.564 -1.803 -15.086 1.00 90.81 644 ARG A O 1
ATOM 4738 N N . ALA A 1 645 ? 6.762 -3.955 -15.664 1.00 93.50 645 ALA A N 1
ATOM 4739 C CA . ALA A 1 645 ? 7.122 -3.696 -17.050 1.00 93.50 645 ALA A CA 1
ATOM 4740 C C . ALA A 1 645 ? 5.847 -3.624 -17.902 1.00 93.50 645 ALA A C 1
ATOM 4742 O O . ALA A 1 645 ? 5.115 -4.612 -18.017 1.00 93.50 645 ALA A O 1
ATOM 4743 N N . VAL A 1 646 ? 5.572 -2.460 -18.489 1.00 95.88 646 VAL A N 1
ATOM 4744 C CA . VAL A 1 646 ? 4.406 -2.224 -19.351 1.00 95.88 646 VAL A CA 1
ATOM 4745 C C . VAL A 1 646 ? 4.817 -1.657 -20.704 1.00 95.88 646 VAL A C 1
ATOM 4747 O O . VAL A 1 646 ? 5.821 -0.962 -20.825 1.00 95.88 646 VAL A O 1
ATOM 4750 N N . SER A 1 647 ? 4.000 -1.905 -21.721 1.00 97.38 647 SER A N 1
ATOM 4751 C CA . SER A 1 647 ? 4.199 -1.395 -23.080 1.00 97.38 647 SER A CA 1
ATOM 4752 C C . SER A 1 647 ? 2.946 -0.662 -23.566 1.00 97.38 647 SER A C 1
ATOM 4754 O O . SER A 1 647 ? 1.860 -0.870 -23.011 1.00 97.38 647 SER A O 1
ATOM 4756 N N . PRO A 1 648 ? 3.061 0.180 -24.607 1.00 98.25 648 PRO A N 1
ATOM 4757 C CA . PRO A 1 648 ? 1.908 0.798 -25.247 1.00 98.25 648 PRO A CA 1
ATOM 4758 C C . PRO A 1 648 ? 0.891 -0.229 -25.757 1.00 98.25 648 PRO A C 1
ATOM 4760 O O . PRO A 1 648 ? 1.218 -1.379 -26.029 1.00 98.25 648 PRO A O 1
ATOM 4763 N N . THR A 1 649 ? -0.352 0.199 -25.950 1.00 97.50 649 THR A N 1
ATOM 4764 C CA . THR A 1 649 ? -1.425 -0.643 -26.512 1.00 97.50 649 THR A CA 1
ATOM 4765 C C . THR A 1 649 ? -1.727 -0.305 -27.970 1.00 97.50 649 THR A C 1
ATOM 4767 O O . THR A 1 649 ? -2.176 -1.160 -28.740 1.00 97.50 649 THR A O 1
ATOM 4770 N N . SER A 1 650 ? -1.479 0.941 -28.380 1.00 97.94 650 SER A N 1
ATOM 4771 C CA . SER A 1 650 ? -1.767 1.417 -29.732 1.00 97.94 650 SER A CA 1
ATOM 4772 C C . SER A 1 650 ? -0.835 2.541 -30.178 1.00 97.94 650 SER A C 1
ATOM 4774 O O . SER A 1 650 ? -0.179 3.193 -29.365 1.00 97.94 650 SER A O 1
ATOM 4776 N N . ILE A 1 651 ? -0.781 2.736 -31.495 1.00 98.38 651 ILE A N 1
ATOM 4777 C CA . ILE A 1 651 ? -0.045 3.803 -32.171 1.00 98.38 651 ILE A CA 1
ATOM 4778 C C . ILE A 1 651 ? -1.058 4.780 -32.761 1.00 98.38 651 ILE A C 1
ATOM 4780 O O . ILE A 1 651 ? -2.006 4.370 -33.433 1.00 98.38 651 ILE A O 1
ATOM 4784 N N . LEU A 1 652 ? -0.854 6.069 -32.526 1.00 97.56 652 LEU A N 1
ATOM 4785 C CA . LEU A 1 652 ? -1.704 7.176 -32.929 1.00 97.56 652 LEU A CA 1
ATOM 4786 C C . LEU A 1 652 ? -0.944 8.111 -33.877 1.00 97.56 652 LEU A C 1
ATOM 4788 O O . LEU A 1 652 ? 0.277 8.277 -33.799 1.00 97.56 652 LEU A O 1
ATOM 4792 N N . SER A 1 653 ? -1.694 8.769 -34.758 1.00 94.62 653 SER A N 1
ATOM 4793 C CA . SER A 1 653 ? -1.176 9.840 -35.605 1.00 94.62 653 SER A CA 1
ATOM 4794 C C . SER A 1 653 ? -1.010 11.121 -34.801 1.00 94.62 653 SER A C 1
ATOM 4796 O O . SER A 1 653 ? -1.970 11.601 -34.200 1.00 94.62 653 SER A O 1
ATOM 4798 N N . LEU A 1 654 ? 0.172 11.740 -34.864 1.00 94.69 654 LEU A N 1
ATOM 4799 C CA . LEU A 1 654 ? 0.388 13.052 -34.249 1.00 94.69 654 LEU A CA 1
ATOM 4800 C C . LEU A 1 654 ? -0.523 14.139 -34.853 1.00 94.69 654 LEU A C 1
ATOM 4802 O O . LEU A 1 654 ? -0.902 15.079 -34.165 1.00 94.69 654 LEU A O 1
ATOM 4806 N N . ALA A 1 655 ? -0.907 14.014 -36.128 1.00 90.44 655 ALA A N 1
ATOM 4807 C CA . ALA A 1 655 ? -1.658 15.053 -36.833 1.00 90.44 655 ALA A CA 1
ATOM 4808 C C . ALA A 1 655 ? -3.103 15.216 -36.335 1.00 90.44 655 ALA A C 1
ATOM 4810 O O . ALA A 1 655 ? -3.670 16.302 -36.436 1.00 90.44 655 ALA A O 1
ATOM 4811 N N . ASN A 1 656 ? -3.727 14.135 -35.860 1.00 89.44 656 ASN A N 1
ATOM 4812 C CA . ASN A 1 656 ? -5.152 14.128 -35.515 1.00 89.44 656 ASN A CA 1
ATOM 4813 C C . ASN A 1 656 ? -5.524 13.194 -34.348 1.00 89.44 656 ASN A C 1
ATOM 4815 O O . ASN A 1 656 ? -6.711 12.995 -34.098 1.00 89.44 656 ASN A O 1
ATOM 4819 N N . ALA A 1 657 ? -4.541 12.600 -33.665 1.00 93.06 657 ALA A N 1
ATOM 4820 C CA . ALA A 1 657 ? -4.712 11.653 -32.562 1.00 93.06 657 ALA A CA 1
ATOM 4821 C C . ALA A 1 657 ? -5.548 10.393 -32.885 1.00 93.06 657 ALA A C 1
ATOM 4823 O O . ALA A 1 657 ? -5.998 9.701 -31.970 1.00 93.06 657 ALA A O 1
ATOM 4824 N N . SER A 1 658 ? -5.772 10.074 -34.166 1.00 93.56 658 SER A N 1
ATOM 4825 C CA . SER A 1 658 ? -6.474 8.847 -34.566 1.00 93.56 658 SER A CA 1
ATOM 4826 C C . SER A 1 658 ? -5.571 7.622 -34.429 1.00 93.56 658 SER A C 1
ATOM 4828 O O . SER A 1 658 ? -4.365 7.708 -34.662 1.00 93.56 658 SER A O 1
ATOM 4830 N N . ILE A 1 659 ? -6.156 6.479 -34.060 1.00 95.06 659 ILE A N 1
ATOM 4831 C CA . ILE A 1 659 ? -5.436 5.203 -33.968 1.00 95.06 659 ILE A CA 1
ATOM 4832 C C . ILE A 1 659 ? -5.023 4.767 -35.379 1.00 95.06 659 ILE A C 1
ATOM 4834 O O . ILE A 1 659 ? -5.871 4.570 -36.247 1.00 95.06 659 ILE A O 1
ATOM 4838 N N . ILE A 1 660 ? -3.719 4.593 -35.584 1.00 94.88 660 ILE A N 1
ATOM 4839 C CA . ILE A 1 660 ? -3.114 4.037 -36.798 1.00 94.88 660 ILE A CA 1
ATOM 4840 C C . ILE A 1 660 ? -3.145 2.505 -36.731 1.00 94.88 660 ILE A C 1
ATOM 4842 O O . ILE A 1 660 ? -3.565 1.849 -37.683 1.00 94.88 660 ILE A O 1
ATOM 4846 N N . SER A 1 661 ? -2.704 1.927 -35.609 1.00 96.31 661 SER A N 1
ATOM 4847 C CA . SER A 1 661 ? -2.627 0.474 -35.408 1.00 96.31 661 SER A CA 1
ATOM 4848 C C . SER A 1 661 ? -2.549 0.094 -33.924 1.00 96.31 661 SER A C 1
ATOM 4850 O O . SER A 1 661 ? -2.356 0.944 -33.056 1.00 96.31 661 SER A O 1
ATOM 4852 N N . LYS A 1 662 ? -2.666 -1.206 -33.621 1.00 96.56 662 LYS A N 1
ATOM 4853 C CA . LYS A 1 662 ? -2.297 -1.765 -32.307 1.00 96.56 662 LYS A CA 1
ATOM 4854 C C . LYS A 1 662 ? -0.769 -1.816 -32.150 1.00 96.56 662 LYS A C 1
ATOM 4856 O O . LYS A 1 662 ? -0.055 -1.805 -33.154 1.00 96.56 662 LYS A O 1
ATOM 4861 N N . TRP A 1 663 ? -0.295 -1.881 -30.907 1.00 95.44 663 TRP A N 1
ATOM 4862 C CA . TRP A 1 663 ? 1.100 -2.168 -30.559 1.00 95.44 663 TRP A CA 1
ATOM 4863 C C . TRP A 1 663 ? 1.221 -3.589 -29.967 1.00 95.44 663 TRP A C 1
ATOM 4865 O O . TRP A 1 663 ? 0.330 -3.981 -29.208 1.00 95.44 663 TRP A O 1
ATOM 4875 N N . PRO A 1 664 ? 2.279 -4.365 -30.289 1.00 91.06 664 PRO A N 1
ATOM 4876 C CA . PRO A 1 664 ? 3.309 -4.086 -31.295 1.00 91.06 664 PRO A CA 1
ATOM 4877 C C . PRO A 1 664 ? 2.745 -4.088 -32.725 1.00 91.06 664 PRO A C 1
ATOM 4879 O O . PRO A 1 664 ? 1.816 -4.827 -33.050 1.00 91.06 664 PRO A O 1
ATOM 4882 N N . GLY A 1 665 ? 3.296 -3.227 -33.579 1.00 88.50 665 GLY A N 1
ATOM 4883 C CA . GLY A 1 665 ? 2.866 -3.039 -34.966 1.00 88.50 665 GLY A CA 1
ATOM 4884 C C . GLY A 1 665 ? 3.861 -2.174 -35.749 1.00 88.50 665 GLY A C 1
ATOM 4885 O O . GLY A 1 665 ? 4.828 -1.696 -35.158 1.00 88.50 665 GLY A O 1
ATOM 4886 N N . PRO A 1 666 ? 3.663 -1.969 -37.067 1.00 89.94 666 PRO A N 1
ATOM 4887 C CA . PRO A 1 666 ? 4.585 -1.182 -37.887 1.00 89.94 666 PRO A CA 1
ATOM 4888 C C . PRO A 1 666 ? 4.779 0.240 -37.337 1.00 89.94 666 PRO A C 1
ATOM 4890 O O . PRO A 1 666 ? 3.827 1.017 -37.280 1.00 89.94 666 PRO A O 1
ATOM 4893 N N . ALA A 1 667 ? 6.013 0.580 -36.963 1.00 95.81 667 ALA A N 1
ATOM 4894 C CA . ALA A 1 667 ? 6.370 1.864 -36.363 1.00 95.81 667 ALA A CA 1
ATOM 4895 C C . ALA A 1 667 ? 7.614 2.459 -37.039 1.00 95.81 667 ALA A C 1
ATOM 4897 O O . ALA A 1 667 ? 8.716 2.430 -36.494 1.00 95.81 667 ALA A O 1
ATOM 4898 N N . HIS A 1 668 ? 7.416 2.977 -38.253 1.00 96.00 668 HIS A N 1
ATOM 4899 C CA . HIS A 1 668 ? 8.465 3.579 -39.075 1.00 96.00 668 HIS A CA 1
ATOM 4900 C C . HIS A 1 668 ? 8.328 5.106 -39.111 1.00 96.00 668 HIS A C 1
ATOM 4902 O O . HIS A 1 668 ? 7.239 5.634 -39.347 1.00 96.00 668 HIS A O 1
ATOM 4908 N N . ILE A 1 669 ? 9.438 5.810 -38.894 1.00 95.44 669 ILE A N 1
ATOM 4909 C CA . ILE A 1 669 ? 9.531 7.272 -38.823 1.00 95.44 669 ILE A CA 1
ATOM 4910 C C . ILE A 1 669 ? 10.575 7.725 -39.855 1.00 95.44 669 ILE A C 1
ATOM 4912 O O . ILE A 1 669 ? 11.727 7.309 -39.772 1.00 95.44 669 ILE A O 1
ATOM 4916 N N . THR A 1 670 ? 10.206 8.563 -40.830 1.00 95.12 670 THR A N 1
ATOM 4917 C CA . THR A 1 670 ? 11.096 8.980 -41.936 1.00 95.12 670 THR A CA 1
ATOM 4918 C C . THR A 1 670 ? 11.152 10.495 -42.088 1.00 95.12 670 THR A C 1
ATOM 4920 O O . THR A 1 670 ? 10.126 11.156 -42.257 1.00 95.12 670 THR A O 1
ATOM 4923 N N . GLY A 1 671 ? 12.366 11.040 -42.134 1.00 93.06 671 GLY A N 1
ATOM 4924 C CA . GLY A 1 671 ? 12.613 12.461 -42.348 1.00 93.06 671 GLY A CA 1
ATOM 4925 C C . GLY A 1 671 ? 12.396 13.327 -41.105 1.00 93.06 671 GLY A C 1
ATOM 4926 O O . GLY A 1 671 ? 11.768 12.931 -40.120 1.00 93.06 671 GLY A O 1
ATOM 4927 N N . ASN A 1 672 ? 12.948 14.537 -41.151 1.00 93.94 672 ASN A N 1
ATOM 4928 C CA . ASN A 1 672 ? 12.950 15.468 -40.026 1.00 93.94 672 ASN A CA 1
ATOM 4929 C C . ASN A 1 672 ? 11.532 15.869 -39.582 1.00 93.94 672 ASN A C 1
ATOM 4931 O O . ASN A 1 672 ? 10.722 16.302 -40.400 1.00 93.94 672 ASN A O 1
ATOM 4935 N N . GLY A 1 673 ? 11.256 15.768 -38.281 1.00 88.50 673 GLY A N 1
ATOM 4936 C CA . GLY A 1 673 ? 9.981 16.132 -37.657 1.00 88.50 673 GLY A CA 1
ATOM 4937 C C . GLY A 1 673 ? 8.864 15.094 -37.804 1.00 88.50 673 GLY A C 1
ATOM 4938 O O . GLY A 1 673 ? 7.758 15.333 -37.321 1.00 88.50 673 GLY A O 1
ATOM 4939 N N . SER A 1 674 ? 9.120 13.952 -38.449 1.00 94.06 674 SER A N 1
ATOM 4940 C CA . SER A 1 674 ? 8.164 12.840 -38.474 1.00 94.06 674 SER A CA 1
ATOM 4941 C C . SER A 1 674 ? 8.051 12.190 -37.089 1.00 94.06 674 SER A C 1
ATOM 4943 O O . SER A 1 674 ? 9.029 12.143 -36.340 1.00 94.06 674 SER A O 1
ATOM 4945 N N . ALA A 1 675 ? 6.849 11.727 -36.728 1.00 97.19 675 ALA A N 1
ATOM 4946 C CA . ALA A 1 675 ? 6.545 11.270 -35.375 1.00 97.19 675 ALA A CA 1
ATOM 4947 C C . ALA A 1 675 ? 5.411 10.239 -35.320 1.00 97.19 675 ALA A C 1
ATOM 4949 O O . ALA A 1 675 ? 4.493 10.263 -36.144 1.00 97.19 675 ALA A O 1
ATOM 4950 N N . LEU A 1 676 ? 5.442 9.400 -34.285 1.00 98.00 676 LEU A N 1
ATOM 4951 C CA . LEU A 1 676 ? 4.364 8.496 -33.887 1.00 98.00 676 LEU A CA 1
ATOM 4952 C C . LEU A 1 676 ? 4.060 8.685 -32.400 1.00 98.00 676 LEU A C 1
ATOM 4954 O O . LEU A 1 676 ? 4.963 8.933 -31.601 1.00 98.00 676 LEU A O 1
ATOM 4958 N N . VAL A 1 677 ? 2.786 8.562 -32.032 1.00 98.62 677 VAL A N 1
ATOM 4959 C CA . VAL A 1 677 ? 2.332 8.688 -30.643 1.00 98.62 677 VAL A CA 1
ATOM 4960 C C . VAL A 1 677 ? 1.928 7.316 -30.129 1.00 98.62 677 VAL A C 1
ATOM 4962 O O . VAL A 1 677 ? 1.098 6.649 -30.729 1.00 98.62 677 VAL A O 1
ATOM 4965 N N . PHE A 1 678 ? 2.494 6.889 -29.014 1.00 98.69 678 PHE A N 1
ATOM 4966 C CA . PHE A 1 678 ? 2.234 5.597 -28.398 1.00 98.69 678 PHE A CA 1
ATOM 4967 C C . PHE A 1 678 ? 1.318 5.788 -27.189 1.00 98.69 678 PHE A C 1
ATOM 4969 O O . PHE A 1 678 ? 1.668 6.513 -26.260 1.00 98.69 678 PHE A O 1
ATOM 4976 N N . ASP A 1 679 ? 0.141 5.162 -27.216 1.00 98.50 679 ASP A N 1
ATOM 4977 C CA . ASP A 1 679 ? -0.873 5.245 -26.158 1.00 98.50 679 ASP A CA 1
ATOM 4978 C C . ASP A 1 679 ? -0.839 3.984 -25.285 1.00 98.50 679 ASP A C 1
ATOM 4980 O O . ASP A 1 679 ? -1.114 2.875 -25.757 1.00 98.50 679 ASP A O 1
ATOM 4984 N N . PHE A 1 680 ? -0.539 4.148 -23.995 1.00 98.25 680 PHE A N 1
ATOM 4985 C CA . PHE A 1 680 ? -0.550 3.069 -22.998 1.00 98.25 680 PHE A CA 1
ATOM 4986 C C . PHE A 1 680 ? -1.964 2.624 -22.593 1.00 98.25 680 PHE A C 1
ATOM 4988 O O . PHE A 1 680 ? -2.128 1.631 -21.890 1.00 98.25 680 PHE A O 1
ATOM 4995 N N . GLY A 1 681 ? -3.000 3.329 -23.051 1.00 96.69 681 GLY A N 1
ATOM 4996 C CA . GLY A 1 681 ? -4.410 3.052 -22.774 1.00 96.69 681 GLY A CA 1
ATOM 4997 C C . GLY A 1 681 ? -4.880 3.552 -21.406 1.00 96.69 681 GLY A C 1
ATOM 4998 O O . GLY A 1 681 ? -6.080 3.716 -21.203 1.00 96.69 681 GLY A O 1
ATOM 4999 N N . LYS A 1 682 ? -3.942 3.835 -20.500 1.00 96.69 682 LYS A N 1
ATOM 5000 C CA . LYS A 1 682 ? -4.148 4.313 -19.132 1.00 96.69 682 LYS A CA 1
ATOM 5001 C C . LYS A 1 682 ? -2.951 5.143 -18.678 1.00 96.69 682 LYS A C 1
ATOM 5003 O O . LYS A 1 682 ? -1.895 5.100 -19.310 1.00 96.69 682 LYS A O 1
ATOM 5008 N N . GLU A 1 683 ? -3.128 5.864 -17.581 1.00 98.06 683 GLU A N 1
ATOM 5009 C CA . GLU A 1 683 ? -2.048 6.582 -16.905 1.00 98.06 683 GLU A CA 1
ATOM 5010 C C . GLU A 1 683 ? -0.963 5.602 -16.429 1.00 98.06 683 GLU A C 1
ATOM 5012 O O . GLU A 1 683 ? -1.265 4.556 -15.846 1.00 98.06 683 GLU A O 1
ATOM 5017 N N . VAL A 1 684 ? 0.297 5.927 -16.696 1.00 98.19 684 VAL A N 1
ATOM 5018 C CA . VAL A 1 684 ? 1.494 5.173 -16.305 1.00 98.19 684 VAL A CA 1
ATOM 5019 C C . VAL A 1 684 ? 2.597 6.146 -15.873 1.00 98.19 684 VAL A C 1
ATOM 5021 O O . VAL A 1 684 ? 2.466 7.355 -16.021 1.00 98.19 684 VAL A O 1
ATOM 5024 N N . GLY A 1 685 ? 3.709 5.650 -15.334 1.00 96.81 685 GLY A N 1
ATOM 5025 C CA . GLY A 1 685 ? 4.820 6.518 -14.946 1.00 96.81 685 GLY A CA 1
ATOM 5026 C C . GLY A 1 685 ? 6.028 5.745 -14.446 1.00 96.81 685 GLY A C 1
ATOM 5027 O O . GLY A 1 685 ? 5.872 4.725 -13.779 1.00 96.81 685 GLY A O 1
ATOM 5028 N N . GLY A 1 686 ? 7.228 6.225 -14.768 1.00 95.69 686 GLY A N 1
ATOM 5029 C CA . GLY A 1 686 ? 8.496 5.585 -14.417 1.00 95.69 686 GLY A CA 1
ATOM 5030 C C . GLY A 1 686 ? 9.576 5.746 -15.492 1.00 95.69 686 GLY A C 1
ATOM 5031 O O . GLY A 1 686 ? 9.702 6.827 -16.077 1.00 95.69 686 GLY A O 1
ATOM 5032 N N . LEU A 1 687 ? 10.375 4.698 -15.729 1.00 95.75 687 LEU A N 1
ATOM 5033 C CA . LEU A 1 687 ? 11.537 4.728 -16.633 1.00 95.75 687 LEU A CA 1
ATOM 5034 C C . LEU A 1 687 ? 11.257 3.995 -17.945 1.00 95.75 687 LEU A C 1
ATOM 5036 O O . LEU A 1 687 ? 11.077 2.779 -17.975 1.00 95.75 687 LEU A O 1
ATOM 5040 N N . ALA A 1 688 ? 11.222 4.748 -19.045 1.00 96.81 688 ALA A N 1
ATOM 5041 C CA . ALA A 1 688 ? 11.011 4.197 -20.380 1.00 96.81 688 ALA A CA 1
ATOM 5042 C C . ALA A 1 688 ? 12.336 3.747 -21.018 1.00 96.81 688 ALA A C 1
ATOM 5044 O O . ALA A 1 688 ? 13.326 4.481 -20.995 1.00 96.81 688 ALA A O 1
ATOM 5045 N N . THR A 1 689 ? 12.320 2.572 -21.643 1.00 97.69 689 THR A N 1
ATOM 5046 C CA . THR A 1 689 ? 13.385 2.015 -22.480 1.00 97.69 689 THR A CA 1
ATOM 5047 C C . THR A 1 689 ? 12.861 1.783 -23.894 1.00 97.69 689 THR A C 1
ATOM 5049 O O . THR A 1 689 ? 11.830 1.139 -24.086 1.00 97.69 689 THR A O 1
ATOM 5052 N N . ILE A 1 690 ? 13.559 2.341 -24.884 1.00 98.19 690 ILE A N 1
ATOM 5053 C CA . ILE A 1 690 ? 13.180 2.304 -26.296 1.00 98.19 690 ILE A CA 1
ATOM 5054 C C . ILE A 1 690 ? 14.301 1.624 -27.075 1.00 98.19 690 ILE A C 1
ATOM 5056 O O . ILE A 1 690 ? 15.428 2.121 -27.107 1.00 98.19 690 ILE A O 1
ATOM 5060 N N . SER A 1 691 ? 13.976 0.525 -27.750 1.00 98.00 691 SER A N 1
ATOM 5061 C CA . SER A 1 691 ? 14.874 -0.136 -28.701 1.00 98.00 691 SER A CA 1
ATOM 5062 C C . SER A 1 691 ? 14.489 0.254 -30.123 1.00 98.00 691 SER A C 1
ATOM 5064 O O . SER A 1 691 ? 13.318 0.157 -30.491 1.00 98.00 691 SER A O 1
ATOM 5066 N N . TYR A 1 692 ? 15.453 0.684 -30.937 1.00 98.06 692 TYR A N 1
ATOM 5067 C CA . TYR A 1 692 ? 15.185 1.176 -32.290 1.00 98.06 692 TYR A CA 1
ATOM 5068 C C . TYR A 1 692 ? 16.343 0.925 -33.260 1.00 98.06 692 TYR A C 1
ATOM 5070 O O . TYR A 1 692 ? 17.503 0.815 -32.864 1.00 98.06 692 TYR A O 1
ATOM 5078 N N . THR A 1 693 ? 16.030 0.842 -34.548 1.00 98.19 693 THR A N 1
ATOM 5079 C CA . THR A 1 693 ? 17.018 0.770 -35.627 1.00 98.19 693 THR A CA 1
ATOM 5080 C C . THR A 1 693 ? 17.009 2.092 -36.374 1.00 98.19 693 THR A C 1
ATOM 5082 O O . THR A 1 693 ? 15.967 2.528 -36.852 1.00 98.19 693 THR A O 1
ATOM 5085 N N . ALA A 1 694 ? 18.162 2.747 -36.460 1.00 97.31 694 ALA A N 1
ATOM 5086 C CA . ALA A 1 694 ? 18.322 3.999 -37.184 1.00 97.31 694 ALA A CA 1
ATOM 5087 C C . ALA A 1 694 ? 19.020 3.769 -38.529 1.00 97.31 694 ALA A C 1
ATOM 5089 O O . ALA A 1 694 ? 19.947 2.962 -38.634 1.00 97.31 694 ALA A O 1
ATOM 5090 N N . HIS A 1 695 ? 18.615 4.535 -39.540 1.00 96.12 695 HIS A N 1
ATOM 5091 C CA . HIS A 1 695 ? 19.244 4.591 -40.857 1.00 96.12 695 HIS A CA 1
ATOM 5092 C C . HIS A 1 695 ? 19.629 6.043 -41.141 1.00 96.12 695 HIS A C 1
ATOM 5094 O O . HIS A 1 695 ? 18.744 6.887 -41.247 1.00 96.12 695 HIS A O 1
ATOM 5100 N N . GLY A 1 696 ? 20.926 6.339 -41.253 1.00 93.75 696 GLY A N 1
ATOM 5101 C CA . GLY A 1 696 ? 21.457 7.700 -41.417 1.00 93.75 696 GLY A CA 1
ATOM 5102 C C . GLY A 1 696 ? 21.906 8.341 -40.099 1.00 93.75 696 GLY A C 1
ATOM 5103 O O . GLY A 1 696 ? 22.279 7.645 -39.155 1.00 93.75 696 GLY A O 1
ATOM 5104 N N . THR A 1 697 ? 21.907 9.674 -40.040 1.00 94.56 697 THR A N 1
ATOM 5105 C CA . THR A 1 697 ? 22.292 10.447 -38.841 1.00 94.56 697 THR A CA 1
ATOM 5106 C C . THR A 1 697 ? 21.122 11.257 -38.282 1.00 94.56 697 THR A C 1
ATOM 5108 O O . THR A 1 697 ? 20.238 11.687 -39.035 1.00 94.56 697 THR A O 1
ATOM 5111 N N . GLY A 1 698 ? 21.085 11.470 -36.963 1.00 96.12 698 GLY A N 1
ATOM 5112 C CA . GLY A 1 698 ? 20.005 12.216 -36.317 1.00 96.12 698 GLY A CA 1
ATOM 5113 C C . GLY A 1 698 ? 19.884 11.992 -34.810 1.00 96.12 698 GLY A C 1
ATOM 5114 O O . GLY A 1 698 ? 20.838 11.613 -34.132 1.00 96.12 698 GLY A O 1
ATOM 5115 N N . ALA A 1 699 ? 18.690 12.257 -34.287 1.00 97.50 699 ALA A N 1
ATOM 5116 C CA . ALA A 1 699 ? 18.318 12.004 -32.904 1.00 97.50 699 ALA A CA 1
ATOM 5117 C C . ALA A 1 699 ? 16.867 11.520 -32.801 1.00 97.50 699 ALA A C 1
ATOM 5119 O O . ALA A 1 699 ? 15.983 12.048 -33.480 1.00 97.50 699 ALA A O 1
ATOM 5120 N N . LEU A 1 700 ? 16.629 10.549 -31.922 1.00 98.06 700 LEU A N 1
ATOM 5121 C CA . LEU A 1 700 ? 15.297 10.154 -31.480 1.00 98.06 700 LEU A CA 1
ATOM 5122 C C . LEU A 1 700 ? 14.856 11.086 -30.345 1.00 98.06 700 LEU A C 1
ATOM 5124 O O . LEU A 1 700 ? 15.485 11.112 -29.288 1.00 98.06 700 LEU A O 1
ATOM 5128 N N . GLY A 1 701 ? 13.790 11.847 -30.569 1.00 97.94 701 GLY A N 1
ATOM 5129 C CA . GLY A 1 701 ? 13.132 12.689 -29.575 1.00 97.94 701 GLY A CA 1
ATOM 5130 C C . GLY A 1 701 ? 12.008 11.951 -28.844 1.00 97.94 701 GLY A C 1
ATOM 5131 O O . GLY A 1 701 ? 11.266 11.193 -29.468 1.00 97.94 701 GLY A O 1
ATOM 5132 N N . LEU A 1 702 ? 11.882 12.179 -27.534 1.00 98.06 702 LEU A N 1
ATOM 5133 C CA . LEU A 1 702 ? 10.849 11.613 -26.662 1.00 98.06 702 LEU A CA 1
ATOM 5134 C C . LEU A 1 702 ? 10.092 12.739 -25.947 1.00 98.06 702 LEU A C 1
ATOM 5136 O O . LEU A 1 702 ? 10.702 13.531 -25.222 1.00 98.06 702 LEU A O 1
ATOM 5140 N N . ALA A 1 703 ? 8.772 12.779 -26.116 1.00 97.00 703 ALA A N 1
ATOM 5141 C CA . ALA A 1 703 ? 7.880 13.728 -25.452 1.00 97.00 703 ALA A CA 1
ATOM 5142 C C . ALA A 1 703 ? 6.692 13.019 -24.785 1.00 97.00 703 ALA A C 1
ATOM 5144 O O . ALA A 1 703 ? 6.134 12.076 -25.342 1.00 97.00 703 ALA A O 1
ATOM 5145 N N . PHE A 1 704 ? 6.298 13.476 -23.597 1.00 97.19 704 PHE A N 1
ATOM 5146 C CA . PHE A 1 704 ? 5.326 12.799 -22.731 1.00 97.19 704 PHE A CA 1
ATOM 5147 C C . PHE A 1 704 ? 4.102 13.675 -22.467 1.00 97.19 704 PHE A C 1
ATOM 5149 O O . PHE A 1 704 ? 4.248 14.882 -22.303 1.00 97.19 704 PHE A O 1
ATOM 5156 N N . SER A 1 705 ? 2.911 13.080 -22.390 1.00 97.00 705 SER A N 1
ATOM 5157 C CA . SER A 1 705 ? 1.701 13.793 -21.957 1.00 97.00 705 SER A CA 1
ATOM 5158 C C . SER A 1 705 ? 0.701 12.883 -21.249 1.00 97.00 705 SER A C 1
ATOM 5160 O O . SER A 1 705 ? 0.551 11.716 -21.618 1.00 97.00 705 SER A O 1
ATOM 5162 N N . GLU A 1 706 ? 0.005 13.405 -20.237 1.00 97.56 706 GLU A N 1
ATOM 5163 C CA . GLU A 1 706 ? -1.108 12.685 -19.591 1.00 97.56 706 GLU A CA 1
ATOM 5164 C C . GLU A 1 706 ? -2.389 12.742 -20.444 1.00 97.56 706 GLU A C 1
ATOM 5166 O O . GLU A 1 706 ? -3.103 11.749 -20.585 1.00 97.56 706 GLU A O 1
ATOM 5171 N N . ALA A 1 707 ? -2.666 13.890 -21.074 1.00 95.62 707 ALA A N 1
ATOM 5172 C CA . ALA A 1 707 ? -3.882 14.107 -21.857 1.00 95.62 707 ALA A CA 1
ATOM 5173 C C . ALA A 1 707 ? -3.637 14.135 -23.369 1.00 95.62 707 ALA A C 1
ATOM 5175 O O . ALA A 1 707 ? -2.654 14.686 -23.867 1.00 95.62 707 ALA A O 1
ATOM 5176 N N . LYS A 1 708 ? -4.603 13.594 -24.120 1.00 95.06 708 LYS A N 1
ATOM 5177 C CA . LYS A 1 708 ? -4.488 13.390 -25.577 1.00 95.06 708 LYS A CA 1
ATOM 5178 C C . LYS A 1 708 ? -4.308 14.692 -26.358 1.00 95.06 708 LYS A C 1
ATOM 5180 O O . LYS A 1 708 ? -3.660 14.705 -27.395 1.00 95.06 708 LYS A O 1
ATOM 5185 N N . ASN A 1 709 ? -4.887 15.792 -25.887 1.00 93.00 709 ASN A N 1
ATOM 5186 C CA . ASN A 1 709 ? -4.802 17.093 -26.552 1.00 93.00 709 ASN A CA 1
ATOM 5187 C C . ASN A 1 709 ? -3.455 17.808 -26.343 1.00 93.00 709 ASN A C 1
ATOM 5189 O O . ASN A 1 709 ? -3.273 18.887 -26.902 1.00 93.00 709 ASN A O 1
ATOM 5193 N N . TRP A 1 710 ? -2.534 17.220 -25.571 1.00 93.50 710 TRP A N 1
ATOM 5194 C CA . TRP A 1 710 ? -1.174 17.727 -25.358 1.00 93.50 710 TRP A CA 1
ATOM 5195 C C . TRP A 1 710 ? -0.094 16.861 -26.017 1.00 93.50 710 TRP A C 1
ATOM 5197 O O . TRP A 1 710 ? 1.092 17.115 -25.813 1.00 93.50 710 TRP A O 1
ATOM 5207 N N . ILE A 1 711 ? -0.477 15.872 -26.835 1.00 95.75 711 ILE A N 1
ATOM 5208 C CA . ILE A 1 711 ? 0.485 15.117 -27.646 1.00 95.75 711 ILE A CA 1
ATOM 5209 C C . ILE A 1 711 ? 1.219 16.073 -28.593 1.00 95.75 711 ILE A C 1
ATOM 5211 O O . ILE A 1 711 ? 0.627 16.967 -29.201 1.00 95.75 711 ILE A O 1
ATOM 5215 N N . GLY A 1 712 ? 2.528 15.899 -28.717 1.00 94.75 712 GLY A N 1
ATOM 5216 C CA . GLY A 1 712 ? 3.381 16.881 -29.366 1.00 94.75 712 GLY A CA 1
ATOM 5217 C C . GLY A 1 712 ? 4.835 16.449 -29.377 1.00 94.75 712 GLY A C 1
ATOM 5218 O O . GLY A 1 712 ? 5.211 15.454 -28.766 1.00 94.75 712 GLY A O 1
ATOM 5219 N N . LEU A 1 713 ? 5.676 17.244 -30.039 1.00 94.69 713 LEU A N 1
ATOM 5220 C CA . LEU A 1 713 ? 7.137 17.079 -29.981 1.00 94.69 713 LEU A CA 1
ATOM 5221 C C . LEU A 1 713 ? 7.744 17.681 -28.697 1.00 94.69 713 LEU A C 1
ATOM 5223 O O . LEU A 1 713 ? 8.960 17.727 -28.541 1.00 94.69 713 LEU A O 1
ATOM 5227 N N . TRP A 1 714 ? 6.893 18.156 -27.785 1.00 92.06 714 TRP A N 1
ATOM 5228 C CA . TRP A 1 714 ? 7.244 18.698 -26.478 1.00 92.06 714 TRP A CA 1
ATOM 5229 C C . TRP A 1 714 ? 6.375 18.021 -25.430 1.00 92.06 714 TRP A C 1
ATOM 5231 O O . TRP A 1 714 ? 5.184 17.818 -25.656 1.00 92.06 714 TRP A O 1
ATOM 5241 N N . SER A 1 715 ? 6.979 17.677 -24.299 1.00 94.25 715 SER A N 1
ATOM 5242 C CA . SER A 1 715 ? 6.258 17.121 -23.160 1.00 94.25 715 SER A CA 1
ATOM 5243 C C . SER A 1 715 ? 5.375 18.191 -22.522 1.00 94.25 715 SER A C 1
ATOM 5245 O O . SER A 1 715 ? 5.758 19.369 -22.496 1.00 94.25 715 SER A O 1
ATOM 5247 N N . ASP A 1 716 ? 4.233 17.780 -21.970 1.00 92.50 716 ASP A N 1
ATOM 5248 C CA . ASP A 1 716 ? 3.385 18.666 -21.174 1.00 92.50 716 ASP A CA 1
ATOM 5249 C C . ASP A 1 716 ? 4.141 19.200 -19.944 1.00 92.50 716 ASP A C 1
ATOM 5251 O O . ASP A 1 716 ? 5.117 18.611 -19.465 1.00 92.50 716 ASP A O 1
ATOM 5255 N N . SER A 1 717 ? 3.762 20.381 -19.468 1.00 90.81 717 SER A N 1
ATOM 5256 C CA . SER A 1 717 ? 4.548 21.095 -18.461 1.00 90.81 717 SER A CA 1
ATOM 5257 C C . SER A 1 717 ? 4.517 20.410 -17.090 1.00 90.81 717 SER A C 1
ATOM 5259 O O . SER A 1 717 ? 3.459 20.046 -16.583 1.00 90.81 717 SER A O 1
ATOM 5261 N N . SER A 1 718 ? 5.678 20.298 -16.436 1.00 89.44 718 SER A N 1
ATOM 5262 C CA . SER A 1 718 ? 5.783 19.821 -15.043 1.00 89.44 718 SER A CA 1
ATOM 5263 C C . SER A 1 718 ? 6.809 20.580 -14.190 1.00 89.44 718 SER A C 1
ATOM 5265 O O . SER A 1 718 ? 6.943 20.319 -12.994 1.00 89.44 718 SER A O 1
ATOM 5267 N N . ASN A 1 719 ? 7.531 21.531 -14.790 1.00 79.75 719 ASN A N 1
ATOM 5268 C CA . ASN A 1 719 ? 8.639 22.261 -14.166 1.00 79.75 719 ASN A CA 1
ATOM 5269 C C . ASN A 1 719 ? 8.241 23.454 -13.275 1.00 79.75 719 ASN A C 1
ATOM 5271 O O . ASN A 1 719 ? 9.114 24.076 -12.669 1.00 79.75 719 ASN A O 1
ATOM 5275 N N . GLY A 1 720 ? 6.949 23.803 -13.251 1.00 74.50 720 GLY A N 1
ATOM 5276 C CA . GLY A 1 720 ? 6.358 24.874 -12.441 1.00 74.50 720 GLY A CA 1
ATOM 5277 C C . GLY A 1 720 ? 6.850 26.296 -12.743 1.00 74.50 720 GLY A C 1
ATOM 5278 O O . GLY A 1 720 ? 6.585 27.214 -11.973 1.00 74.50 720 GLY A O 1
ATOM 5279 N N . LYS A 1 721 ? 7.560 26.508 -13.862 1.00 72.88 721 LYS A N 1
ATOM 5280 C CA . LYS A 1 721 ? 7.895 27.843 -14.393 1.00 72.88 721 LYS A CA 1
ATOM 5281 C C . LYS A 1 721 ? 6.924 28.334 -15.460 1.00 72.88 721 LYS A C 1
ATOM 5283 O O . LYS A 1 721 ? 6.993 29.506 -15.819 1.00 72.88 721 LYS A O 1
ATOM 5288 N N . PHE A 1 722 ? 6.028 27.468 -15.938 1.00 73.44 722 PHE A N 1
ATOM 5289 C CA . PHE A 1 722 ? 4.922 27.823 -16.837 1.00 73.44 722 PHE A CA 1
ATOM 5290 C C . PHE A 1 722 ? 5.382 28.521 -18.133 1.00 73.44 722 PHE A C 1
ATOM 5292 O O . PHE A 1 722 ? 4.738 29.443 -18.631 1.00 73.44 722 PHE A O 1
ATOM 5299 N N . GLN A 1 723 ? 6.549 28.126 -18.653 1.00 58.97 723 GLN A N 1
ATOM 5300 C CA . GLN A 1 723 ? 7.144 28.675 -19.872 1.00 58.97 723 GLN A CA 1
ATOM 5301 C C . GLN A 1 723 ? 7.354 27.546 -20.887 1.00 58.97 723 GLN A C 1
ATOM 5303 O O . GLN A 1 723 ? 8.350 26.838 -20.824 1.00 58.97 723 GLN A O 1
ATOM 5308 N N . ALA A 1 724 ? 6.398 27.407 -21.812 1.00 56.41 724 ALA A N 1
ATOM 5309 C CA . ALA A 1 724 ? 6.477 26.621 -23.049 1.00 56.41 724 ALA A CA 1
ATOM 5310 C C . ALA A 1 724 ? 7.031 25.185 -22.912 1.00 56.41 724 ALA A C 1
ATOM 5312 O O . ALA A 1 724 ? 8.020 24.834 -23.558 1.00 56.41 724 ALA A O 1
ATOM 5313 N N . GLY A 1 725 ? 6.332 24.349 -22.137 1.00 65.25 725 GLY A N 1
ATOM 5314 C CA . GLY A 1 725 ? 6.534 22.901 -22.112 1.00 65.25 725 GLY A CA 1
ATOM 5315 C C . GLY A 1 725 ? 7.849 22.448 -21.480 1.00 65.25 725 GLY A C 1
ATOM 5316 O O . GLY A 1 725 ? 8.799 23.198 -21.265 1.00 65.25 725 GLY A O 1
ATOM 5317 N N . ASP A 1 726 ? 7.921 21.156 -21.200 1.00 87.06 726 ASP A N 1
ATOM 5318 C CA . ASP A 1 726 ? 9.090 20.526 -20.586 1.00 87.06 726 ASP A CA 1
ATOM 5319 C C . ASP A 1 726 ? 10.172 20.136 -21.614 1.00 87.06 726 ASP A C 1
ATOM 5321 O O . ASP A 1 726 ? 11.180 19.511 -21.279 1.00 87.06 726 ASP A O 1
ATOM 5325 N N . GLY A 1 727 ? 9.992 20.513 -22.881 1.00 90.81 727 GLY A N 1
ATOM 5326 C CA . GLY A 1 727 ? 10.868 20.069 -23.959 1.00 90.81 727 GLY A CA 1
ATOM 5327 C C . GLY A 1 727 ? 10.734 18.572 -24.234 1.00 90.81 727 GLY A C 1
ATOM 5328 O O . GLY A 1 727 ? 9.730 17.935 -23.912 1.00 90.81 727 GLY A O 1
ATOM 5329 N N . ALA A 1 728 ? 11.767 18.011 -24.847 1.00 93.81 728 ALA A N 1
ATOM 5330 C CA . ALA A 1 728 ? 11.873 16.590 -25.135 1.00 93.81 728 ALA A CA 1
ATOM 5331 C C . ALA A 1 728 ? 13.245 16.075 -24.702 1.00 93.81 728 ALA A C 1
ATOM 5333 O O . ALA A 1 728 ? 14.204 16.841 -24.564 1.00 93.81 728 ALA A O 1
ATOM 5334 N N . ILE A 1 729 ? 13.328 14.766 -24.502 1.00 95.69 729 ILE A N 1
ATOM 5335 C CA . ILE A 1 729 ? 14.590 14.052 -24.312 1.00 95.69 729 ILE A CA 1
ATOM 5336 C C . ILE A 1 729 ? 15.099 13.613 -25.685 1.00 95.69 729 ILE A C 1
ATOM 5338 O O . ILE A 1 729 ? 14.294 13.260 -26.542 1.00 95.69 729 ILE A O 1
ATOM 5342 N N . TYR A 1 730 ? 16.417 13.616 -25.891 1.00 95.44 730 TYR A N 1
ATOM 5343 C CA . TYR A 1 730 ? 17.026 13.245 -27.167 1.00 95.44 730 TYR A CA 1
ATOM 5344 C C . TYR A 1 730 ? 18.058 12.131 -26.993 1.00 95.44 730 TYR A C 1
ATOM 5346 O O . TYR A 1 730 ? 18.977 12.248 -26.183 1.00 95.44 730 TYR A O 1
ATOM 5354 N N . SER A 1 731 ? 17.929 11.080 -27.800 1.00 96.00 731 SER A N 1
ATOM 5355 C CA . SER A 1 731 ? 18.932 10.031 -27.985 1.00 96.00 731 SER A CA 1
ATOM 5356 C C . SER A 1 731 ? 19.596 10.224 -29.349 1.00 96.00 731 SER A C 1
ATOM 5358 O O . SER A 1 731 ? 18.967 10.026 -30.387 1.00 96.00 731 SER A O 1
ATOM 5360 N N . ASN A 1 732 ? 20.850 10.681 -29.357 1.00 96.56 732 ASN A N 1
ATOM 5361 C CA . ASN A 1 732 ? 21.583 11.001 -30.586 1.00 96.56 732 ASN A CA 1
ATOM 5362 C C . ASN A 1 732 ? 22.231 9.752 -31.202 1.00 96.56 732 ASN A C 1
ATOM 5364 O O . ASN A 1 732 ? 22.819 8.945 -30.483 1.00 96.56 732 ASN A O 1
ATOM 5368 N N . PHE A 1 733 ? 22.236 9.662 -32.533 1.00 95.62 733 PHE A N 1
ATOM 5369 C CA . PHE A 1 733 ? 22.940 8.629 -33.293 1.00 95.62 733 PHE A CA 1
ATOM 5370 C C . PHE A 1 733 ? 23.681 9.227 -34.499 1.00 95.62 733 PHE A C 1
ATOM 5372 O O . PHE A 1 733 ? 23.190 10.107 -35.208 1.00 95.62 733 PHE A O 1
ATOM 5379 N N . SER A 1 734 ? 24.903 8.752 -34.729 1.00 93.56 734 SER A N 1
ATOM 5380 C CA . SER A 1 734 ? 25.822 9.294 -35.739 1.00 93.56 734 SER A CA 1
ATOM 5381 C C . SER A 1 734 ? 25.995 8.409 -36.974 1.00 93.56 734 SER A C 1
ATOM 5383 O O . SER A 1 734 ? 26.718 8.795 -37.890 1.00 93.56 734 SER A O 1
ATOM 5385 N N . ALA A 1 735 ? 25.370 7.232 -37.006 1.00 93.25 735 ALA A N 1
ATOM 5386 C CA . ALA A 1 735 ? 25.417 6.303 -38.127 1.00 93.25 735 ALA A CA 1
ATOM 5387 C C . ALA A 1 735 ? 24.199 5.368 -38.102 1.00 93.25 735 ALA A C 1
ATOM 5389 O O . ALA A 1 735 ? 23.490 5.283 -37.100 1.00 93.25 735 ALA A O 1
ATOM 5390 N N . SER A 1 736 ? 23.990 4.627 -39.191 1.00 95.88 736 SER A N 1
ATOM 5391 C CA . SER A 1 736 ? 22.997 3.554 -39.212 1.00 95.88 736 SER A CA 1
ATOM 5392 C C . SER A 1 736 ? 23.382 2.429 -38.245 1.00 95.88 736 SER A C 1
ATOM 5394 O O . SER A 1 736 ? 24.547 2.028 -38.193 1.00 95.88 736 SER A O 1
ATOM 5396 N N . GLY A 1 737 ? 22.411 1.875 -37.523 1.00 95.88 737 GLY A N 1
ATOM 5397 C CA . GLY A 1 737 ? 22.654 0.805 -36.558 1.00 95.88 737 GLY A CA 1
ATOM 5398 C C . GLY A 1 737 ? 21.473 0.533 -35.631 1.00 95.88 737 GLY A C 1
ATOM 5399 O O . GLY A 1 737 ? 20.434 1.184 -35.714 1.00 95.88 737 GLY A O 1
ATOM 5400 N N . ASN A 1 738 ? 21.652 -0.439 -34.736 1.00 97.69 738 ASN A N 1
ATOM 5401 C CA . ASN A 1 738 ? 20.703 -0.737 -33.666 1.00 97.69 738 ASN A CA 1
ATOM 5402 C C . ASN A 1 738 ? 21.087 0.036 -32.405 1.00 97.69 738 ASN A C 1
ATOM 5404 O O . ASN A 1 738 ? 22.244 0.002 -31.982 1.00 97.69 738 ASN A O 1
ATOM 5408 N N . TYR A 1 739 ? 20.103 0.683 -31.797 1.00 96.81 739 TYR A N 1
ATOM 5409 C CA . TYR A 1 739 ? 20.251 1.531 -30.626 1.00 96.81 739 TYR A CA 1
ATOM 5410 C C . TYR A 1 739 ? 19.242 1.130 -29.548 1.00 96.81 739 TYR A C 1
ATOM 5412 O O . TYR A 1 739 ? 18.157 0.621 -29.831 1.00 96.81 739 TYR A O 1
ATOM 5420 N N . SER A 1 740 ? 19.614 1.381 -28.296 1.00 97.00 740 SER A N 1
ATOM 5421 C CA . SER A 1 740 ? 18.727 1.295 -27.140 1.00 97.00 740 SER A CA 1
ATOM 5422 C C . SER A 1 740 ? 18.920 2.551 -26.299 1.00 97.00 740 SER A C 1
ATOM 5424 O O . SER A 1 740 ? 20.056 2.975 -26.072 1.00 97.00 740 SER A O 1
ATOM 5426 N N . TYR A 1 741 ? 17.819 3.168 -25.880 1.00 96.94 741 TYR A N 1
ATOM 5427 C CA . TYR A 1 741 ? 17.817 4.317 -24.983 1.00 96.94 741 TYR A CA 1
ATOM 5428 C C . TYR A 1 741 ? 16.956 4.019 -23.762 1.00 96.94 741 TYR A C 1
ATOM 5430 O O . TYR A 1 741 ? 15.750 3.824 -23.902 1.00 96.94 741 TYR A O 1
ATOM 5438 N N . THR A 1 742 ? 17.562 4.049 -22.578 1.00 95.19 742 THR A N 1
ATOM 5439 C CA . THR A 1 742 ? 16.855 4.031 -21.293 1.00 95.19 742 THR A CA 1
ATOM 5440 C C . THR A 1 742 ? 16.895 5.431 -20.695 1.00 95.19 742 THR A C 1
ATOM 5442 O O . THR A 1 742 ? 17.945 6.070 -20.657 1.00 95.19 742 THR A O 1
ATOM 5445 N N . MET A 1 743 ? 15.738 5.917 -20.257 1.00 93.88 743 MET A N 1
ATOM 5446 C CA . MET A 1 743 ? 15.595 7.214 -19.606 1.00 93.88 743 MET A CA 1
ATOM 5447 C C . MET A 1 743 ? 16.397 7.281 -18.298 1.00 93.88 743 MET A C 1
ATOM 5449 O O . MET A 1 743 ? 16.309 6.381 -17.468 1.00 93.88 743 MET A O 1
ATOM 5453 N N . ASP A 1 744 ? 17.112 8.386 -18.072 1.00 92.94 744 ASP A N 1
ATOM 5454 C CA . ASP A 1 744 ? 17.783 8.636 -16.791 1.00 92.94 744 ASP A CA 1
ATOM 5455 C C . ASP A 1 744 ? 16.766 8.889 -15.669 1.00 92.94 744 ASP A C 1
ATOM 5457 O O . ASP A 1 744 ? 15.810 9.646 -15.857 1.00 92.94 744 ASP A O 1
ATOM 5461 N N . LYS A 1 745 ? 17.033 8.388 -14.455 1.00 91.56 745 LYS A N 1
ATOM 5462 C CA . LYS A 1 745 ? 16.169 8.599 -13.275 1.00 91.56 745 LYS A CA 1
ATOM 5463 C C . LYS A 1 745 ? 15.867 10.069 -12.981 1.00 91.56 745 LYS A C 1
ATOM 5465 O O . LYS A 1 745 ? 14.732 10.425 -12.680 1.00 91.56 745 LYS A O 1
ATOM 5470 N N . VAL A 1 746 ? 16.837 10.964 -13.178 1.00 93.06 746 VAL A N 1
ATOM 5471 C CA . VAL A 1 746 ? 16.627 12.418 -13.031 1.00 93.06 746 VAL A CA 1
ATOM 5472 C C . VAL A 1 746 ? 15.573 12.969 -14.002 1.00 93.06 746 VAL A C 1
ATOM 5474 O O . VAL A 1 746 ? 14.925 13.973 -13.710 1.00 93.06 746 VAL A O 1
ATOM 5477 N N . ARG A 1 747 ? 15.379 12.315 -15.152 1.00 93.25 747 ARG A N 1
ATOM 5478 C CA . ARG A 1 747 ? 14.368 12.637 -16.164 1.00 93.25 747 ARG A CA 1
ATOM 5479 C C . ARG A 1 747 ? 13.156 11.706 -16.106 1.00 93.25 747 ARG A C 1
ATOM 5481 O O . ARG A 1 747 ? 12.331 11.785 -17.011 1.00 93.25 747 ARG A O 1
ATOM 5488 N N . LEU A 1 748 ? 12.992 10.908 -15.045 1.00 93.12 748 LEU A N 1
ATOM 5489 C CA . LEU A 1 748 ? 11.807 10.077 -14.821 1.00 93.12 748 LEU A CA 1
ATOM 5490 C C . LEU A 1 748 ? 10.532 10.874 -15.093 1.00 93.12 748 LEU A C 1
ATOM 5492 O O . LEU A 1 748 ? 10.369 11.990 -14.578 1.00 93.12 748 LEU A O 1
ATOM 5496 N N . ARG A 1 749 ? 9.623 10.310 -15.892 1.00 93.44 749 ARG A N 1
ATOM 5497 C CA . ARG A 1 749 ? 8.292 10.881 -16.089 1.00 93.44 749 ARG A CA 1
ATOM 5498 C C . ARG A 1 749 ? 7.328 10.206 -15.128 1.00 93.44 749 ARG A C 1
ATOM 5500 O O . ARG A 1 749 ? 7.012 9.033 -15.280 1.00 93.44 749 ARG A O 1
ATOM 5507 N N . GLY A 1 750 ? 6.913 10.958 -14.114 1.00 88.25 750 GLY A N 1
ATOM 5508 C CA . GLY A 1 750 ? 6.149 10.422 -12.994 1.00 88.25 750 GLY A CA 1
ATOM 5509 C C . GLY A 1 750 ? 4.703 10.051 -13.321 1.00 88.25 750 GLY A C 1
ATOM 5510 O O . GLY A 1 750 ? 4.203 9.097 -12.742 1.00 88.25 750 GLY A O 1
ATOM 5511 N N . GLY A 1 751 ? 4.089 10.762 -14.270 1.00 95.56 751 GLY A N 1
ATOM 5512 C CA . GLY A 1 751 ? 2.774 10.480 -14.844 1.00 95.56 751 GLY A CA 1
ATOM 5513 C C . GLY A 1 751 ? 2.760 10.861 -16.327 1.00 95.56 751 GLY A C 1
ATOM 5514 O O . GLY A 1 751 ? 3.270 11.928 -16.697 1.00 95.56 751 GLY A O 1
ATOM 5515 N N . PHE A 1 752 ? 2.297 9.948 -17.175 1.00 98.06 752 PHE A N 1
ATOM 5516 C CA . PHE A 1 752 ? 1.903 10.163 -18.562 1.00 98.06 752 PHE A CA 1
ATOM 5517 C C . PHE A 1 752 ? 1.037 8.994 -19.064 1.00 98.06 752 PHE A C 1
ATOM 5519 O O . PHE A 1 752 ? 1.118 7.877 -18.564 1.00 98.06 752 PHE A O 1
ATOM 5526 N N . ARG A 1 753 ? 0.285 9.208 -20.146 1.00 98.12 753 ARG A N 1
ATOM 5527 C CA . ARG A 1 753 ? -0.397 8.140 -20.904 1.00 98.12 753 ARG A CA 1
ATOM 5528 C C . ARG A 1 753 ? 0.146 8.002 -22.325 1.00 98.12 753 ARG A C 1
ATOM 5530 O O . ARG A 1 753 ? 0.152 6.906 -22.886 1.00 98.12 753 ARG A O 1
ATOM 5537 N N . TYR A 1 754 ? 0.600 9.109 -22.907 1.00 98.62 754 TYR A N 1
ATOM 5538 C CA . TYR A 1 754 ? 1.055 9.177 -24.290 1.00 98.62 754 TYR A CA 1
ATOM 5539 C C . TYR A 1 754 ? 2.553 9.480 -24.354 1.00 98.62 754 TYR A C 1
ATOM 5541 O O . TYR A 1 754 ? 3.025 10.448 -23.752 1.00 98.62 754 TYR A O 1
ATOM 5549 N N . LEU A 1 755 ? 3.282 8.679 -25.132 1.00 98.62 755 LEU A N 1
ATOM 5550 C CA . LEU A 1 755 ? 4.690 8.884 -25.476 1.00 98.62 755 LEU A CA 1
ATOM 5551 C C . LEU A 1 755 ? 4.805 9.184 -26.973 1.00 98.62 755 LEU A C 1
ATOM 5553 O O . LEU A 1 755 ? 4.529 8.326 -27.803 1.00 98.62 755 LEU A O 1
ATOM 5557 N N . THR A 1 756 ? 5.226 10.390 -27.335 1.00 98.62 756 THR A N 1
ATOM 5558 C CA . THR A 1 756 ? 5.532 10.759 -28.723 1.00 98.62 756 THR A CA 1
ATOM 5559 C C . THR A 1 756 ? 7.004 10.492 -29.008 1.00 98.62 756 THR A C 1
ATOM 5561 O O . THR A 1 756 ? 7.871 11.049 -28.334 1.00 98.62 756 THR A O 1
ATOM 5564 N N . LEU A 1 757 ? 7.279 9.669 -30.020 1.00 98.56 757 LEU A N 1
ATOM 5565 C CA . LEU A 1 757 ? 8.621 9.432 -30.551 1.00 98.56 757 LEU A CA 1
ATOM 5566 C C . LEU A 1 757 ? 8.763 10.115 -31.910 1.00 98.56 757 LEU A C 1
ATOM 5568 O O . LEU A 1 757 ? 7.885 9.965 -32.762 1.00 98.56 757 LEU A O 1
ATOM 5572 N N . PHE A 1 758 ? 9.848 10.861 -32.120 1.00 98.12 758 PHE A N 1
ATOM 5573 C CA . PHE A 1 758 ? 10.053 11.638 -33.346 1.00 98.12 758 PHE A CA 1
ATOM 5574 C C . PHE A 1 758 ? 11.514 11.713 -33.787 1.00 98.12 758 PHE A C 1
ATOM 5576 O O . PHE A 1 758 ? 12.424 11.585 -32.975 1.00 98.12 758 PHE A O 1
ATOM 5583 N N . LEU A 1 759 ? 11.747 11.939 -35.080 1.00 97.50 759 LEU A N 1
ATOM 5584 C CA . LEU A 1 759 ? 13.090 12.027 -35.657 1.00 97.50 759 LEU A CA 1
ATOM 5585 C C . LEU A 1 759 ? 13.510 13.484 -35.871 1.00 97.50 759 LEU A C 1
ATOM 5587 O O . LEU A 1 759 ? 12.828 14.233 -36.567 1.00 97.50 759 LEU A O 1
ATOM 5591 N N . ILE A 1 760 ? 14.682 13.858 -35.354 1.00 96.94 760 ILE A N 1
ATOM 5592 C CA . ILE A 1 760 ? 15.384 15.091 -35.726 1.00 96.94 760 ILE A CA 1
ATOM 5593 C C . ILE A 1 760 ? 16.601 14.747 -36.576 1.00 96.94 760 ILE A C 1
ATOM 5595 O O . ILE A 1 760 ? 17.450 13.956 -36.173 1.00 96.94 760 ILE A O 1
ATOM 5599 N N . THR A 1 761 ? 16.699 15.336 -37.763 1.00 95.31 761 THR A N 1
ATOM 5600 C CA . THR A 1 761 ? 17.793 15.062 -38.700 1.00 95.31 761 THR A CA 1
ATOM 5601 C C . THR A 1 761 ? 17.958 16.193 -39.712 1.00 95.31 761 THR A C 1
ATOM 5603 O O . THR A 1 761 ? 17.011 16.914 -40.021 1.00 95.31 761 THR A O 1
ATOM 5606 N N . ASN A 1 762 ? 19.165 16.323 -40.259 1.00 91.00 762 ASN A N 1
ATOM 5607 C CA . ASN A 1 762 ? 19.442 17.201 -41.396 1.00 91.00 762 ASN A CA 1
ATOM 5608 C C . ASN A 1 762 ? 19.399 16.449 -42.741 1.00 91.00 762 ASN A C 1
ATOM 5610 O O . ASN A 1 762 ? 19.583 17.063 -43.791 1.00 91.00 762 ASN A O 1
ATOM 5614 N N . GLU A 1 763 ? 19.159 15.135 -42.727 1.00 86.62 763 GLU A N 1
ATOM 5615 C CA . GLU A 1 763 ? 19.112 14.282 -43.913 1.00 86.62 763 GLU A CA 1
ATOM 5616 C C . GLU A 1 763 ? 17.668 13.933 -44.286 1.00 86.62 763 GLU A C 1
ATOM 5618 O O . GLU A 1 763 ? 16.846 13.564 -43.450 1.00 86.62 763 GLU A O 1
ATOM 5623 N N . THR A 1 764 ? 17.341 14.007 -45.575 1.00 76.94 764 THR A N 1
ATOM 5624 C CA . THR A 1 764 ? 15.974 13.745 -46.059 1.00 76.94 764 THR A CA 1
ATOM 5625 C C . THR A 1 764 ? 15.608 12.259 -46.034 1.00 76.94 764 THR A C 1
ATOM 5627 O O . THR A 1 764 ? 14.430 11.925 -45.970 1.00 76.94 764 THR A O 1
ATOM 5630 N N . MET A 1 765 ? 16.611 11.377 -46.091 1.00 86.06 765 MET A N 1
ATOM 5631 C CA . MET A 1 765 ? 16.442 9.920 -46.158 1.00 86.06 765 MET A CA 1
ATOM 5632 C C . MET A 1 765 ? 16.646 9.216 -44.811 1.00 86.06 765 MET A C 1
ATOM 5634 O O . MET A 1 765 ? 16.501 7.995 -44.751 1.00 86.06 765 MET A O 1
ATOM 5638 N N . SER A 1 766 ? 16.977 9.954 -43.744 1.00 93.56 766 SER A N 1
ATOM 5639 C CA . SER A 1 766 ? 17.132 9.346 -42.423 1.00 93.56 766 SER A CA 1
ATOM 5640 C C . SER A 1 766 ? 15.801 8.790 -41.926 1.00 93.56 766 SER A C 1
ATOM 5642 O O . SER A 1 766 ? 14.747 9.409 -42.102 1.00 93.56 766 SER A O 1
ATOM 5644 N N . SER A 1 767 ? 15.849 7.624 -41.290 1.00 96.44 767 SER A N 1
ATOM 5645 C CA . SER A 1 767 ? 14.666 6.972 -40.728 1.00 96.44 767 SER A CA 1
ATOM 5646 C C . SER A 1 767 ? 14.974 6.193 -39.457 1.00 96.44 767 SER A C 1
ATOM 5648 O O . SER A 1 767 ? 16.129 5.875 -39.173 1.00 96.44 767 SER A O 1
ATOM 5650 N N . ILE A 1 768 ? 13.925 5.916 -38.686 1.00 97.50 768 ILE A N 1
ATOM 5651 C CA . ILE A 1 768 ? 13.956 5.103 -37.475 1.00 97.50 768 ILE A CA 1
ATOM 5652 C C . ILE A 1 768 ? 12.832 4.066 -37.543 1.00 97.50 768 ILE A C 1
ATOM 5654 O O . ILE A 1 768 ? 11.677 4.416 -37.786 1.00 97.50 768 ILE A O 1
ATOM 5658 N N . ASP A 1 769 ? 13.171 2.812 -37.267 1.00 97.62 769 ASP A N 1
ATOM 5659 C CA . ASP A 1 769 ? 12.236 1.728 -36.973 1.00 97.62 769 ASP A CA 1
ATOM 5660 C C . ASP A 1 769 ? 12.189 1.509 -35.455 1.00 97.62 769 ASP A C 1
ATOM 5662 O O . ASP A 1 769 ? 13.215 1.217 -34.836 1.00 97.62 769 ASP A O 1
ATOM 5666 N N . ILE A 1 770 ? 11.019 1.674 -34.831 1.00 98.12 770 ILE A N 1
ATOM 5667 C CA . ILE A 1 770 ? 10.845 1.413 -33.396 1.00 98.12 770 ILE A CA 1
ATOM 5668 C C . ILE A 1 770 ? 10.602 -0.082 -33.192 1.00 98.12 770 ILE A C 1
ATOM 5670 O O . ILE A 1 770 ? 9.597 -0.622 -33.654 1.00 98.12 770 ILE A O 1
ATOM 5674 N N . ASN A 1 771 ? 11.522 -0.739 -32.487 1.00 96.88 771 ASN A N 1
ATOM 5675 C CA . ASN A 1 771 ? 11.528 -2.189 -32.308 1.00 96.88 771 ASN A CA 1
ATOM 5676 C C . ASN A 1 771 ? 10.805 -2.614 -31.025 1.00 96.88 771 ASN A C 1
ATOM 5678 O O . ASN A 1 771 ? 10.052 -3.582 -31.047 1.00 96.88 771 ASN A O 1
ATOM 5682 N N . ASP A 1 772 ? 11.041 -1.902 -29.919 1.00 97.50 772 ASP A N 1
ATOM 5683 C CA . ASP A 1 772 ? 10.394 -2.171 -28.633 1.00 97.50 772 ASP A CA 1
ATOM 5684 C C . ASP A 1 772 ? 10.256 -0.903 -27.778 1.00 97.50 772 ASP A C 1
ATOM 5686 O O . ASP A 1 772 ? 11.097 -0.001 -27.847 1.00 97.50 772 ASP A O 1
ATOM 5690 N N . ILE A 1 773 ? 9.200 -0.857 -26.962 1.00 98.00 773 ILE A N 1
ATOM 5691 C CA . ILE A 1 773 ? 8.970 0.166 -25.939 1.00 98.00 773 ILE A CA 1
ATOM 5692 C C . ILE A 1 773 ? 8.523 -0.545 -24.666 1.00 98.00 773 ILE A C 1
ATOM 5694 O O . ILE A 1 773 ? 7.422 -1.102 -24.607 1.00 98.00 773 ILE A O 1
ATOM 5698 N N . THR A 1 774 ? 9.347 -0.440 -23.630 1.00 97.25 774 THR A N 1
ATOM 5699 C CA . THR A 1 774 ? 9.056 -0.964 -22.296 1.00 97.25 774 THR A CA 1
ATOM 5700 C C . THR A 1 774 ? 9.193 0.159 -21.270 1.00 97.25 774 THR A C 1
ATOM 5702 O O . THR A 1 774 ? 10.133 0.944 -21.323 1.00 97.25 774 THR A O 1
ATOM 5705 N N . LEU A 1 775 ? 8.255 0.258 -20.337 1.00 97.12 775 LEU A N 1
ATOM 5706 C CA . LEU A 1 775 ? 8.254 1.195 -19.217 1.00 97.12 775 LEU A CA 1
ATOM 5707 C C . LEU A 1 775 ? 8.271 0.398 -17.916 1.00 97.12 775 LEU A C 1
ATOM 5709 O O . LEU A 1 775 ? 7.366 -0.401 -17.690 1.00 97.12 775 LEU A O 1
ATOM 5713 N N . GLU A 1 776 ? 9.252 0.644 -17.054 1.00 95.56 776 GLU A N 1
ATOM 5714 C CA . GLU A 1 776 ? 9.202 0.184 -15.666 1.00 95.56 776 GLU A CA 1
ATOM 5715 C C . GLU A 1 776 ? 8.361 1.167 -14.842 1.00 95.56 776 GLU A C 1
ATOM 5717 O O . GLU A 1 776 ? 8.641 2.366 -14.842 1.00 95.56 776 GLU A O 1
ATOM 5722 N N . ILE A 1 777 ? 7.333 0.675 -14.151 1.00 96.94 777 ILE A N 1
ATOM 5723 C CA . ILE A 1 777 ? 6.434 1.461 -13.305 1.00 96.94 777 ILE A CA 1
ATOM 5724 C C . ILE A 1 777 ? 7.126 1.860 -11.999 1.00 96.94 777 ILE A C 1
ATOM 5726 O O . ILE A 1 777 ? 7.504 0.996 -11.205 1.00 96.94 777 ILE A O 1
ATOM 5730 N N . GLY A 1 778 ? 7.211 3.174 -11.768 1.00 95.12 778 GLY A N 1
ATOM 5731 C CA . GLY A 1 778 ? 7.905 3.785 -10.630 1.00 95.12 778 GLY A CA 1
ATOM 5732 C C . GLY A 1 778 ? 7.081 3.994 -9.374 1.00 95.12 778 GLY A C 1
ATOM 5733 O O . GLY A 1 778 ? 7.647 4.117 -8.294 1.00 95.12 778 GLY A O 1
ATOM 5734 N N . PHE A 1 779 ? 5.760 4.040 -9.487 1.00 95.81 779 PHE A N 1
ATOM 5735 C CA . PHE A 1 779 ? 4.888 4.241 -8.335 1.00 95.81 779 PHE A CA 1
ATOM 5736 C C . PHE A 1 779 ? 4.629 2.936 -7.564 1.00 95.81 779 PHE A C 1
ATOM 5738 O O . PHE A 1 779 ? 4.945 1.833 -8.026 1.00 95.81 779 PHE A O 1
ATOM 5745 N N . GLN A 1 780 ? 4.089 3.088 -6.355 1.00 96.06 780 GLN A N 1
ATOM 5746 C CA . GLN A 1 780 ? 3.930 2.065 -5.325 1.00 96.06 780 GLN A CA 1
ATOM 5747 C C . GLN A 1 780 ? 5.199 1.207 -5.179 1.00 96.06 780 GLN A C 1
ATOM 5749 O O . GLN A 1 780 ? 5.175 -0.001 -5.418 1.00 96.06 780 GLN A O 1
ATOM 5754 N N . PRO A 1 781 ? 6.354 1.819 -4.882 1.00 95.56 781 PRO A N 1
ATOM 5755 C CA . PRO A 1 781 ? 7.665 1.262 -5.200 1.00 95.56 781 PRO A CA 1
ATOM 5756 C C . PRO A 1 781 ? 8.043 0.019 -4.386 1.00 95.56 781 PRO A C 1
ATOM 5758 O O . PRO A 1 781 ? 8.893 -0.747 -4.825 1.00 95.56 781 PRO A O 1
ATOM 5761 N N . THR A 1 782 ? 7.380 -0.227 -3.256 1.00 92.94 782 THR A N 1
ATOM 5762 C CA . THR A 1 782 ? 7.620 -1.379 -2.374 1.00 92.94 782 THR A CA 1
ATOM 5763 C C . THR A 1 782 ? 6.727 -2.591 -2.668 1.00 92.94 782 THR A C 1
ATOM 5765 O O . THR A 1 782 ? 6.799 -3.589 -1.952 1.00 92.94 782 THR A O 1
ATOM 5768 N N . TRP A 1 783 ? 5.869 -2.541 -3.695 1.00 92.81 783 TRP A N 1
ATOM 5769 C CA . TRP A 1 783 ? 4.912 -3.616 -4.001 1.00 92.81 783 TRP A CA 1
ATOM 5770 C C . TRP A 1 783 ? 5.327 -4.441 -5.220 1.00 92.81 783 TRP A C 1
ATOM 5772 O O . TRP A 1 783 ? 5.430 -3.916 -6.323 1.00 92.81 783 TRP A O 1
ATOM 5782 N N . SER A 1 784 ? 5.518 -5.746 -5.079 1.00 86.75 784 SER A N 1
ATOM 5783 C CA . SER A 1 784 ? 5.760 -6.622 -6.236 1.00 86.75 784 SER A CA 1
ATOM 5784 C C . SER A 1 784 ? 4.487 -6.810 -7.073 1.00 86.75 784 SER A C 1
ATOM 5786 O O . SER A 1 784 ? 4.541 -6.765 -8.303 1.00 86.75 784 SER A O 1
ATOM 5788 N N . ASN A 1 785 ? 3.332 -6.935 -6.410 1.00 91.62 785 ASN A N 1
ATOM 5789 C CA . ASN A 1 785 ? 2.020 -7.014 -7.042 1.00 91.62 785 ASN A CA 1
ATOM 5790 C C . ASN A 1 785 ? 1.264 -5.681 -6.923 1.00 91.62 785 ASN A C 1
ATOM 5792 O O . ASN A 1 785 ? 0.621 -5.391 -5.918 1.00 91.62 785 ASN A O 1
ATOM 5796 N N . LEU A 1 786 ? 1.272 -4.875 -7.988 1.00 94.56 786 LEU A N 1
ATOM 5797 C CA . LEU A 1 786 ? 0.550 -3.596 -8.025 1.00 94.56 786 LEU A CA 1
ATOM 5798 C C . LEU A 1 786 ? -0.982 -3.752 -7.962 1.00 94.56 786 LEU A C 1
ATOM 5800 O O . LEU A 1 786 ? -1.683 -2.764 -7.769 1.00 94.56 786 LEU A O 1
ATOM 5804 N N . ARG A 1 787 ? -1.535 -4.957 -8.127 1.00 95.25 787 ARG A N 1
ATOM 5805 C CA . ARG A 1 787 ? -2.988 -5.202 -8.081 1.00 95.25 787 ARG A CA 1
ATOM 5806 C C . ARG A 1 787 ? -3.480 -5.667 -6.708 1.00 95.25 787 ARG A C 1
ATOM 5808 O O . ARG A 1 787 ? -4.679 -5.853 -6.540 1.00 95.25 787 ARG A O 1
ATOM 5815 N N . ALA A 1 788 ? -2.586 -5.821 -5.732 1.00 93.38 788 ALA A N 1
ATOM 5816 C CA . ALA A 1 788 ? -2.881 -6.339 -4.397 1.00 93.38 788 ALA A CA 1
ATOM 5817 C C . ALA A 1 788 ? -3.591 -5.311 -3.488 1.00 93.38 788 ALA A C 1
ATOM 5819 O O . ALA A 1 788 ? -3.085 -4.916 -2.442 1.00 93.38 788 ALA A O 1
ATOM 5820 N N . TYR A 1 789 ? -4.763 -4.823 -3.902 1.00 97.12 789 TYR A N 1
ATOM 5821 C CA . TYR A 1 789 ? -5.510 -3.816 -3.141 1.00 97.12 789 TYR A CA 1
ATOM 5822 C C . TYR A 1 789 ? -6.071 -4.426 -1.850 1.00 97.12 789 TYR A C 1
ATOM 5824 O O . TYR A 1 789 ? -6.559 -5.562 -1.850 1.00 97.12 789 TYR A O 1
ATOM 5832 N N . SER A 1 790 ? -6.026 -3.649 -0.765 1.00 96.25 790 SER A N 1
ATOM 5833 C CA . SER A 1 790 ? -6.527 -4.046 0.560 1.00 96.25 790 SER A CA 1
ATOM 5834 C C . SER A 1 790 ? -8.029 -3.808 0.743 1.00 96.25 790 SER A C 1
ATOM 5836 O O . SER A 1 790 ? -8.578 -4.127 1.794 1.00 96.25 790 SER A O 1
ATOM 5838 N N . GLY A 1 791 ? -8.704 -3.237 -0.253 1.00 98.00 791 GLY A N 1
ATOM 5839 C CA . GLY A 1 791 ? -10.129 -2.951 -0.235 1.00 98.00 791 GLY A CA 1
ATOM 5840 C C . GLY A 1 791 ? -10.760 -2.989 -1.622 1.00 98.00 791 GLY A C 1
ATOM 5841 O O . GLY A 1 791 ? -10.074 -3.008 -2.647 1.00 98.00 791 GLY A O 1
ATOM 5842 N N . TYR A 1 792 ? -12.090 -3.020 -1.650 1.00 98.69 792 TYR A N 1
ATOM 5843 C CA . TYR A 1 792 ? -12.887 -3.112 -2.872 1.00 98.69 792 TYR A CA 1
ATOM 5844 C C . TYR A 1 792 ? -14.226 -2.388 -2.737 1.00 98.69 792 TYR A C 1
ATOM 5846 O O . TYR A 1 792 ? -14.717 -2.153 -1.631 1.00 98.69 792 TYR A O 1
ATOM 5854 N N . PHE A 1 793 ? -14.839 -2.098 -3.884 1.00 98.81 793 PHE A N 1
ATOM 5855 C CA . PHE A 1 793 ? -16.201 -1.590 -3.989 1.00 98.81 793 PHE A CA 1
ATOM 5856 C C . PHE A 1 793 ? -16.879 -2.168 -5.232 1.00 98.81 793 PHE A C 1
ATOM 5858 O O . PHE A 1 793 ? -16.270 -2.265 -6.298 1.00 98.81 793 PHE A O 1
ATOM 5865 N N . HIS A 1 794 ? -18.152 -2.531 -5.103 1.00 98.69 794 HIS A N 1
ATOM 5866 C CA . HIS A 1 794 ? -18.966 -2.994 -6.216 1.00 98.69 794 HIS A CA 1
ATOM 5867 C C . HIS A 1 794 ? -20.443 -2.651 -6.006 1.00 98.69 794 HIS A C 1
ATOM 5869 O O . HIS A 1 794 ? -21.011 -2.940 -4.955 1.00 98.69 794 HIS A O 1
ATOM 5875 N N . CYS A 1 795 ? -21.083 -2.061 -7.010 1.00 98.56 795 CYS A N 1
ATOM 5876 C CA . CYS A 1 795 ? -22.503 -1.720 -7.007 1.00 98.56 795 CYS A CA 1
ATOM 5877 C C . CYS A 1 795 ? -23.141 -1.935 -8.384 1.00 98.56 795 CYS A C 1
ATOM 5879 O O . CYS A 1 795 ? -22.447 -2.250 -9.351 1.00 98.56 795 CYS A O 1
ATOM 5881 N N . SER A 1 796 ? -24.455 -1.721 -8.470 1.00 98.31 796 SER A N 1
ATOM 5882 C CA . SER A 1 796 ? -25.248 -1.868 -9.700 1.00 98.31 796 SER A CA 1
ATOM 5883 C C . SER A 1 796 ? -24.986 -0.805 -10.782 1.00 98.31 796 SER A C 1
ATOM 5885 O O . SER A 1 796 ? -25.658 -0.810 -11.809 1.00 98.31 796 SER A O 1
ATOM 5887 N N . ASP A 1 797 ? -24.074 0.143 -10.550 1.00 98.56 797 ASP A N 1
ATOM 5888 C CA . ASP A 1 797 ? -23.706 1.207 -11.489 1.00 98.56 797 ASP A CA 1
ATOM 5889 C C . ASP A 1 797 ? -22.221 1.081 -11.868 1.00 98.56 797 ASP A C 1
ATOM 5891 O O . ASP A 1 797 ? -21.316 1.357 -11.073 1.00 98.56 797 ASP A O 1
ATOM 5895 N N . ASP A 1 798 ? -21.972 0.660 -13.108 1.00 97.94 798 ASP A N 1
ATOM 5896 C CA . ASP A 1 798 ? -20.625 0.427 -13.636 1.00 97.94 798 ASP A CA 1
ATOM 5897 C C . ASP A 1 798 ? -19.751 1.684 -13.671 1.00 97.94 798 ASP A C 1
ATOM 5899 O O . ASP A 1 798 ? -18.526 1.582 -13.549 1.00 97.94 798 ASP A O 1
ATOM 5903 N N . ASP A 1 799 ? -20.342 2.867 -13.838 1.00 97.94 799 ASP A N 1
ATOM 5904 C CA . ASP A 1 799 ? -19.574 4.108 -13.846 1.00 97.94 799 ASP A CA 1
ATOM 5905 C C . ASP A 1 799 ? -19.115 4.455 -12.431 1.00 97.94 799 ASP A C 1
ATOM 5907 O O . ASP A 1 799 ? -17.953 4.816 -12.244 1.00 97.94 799 ASP A O 1
ATOM 5911 N N . LEU A 1 800 ? -19.964 4.263 -11.415 1.00 98.81 800 LEU A N 1
ATOM 5912 C CA . LEU A 1 800 ? -19.549 4.426 -10.016 1.00 98.81 800 LEU A CA 1
ATOM 5913 C C . LEU A 1 800 ? -18.451 3.431 -9.630 1.00 98.81 800 LEU A C 1
ATOM 5915 O O . LEU A 1 800 ? -17.492 3.824 -8.961 1.00 98.81 800 LEU A O 1
ATOM 5919 N N . ASN A 1 801 ? -18.545 2.182 -10.102 1.00 98.69 801 ASN A N 1
ATOM 5920 C CA . ASN A 1 801 ? -17.485 1.188 -9.934 1.00 98.69 801 ASN A CA 1
ATOM 5921 C C . ASN A 1 801 ? -16.162 1.725 -10.514 1.00 98.69 801 ASN A C 1
ATOM 5923 O O . ASN A 1 801 ? -15.179 1.876 -9.792 1.00 98.69 801 ASN A O 1
ATOM 5927 N N . LYS A 1 802 ? -16.132 2.120 -11.792 1.00 98.62 802 LYS A N 1
ATOM 5928 C CA . LYS A 1 802 ? -14.913 2.639 -12.446 1.00 98.62 802 LYS A CA 1
ATOM 5929 C C . LYS A 1 802 ? -14.367 3.914 -11.803 1.00 98.62 802 LYS A C 1
ATOM 5931 O O . LYS A 1 802 ? -13.149 4.078 -11.731 1.00 98.62 802 LYS A O 1
ATOM 5936 N N . ILE A 1 803 ? -15.236 4.814 -11.340 1.00 98.88 803 ILE A N 1
ATOM 5937 C CA . ILE A 1 803 ? -14.838 6.052 -10.655 1.00 98.88 803 ILE A CA 1
ATOM 5938 C C . ILE A 1 803 ? -14.133 5.731 -9.332 1.00 98.88 803 ILE A C 1
ATOM 5940 O O . ILE A 1 803 ? -13.084 6.314 -9.055 1.00 98.88 803 ILE A O 1
ATOM 5944 N N . TRP A 1 804 ? -14.650 4.774 -8.553 1.00 98.88 804 TRP A N 1
ATOM 5945 C CA . TRP A 1 804 ? -14.004 4.320 -7.318 1.00 98.88 804 TRP A CA 1
ATOM 5946 C C . TRP A 1 804 ? -12.581 3.811 -7.588 1.00 98.88 804 TRP A C 1
ATOM 5948 O O . TRP A 1 804 ? -11.621 4.249 -6.947 1.00 98.88 804 TRP A O 1
ATOM 5958 N N . TYR A 1 805 ? -12.419 2.957 -8.607 1.00 98.81 805 TYR A N 1
ATOM 5959 C CA . TYR A 1 805 ? -11.110 2.412 -8.977 1.00 98.81 805 TYR A CA 1
ATOM 5960 C C . TYR A 1 805 ? -10.189 3.436 -9.649 1.00 98.81 805 TYR A C 1
ATOM 5962 O O . TYR A 1 805 ? -8.973 3.323 -9.517 1.00 98.81 805 TYR A O 1
ATOM 5970 N N . SER A 1 806 ? -10.732 4.465 -10.306 1.00 98.88 806 SER A N 1
ATOM 5971 C CA . SER A 1 806 ? -9.938 5.584 -10.826 1.00 98.88 806 SER A CA 1
ATOM 5972 C C . SER A 1 806 ? -9.333 6.413 -9.696 1.00 98.88 806 SER A C 1
ATOM 5974 O O . SER A 1 806 ? -8.165 6.790 -9.763 1.00 98.88 806 SER A O 1
ATOM 5976 N N . GLY A 1 807 ? -10.094 6.650 -8.623 1.00 98.81 807 GLY A N 1
ATOM 5977 C CA . GLY A 1 807 ? -9.562 7.287 -7.420 1.00 98.81 807 GLY A CA 1
ATOM 5978 C C . GLY A 1 807 ? -8.503 6.421 -6.731 1.00 98.81 807 GLY A C 1
ATOM 5979 O O . GLY A 1 807 ? -7.427 6.921 -6.417 1.00 98.81 807 GLY A O 1
ATOM 5980 N N . ALA A 1 808 ? -8.755 5.116 -6.571 1.00 98.81 808 ALA A N 1
ATOM 5981 C CA . ALA A 1 808 ? -7.779 4.182 -5.998 1.00 98.81 808 ALA A CA 1
ATOM 5982 C C . ALA A 1 808 ? -6.471 4.124 -6.812 1.00 98.81 808 ALA A C 1
ATOM 5984 O O . ALA A 1 808 ? -5.378 4.206 -6.248 1.00 98.81 808 ALA A O 1
ATOM 5985 N N . TYR A 1 809 ? -6.572 4.057 -8.143 1.00 98.81 809 TYR A N 1
ATOM 5986 C CA . TYR A 1 809 ? -5.403 4.043 -9.018 1.00 98.81 809 TYR A CA 1
ATOM 5987 C C . TYR A 1 809 ? -4.646 5.373 -8.992 1.00 98.81 809 TYR A C 1
ATOM 5989 O O . TYR A 1 809 ? -3.421 5.365 -8.975 1.00 98.81 809 TYR A O 1
ATOM 5997 N N . THR A 1 810 ? -5.333 6.516 -8.890 1.00 98.81 810 THR A N 1
ATOM 5998 C CA . THR A 1 810 ? -4.663 7.809 -8.684 1.00 98.81 810 THR A CA 1
ATOM 5999 C C . THR A 1 810 ? -3.812 7.830 -7.420 1.00 98.81 810 THR A C 1
ATOM 6001 O O . THR A 1 810 ? -2.655 8.245 -7.471 1.00 98.81 810 THR A O 1
ATOM 6004 N N . LEU A 1 811 ? -4.341 7.342 -6.299 1.00 98.62 811 LEU A N 1
ATOM 6005 C CA . LEU A 1 811 ? -3.591 7.282 -5.042 1.00 98.62 811 LEU A CA 1
ATOM 6006 C C . LEU A 1 811 ? -2.362 6.384 -5.177 1.00 98.62 811 LEU A C 1
ATOM 6008 O O . LEU A 1 811 ? -1.279 6.757 -4.739 1.00 98.62 811 LEU A O 1
ATOM 6012 N N . GLN A 1 812 ? -2.501 5.266 -5.890 1.00 98.06 812 GLN A N 1
ATOM 6013 C CA . GLN A 1 812 ? -1.377 4.396 -6.209 1.00 98.06 812 GLN A CA 1
ATOM 6014 C C . GLN A 1 812 ? -0.312 5.098 -7.063 1.00 98.06 812 GLN A C 1
ATOM 6016 O O . GLN A 1 812 ? 0.872 4.989 -6.757 1.00 98.06 812 GLN A O 1
ATOM 6021 N N . THR A 1 813 ? -0.706 5.845 -8.105 1.00 98.25 813 THR A N 1
ATOM 6022 C CA . THR A 1 813 ? 0.242 6.618 -8.937 1.00 98.25 813 THR A CA 1
ATOM 6023 C C . THR A 1 813 ? 0.958 7.726 -8.159 1.00 98.25 813 THR A C 1
ATOM 6025 O O . THR A 1 813 ? 2.029 8.180 -8.567 1.00 98.25 813 THR A O 1
ATOM 6028 N N . ASN A 1 814 ? 0.382 8.133 -7.027 1.00 98.31 814 ASN A N 1
ATOM 6029 C CA . ASN A 1 814 ? 0.882 9.182 -6.152 1.00 98.31 814 ASN A CA 1
ATOM 6030 C C . ASN A 1 814 ? 1.717 8.657 -4.973 1.00 98.31 814 ASN A C 1
ATOM 6032 O O . ASN A 1 814 ? 2.346 9.462 -4.291 1.00 98.31 814 ASN A O 1
ATOM 6036 N N . SER A 1 815 ? 1.773 7.345 -4.731 1.00 97.81 815 SER A N 1
ATOM 6037 C CA . SER A 1 815 ? 2.749 6.738 -3.816 1.00 97.81 815 SER A CA 1
ATOM 6038 C C . SER A 1 815 ? 4.061 6.526 -4.569 1.00 97.81 815 SER A C 1
ATOM 6040 O O . SER A 1 815 ? 4.168 5.640 -5.412 1.00 97.81 815 SER A O 1
ATOM 6042 N N . VAL A 1 816 ? 5.074 7.354 -4.321 1.00 97.31 816 VAL A N 1
ATOM 6043 C CA . VAL A 1 816 ? 6.300 7.412 -5.140 1.00 97.31 816 VAL A CA 1
ATOM 6044 C C . VAL A 1 816 ? 7.556 7.058 -4.332 1.00 97.31 816 VAL A C 1
ATOM 6046 O O . VAL A 1 816 ? 7.514 7.111 -3.100 1.00 97.31 816 VAL A O 1
ATOM 6049 N N . PRO A 1 817 ? 8.686 6.695 -4.978 1.00 96.25 817 PRO A N 1
ATOM 6050 C CA . PRO A 1 817 ? 9.961 6.541 -4.287 1.00 96.25 817 PRO A CA 1
ATOM 6051 C C . PRO A 1 817 ? 10.426 7.882 -3.721 1.00 96.25 817 PRO A C 1
ATOM 6053 O O . PRO A 1 817 ? 10.311 8.920 -4.382 1.00 96.25 817 PRO A O 1
ATOM 6056 N N . VAL A 1 818 ? 10.989 7.865 -2.515 1.00 95.81 818 VAL A N 1
ATOM 6057 C CA . VAL A 1 818 ? 11.325 9.093 -1.772 1.00 95.81 818 VAL A CA 1
ATOM 6058 C C . VAL A 1 818 ? 12.399 9.960 -2.435 1.00 95.81 818 VAL A C 1
ATOM 6060 O O . VAL A 1 818 ? 12.524 11.135 -2.102 1.00 95.81 818 VAL A O 1
ATOM 6063 N N . ASP A 1 819 ? 13.167 9.414 -3.377 1.00 93.12 819 ASP A N 1
ATOM 6064 C CA . ASP A 1 819 ? 14.243 10.106 -4.092 1.00 93.12 819 ASP A CA 1
ATOM 6065 C C . ASP A 1 819 ? 13.820 10.630 -5.476 1.00 93.12 819 ASP A C 1
ATOM 6067 O O . ASP A 1 819 ? 14.665 10.968 -6.307 1.00 93.12 819 ASP A O 1
ATOM 6071 N N . THR A 1 820 ? 12.506 10.709 -5.725 1.00 94.19 820 THR A N 1
ATOM 6072 C CA . THR A 1 820 ? 11.934 11.110 -7.022 1.00 94.19 820 THR A CA 1
ATOM 6073 C C . THR A 1 820 ? 11.159 12.434 -7.008 1.00 94.19 820 THR A C 1
ATOM 6075 O O . THR A 1 820 ? 10.280 12.661 -7.846 1.00 94.19 820 THR A O 1
ATOM 6078 N N . GLY A 1 821 ? 11.467 13.318 -6.058 1.00 93.44 821 GLY A N 1
ATOM 6079 C CA . GLY A 1 821 ? 10.846 14.636 -5.911 1.00 93.44 821 GLY A CA 1
ATOM 6080 C C . GLY A 1 821 ? 11.279 15.658 -6.961 1.00 93.44 821 GLY A C 1
ATOM 6081 O O . GLY A 1 821 ? 12.371 15.572 -7.528 1.00 93.44 821 GLY A O 1
ATOM 6082 N N . ARG A 1 822 ? 10.442 16.669 -7.219 1.00 92.06 822 ARG A N 1
ATOM 6083 C CA . ARG A 1 822 ? 10.699 17.683 -8.258 1.00 92.06 822 ARG A CA 1
ATOM 6084 C C . ARG A 1 822 ? 11.682 18.763 -7.803 1.00 92.06 822 ARG A C 1
ATOM 6086 O O . ARG A 1 822 ? 11.334 19.654 -7.039 1.00 92.06 822 ARG A O 1
ATOM 6093 N N . ASN A 1 823 ? 12.868 18.799 -8.403 1.00 89.62 823 ASN A N 1
ATOM 6094 C CA . ASN A 1 823 ? 13.733 19.978 -8.353 1.00 89.62 823 ASN A CA 1
ATOM 6095 C C . ASN A 1 823 ? 13.353 20.976 -9.460 1.00 89.62 823 ASN A C 1
ATOM 6097 O O . ASN A 1 823 ? 13.270 20.617 -10.639 1.00 89.62 823 ASN A O 1
ATOM 6101 N N . PHE A 1 824 ? 13.176 22.248 -9.099 1.00 84.81 824 PHE A N 1
ATOM 6102 C CA . PHE A 1 824 ? 12.824 23.309 -10.047 1.00 84.81 824 PHE A CA 1
ATOM 6103 C C . PHE A 1 824 ? 14.043 23.734 -10.867 1.00 84.81 824 PHE A C 1
ATOM 6105 O O . PHE A 1 824 ? 15.036 24.230 -10.335 1.00 84.81 824 PHE A O 1
ATOM 6112 N N . VAL A 1 825 ? 13.954 23.585 -12.187 1.00 84.62 825 VAL A N 1
ATOM 6113 C CA . VAL A 1 825 ? 15.025 23.915 -13.140 1.00 84.62 825 VAL A CA 1
ATOM 6114 C C . VAL A 1 825 ? 14.582 25.014 -14.109 1.00 84.62 825 VAL A C 1
ATOM 6116 O O . VAL A 1 825 ? 13.416 25.388 -14.162 1.00 84.62 825 VAL A O 1
ATOM 6119 N N . SER A 1 826 ? 15.520 25.630 -14.834 1.00 77.94 826 SER A N 1
ATOM 6120 C CA . SER A 1 826 ? 15.209 26.663 -15.840 1.00 77.94 826 SER A CA 1
ATOM 6121 C C . SER A 1 826 ? 14.568 26.118 -17.115 1.00 77.94 826 SER A C 1
ATOM 6123 O O . SER A 1 826 ? 13.893 26.881 -17.795 1.00 77.94 826 SER A O 1
ATOM 6125 N N . SER A 1 827 ? 14.775 24.842 -17.440 1.00 82.50 827 SER A N 1
ATOM 6126 C CA . SER A 1 827 ? 14.203 24.182 -18.613 1.00 82.50 827 SER A CA 1
ATOM 6127 C C . SER A 1 827 ? 14.124 22.670 -18.392 1.00 82.50 827 SER A C 1
ATOM 6129 O O . SER A 1 827 ? 14.993 22.085 -17.734 1.00 82.50 827 SER A O 1
ATOM 6131 N N . GLY A 1 828 ? 13.085 22.049 -18.951 1.00 87.62 828 GLY A N 1
ATOM 6132 C CA . GLY A 1 828 ? 12.754 20.646 -18.729 1.00 87.62 828 GLY A CA 1
ATOM 6133 C C . GLY A 1 828 ? 12.445 20.346 -17.271 1.00 87.62 828 GLY A C 1
ATOM 6134 O O . GLY A 1 828 ? 12.045 21.231 -16.523 1.00 87.62 828 GLY A O 1
ATOM 6135 N N . TRP A 1 829 ? 12.643 19.099 -16.857 1.00 92.00 829 TRP A N 1
ATOM 6136 C CA . TRP A 1 829 ? 12.263 18.643 -15.523 1.00 92.00 829 TRP A CA 1
ATOM 6137 C C . TRP A 1 829 ? 13.381 17.846 -14.849 1.00 92.00 829 TRP A C 1
ATOM 6139 O O . TRP A 1 829 ? 14.197 17.214 -15.521 1.00 92.00 829 TRP A O 1
ATOM 6149 N N . ASN A 1 830 ? 13.439 17.896 -13.520 1.00 92.25 830 ASN A N 1
ATOM 6150 C CA . ASN A 1 830 ? 14.388 17.142 -12.702 1.00 92.25 830 ASN A CA 1
ATOM 6151 C C . ASN A 1 830 ? 13.635 16.479 -11.536 1.00 92.25 830 ASN A C 1
ATOM 6153 O O . ASN A 1 830 ? 13.014 17.183 -10.743 1.00 92.25 830 ASN A O 1
ATOM 6157 N N . ASN A 1 831 ? 13.639 15.146 -11.475 1.00 93.50 831 ASN A N 1
ATOM 6158 C CA . ASN A 1 831 ? 12.997 14.326 -10.441 1.00 93.50 831 ASN A CA 1
ATOM 6159 C C . ASN A 1 831 ? 14.023 13.644 -9.519 1.00 93.50 831 ASN A C 1
ATOM 6161 O O . ASN A 1 831 ? 13.893 12.466 -9.235 1.00 93.50 831 ASN A O 1
ATOM 6165 N N . SER A 1 832 ? 15.081 14.343 -9.101 1.00 92.31 832 SER A N 1
ATOM 6166 C CA . SER A 1 832 ? 16.083 13.816 -8.155 1.00 92.31 832 SER A CA 1
ATOM 6167 C C . SER A 1 832 ? 16.008 14.460 -6.764 1.00 92.31 832 SER A C 1
ATOM 6169 O O . SER A 1 832 ? 17.014 14.527 -6.056 1.00 92.31 832 SER A O 1
ATOM 6171 N N . GLY A 1 833 ? 14.883 15.084 -6.417 1.00 92.88 833 GLY A N 1
ATOM 6172 C CA . GLY A 1 833 ? 14.667 15.725 -5.122 1.00 92.88 833 GLY A CA 1
ATOM 6173 C C . GLY A 1 833 ? 14.337 14.696 -4.044 1.00 92.88 833 GLY A C 1
ATOM 6174 O O . GLY A 1 833 ? 13.611 13.740 -4.301 1.00 92.88 833 GLY A O 1
ATOM 6175 N N . ALA A 1 834 ? 14.843 14.908 -2.832 1.00 94.81 834 ALA A N 1
ATOM 6176 C CA . ALA A 1 834 ? 14.454 14.110 -1.675 1.00 94.81 834 ALA A CA 1
ATOM 6177 C C . ALA A 1 834 ? 13.102 14.594 -1.128 1.00 94.81 834 ALA A C 1
ATOM 6179 O O . ALA A 1 834 ? 12.904 15.798 -0.945 1.00 94.81 834 ALA A O 1
ATOM 6180 N N . LEU A 1 835 ? 12.196 13.652 -0.878 1.00 96.00 835 LEU A N 1
ATOM 6181 C CA . LEU A 1 835 ? 10.827 13.903 -0.425 1.00 96.00 835 LEU A CA 1
ATOM 6182 C C . LEU A 1 835 ? 10.615 13.567 1.046 1.00 96.00 835 LEU A C 1
ATOM 6184 O O . LEU A 1 835 ? 9.945 14.313 1.746 1.00 96.00 835 LEU A O 1
ATOM 6188 N N . ALA A 1 836 ? 11.158 12.438 1.494 1.00 95.50 836 ALA A N 1
ATOM 6189 C CA . ALA A 1 836 ? 10.944 11.888 2.825 1.00 95.50 836 ALA A CA 1
ATOM 6190 C C . ALA A 1 836 ? 12.073 10.911 3.188 1.00 95.50 836 ALA A C 1
ATOM 6192 O O . ALA A 1 836 ? 12.890 10.543 2.342 1.00 95.50 836 ALA A O 1
ATOM 6193 N N . ASN A 1 837 ? 12.089 10.458 4.439 1.00 91.19 837 ASN A N 1
ATOM 6194 C CA . ASN A 1 837 ? 12.815 9.247 4.825 1.00 91.19 837 ASN A CA 1
ATOM 6195 C C . ASN A 1 837 ? 11.971 8.000 4.489 1.00 91.19 837 ASN A C 1
ATOM 6197 O O . ASN A 1 837 ? 10.749 8.092 4.393 1.00 91.19 837 ASN A O 1
ATOM 6201 N N . GLY A 1 838 ? 12.614 6.836 4.351 1.00 90.81 838 GLY A N 1
ATOM 6202 C CA . GLY A 1 838 ? 11.947 5.567 4.022 1.00 90.81 838 GLY A CA 1
ATOM 6203 C C . GLY A 1 838 ? 12.046 5.202 2.538 1.00 90.81 838 GLY A C 1
ATOM 6204 O O . GLY A 1 838 ? 12.926 5.693 1.838 1.00 90.81 838 GLY A O 1
ATOM 6205 N N . SER A 1 839 ? 11.159 4.322 2.067 1.00 92.12 839 SER A N 1
ATOM 6206 C CA . SER A 1 839 ? 11.184 3.802 0.685 1.00 92.12 839 SER A CA 1
ATOM 6207 C C . SER A 1 839 ? 10.037 4.324 -0.183 1.00 92.12 839 SER A C 1
ATOM 6209 O O . SER A 1 839 ? 10.120 4.279 -1.411 1.00 92.12 839 SER A O 1
ATOM 6211 N N . THR A 1 840 ? 8.971 4.842 0.431 1.00 97.06 840 THR A N 1
ATOM 6212 C CA . THR A 1 840 ? 7.788 5.346 -0.271 1.00 97.06 840 THR A CA 1
ATOM 6213 C C . THR A 1 840 ? 7.150 6.537 0.444 1.00 97.06 840 THR A C 1
ATOM 6215 O O . THR A 1 840 ? 7.292 6.685 1.655 1.00 97.06 840 THR A O 1
ATOM 6218 N N . VAL A 1 841 ? 6.479 7.414 -0.300 1.00 98.06 841 VAL A N 1
ATOM 6219 C CA . VAL A 1 841 ? 5.789 8.597 0.225 1.00 98.06 841 VAL A CA 1
ATOM 6220 C C . VAL A 1 841 ? 4.624 8.973 -0.687 1.00 98.06 841 VAL A C 1
ATOM 6222 O O . VAL A 1 841 ? 4.746 8.885 -1.910 1.00 98.06 841 VAL A O 1
ATOM 6225 N N . ILE A 1 842 ? 3.506 9.413 -0.103 1.00 97.75 842 ILE A N 1
ATOM 6226 C CA . ILE A 1 842 ? 2.358 9.910 -0.870 1.00 97.75 842 ILE A CA 1
ATOM 6227 C C . ILE A 1 842 ? 2.549 11.391 -1.227 1.00 97.75 842 ILE A C 1
ATOM 6229 O O . ILE A 1 842 ? 2.903 12.204 -0.370 1.00 97.75 842 ILE A O 1
ATOM 6233 N N . VAL A 1 843 ? 2.313 11.740 -2.493 1.00 97.75 843 VAL A N 1
ATOM 6234 C CA . VAL A 1 843 ? 2.418 13.110 -3.026 1.00 97.75 843 VAL A CA 1
ATOM 6235 C C . VAL A 1 843 ? 1.097 13.599 -3.639 1.00 97.75 843 VAL A C 1
ATOM 6237 O O . VAL A 1 843 ? 0.134 12.841 -3.764 1.00 97.75 843 VAL A O 1
ATOM 6240 N N . ASP A 1 844 ? 1.038 14.874 -4.024 1.00 95.31 844 ASP A N 1
ATOM 6241 C CA . ASP A 1 844 ? -0.137 15.511 -4.639 1.00 95.31 844 ASP A CA 1
ATOM 6242 C C . ASP A 1 844 ? -0.552 14.876 -5.973 1.00 95.31 844 ASP A C 1
ATOM 6244 O O . ASP A 1 844 ? -1.722 14.534 -6.184 1.00 95.31 844 ASP A O 1
ATOM 6248 N N . GLY A 1 845 ? 0.418 14.651 -6.862 1.00 95.00 845 GLY A N 1
ATOM 6249 C CA . GLY A 1 845 ? 0.181 14.129 -8.200 1.00 95.00 845 GLY A CA 1
ATOM 6250 C C . GLY A 1 845 ? 1.391 13.442 -8.821 1.00 95.00 845 GLY A C 1
ATOM 6251 O O . GLY A 1 845 ? 2.541 13.643 -8.423 1.00 95.00 845 GLY A O 1
ATOM 6252 N N . ALA A 1 846 ? 1.124 12.626 -9.839 1.00 93.00 846 ALA A N 1
ATOM 6253 C CA . ALA A 1 846 ? 2.138 11.796 -10.479 1.00 93.00 846 ALA A CA 1
ATOM 6254 C C . ALA A 1 846 ? 3.122 12.614 -11.348 1.00 93.00 846 ALA A C 1
ATOM 6256 O O . ALA A 1 846 ? 4.336 12.393 -11.291 1.00 93.00 846 ALA A O 1
ATOM 6257 N N . LYS A 1 847 ? 2.637 13.583 -12.141 1.00 93.94 847 LYS A N 1
ATOM 6258 C CA . LYS A 1 847 ? 3.445 14.331 -13.129 1.00 93.94 847 LYS A CA 1
ATOM 6259 C C . LYS A 1 847 ? 4.241 15.511 -12.559 1.00 93.94 847 LYS A C 1
ATOM 6261 O O . LYS A 1 847 ? 5.462 15.596 -12.749 1.00 93.94 847 LYS A O 1
ATOM 6266 N N . ARG A 1 848 ? 3.536 16.476 -11.969 1.00 90.56 848 ARG A N 1
ATOM 6267 C CA . ARG A 1 848 ? 4.042 17.807 -11.586 1.00 90.56 848 ARG A CA 1
ATOM 6268 C C . ARG A 1 848 ? 4.030 17.974 -10.069 1.00 90.56 848 ARG A C 1
ATOM 6270 O O . ARG A 1 848 ? 3.320 17.237 -9.405 1.00 90.56 848 ARG A O 1
ATOM 6277 N N . ASP A 1 849 ? 4.842 18.905 -9.564 1.00 89.12 849 ASP A N 1
ATOM 6278 C CA . ASP A 1 849 ? 5.185 19.116 -8.143 1.00 89.12 849 ASP A CA 1
ATOM 6279 C C . ASP A 1 849 ? 5.775 17.890 -7.424 1.00 89.12 849 ASP A C 1
ATOM 6281 O O . ASP A 1 849 ? 6.908 17.975 -6.955 1.00 89.12 849 ASP A O 1
ATOM 6285 N N . ARG A 1 850 ? 5.076 16.749 -7.392 1.00 93.38 850 ARG A N 1
ATOM 6286 C CA . ARG A 1 850 ? 5.508 15.495 -6.755 1.00 93.38 850 ARG A CA 1
ATOM 6287 C C . ARG A 1 850 ? 6.019 15.749 -5.343 1.00 93.38 850 ARG A C 1
ATOM 6289 O O . ARG A 1 850 ? 7.139 15.363 -5.030 1.00 93.38 850 ARG A O 1
ATOM 6296 N N . ALA A 1 851 ? 5.239 16.445 -4.526 1.00 95.19 851 ALA A N 1
ATOM 6297 C CA . ALA A 1 851 ? 5.615 16.800 -3.164 1.00 95.19 851 ALA A CA 1
ATOM 6298 C C . ALA A 1 851 ? 4.530 16.391 -2.166 1.00 95.19 851 ALA A C 1
ATOM 6300 O O . ALA A 1 851 ? 3.376 16.166 -2.525 1.00 95.19 851 ALA A O 1
ATOM 6301 N N . VAL A 1 852 ? 4.898 16.307 -0.889 1.00 97.62 852 VAL A N 1
ATOM 6302 C CA . VAL A 1 852 ? 3.915 16.117 0.180 1.00 97.62 852 VAL A CA 1
ATOM 6303 C C . VAL A 1 852 ? 3.109 17.404 0.323 1.00 97.62 852 VAL A C 1
ATOM 6305 O O . VAL A 1 852 ? 3.656 18.427 0.732 1.00 97.62 852 VAL A O 1
ATOM 6308 N N . TRP A 1 853 ? 1.818 17.352 0.018 1.00 97.56 853 TRP A N 1
ATOM 6309 C CA . TRP A 1 853 ? 0.889 18.462 0.208 1.00 97.56 853 TRP A CA 1
ATOM 6310 C C . TRP A 1 853 ? -0.204 18.042 1.202 1.00 97.56 853 TRP A C 1
ATOM 6312 O O . TRP A 1 853 ? -1.098 17.273 0.854 1.00 97.56 853 TRP A O 1
ATOM 6322 N N . PRO A 1 854 ? -0.151 18.509 2.463 1.00 96.62 854 PRO A N 1
ATOM 6323 C CA . PRO A 1 854 ? -1.120 18.125 3.486 1.00 96.62 854 PRO A CA 1
ATOM 6324 C C . PRO A 1 854 ? -2.584 18.394 3.131 1.00 96.62 854 PRO A C 1
ATOM 6326 O O . PRO A 1 854 ? -3.439 17.608 3.521 1.00 96.62 854 PRO A O 1
ATOM 6329 N N . GLY A 1 855 ? -2.894 19.458 2.381 1.00 94.38 855 GLY A N 1
ATOM 6330 C CA . GLY A 1 855 ? -4.269 19.756 1.956 1.00 94.38 855 GLY A CA 1
ATOM 6331 C C . GLY A 1 855 ? -4.924 18.595 1.207 1.00 94.38 855 GLY A C 1
ATOM 6332 O O . GLY A 1 855 ? -6.070 18.242 1.482 1.00 94.38 855 GLY A O 1
ATOM 6333 N N . ASP A 1 856 ? -4.161 17.925 0.346 1.00 96.44 856 ASP A N 1
ATOM 6334 C CA . ASP A 1 856 ? -4.581 16.745 -0.404 1.00 96.44 856 ASP A CA 1
ATOM 6335 C C . ASP A 1 856 ? -4.932 15.574 0.514 1.00 96.44 856 ASP A C 1
ATOM 6337 O O . ASP A 1 856 ? -5.880 14.828 0.253 1.00 96.44 856 ASP A O 1
ATOM 6341 N N . MET A 1 857 ? -4.202 15.432 1.625 1.00 94.12 857 MET A N 1
ATOM 6342 C CA . MET A 1 857 ? -4.356 14.335 2.583 1.00 94.12 857 MET A CA 1
ATOM 6343 C C . MET A 1 857 ? -5.737 14.318 3.242 1.00 94.12 857 MET A C 1
ATOM 6345 O O . MET A 1 857 ? -6.194 13.249 3.650 1.00 94.12 857 MET A O 1
ATOM 6349 N N . GLY A 1 858 ? -6.428 15.463 3.289 1.00 93.81 858 GLY A N 1
ATOM 6350 C CA . GLY A 1 858 ? -7.807 15.559 3.768 1.00 93.81 858 GLY A CA 1
ATOM 6351 C C . GLY A 1 858 ? -8.795 14.674 3.003 1.00 93.81 858 GLY A C 1
ATOM 6352 O O . GLY A 1 858 ? -9.777 14.209 3.580 1.00 93.81 858 GLY A O 1
ATOM 6353 N N . ILE A 1 859 ? -8.511 14.399 1.727 1.00 98.12 859 ILE A N 1
ATOM 6354 C CA . ILE A 1 859 ? -9.291 13.497 0.871 1.00 98.12 859 ILE A CA 1
ATOM 6355 C C . ILE A 1 859 ? -8.518 12.208 0.577 1.00 98.12 859 ILE A C 1
ATOM 6357 O O . ILE A 1 859 ? -9.086 11.116 0.654 1.00 98.12 859 ILE A O 1
ATOM 6361 N N . ALA A 1 860 ? -7.224 12.324 0.274 1.00 98.06 860 ALA A N 1
ATOM 6362 C CA . ALA A 1 860 ? -6.402 11.209 -0.168 1.00 98.06 860 ALA A CA 1
ATOM 6363 C C . ALA A 1 860 ? -6.235 10.134 0.914 1.00 98.06 860 ALA A C 1
ATOM 6365 O O . ALA A 1 860 ? -6.340 8.956 0.601 1.00 98.06 860 ALA A O 1
ATOM 6366 N N . VAL A 1 861 ? -6.042 10.495 2.190 1.00 97.94 861 VAL A N 1
ATOM 6367 C CA . VAL A 1 861 ? -5.758 9.503 3.246 1.00 97.94 861 VAL A CA 1
ATOM 6368 C C . VAL A 1 861 ? -6.958 8.588 3.536 1.00 97.94 861 VAL A C 1
ATOM 6370 O O . VAL A 1 861 ? -6.777 7.369 3.499 1.00 97.94 861 VAL A O 1
ATOM 6373 N N . PRO A 1 862 ? -8.190 9.098 3.755 1.00 98.00 862 PRO A N 1
ATOM 6374 C CA . PRO A 1 862 ? -9.364 8.232 3.887 1.00 98.00 862 PRO A CA 1
ATOM 6375 C C . PRO A 1 862 ? -9.615 7.366 2.648 1.00 98.00 862 PRO A C 1
ATOM 6377 O O . PRO A 1 862 ? -10.002 6.206 2.774 1.00 98.00 862 PRO A O 1
ATOM 6380 N N . ALA A 1 863 ? -9.390 7.910 1.449 1.00 98.69 863 ALA A N 1
ATOM 6381 C CA . ALA A 1 863 ? -9.548 7.163 0.207 1.00 98.69 863 ALA A CA 1
ATOM 6382 C C . ALA A 1 863 ? -8.484 6.058 0.061 1.00 98.69 863 ALA A C 1
ATOM 6384 O O . ALA A 1 863 ? -8.818 4.945 -0.346 1.00 98.69 863 ALA A O 1
ATOM 6385 N N . THR A 1 864 ? -7.237 6.321 0.463 1.00 98.44 864 THR A N 1
ATOM 6386 C CA . THR A 1 864 ? -6.138 5.344 0.481 1.00 98.44 864 THR A CA 1
ATOM 6387 C C . THR A 1 864 ? -6.472 4.198 1.422 1.00 98.44 864 THR A C 1
ATOM 6389 O O . THR A 1 864 ? -6.344 3.042 1.028 1.00 98.44 864 THR A O 1
ATOM 6392 N N . PHE A 1 865 ? -6.963 4.508 2.626 1.00 98.62 865 PHE A N 1
ATOM 6393 C CA . PHE A 1 865 ? -7.325 3.513 3.636 1.00 98.62 865 PHE A CA 1
ATOM 6394 C C . PHE A 1 865 ? -8.352 2.496 3.125 1.00 98.62 865 PHE A C 1
ATOM 6396 O O . PHE A 1 865 ? -8.127 1.295 3.242 1.00 98.62 865 PHE A O 1
ATOM 6403 N N . VAL A 1 866 ? -9.452 2.956 2.520 1.00 98.50 866 VAL A N 1
ATOM 6404 C CA . VAL A 1 866 ? -10.520 2.045 2.072 1.00 98.50 866 VAL A CA 1
ATOM 6405 C C . VAL A 1 866 ? -10.211 1.312 0.764 1.00 98.50 866 VAL A C 1
ATOM 6407 O O . VAL A 1 866 ? -10.994 0.455 0.364 1.00 98.50 866 VAL A O 1
ATOM 6410 N N . SER A 1 867 ? -9.129 1.672 0.064 1.00 98.50 867 SER A N 1
ATOM 6411 C CA . SER A 1 867 ? -8.811 1.130 -1.261 1.00 98.50 867 SER A CA 1
ATOM 6412 C C . SER A 1 867 ? -7.490 0.365 -1.286 1.00 98.50 867 SER A C 1
ATOM 6414 O O . SER A 1 867 ? -7.474 -0.850 -1.105 1.00 98.50 867 SER A O 1
ATOM 6416 N N . ILE A 1 868 ? -6.370 1.045 -1.516 1.00 96.69 868 ILE A N 1
ATOM 6417 C CA . ILE A 1 868 ? -5.063 0.396 -1.640 1.00 96.69 868 ILE A CA 1
ATOM 6418 C C . ILE A 1 868 ? -4.524 -0.054 -0.273 1.00 96.69 868 ILE A C 1
ATOM 6420 O O . ILE A 1 868 ? -3.930 -1.121 -0.176 1.00 96.69 868 ILE A O 1
ATOM 6424 N N . GLY A 1 869 ? -4.794 0.687 0.803 1.00 95.88 869 GLY A N 1
ATOM 6425 C CA . GLY A 1 869 ? -4.335 0.364 2.160 1.00 95.88 869 GLY A CA 1
ATOM 6426 C C . GLY A 1 869 ? -2.871 0.725 2.452 1.00 95.88 869 GLY A C 1
ATOM 6427 O O . GLY A 1 869 ? -2.355 0.353 3.502 1.00 95.88 869 GLY A O 1
ATOM 6428 N N . ASP A 1 870 ? -2.193 1.457 1.562 1.00 95.94 870 ASP A N 1
ATOM 6429 C CA . ASP A 1 870 ? -0.815 1.924 1.767 1.00 95.94 870 ASP A CA 1
ATOM 6430 C C . ASP A 1 870 ? -0.748 3.090 2.768 1.00 95.94 870 ASP A C 1
ATOM 6432 O O . ASP A 1 870 ? -0.786 4.267 2.406 1.00 95.94 870 ASP A O 1
ATOM 6436 N N . LEU A 1 871 ? -0.654 2.751 4.053 1.00 96.50 871 LEU A N 1
ATOM 6437 C CA . LEU A 1 871 ? -0.495 3.725 5.134 1.00 96.50 871 LEU A CA 1
ATOM 6438 C C . LEU A 1 871 ? 0.978 4.004 5.483 1.00 96.50 871 LEU A C 1
ATOM 6440 O O . LEU A 1 871 ? 1.244 4.953 6.219 1.00 96.50 871 LEU A O 1
ATOM 6444 N N . GLU A 1 872 ? 1.934 3.260 4.913 1.00 96.25 872 GLU A N 1
ATOM 6445 C CA . GLU A 1 872 ? 3.373 3.538 5.060 1.00 96.25 872 GLU A CA 1
ATOM 6446 C C . GLU A 1 872 ? 3.729 4.861 4.365 1.00 96.25 872 GLU A C 1
ATOM 6448 O O . GLU A 1 872 ? 4.332 5.752 4.968 1.00 96.25 872 GLU A O 1
ATOM 6453 N N . SER A 1 873 ? 3.264 5.040 3.123 1.00 97.62 873 SER A N 1
ATOM 6454 C CA . SER A 1 873 ? 3.416 6.295 2.377 1.00 97.62 873 SER A CA 1
ATOM 6455 C C . SER A 1 873 ? 2.831 7.502 3.116 1.00 97.62 873 SER A C 1
ATOM 6457 O O . SER A 1 873 ? 3.395 8.599 3.066 1.00 97.62 873 SER A O 1
ATOM 6459 N N . VAL A 1 874 ? 1.710 7.301 3.819 1.00 98.12 874 VAL A N 1
ATOM 6460 C CA . VAL A 1 874 ? 1.047 8.328 4.636 1.00 98.12 874 VAL A CA 1
ATOM 6461 C C . VAL A 1 874 ? 1.887 8.669 5.868 1.00 98.12 874 VAL A C 1
ATOM 6463 O O . VAL A 1 874 ? 2.090 9.851 6.153 1.00 98.12 874 VAL A O 1
ATOM 6466 N N . ALA A 1 875 ? 2.413 7.661 6.569 1.00 98.12 875 ALA A N 1
ATOM 6467 C CA . ALA A 1 875 ? 3.278 7.850 7.731 1.00 98.12 875 ALA A CA 1
ATOM 6468 C C . ALA A 1 875 ? 4.533 8.659 7.373 1.00 98.12 875 ALA A C 1
ATOM 6470 O O . ALA A 1 875 ? 4.859 9.633 8.054 1.00 98.12 875 ALA A O 1
ATOM 6471 N N . ASN A 1 876 ? 5.196 8.308 6.266 1.00 98.44 876 ASN A N 1
ATOM 6472 C CA . ASN A 1 876 ? 6.403 8.994 5.801 1.00 98.44 876 ASN A CA 1
ATOM 6473 C C . ASN A 1 876 ? 6.112 10.448 5.392 1.00 98.44 876 ASN A C 1
ATOM 6475 O O . ASN A 1 876 ? 6.892 11.349 5.718 1.00 98.44 876 ASN A O 1
ATOM 6479 N N . ALA A 1 877 ? 4.966 10.707 4.753 1.00 98.44 877 ALA A N 1
ATOM 6480 C CA . ALA A 1 877 ? 4.521 12.061 4.428 1.00 98.44 877 ALA A CA 1
ATOM 6481 C C . ALA A 1 877 ? 4.276 12.909 5.690 1.00 98.44 877 ALA A C 1
ATOM 6483 O O . ALA A 1 877 ? 4.803 14.016 5.802 1.00 98.44 877 ALA A O 1
ATOM 6484 N N . LEU A 1 878 ? 3.546 12.384 6.681 1.00 98.62 878 LEU A N 1
ATOM 6485 C CA . LEU A 1 878 ? 3.295 13.095 7.941 1.00 98.62 878 LEU A CA 1
ATOM 6486 C C . LEU A 1 878 ? 4.579 13.318 8.740 1.00 98.62 878 LEU A C 1
ATOM 6488 O O . LEU A 1 878 ? 4.811 14.425 9.226 1.00 98.62 878 LEU A O 1
ATOM 6492 N N . GLN A 1 879 ? 5.438 12.298 8.852 1.00 98.62 879 GLN A N 1
ATOM 6493 C CA . GLN A 1 879 ? 6.715 12.423 9.555 1.00 98.62 879 GLN A CA 1
ATOM 6494 C C . GLN A 1 879 ? 7.583 13.515 8.932 1.00 98.62 879 GLN A C 1
ATOM 6496 O O . GLN A 1 879 ? 8.199 14.290 9.657 1.00 98.62 879 GLN A O 1
ATOM 6501 N N . THR A 1 880 ? 7.573 13.629 7.604 1.00 98.31 880 THR A N 1
ATOM 6502 C CA . THR A 1 880 ? 8.275 14.696 6.885 1.00 98.31 880 THR A CA 1
ATOM 6503 C C . THR A 1 880 ? 7.781 16.081 7.308 1.00 98.31 880 THR A C 1
ATOM 6505 O O . THR A 1 880 ? 8.591 16.973 7.557 1.00 98.31 880 THR A O 1
ATOM 6508 N N . MET A 1 881 ? 6.467 16.270 7.465 1.00 98.56 881 MET A N 1
ATOM 6509 C CA . MET A 1 881 ? 5.922 17.541 7.956 1.00 98.56 881 MET A CA 1
ATOM 6510 C C . MET A 1 881 ? 6.383 17.839 9.387 1.00 98.56 881 MET A C 1
ATOM 6512 O O . MET A 1 881 ? 6.785 18.967 9.672 1.00 98.56 881 MET A O 1
ATOM 6516 N N . TYR A 1 882 ? 6.402 16.833 10.268 1.00 98.69 882 TYR A N 1
ATOM 6517 C CA . TYR A 1 882 ? 6.934 16.980 11.625 1.00 98.69 882 TYR A CA 1
ATOM 6518 C C . TYR A 1 882 ? 8.423 17.303 11.651 1.00 98.69 882 TYR A C 1
ATOM 6520 O O . TYR A 1 882 ? 8.847 18.122 12.465 1.00 98.69 882 TYR A O 1
ATOM 6528 N N . ASP A 1 883 ? 9.225 16.667 10.802 1.00 98.00 883 ASP A N 1
ATOM 6529 C CA . ASP A 1 883 ? 10.677 16.863 10.743 1.00 98.00 883 ASP A CA 1
ATOM 6530 C C . ASP A 1 883 ? 11.057 18.255 10.232 1.00 98.00 883 ASP A C 1
ATOM 6532 O O . ASP A 1 883 ? 12.101 18.790 10.608 1.00 98.00 883 ASP A O 1
ATOM 6536 N N . HIS A 1 884 ? 10.171 18.873 9.451 1.00 98.00 884 HIS A N 1
ATOM 6537 C CA . HIS A 1 884 ? 10.317 20.233 8.941 1.00 98.00 884 HIS A CA 1
ATOM 6538 C C . HIS A 1 884 ? 9.446 21.272 9.663 1.00 98.00 884 HIS A C 1
ATOM 6540 O O . HIS A 1 884 ? 9.312 22.394 9.170 1.00 98.00 884 HIS A O 1
ATOM 6546 N N . GLN A 1 885 ? 8.873 20.942 10.826 1.00 98.44 885 GLN A N 1
ATOM 6547 C CA . GLN A 1 885 ? 8.117 21.905 11.626 1.00 98.44 885 GLN A CA 1
ATOM 6548 C C . GLN A 1 885 ? 8.999 23.102 12.016 1.00 98.44 885 GLN A C 1
ATOM 6550 O O . GLN A 1 885 ? 10.126 22.953 12.498 1.00 98.44 885 GLN A O 1
ATOM 6555 N N . ASN A 1 886 ? 8.479 24.313 11.825 1.00 98.31 886 ASN A N 1
ATOM 6556 C CA . ASN A 1 886 ? 9.172 25.537 12.193 1.00 98.31 886 ASN A CA 1
ATOM 6557 C C . ASN A 1 886 ? 9.257 25.697 13.717 1.00 98.31 886 ASN A C 1
ATOM 6559 O O . ASN A 1 886 ? 8.459 25.165 14.486 1.00 98.31 886 ASN A O 1
ATOM 6563 N N . LYS A 1 887 ? 10.206 26.527 14.164 1.00 97.75 887 LYS A N 1
ATOM 6564 C CA . LYS A 1 887 ? 10.424 26.813 15.594 1.00 97.75 887 LYS A CA 1
ATOM 6565 C C . LYS A 1 887 ? 9.205 27.410 16.302 1.00 97.75 887 LYS A C 1
ATOM 6567 O O . LYS A 1 887 ? 9.090 27.269 17.514 1.00 97.75 887 LYS A O 1
ATOM 6572 N N . ASP A 1 888 ? 8.332 28.099 15.574 1.00 97.00 888 ASP A N 1
ATOM 6573 C CA . ASP A 1 888 ? 7.100 28.684 16.110 1.00 97.00 888 ASP A CA 1
ATOM 6574 C C . ASP A 1 888 ? 5.930 27.688 16.182 1.00 97.00 888 ASP A C 1
ATOM 6576 O O . ASP A 1 888 ? 4.857 28.074 16.627 1.00 97.00 888 ASP A O 1
ATOM 6580 N N . GLY A 1 889 ? 6.136 26.434 15.762 1.00 98.06 889 GLY A N 1
ATOM 6581 C CA . GLY A 1 889 ? 5.129 25.372 15.758 1.00 98.06 889 GLY A CA 1
ATOM 6582 C C . GLY A 1 889 ? 4.415 25.208 14.422 1.00 98.06 889 GLY A C 1
ATOM 6583 O O . GLY A 1 889 ? 3.742 24.200 14.203 1.00 98.06 889 GLY A O 1
ATOM 6584 N N . SER A 1 890 ? 4.591 26.138 13.483 1.00 98.38 890 SER A N 1
ATOM 6585 C CA . SER A 1 890 ? 3.957 26.033 12.173 1.00 98.38 890 SER A CA 1
ATOM 6586 C C . SER A 1 890 ? 4.582 24.936 11.309 1.00 98.38 890 SER A C 1
ATOM 6588 O O . SER A 1 890 ? 5.794 24.883 11.117 1.00 98.38 890 SER A O 1
ATOM 6590 N N . PHE A 1 891 ? 3.755 24.058 10.745 1.00 98.62 891 PHE A N 1
ATOM 6591 C CA . PHE A 1 891 ? 4.151 23.233 9.606 1.00 98.62 891 PHE A CA 1
ATOM 6592 C C . PHE A 1 891 ? 4.300 24.050 8.312 1.00 98.62 891 PHE A C 1
ATOM 6594 O O . PHE A 1 891 ? 3.563 25.025 8.120 1.00 98.62 891 PHE A O 1
ATOM 6601 N N . PRO A 1 892 ? 5.204 23.633 7.405 1.00 97.94 892 PRO A N 1
ATOM 6602 C CA . PRO A 1 892 ? 5.194 24.116 6.033 1.00 97.94 892 PRO A CA 1
ATOM 6603 C C . PRO A 1 892 ? 3.869 23.796 5.320 1.00 97.94 892 PRO A C 1
ATOM 6605 O O . PRO A 1 892 ? 3.147 22.874 5.685 1.00 97.94 892 PRO A O 1
ATOM 6608 N N . GLU A 1 893 ? 3.574 24.546 4.259 1.00 96.69 893 GLU A N 1
ATOM 6609 C CA . GLU A 1 893 ? 2.475 24.276 3.324 1.00 96.69 893 GLU A CA 1
ATOM 6610 C C . GLU A 1 893 ? 2.722 22.995 2.515 1.00 96.69 893 GLU A C 1
ATOM 6612 O O . GLU A 1 893 ? 1.777 22.280 2.208 1.00 96.69 893 GLU A O 1
ATOM 6617 N N . ALA A 1 894 ? 3.979 22.702 2.175 1.00 96.94 894 ALA A N 1
ATOM 6618 C CA . ALA A 1 894 ? 4.366 21.509 1.428 1.00 96.94 894 ALA A CA 1
ATOM 6619 C C . ALA A 1 894 ? 5.708 20.964 1.930 1.00 96.94 894 ALA A C 1
ATOM 6621 O O . ALA A 1 894 ? 6.569 21.733 2.365 1.00 96.94 894 ALA A O 1
ATOM 6622 N N . GLY A 1 895 ? 5.911 19.654 1.827 1.00 96.94 895 GLY A N 1
ATOM 6623 C CA . GLY A 1 895 ? 7.175 18.993 2.139 1.00 96.94 895 GLY A CA 1
ATOM 6624 C C . GLY A 1 895 ? 8.321 19.392 1.194 1.00 96.94 895 GLY A C 1
ATOM 6625 O O . GLY A 1 895 ? 8.134 20.157 0.239 1.00 96.94 895 GLY A O 1
ATOM 6626 N N . PRO A 1 896 ? 9.544 18.900 1.443 1.00 94.81 896 PRO A N 1
ATOM 6627 C CA . PRO A 1 896 ? 10.648 19.070 0.514 1.00 94.81 896 PRO A CA 1
ATOM 6628 C C . PRO A 1 896 ? 10.344 18.376 -0.824 1.00 94.81 896 PRO A C 1
ATOM 6630 O O . PRO A 1 896 ? 9.491 17.493 -0.884 1.00 94.81 896 PRO A O 1
ATOM 6633 N N . PRO A 1 897 ? 10.998 18.797 -1.917 1.00 91.56 897 PRO A N 1
ATOM 6634 C CA . PRO A 1 897 ? 11.967 19.895 -2.001 1.00 91.56 897 PRO A CA 1
ATOM 6635 C C . PRO A 1 897 ? 11.335 21.303 -2.011 1.00 91.56 897 PRO A C 1
ATOM 6637 O O . PRO A 1 897 ? 12.067 22.290 -2.032 1.00 91.56 897 PRO A O 1
ATOM 6640 N N . LEU A 1 898 ? 10.001 21.419 -1.988 1.00 92.31 898 LEU A N 1
ATOM 6641 C CA . LEU A 1 898 ? 9.295 22.704 -2.031 1.00 92.31 898 LEU A CA 1
ATOM 6642 C C . LEU A 1 898 ? 9.470 23.528 -0.751 1.00 92.31 898 LEU A C 1
ATOM 6644 O O . LEU A 1 898 ? 9.838 24.700 -0.835 1.00 92.31 898 LEU A O 1
ATOM 6648 N N . LEU A 1 899 ? 9.168 22.933 0.411 1.00 94.12 899 LEU A N 1
ATOM 6649 C CA . LEU A 1 899 ? 9.198 23.581 1.735 1.00 94.12 899 LEU A CA 1
ATOM 6650 C C . LEU A 1 899 ? 8.520 24.963 1.766 1.00 94.12 899 LEU A C 1
ATOM 6652 O O . LEU A 1 899 ? 8.976 25.886 2.452 1.00 94.12 899 LEU A O 1
ATOM 6656 N N . GLN A 1 900 ? 7.429 25.116 1.007 1.00 94.75 900 GLN A N 1
ATOM 6657 C CA . GLN A 1 900 ? 6.659 26.358 0.957 1.00 94.75 900 GLN A CA 1
ATOM 6658 C C . GLN A 1 900 ? 6.038 26.647 2.329 1.00 94.75 900 GLN A C 1
ATOM 6660 O O . GLN A 1 900 ? 5.748 25.734 3.094 1.00 94.75 900 GLN A O 1
ATOM 6665 N N . GLN A 1 901 ? 5.874 27.926 2.669 1.00 96.44 901 GLN A N 1
ATOM 6666 C CA . GLN A 1 901 ? 5.470 28.389 4.004 1.00 96.44 901 GLN A CA 1
ATOM 6667 C C . GLN A 1 901 ? 4.259 29.313 3.909 1.00 96.44 901 GLN A C 1
ATOM 6669 O O . GLN A 1 901 ? 4.052 29.944 2.876 1.00 96.44 901 GLN A O 1
ATOM 6674 N N . GLY A 1 902 ? 3.538 29.497 5.017 1.00 95.88 902 GLY A N 1
ATOM 6675 C CA . GLY A 1 902 ? 2.513 30.539 5.131 1.00 95.88 902 GLY A CA 1
ATOM 6676 C C . GLY A 1 902 ? 1.109 30.106 4.706 1.00 95.88 902 GLY A C 1
ATOM 6677 O O . GLY A 1 902 ? 0.385 30.911 4.118 1.00 95.88 902 GLY A O 1
ATOM 6678 N N . SER A 1 903 ? 0.722 28.868 5.020 1.00 97.81 903 SER A N 1
ATOM 6679 C CA . SER A 1 903 ? -0.654 28.377 4.896 1.00 97.81 903 SER A CA 1
ATOM 6680 C C . SER A 1 903 ? -1.177 27.901 6.251 1.00 97.81 903 SER A C 1
ATOM 6682 O O . SER A 1 903 ? -0.631 26.967 6.836 1.00 97.81 903 SER A O 1
ATOM 6684 N N . ASP A 1 904 ? -2.243 28.535 6.742 1.00 98.31 904 ASP A N 1
ATOM 6685 C CA . ASP A 1 904 ? -2.912 28.105 7.976 1.00 98.31 904 ASP A CA 1
ATOM 6686 C C . ASP A 1 904 ? -3.805 26.872 7.741 1.00 98.31 904 ASP A C 1
ATOM 6688 O O . ASP A 1 904 ? -3.957 26.039 8.634 1.00 98.31 904 ASP A O 1
ATOM 6692 N N . THR A 1 905 ? -4.366 26.711 6.538 1.00 97.88 905 THR A N 1
ATOM 6693 C CA . THR A 1 905 ? -5.213 25.561 6.187 1.00 97.88 905 THR A CA 1
ATOM 6694 C C . THR A 1 905 ? -4.386 24.283 6.044 1.00 97.88 905 THR A C 1
ATOM 6696 O O . THR A 1 905 ? -4.702 23.282 6.683 1.00 97.88 905 THR A O 1
ATOM 6699 N N . TYR A 1 906 ? -3.272 24.310 5.303 1.00 98.12 906 TYR A N 1
ATOM 6700 C CA . TYR A 1 906 ? -2.389 23.142 5.133 1.00 98.12 906 TYR A CA 1
ATOM 6701 C C . TYR A 1 906 ? -1.674 22.751 6.433 1.00 98.12 906 TYR A C 1
ATOM 6703 O O . TYR A 1 906 ? -1.456 21.565 6.698 1.00 98.12 906 TYR A O 1
ATOM 6711 N N . HIS A 1 907 ? -1.381 23.734 7.289 1.00 98.56 907 HIS A N 1
ATOM 6712 C CA . HIS A 1 907 ? -0.923 23.483 8.651 1.00 98.56 907 HIS A CA 1
ATOM 6713 C C . HIS A 1 907 ? -1.893 22.559 9.405 1.00 98.56 907 HIS A C 1
ATOM 6715 O O . HIS A 1 907 ? -1.498 21.506 9.906 1.00 98.56 907 HIS A O 1
ATOM 6721 N N . MET A 1 908 ? -3.178 22.918 9.431 1.00 98.75 908 MET A N 1
ATOM 6722 C CA . MET A 1 908 ? -4.210 22.129 10.104 1.00 98.75 908 MET A CA 1
ATOM 6723 C C . MET A 1 908 ? -4.466 20.781 9.422 1.00 98.75 908 MET A C 1
ATOM 6725 O O . MET A 1 908 ? -4.709 19.786 10.102 1.00 98.75 908 MET A O 1
ATOM 6729 N N . TRP A 1 909 ? -4.339 20.699 8.097 1.00 98.50 909 TRP A N 1
ATOM 6730 C CA . TRP A 1 909 ? -4.461 19.424 7.392 1.00 98.50 909 TRP A CA 1
ATOM 6731 C C . TRP A 1 909 ? -3.382 18.404 7.773 1.00 98.50 909 TRP A C 1
ATOM 6733 O O . TRP A 1 909 ? -3.683 17.214 7.834 1.00 98.50 909 TRP A O 1
ATOM 6743 N N . SER A 1 910 ? -2.171 18.841 8.137 1.00 98.56 910 SER A N 1
ATOM 6744 C CA . SER A 1 910 ? -1.146 17.940 8.702 1.00 98.56 910 SER A CA 1
ATOM 6745 C C . SER A 1 910 ? -1.609 17.327 10.034 1.00 98.56 910 SER A C 1
ATOM 6747 O O . SER A 1 910 ? -1.389 16.145 10.317 1.00 98.56 910 SER A O 1
ATOM 6749 N N . MET A 1 911 ? -2.312 18.119 10.846 1.00 98.75 911 MET A N 1
ATOM 6750 C CA . MET A 1 911 ? -2.849 17.692 12.139 1.00 98.75 911 MET A CA 1
ATOM 6751 C C . MET A 1 911 ? -4.040 16.738 11.974 1.00 98.75 911 MET A C 1
ATOM 6753 O O . MET A 1 911 ? -4.106 15.716 12.656 1.00 98.75 911 MET A O 1
ATOM 6757 N N . ILE A 1 912 ? -4.952 17.028 11.043 1.00 98.75 912 ILE A N 1
ATOM 6758 C CA . ILE A 1 912 ? -6.080 16.144 10.704 1.00 98.75 912 ILE A CA 1
ATOM 6759 C C . ILE A 1 912 ? -5.567 14.836 10.082 1.00 98.75 912 ILE A C 1
ATOM 6761 O O . ILE A 1 912 ? -6.032 13.754 10.433 1.00 98.75 912 ILE A O 1
ATOM 6765 N N . GLY A 1 913 ? -4.555 14.913 9.212 1.00 98.12 913 GLY A N 1
ATOM 6766 C CA . GLY A 1 913 ? -3.884 13.743 8.647 1.00 98.12 913 GLY A CA 1
ATOM 6767 C C . GLY A 1 913 ? -3.277 12.841 9.724 1.00 98.12 913 GLY A C 1
ATOM 6768 O O . GLY A 1 913 ? -3.412 11.623 9.635 1.00 98.12 913 GLY A O 1
ATOM 6769 N N . THR A 1 914 ? -2.707 13.427 10.785 1.00 98.50 914 THR A N 1
ATOM 6770 C CA . THR A 1 914 ? -2.222 12.680 11.961 1.00 98.50 914 THR A CA 1
ATOM 6771 C C . THR A 1 914 ? -3.354 11.904 12.634 1.00 98.50 914 THR A C 1
ATOM 6773 O O . THR A 1 914 ? -3.208 10.711 12.882 1.00 98.50 914 THR A O 1
ATOM 6776 N N . TYR A 1 915 ? -4.507 12.536 12.874 1.00 98.62 915 TYR A N 1
ATOM 6777 C CA . TYR A 1 915 ? -5.675 11.838 13.421 1.00 98.62 915 TYR A CA 1
ATOM 6778 C C . TYR A 1 915 ? -6.126 10.672 12.534 1.00 98.62 915 TYR A C 1
ATOM 6780 O O . TYR A 1 915 ? -6.297 9.565 13.040 1.00 98.62 915 TYR A O 1
ATOM 6788 N N . ASN A 1 916 ? -6.263 10.893 11.223 1.00 98.38 916 ASN A N 1
ATOM 6789 C CA . ASN A 1 916 ? -6.685 9.846 10.291 1.00 98.38 916 ASN A CA 1
ATOM 6790 C C . ASN A 1 916 ? -5.701 8.669 10.280 1.00 98.38 916 ASN A C 1
ATOM 6792 O O . ASN A 1 916 ? -6.125 7.519 10.350 1.00 98.38 916 ASN A O 1
ATOM 6796 N N . TYR A 1 917 ? -4.392 8.942 10.258 1.00 98.25 917 TYR A N 1
ATOM 6797 C CA . TYR A 1 917 ? -3.371 7.898 10.342 1.00 98.25 917 TYR A CA 1
ATOM 6798 C C . TYR A 1 917 ? -3.552 7.049 11.609 1.00 98.25 917 TYR A C 1
ATOM 6800 O O . TYR A 1 917 ? -3.663 5.828 11.515 1.00 98.25 917 TYR A O 1
ATOM 6808 N N . LEU A 1 918 ? -3.703 7.684 12.776 1.00 98.06 918 LEU A N 1
ATOM 6809 C CA . LEU A 1 918 ? -3.898 6.980 14.047 1.00 98.06 918 LEU A CA 1
ATOM 6810 C C . LEU A 1 918 ? -5.224 6.218 14.125 1.00 98.06 918 LEU A C 1
ATOM 6812 O O . LEU A 1 918 ? -5.268 5.124 14.696 1.00 98.06 918 LEU A O 1
ATOM 6816 N N . LEU A 1 919 ? -6.293 6.768 13.547 1.00 98.12 919 LEU A N 1
ATOM 6817 C CA . LEU A 1 919 ? -7.584 6.096 13.445 1.00 98.12 919 LEU A CA 1
ATOM 6818 C C . LEU A 1 919 ? -7.453 4.779 12.666 1.00 98.12 919 LEU A C 1
ATOM 6820 O O . LEU A 1 919 ? -8.096 3.798 13.033 1.00 98.12 919 LEU A O 1
ATOM 6824 N N . TYR A 1 920 ? -6.609 4.728 11.635 1.00 98.06 920 TYR A N 1
ATOM 6825 C CA . TYR A 1 920 ? -6.486 3.562 10.758 1.00 98.06 920 TYR A CA 1
ATOM 6826 C C . TYR A 1 920 ? -5.397 2.563 11.173 1.00 98.06 920 TYR A C 1
ATOM 6828 O O . TYR A 1 920 ? -5.564 1.373 10.914 1.00 98.06 920 TYR A O 1
ATOM 6836 N N . THR A 1 921 ? -4.320 2.999 11.840 1.00 95.88 921 THR A N 1
ATOM 6837 C CA . THR A 1 921 ? -3.171 2.132 12.185 1.00 95.88 921 THR A CA 1
ATOM 6838 C C . THR A 1 921 ? -3.038 1.797 13.664 1.00 95.88 921 THR A C 1
ATOM 6840 O O . THR A 1 921 ? -2.468 0.760 13.997 1.00 95.88 921 THR A O 1
ATOM 6843 N N . ASN A 1 922 ? -3.555 2.650 14.558 1.00 94.62 922 ASN A N 1
ATOM 6844 C CA . ASN A 1 922 ? -3.249 2.610 15.991 1.00 94.62 922 ASN A CA 1
ATOM 6845 C C . ASN A 1 922 ? -1.732 2.674 16.299 1.00 94.62 922 ASN A C 1
ATOM 6847 O O . ASN A 1 922 ? -1.270 2.088 17.276 1.00 94.62 922 ASN A O 1
ATOM 6851 N N . ASP A 1 923 ? -0.948 3.379 15.478 1.00 95.69 923 ASP A N 1
ATOM 6852 C CA . ASP A 1 923 ? 0.498 3.554 15.671 1.00 95.69 923 ASP A CA 1
ATOM 6853 C C . ASP A 1 923 ? 0.812 4.527 16.824 1.00 95.69 923 ASP A C 1
ATOM 6855 O O . ASP A 1 923 ? 1.112 5.708 16.633 1.00 95.69 923 ASP A O 1
ATOM 6859 N N . THR A 1 924 ? 0.713 4.033 18.059 1.00 92.00 924 THR A N 1
ATOM 6860 C CA . THR A 1 924 ? 0.961 4.841 19.261 1.00 92.00 924 THR A CA 1
ATOM 6861 C C . THR A 1 924 ? 2.404 5.327 19.346 1.00 92.00 924 THR A C 1
ATOM 6863 O O . THR A 1 924 ? 2.633 6.416 19.852 1.00 92.00 924 THR A O 1
ATOM 6866 N N . ALA A 1 925 ? 3.370 4.590 18.788 1.00 92.19 925 ALA A N 1
ATOM 6867 C CA . ALA A 1 925 ? 4.768 5.011 18.772 1.00 92.19 925 ALA A CA 1
ATOM 6868 C C . ALA A 1 925 ? 4.974 6.275 17.920 1.00 92.19 925 ALA A C 1
ATOM 6870 O O . ALA A 1 925 ? 5.708 7.180 18.325 1.00 92.19 925 ALA A O 1
ATOM 6871 N N . PHE A 1 926 ? 4.300 6.377 16.768 1.00 96.50 926 PHE A N 1
ATOM 6872 C CA . PHE A 1 926 ? 4.289 7.604 15.970 1.00 96.50 926 PHE A CA 1
ATOM 6873 C C . PHE A 1 926 ? 3.669 8.777 16.735 1.00 96.50 926 PHE A C 1
ATOM 6875 O O . PHE A 1 926 ? 4.195 9.893 16.670 1.00 96.50 926 PHE A O 1
ATOM 6882 N N . LEU A 1 927 ? 2.562 8.535 17.447 1.00 96.88 927 LEU A N 1
ATOM 6883 C CA . LEU A 1 927 ? 1.894 9.564 18.244 1.00 96.88 927 LEU A CA 1
ATOM 6884 C C . LEU A 1 927 ? 2.798 10.057 19.376 1.00 96.88 927 LEU A C 1
ATOM 6886 O O . LEU A 1 927 ? 3.042 11.257 19.449 1.00 96.88 927 LEU A O 1
ATOM 6890 N N . ASP A 1 928 ? 3.358 9.153 20.179 1.00 95.81 928 ASP A N 1
ATOM 6891 C CA . ASP A 1 928 ? 4.240 9.481 21.306 1.00 95.81 928 ASP A CA 1
ATOM 6892 C C . ASP A 1 928 ? 5.470 10.270 20.841 1.00 95.81 928 ASP A C 1
ATOM 6894 O O . ASP A 1 928 ? 5.833 11.291 21.425 1.00 95.81 928 ASP A O 1
ATOM 6898 N N . LYS A 1 929 ? 6.086 9.848 19.728 1.00 97.56 929 LYS A N 1
ATOM 6899 C CA . LYS A 1 929 ? 7.250 10.527 19.139 1.00 97.56 929 LYS A CA 1
ATOM 6900 C C . LYS A 1 929 ? 6.952 11.975 18.743 1.00 97.56 929 LYS A C 1
ATOM 6902 O O . LYS A 1 929 ? 7.834 12.829 18.839 1.00 97.56 929 LYS A O 1
ATOM 6907 N N . ASN A 1 930 ? 5.751 12.239 18.231 1.00 98.50 930 ASN A N 1
ATOM 6908 C CA . ASN A 1 930 ? 5.396 13.523 17.633 1.00 98.50 930 ASN A CA 1
ATOM 6909 C C . ASN A 1 930 ? 4.450 14.365 18.512 1.00 98.50 930 ASN A C 1
ATOM 6911 O O . ASN A 1 930 ? 4.099 15.474 18.108 1.00 98.50 930 ASN A O 1
ATOM 6915 N N . TRP A 1 931 ? 4.061 13.896 19.704 1.00 98.50 931 TRP A N 1
ATOM 6916 C CA . TRP A 1 931 ? 3.032 14.540 20.527 1.00 98.50 931 TRP A CA 1
ATOM 6917 C C . TRP A 1 931 ? 3.383 15.980 20.911 1.00 98.50 931 TRP A C 1
ATOM 6919 O O . TRP A 1 931 ? 2.595 16.888 20.654 1.00 98.50 931 TRP A O 1
ATOM 6929 N N . ASP A 1 932 ? 4.598 16.228 21.403 1.00 98.25 932 ASP A N 1
ATOM 6930 C CA . ASP A 1 932 ? 5.050 17.584 21.753 1.00 98.25 932 ASP A CA 1
ATOM 6931 C C . ASP A 1 932 ? 5.019 18.535 20.544 1.00 98.25 932 ASP A C 1
ATOM 6933 O O . ASP A 1 932 ? 4.644 19.704 20.657 1.00 98.25 932 ASP A O 1
ATOM 6937 N N . ARG A 1 933 ? 5.360 18.026 19.354 1.00 98.69 933 ARG A N 1
ATOM 6938 C CA . ARG A 1 933 ? 5.288 18.790 18.101 1.00 98.69 933 ARG A CA 1
ATOM 6939 C C . ARG A 1 933 ? 3.839 19.060 17.692 1.00 98.69 933 ARG A C 1
ATOM 6941 O O . ARG A 1 933 ? 3.539 20.159 17.227 1.00 98.69 933 ARG A O 1
ATOM 6948 N N . TYR A 1 934 ? 2.934 18.099 17.888 1.00 98.81 934 TYR A N 1
ATOM 6949 C CA . TYR A 1 934 ? 1.498 18.287 17.664 1.00 98.81 934 TYR A CA 1
ATOM 6950 C C . TYR A 1 934 ? 0.923 19.364 18.593 1.00 98.81 934 TYR A C 1
ATOM 6952 O O . TYR A 1 934 ? 0.189 20.243 18.135 1.00 98.81 934 TYR A O 1
ATOM 6960 N N . LEU A 1 935 ? 1.288 19.346 19.880 1.00 98.69 935 LEU A N 1
ATOM 6961 C CA . LEU A 1 935 ? 0.873 20.368 20.843 1.00 98.69 935 LEU A CA 1
ATOM 6962 C C . LEU A 1 935 ? 1.371 21.756 20.432 1.00 98.69 935 LEU A C 1
ATOM 6964 O O . LEU A 1 935 ? 0.580 22.696 20.402 1.00 98.69 935 LEU A O 1
ATOM 6968 N N . HIS A 1 936 ? 2.636 21.872 20.021 1.00 98.75 936 HIS A N 1
ATOM 6969 C CA . HIS A 1 936 ? 3.209 23.137 19.548 1.00 98.75 936 HIS A CA 1
ATOM 6970 C C . HIS A 1 936 ? 2.511 23.664 18.282 1.00 98.75 936 HIS A C 1
ATOM 6972 O O . HIS A 1 936 ? 2.257 24.861 18.152 1.00 98.75 936 HIS A O 1
ATOM 6978 N N . ALA A 1 937 ? 2.114 22.770 17.368 1.00 98.88 937 ALA A N 1
ATOM 6979 C CA . ALA A 1 937 ? 1.287 23.129 16.214 1.00 98.88 937 ALA A CA 1
ATOM 6980 C C . ALA A 1 937 ? -0.100 23.642 16.634 1.00 98.88 937 ALA A C 1
ATOM 6982 O O . ALA A 1 937 ? -0.548 24.690 16.168 1.00 98.88 937 ALA A O 1
ATOM 6983 N N . MET A 1 938 ? -0.762 22.953 17.569 1.00 98.81 938 MET A N 1
ATOM 6984 C CA . MET A 1 938 ? -2.057 23.384 18.101 1.00 98.81 938 MET A CA 1
ATOM 6985 C C . MET A 1 938 ? -1.965 24.751 18.793 1.00 98.81 938 MET A C 1
ATOM 6987 O O . MET A 1 938 ? -2.849 25.593 18.625 1.00 98.81 938 MET A O 1
ATOM 6991 N N . GLU A 1 939 ? -0.901 24.995 19.560 1.00 98.56 939 GLU A N 1
ATOM 6992 C CA . GLU A 1 939 ? -0.631 26.290 20.189 1.00 98.56 939 GLU A CA 1
ATOM 6993 C C . GLU A 1 939 ? -0.448 27.398 19.149 1.00 98.56 939 GLU A C 1
ATOM 6995 O O . GLU A 1 939 ? -1.074 28.455 19.274 1.00 98.56 939 GLU A O 1
ATOM 7000 N N . TYR A 1 940 ? 0.334 27.136 18.097 1.00 98.62 940 TYR A N 1
ATOM 7001 C CA . TYR A 1 940 ? 0.542 28.067 16.990 1.00 98.62 940 TYR A CA 1
ATOM 7002 C C . TYR A 1 940 ? -0.780 28.499 16.347 1.00 98.62 940 TYR A C 1
ATOM 7004 O O . TYR A 1 940 ? -1.071 29.698 16.264 1.00 98.62 940 TYR A O 1
ATOM 7012 N N . ILE A 1 941 ? -1.597 27.540 15.895 1.00 98.62 941 ILE A N 1
ATOM 7013 C CA . ILE A 1 941 ? -2.815 27.865 15.148 1.00 98.62 941 ILE A CA 1
ATOM 7014 C C . ILE A 1 941 ? -3.903 28.439 16.056 1.00 98.62 941 ILE A C 1
ATOM 7016 O O . ILE A 1 941 ? -4.541 29.434 15.706 1.00 98.62 941 ILE A O 1
ATOM 7020 N N . TYR A 1 942 ? -4.089 27.883 17.258 1.00 98.38 942 TYR A N 1
ATOM 7021 C CA . TYR A 1 942 ? -5.100 28.381 18.188 1.00 98.38 942 TYR A CA 1
ATOM 7022 C C . TYR A 1 942 ? -4.735 29.765 18.749 1.00 98.38 942 TYR A C 1
ATOM 7024 O O . TYR A 1 942 ? -5.625 30.567 19.032 1.00 98.38 942 TYR A O 1
ATOM 7032 N N . GLY A 1 943 ? -3.442 30.103 18.835 1.00 97.94 943 GLY A N 1
ATOM 7033 C CA . GLY A 1 943 ? -2.964 31.440 19.203 1.00 97.94 943 GLY A CA 1
ATOM 7034 C C . GLY A 1 943 ? -3.441 32.562 18.268 1.00 97.94 943 GLY A C 1
ATOM 7035 O O . GLY A 1 943 ? -3.445 33.732 18.656 1.00 97.94 943 GLY A O 1
ATOM 7036 N N . LYS A 1 944 ? -3.905 32.218 17.060 1.00 97.62 944 LYS A N 1
ATOM 7037 C CA . LYS A 1 944 ? -4.486 33.153 16.085 1.00 97.62 944 LYS A CA 1
ATOM 7038 C C . LYS A 1 944 ? -5.998 33.358 16.253 1.00 97.62 944 LYS A C 1
ATOM 7040 O O . LYS A 1 944 ? -6.593 34.152 15.522 1.00 97.62 944 LYS A O 1
ATOM 7045 N N . VAL A 1 945 ? -6.646 32.668 17.194 1.00 97.75 945 VAL A N 1
ATOM 7046 C CA . VAL A 1 945 ? -8.050 32.917 17.555 1.00 97.75 945 VAL A CA 1
ATOM 7047 C C . VAL A 1 945 ? -8.117 34.159 18.442 1.00 97.75 945 VAL A C 1
ATOM 7049 O O . VAL A 1 945 ? -7.611 34.168 19.565 1.00 97.75 945 VAL A O 1
ATOM 7052 N N . HIS A 1 946 ? -8.751 35.228 17.958 1.00 89.44 946 HIS A N 1
ATOM 7053 C CA . HIS A 1 946 ? -8.778 36.515 18.661 1.00 89.44 946 HIS A CA 1
ATOM 7054 C C . HIS A 1 946 ? -10.152 36.855 19.241 1.00 89.44 946 HIS A C 1
ATOM 7056 O O . HIS A 1 946 ? -11.201 36.570 18.669 1.00 89.44 946 HIS A O 1
ATOM 7062 N N . GLN A 1 947 ? -10.143 37.527 20.391 1.00 87.00 947 GLN A N 1
ATOM 7063 C CA . GLN A 1 947 ? -11.330 38.146 20.981 1.00 87.00 947 GLN A CA 1
ATOM 7064 C C . GLN A 1 947 ? -11.511 39.574 20.433 1.00 87.00 947 GLN A C 1
ATOM 7066 O O . GLN A 1 947 ? -10.513 40.234 20.139 1.00 87.00 947 GLN A O 1
ATOM 7071 N N . PRO A 1 948 ? -12.751 40.087 20.301 1.00 85.50 948 PRO A N 1
ATOM 7072 C CA . PRO A 1 948 ? -14.009 39.505 20.782 1.00 85.50 948 PRO A CA 1
ATOM 7073 C C . PRO A 1 948 ? -14.737 38.588 19.780 1.00 85.50 948 PRO A C 1
ATOM 7075 O O . PRO A 1 948 ? -15.836 38.136 20.093 1.00 85.50 948 PRO A O 1
ATOM 7078 N N . SER A 1 949 ? -14.203 38.343 18.574 1.00 91.62 949 SER A N 1
ATOM 7079 C CA . SER A 1 949 ? -14.908 37.515 17.577 1.00 91.62 949 SER A CA 1
ATOM 7080 C C . SER A 1 949 ? -14.920 36.032 17.947 1.00 91.62 949 SER A C 1
ATOM 7082 O O . SER A 1 949 ? -15.899 35.351 17.660 1.00 91.62 949 SER A O 1
ATOM 7084 N N . GLY A 1 950 ? -13.859 35.530 18.587 1.00 96.19 950 GLY A N 1
ATOM 7085 C CA . GLY A 1 950 ? -13.685 34.102 18.856 1.00 96.19 950 GLY A CA 1
ATOM 7086 C C . GLY A 1 950 ? -13.410 33.274 17.596 1.00 96.19 950 GLY A C 1
ATOM 7087 O O . GLY A 1 950 ? -13.505 32.053 17.651 1.00 96.19 950 GLY A O 1
ATOM 7088 N N . LEU A 1 951 ? -13.085 33.929 16.477 1.00 98.00 951 LEU A N 1
ATOM 7089 C CA . LEU A 1 951 ? -12.757 33.302 15.196 1.00 98.00 951 LEU A CA 1
ATOM 7090 C C . LEU A 1 951 ? -11.244 33.305 14.969 1.00 98.00 951 LEU A C 1
ATOM 7092 O O . LEU A 1 951 ? -10.538 34.218 15.412 1.00 98.00 951 LEU A O 1
ATOM 7096 N N . LEU A 1 952 ? -10.763 32.314 14.220 1.00 98.00 952 LEU A N 1
ATOM 7097 C CA . LEU A 1 952 ? -9.402 32.278 13.694 1.00 98.00 952 LEU A CA 1
ATOM 7098 C C . LEU A 1 952 ? -9.162 33.493 12.797 1.00 98.00 952 LEU A C 1
ATOM 7100 O O . LEU A 1 952 ? -9.960 33.755 11.895 1.00 98.00 952 LEU A O 1
ATOM 7104 N N . ASN A 1 953 ? -8.075 34.225 13.033 1.00 96.69 953 ASN A N 1
ATOM 7105 C CA . ASN A 1 953 ? -7.563 35.237 12.117 1.00 96.69 953 ASN A CA 1
ATOM 7106 C C . ASN A 1 953 ? -6.465 34.630 11.234 1.00 96.69 953 ASN A C 1
ATOM 7108 O O . ASN A 1 953 ? -5.312 34.498 11.648 1.00 96.69 953 ASN A O 1
ATOM 7112 N N . VAL A 1 954 ? -6.842 34.264 10.015 1.00 96.75 954 VAL A N 1
ATOM 7113 C CA . VAL A 1 954 ? -5.965 33.669 9.012 1.00 96.75 954 VAL A CA 1
ATOM 7114 C C . VAL A 1 954 ? -4.936 34.698 8.566 1.00 96.75 954 VAL A C 1
ATOM 7116 O O . VAL A 1 954 ? -5.262 35.750 8.010 1.00 96.75 954 VAL A O 1
ATOM 7119 N N . THR A 1 955 ? -3.674 34.373 8.814 1.00 95.75 955 THR A N 1
ATOM 7120 C CA . THR A 1 955 ? -2.510 35.187 8.432 1.00 95.75 955 THR A CA 1
ATOM 7121 C C . THR A 1 955 ? -1.598 34.432 7.469 1.00 95.75 955 THR A C 1
ATOM 7123 O O . THR A 1 955 ? -0.946 35.058 6.634 1.00 95.75 955 THR A O 1
ATOM 7126 N N . GLY A 1 956 ? -1.609 33.097 7.519 1.00 96.62 956 GLY A N 1
ATOM 7127 C CA . GLY A 1 956 ? -1.086 32.234 6.469 1.00 96.62 956 GLY A CA 1
ATOM 7128 C C . GLY A 1 956 ? -2.112 32.100 5.348 1.00 96.62 956 GLY A C 1
ATOM 7129 O O . GLY A 1 956 ? -3.003 31.260 5.422 1.00 96.62 956 GLY A O 1
ATOM 7130 N N . THR A 1 957 ? -2.013 32.962 4.336 1.00 95.81 957 THR A N 1
ATOM 7131 C CA . THR A 1 957 ? -3.052 33.148 3.305 1.00 95.81 957 THR A CA 1
ATOM 7132 C C . THR A 1 957 ? -2.916 32.252 2.074 1.00 95.81 957 THR A C 1
ATOM 7134 O O . THR A 1 957 ? -3.721 32.363 1.149 1.00 95.81 957 THR A O 1
ATOM 7137 N N . ARG A 1 958 ? -1.899 31.388 2.023 1.00 94.19 958 ARG A N 1
ATOM 7138 C CA . ARG A 1 958 ? -1.721 30.447 0.913 1.00 94.19 958 ARG A CA 1
ATOM 7139 C C . ARG A 1 958 ? -2.647 29.248 1.071 1.00 94.19 958 ARG A C 1
ATOM 7141 O O . ARG A 1 958 ? -2.882 28.795 2.189 1.00 94.19 958 ARG A O 1
ATOM 7148 N N . ASP A 1 959 ? -3.191 28.782 -0.047 1.00 92.44 959 ASP A N 1
ATOM 7149 C CA . ASP A 1 959 ? -4.262 27.790 -0.058 1.00 92.44 959 ASP A CA 1
ATOM 7150 C C . ASP A 1 959 ? -4.415 27.115 -1.430 1.00 92.44 959 ASP A C 1
ATOM 7152 O O . ASP A 1 959 ? -3.738 27.507 -2.387 1.00 92.44 959 ASP A O 1
ATOM 7156 N N . TRP A 1 960 ? -5.387 26.201 -1.561 1.00 91.00 960 TRP A N 1
ATOM 7157 C CA . TRP A 1 960 ? -5.708 25.400 -2.762 1.00 91.00 960 TRP A CA 1
ATOM 7158 C C . TRP A 1 960 ? -6.084 26.200 -4.032 1.00 91.00 960 TRP A C 1
ATOM 7160 O O . TRP A 1 960 ? -6.364 25.607 -5.073 1.00 91.00 960 TRP A O 1
ATOM 7170 N N . ALA A 1 961 ? -5.997 27.539 -3.967 1.00 87.81 961 ALA A N 1
ATOM 7171 C CA . ALA A 1 961 ? -6.131 28.546 -5.027 1.00 87.81 961 ALA A CA 1
ATOM 7172 C C . ALA A 1 961 ? -7.448 29.322 -5.116 1.00 87.81 961 ALA A C 1
ATOM 7174 O O . ALA A 1 961 ? -7.724 29.932 -6.148 1.00 87.81 961 ALA A O 1
ATOM 7175 N N . ARG A 1 962 ? -8.213 29.409 -4.033 1.00 90.81 962 ARG A N 1
ATOM 7176 C CA . ARG A 1 962 ? -9.325 30.367 -3.861 1.00 90.81 962 ARG A CA 1
ATOM 7177 C C . ARG A 1 962 ? -8.895 31.847 -3.914 1.00 90.81 962 ARG A C 1
ATOM 7179 O O . ARG A 1 962 ? -7.821 32.189 -3.430 1.00 90.81 962 ARG A O 1
ATOM 7186 N N . TRP A 1 963 ? -9.692 32.759 -4.509 1.00 88.69 963 TRP A N 1
ATOM 7187 C CA . TRP A 1 963 ? -9.360 34.197 -4.770 1.00 88.69 963 TRP A CA 1
ATOM 7188 C C . TRP A 1 963 ? -9.073 35.025 -3.548 1.00 88.69 963 TRP A C 1
ATOM 7190 O O . TRP A 1 963 ? -8.136 35.821 -3.569 1.00 88.69 963 TRP A O 1
ATOM 7200 N N . GLN A 1 964 ? -9.843 34.812 -2.502 1.00 87.88 964 GLN A N 1
ATOM 7201 C CA . GLN A 1 964 ? -9.726 35.575 -1.280 1.00 87.88 964 GLN A CA 1
ATOM 7202 C C . GLN A 1 964 ? -9.462 34.594 -0.150 1.00 87.88 964 GLN A C 1
ATOM 7204 O O . GLN A 1 964 ? -10.172 33.601 -0.028 1.00 87.88 964 GLN A O 1
ATOM 7209 N N . GLN A 1 965 ? -8.420 34.870 0.627 1.00 90.75 965 GLN A N 1
ATOM 7210 C CA . GLN A 1 965 ? -8.059 34.164 1.851 1.00 90.75 965 GLN A CA 1
ATOM 7211 C C . GLN A 1 965 ? -7.514 35.203 2.848 1.00 90.75 965 GLN A C 1
ATOM 7213 O O . GLN A 1 965 ? -7.094 36.292 2.445 1.00 90.75 965 GLN A O 1
ATOM 7218 N N . GLY A 1 966 ? -7.537 34.889 4.142 1.00 91.44 966 GLY A N 1
ATOM 7219 C CA . GLY A 1 966 ? -7.159 35.795 5.226 1.00 91.44 966 GLY A CA 1
ATOM 7220 C C . GLY A 1 966 ? -8.343 36.217 6.096 1.00 91.44 966 GLY A C 1
ATOM 7221 O O . GLY A 1 966 ? -9.488 35.834 5.857 1.00 91.44 966 GLY A O 1
ATOM 7222 N N . PHE A 1 967 ? -8.070 37.036 7.115 1.00 92.44 967 PHE A N 1
ATOM 7223 C CA . PHE A 1 967 ? -9.069 37.486 8.096 1.00 92.44 967 PHE A CA 1
ATOM 7224 C C . PHE A 1 967 ? -9.788 36.301 8.764 1.00 92.44 967 PHE A C 1
ATOM 7226 O O . PHE A 1 967 ? -9.196 35.256 9.006 1.00 92.44 967 PHE A O 1
ATOM 7233 N N . ASN A 1 968 ? -11.077 36.438 9.079 1.00 94.81 968 ASN A N 1
ATOM 7234 C CA . ASN A 1 968 ? -11.884 35.362 9.646 1.00 94.81 968 ASN A CA 1
ATOM 7235 C C . ASN A 1 968 ? -12.545 34.500 8.562 1.00 94.81 968 ASN A C 1
ATOM 7237 O O . ASN A 1 968 ? -13.765 34.338 8.568 1.00 94.81 968 ASN A O 1
ATOM 7241 N N . ASN A 1 969 ? -11.747 34.007 7.611 1.00 96.56 969 ASN A N 1
ATOM 7242 C CA . ASN A 1 969 ? -12.203 33.128 6.537 1.00 96.56 969 ASN A CA 1
ATOM 7243 C C . ASN A 1 969 ? -12.941 31.893 7.079 1.00 96.56 969 ASN A C 1
ATOM 7245 O O . ASN A 1 969 ? -12.467 31.219 7.996 1.00 96.56 969 ASN A O 1
ATOM 7249 N N . SER A 1 970 ? -14.126 31.627 6.531 1.00 97.50 970 SER A N 1
ATOM 7250 C CA . SER A 1 970 ? -15.039 30.608 7.043 1.00 97.50 970 SER A CA 1
ATOM 7251 C C . SER A 1 970 ? -14.485 29.197 6.865 1.00 97.50 970 SER A C 1
ATOM 7253 O O . SER A 1 970 ? -14.568 28.426 7.812 1.00 97.50 970 SER A O 1
ATOM 7255 N N . GLU A 1 971 ? -13.872 28.871 5.723 1.00 97.81 971 GLU A N 1
ATOM 7256 C CA . GLU A 1 971 ? -13.258 27.557 5.462 1.00 97.81 971 GLU A CA 1
ATOM 7257 C C . GLU A 1 971 ? -12.204 27.222 6.521 1.00 97.81 971 GLU A C 1
ATOM 7259 O O . GLU A 1 971 ? -12.311 26.201 7.200 1.00 97.81 971 GLU A O 1
ATOM 7264 N N . ALA A 1 972 ? -11.242 28.120 6.747 1.00 98.12 972 ALA A N 1
ATOM 7265 C CA . ALA A 1 972 ? -10.205 27.911 7.752 1.00 98.12 972 ALA A CA 1
ATOM 7266 C C . ALA A 1 972 ? -10.791 27.732 9.166 1.00 98.12 972 ALA A C 1
ATOM 7268 O O . ALA A 1 972 ? -10.284 26.945 9.962 1.00 98.12 972 ALA A O 1
ATOM 7269 N N . ASN A 1 973 ? -11.894 28.415 9.484 1.00 98.50 973 ASN A N 1
ATOM 7270 C CA . ASN A 1 973 ? -12.596 28.216 10.751 1.00 98.50 973 ASN A CA 1
ATOM 7271 C C . ASN A 1 973 ? -13.311 26.848 10.823 1.00 98.50 973 ASN A C 1
ATOM 7273 O O . ASN A 1 973 ? -13.313 26.238 11.894 1.00 98.50 973 ASN A O 1
ATOM 7277 N N . MET A 1 974 ? -13.863 26.329 9.716 1.00 98.56 974 MET A N 1
ATOM 7278 C CA . MET A 1 974 ? -14.409 24.960 9.663 1.00 98.56 974 MET A CA 1
ATOM 7279 C C . MET A 1 974 ? -13.303 23.913 9.872 1.00 98.56 974 MET A C 1
ATOM 7281 O O . MET A 1 974 ? -13.489 22.963 10.632 1.00 98.56 974 MET A O 1
ATOM 7285 N N . ILE A 1 975 ? -12.135 24.109 9.254 1.00 98.69 975 ILE A N 1
ATOM 7286 C CA . ILE A 1 975 ? -10.971 23.224 9.412 1.00 98.69 975 ILE A CA 1
ATOM 7287 C C . ILE A 1 975 ? -10.425 23.289 10.847 1.00 98.69 975 ILE A C 1
ATOM 7289 O O . ILE A 1 975 ? -10.099 22.249 11.420 1.00 98.69 975 ILE A O 1
ATOM 7293 N N . LEU A 1 976 ? -10.385 24.471 11.475 1.00 98.88 976 LEU A N 1
ATOM 7294 C CA . LEU A 1 976 ? -9.976 24.599 12.879 1.00 98.88 976 LEU A CA 1
ATOM 7295 C C . LEU A 1 976 ? -10.953 23.893 13.822 1.00 98.88 976 LEU A C 1
ATOM 7297 O O . LEU A 1 976 ? -10.518 23.226 14.760 1.00 98.88 976 LEU A O 1
ATOM 7301 N N . TYR A 1 977 ? -12.262 24.002 13.571 1.00 98.88 977 TYR A N 1
ATOM 7302 C CA . TYR A 1 977 ? -13.261 23.252 14.331 1.00 98.88 977 TYR A CA 1
ATOM 7303 C C . TYR A 1 977 ? -12.971 21.749 14.270 1.00 98.88 977 TYR A C 1
ATOM 7305 O O . TYR A 1 977 ? -12.905 21.099 15.313 1.00 98.88 977 TYR A O 1
ATOM 7313 N N . HIS A 1 978 ? -12.730 21.216 13.070 1.00 98.75 978 HIS A N 1
ATOM 7314 C CA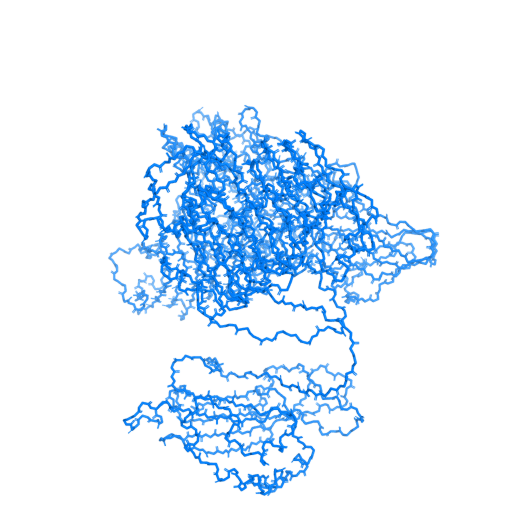 . HIS A 1 978 ? -12.427 19.799 12.902 1.00 98.75 978 HIS A CA 1
ATOM 7315 C C . HIS A 1 978 ? -11.104 19.410 13.572 1.00 98.75 978 HIS A C 1
ATOM 7317 O O . HIS A 1 978 ? -11.077 18.447 14.329 1.00 98.75 978 HIS A O 1
ATOM 7323 N N . THR A 1 979 ? -10.054 20.217 13.399 1.00 98.88 979 THR A N 1
ATOM 7324 C CA . THR A 1 979 ? -8.742 20.034 14.044 1.00 98.88 979 THR A CA 1
ATOM 7325 C C . THR A 1 979 ? -8.855 19.934 15.566 1.00 98.88 979 THR A C 1
ATOM 7327 O O . THR A 1 979 ? -8.222 19.073 16.174 1.00 98.88 979 THR A O 1
ATOM 7330 N N . LEU A 1 980 ? -9.686 20.772 16.197 1.00 98.88 980 LEU A N 1
ATOM 7331 C CA . LEU A 1 980 ? -9.932 20.730 17.642 1.00 98.88 980 LEU A CA 1
ATOM 7332 C C . LEU A 1 980 ? -10.673 19.452 18.064 1.00 98.88 980 LEU A C 1
ATOM 7334 O O . LEU A 1 980 ? -10.308 18.843 19.068 1.00 98.88 980 LEU A O 1
ATOM 7338 N N . VAL A 1 981 ? -11.685 19.028 17.301 1.00 98.75 981 VAL A N 1
ATOM 7339 C CA . VAL A 1 981 ? -12.429 17.786 17.575 1.00 98.75 981 VAL A CA 1
ATOM 7340 C C . VAL A 1 981 ? -11.509 16.569 17.453 1.00 98.75 981 VAL A C 1
ATOM 7342 O O . VAL A 1 981 ? -11.427 15.767 18.378 1.00 98.75 981 VAL A O 1
ATOM 7345 N N . THR A 1 982 ? -10.749 16.463 16.363 1.00 98.56 982 THR A N 1
ATOM 7346 C CA . THR A 1 982 ? -9.799 15.361 16.158 1.00 98.56 982 THR A CA 1
ATOM 7347 C C . THR A 1 982 ? -8.630 15.408 17.144 1.00 98.56 982 THR A C 1
ATOM 7349 O O . THR A 1 982 ? -8.144 14.371 17.587 1.00 98.56 982 THR A O 1
ATOM 7352 N N . GLY A 1 983 ? -8.194 16.607 17.542 1.00 98.69 983 GLY A N 1
ATOM 7353 C CA . GLY A 1 983 ? -7.157 16.792 18.555 1.00 98.69 983 GLY A CA 1
ATOM 7354 C C . GLY A 1 983 ? -7.593 16.329 19.945 1.00 98.69 983 GLY A C 1
ATOM 7355 O O . GLY A 1 983 ? -6.764 15.847 20.713 1.00 98.69 983 GLY A O 1
ATOM 7356 N N . ALA A 1 984 ? -8.886 16.426 20.272 1.00 98.69 984 ALA A N 1
ATOM 7357 C CA . ALA A 1 984 ? -9.422 15.911 21.530 1.00 98.69 984 ALA A CA 1
ATOM 7358 C C . ALA A 1 984 ? -9.384 14.374 21.595 1.00 98.69 984 ALA A C 1
ATOM 7360 O O . ALA A 1 984 ? -9.039 13.806 22.634 1.00 98.69 984 ALA A O 1
ATOM 7361 N N . GLU A 1 985 ? -9.685 13.708 20.478 1.00 97.88 985 GLU A N 1
ATOM 7362 C CA . GLU A 1 985 ? -9.541 12.254 20.345 1.00 97.88 985 GLU A CA 1
ATOM 7363 C C . GLU A 1 985 ? -8.072 11.835 20.466 1.00 97.88 985 GLU A C 1
ATOM 7365 O O . GLU A 1 985 ? -7.750 10.951 21.256 1.00 97.88 985 GLU A O 1
ATOM 7370 N N . LEU A 1 986 ? -7.157 12.525 19.773 1.00 98.44 986 LEU A N 1
ATOM 7371 C CA . LEU A 1 986 ? -5.719 12.261 19.889 1.00 98.44 986 LEU A CA 1
ATOM 7372 C C . LEU A 1 986 ? -5.207 12.432 21.326 1.00 98.44 986 LEU A C 1
ATOM 7374 O O . LEU A 1 986 ? -4.488 11.564 21.813 1.00 98.44 986 LEU A O 1
ATOM 7378 N N . ALA A 1 987 ? -5.621 13.492 22.030 1.00 98.00 987 ALA A N 1
ATOM 7379 C CA . ALA A 1 987 ? -5.269 13.692 23.439 1.00 98.00 987 ALA A CA 1
ATOM 7380 C C . ALA A 1 987 ? -5.770 12.539 24.323 1.00 98.00 987 ALA A C 1
ATOM 7382 O O . ALA A 1 987 ? -5.050 12.065 25.203 1.00 98.00 987 ALA A O 1
ATOM 7383 N N . THR A 1 988 ? -6.981 12.047 24.050 1.00 96.06 988 THR A N 1
ATOM 7384 C CA . THR A 1 988 ? -7.557 10.888 24.744 1.00 96.06 988 THR A CA 1
ATOM 7385 C C . THR A 1 988 ? -6.762 9.614 24.454 1.00 96.06 988 THR A C 1
ATOM 7387 O O . THR A 1 988 ? -6.457 8.855 25.370 1.00 96.06 988 THR A O 1
ATOM 7390 N N . TRP A 1 989 ? -6.385 9.378 23.196 1.00 94.94 989 TRP A N 1
ATOM 7391 C CA . TRP A 1 989 ? -5.650 8.181 22.773 1.00 94.94 989 TRP A CA 1
ATOM 7392 C C . TRP A 1 989 ? -4.188 8.157 23.220 1.00 94.94 989 TRP A C 1
ATOM 7394 O O . TRP A 1 989 ? -3.675 7.070 23.477 1.00 94.94 989 TRP A O 1
ATOM 7404 N N . HIS A 1 990 ? -3.551 9.324 23.338 1.00 95.69 990 HIS A N 1
ATOM 7405 C CA . HIS A 1 990 ? -2.227 9.490 23.946 1.00 95.69 990 HIS A CA 1
ATOM 7406 C C . HIS A 1 990 ? -2.260 9.257 25.472 1.00 95.69 990 HIS A C 1
ATOM 7408 O O . HIS A 1 990 ? -1.241 8.964 26.087 1.00 95.69 990 HIS A O 1
ATOM 7414 N N . GLY A 1 991 ? -3.435 9.367 26.106 1.00 92.31 991 GLY A N 1
ATOM 7415 C CA . GLY A 1 991 ? -3.579 9.244 27.557 1.00 92.31 991 GLY A CA 1
ATOM 7416 C C . GLY A 1 991 ? -3.228 10.528 28.314 1.00 92.31 991 GLY A C 1
ATOM 7417 O O . GLY A 1 991 ? -2.751 10.456 29.446 1.00 92.31 991 GLY A O 1
ATOM 7418 N N . ASP A 1 992 ? -3.450 11.702 27.708 1.00 93.12 992 ASP A N 1
ATOM 7419 C CA . ASP A 1 992 ? -3.274 12.989 28.390 1.00 93.12 992 ASP A CA 1
ATOM 7420 C C . ASP A 1 992 ? -4.155 13.090 29.648 1.00 93.12 992 ASP A C 1
ATOM 7422 O O . ASP A 1 992 ? -5.365 12.863 29.611 1.00 93.12 992 ASP A O 1
ATOM 7426 N N . THR A 1 993 ? -3.549 13.500 30.766 1.00 91.94 993 THR A N 1
ATOM 7427 C CA . THR A 1 993 ? -4.243 13.732 32.043 1.00 91.94 993 THR A CA 1
ATOM 7428 C C . THR A 1 993 ? -4.348 15.214 32.407 1.00 91.94 993 THR A C 1
ATOM 7430 O O . THR A 1 993 ? -4.755 15.540 33.521 1.00 91.94 993 THR A O 1
ATOM 7433 N N . THR A 1 994 ? -3.944 16.127 31.517 1.00 93.94 994 THR A N 1
ATOM 7434 C CA . THR A 1 994 ? -3.942 17.575 31.787 1.00 93.94 994 THR A CA 1
ATOM 7435 C C . THR A 1 994 ? -5.279 18.250 31.466 1.00 93.94 994 THR A C 1
ATOM 7437 O O . THR A 1 994 ? -5.502 19.394 31.864 1.00 93.94 994 THR A O 1
ATOM 7440 N N . GLY A 1 995 ? -6.196 17.531 30.809 1.00 95.75 995 GLY A N 1
ATOM 7441 C CA . GLY A 1 995 ? -7.530 18.021 30.452 1.00 95.75 995 GLY A CA 1
ATOM 7442 C C . GLY A 1 995 ? -7.591 18.640 29.053 1.00 95.75 995 GLY A C 1
ATOM 7443 O O . GLY A 1 995 ? -8.490 19.441 28.767 1.00 95.75 995 GLY A O 1
ATOM 7444 N N . LEU A 1 996 ? -6.654 18.291 28.161 1.00 97.81 996 LEU A N 1
ATOM 7445 C CA . LEU A 1 996 ? -6.619 18.829 26.798 1.00 97.81 996 LEU A CA 1
ATOM 7446 C C . LEU A 1 996 ? -7.847 18.436 25.982 1.00 97.81 996 LEU A C 1
ATOM 7448 O O . LEU A 1 996 ? -8.382 19.282 25.269 1.00 97.81 996 LEU A O 1
ATOM 7452 N N . ALA A 1 997 ? -8.341 17.204 26.127 1.00 97.81 997 ALA A N 1
ATOM 7453 C CA . ALA A 1 997 ? -9.534 16.752 25.412 1.00 97.81 997 ALA A CA 1
ATOM 7454 C C . ALA A 1 997 ? -10.753 17.650 25.705 1.00 97.81 997 ALA A C 1
ATOM 7456 O O . ALA A 1 997 ? -11.372 18.188 24.785 1.00 97.81 997 ALA A O 1
ATOM 7457 N N . GLU A 1 998 ? -11.049 17.906 26.984 1.00 97.62 998 GLU A N 1
ATOM 7458 C CA . GLU A 1 998 ? -12.137 18.807 27.394 1.00 97.62 998 GLU A CA 1
ATOM 7459 C C . GLU A 1 998 ? -11.890 20.250 26.928 1.00 97.62 998 GLU A C 1
ATOM 7461 O O . GLU A 1 998 ? -12.808 20.933 26.457 1.00 97.62 998 GLU A O 1
ATOM 7466 N N . THR A 1 999 ? -10.636 20.704 26.998 1.00 98.44 999 THR A N 1
ATOM 7467 C CA . THR A 1 999 ? -10.232 22.028 26.519 1.00 98.44 999 THR A CA 1
ATOM 7468 C C . THR A 1 999 ? -10.520 22.188 25.028 1.00 98.44 999 THR A C 1
ATOM 7470 O O . THR A 1 999 ? -11.155 23.165 24.628 1.00 98.44 999 THR A O 1
ATOM 7473 N N . TYR A 1 1000 ? -10.087 21.247 24.190 1.00 98.62 1000 TYR A N 1
ATOM 7474 C CA . TYR A 1 1000 ? -10.275 21.316 22.743 1.00 98.62 1000 TYR A CA 1
ATOM 7475 C C . TYR A 1 1000 ? -11.748 21.197 22.344 1.00 98.62 1000 TYR A C 1
ATOM 7477 O O . TYR A 1 1000 ? -12.204 21.993 21.524 1.00 98.62 1000 TYR A O 1
ATOM 7485 N N . ILE A 1 1001 ? -12.531 20.323 22.988 1.00 98.56 1001 ILE A N 1
ATOM 7486 C CA . ILE A 1 1001 ? -13.984 20.239 22.761 1.00 98.56 1001 ILE A CA 1
ATOM 7487 C C . ILE A 1 1001 ? -14.691 21.546 23.143 1.00 98.56 1001 ILE A C 1
ATOM 7489 O O . ILE A 1 1001 ? -15.519 22.051 22.383 1.00 98.56 1001 ILE A O 1
ATOM 7493 N N . THR A 1 1002 ? -14.329 22.152 24.276 1.00 98.38 1002 THR A N 1
ATOM 7494 C CA . THR A 1 1002 ? -14.888 23.448 24.695 1.00 98.38 1002 THR A CA 1
ATOM 7495 C C . THR A 1 1002 ? -14.547 24.551 23.692 1.00 98.38 1002 THR A C 1
ATOM 7497 O O . THR A 1 1002 ? -15.401 25.363 23.324 1.00 98.38 1002 THR A O 1
ATOM 7500 N N . ARG A 1 1003 ? -13.302 24.576 23.201 1.00 98.38 1003 ARG A N 1
ATOM 7501 C CA . ARG A 1 1003 ? -12.856 25.515 22.163 1.00 98.38 1003 ARG A CA 1
ATOM 7502 C C . ARG A 1 1003 ? -13.618 25.310 20.853 1.00 98.38 1003 ARG A C 1
ATOM 7504 O O . ARG A 1 1003 ? -14.078 26.295 20.283 1.00 98.38 1003 ARG A O 1
ATOM 7511 N N . ALA A 1 1004 ? -13.821 24.065 20.421 1.00 98.62 1004 ALA A N 1
ATOM 7512 C CA . ALA A 1 1004 ? -14.598 23.739 19.227 1.00 98.62 1004 ALA A CA 1
ATOM 7513 C C . ALA A 1 1004 ? -16.058 24.212 19.354 1.00 98.62 1004 ALA A C 1
ATOM 7515 O O . ALA A 1 1004 ? -16.590 24.838 18.437 1.00 98.62 1004 ALA A O 1
ATOM 7516 N N . ALA A 1 1005 ? -16.699 23.997 20.508 1.00 97.88 1005 ALA A N 1
ATOM 7517 C CA . ALA A 1 1005 ? -18.071 24.448 20.758 1.00 97.88 1005 ALA A CA 1
ATOM 7518 C C . ALA A 1 1005 ? -18.205 25.985 20.711 1.00 97.88 1005 ALA A C 1
ATOM 7520 O O . ALA A 1 1005 ? -19.128 26.527 20.089 1.00 97.88 1005 ALA A O 1
ATOM 7521 N N . ASN A 1 1006 ? -17.253 26.700 21.319 1.00 98.00 1006 ASN A N 1
ATOM 7522 C CA . ASN A 1 1006 ? -17.192 28.163 21.273 1.00 98.00 1006 ASN A CA 1
ATOM 7523 C C . ASN A 1 1006 ? -16.953 28.678 19.847 1.00 98.00 1006 ASN A C 1
ATOM 7525 O O . ASN A 1 1006 ? -17.607 29.631 19.419 1.00 98.00 1006 ASN A O 1
ATOM 7529 N N . LEU A 1 1007 ? -16.061 28.025 19.100 1.00 98.44 1007 LEU A N 1
ATOM 7530 C CA . LEU A 1 1007 ? -15.764 28.363 17.714 1.00 98.44 1007 LEU A CA 1
ATOM 7531 C C . LEU A 1 1007 ? -16.984 28.152 16.808 1.00 98.44 1007 LEU A C 1
ATOM 7533 O O . LEU A 1 1007 ? -17.347 29.060 16.068 1.00 98.44 1007 LEU A O 1
ATOM 7537 N N . SER A 1 1008 ? -17.684 27.016 16.918 1.00 97.81 1008 SER A N 1
ATOM 7538 C CA . SER A 1 1008 ? -18.935 26.773 16.180 1.00 97.81 1008 SER A CA 1
ATOM 7539 C C . SER A 1 1008 ? -19.990 27.845 16.483 1.00 97.81 1008 SER A C 1
ATOM 7541 O O . SER A 1 1008 ? -20.637 28.362 15.568 1.00 97.81 1008 SER A O 1
ATOM 7543 N N . THR A 1 1009 ? -20.112 28.263 17.747 1.00 97.31 1009 THR A N 1
ATOM 7544 C CA . THR A 1 1009 ? -21.006 29.366 18.138 1.00 97.31 1009 THR A CA 1
ATOM 7545 C C . THR A 1 1009 ? -20.613 30.680 17.457 1.00 97.31 1009 THR A C 1
ATOM 7547 O O . THR A 1 1009 ? -21.478 31.389 16.937 1.00 97.31 1009 THR A O 1
ATOM 7550 N N . ALA A 1 1010 ? -19.319 31.009 17.421 1.00 98.00 1010 ALA A N 1
ATOM 7551 C CA . ALA A 1 1010 ? -18.813 32.202 16.749 1.00 98.00 1010 ALA A CA 1
ATOM 7552 C C . ALA A 1 1010 ? -19.044 32.153 15.227 1.00 98.00 1010 ALA A C 1
ATOM 7554 O O . ALA A 1 1010 ? -19.556 33.119 14.660 1.00 98.00 1010 ALA A O 1
ATOM 7555 N N . ILE A 1 1011 ? -18.751 31.024 14.574 1.00 97.94 1011 ILE A N 1
ATOM 7556 C CA . ILE A 1 1011 ? -18.969 30.820 13.132 1.00 97.94 1011 ILE A CA 1
ATOM 7557 C C . ILE A 1 1011 ? -20.444 31.048 12.781 1.00 97.94 1011 ILE A C 1
ATOM 7559 O O . ILE A 1 1011 ? -20.760 31.861 11.911 1.00 97.94 1011 ILE A O 1
ATOM 7563 N N . ASN A 1 1012 ? -21.360 30.392 13.501 1.00 96.50 1012 ASN A N 1
ATOM 7564 C CA . ASN A 1 1012 ? -22.802 30.545 13.290 1.00 96.50 1012 ASN A CA 1
ATOM 7565 C C . ASN A 1 1012 ? -23.290 31.977 13.550 1.00 96.50 1012 ASN A C 1
ATOM 7567 O O . ASN A 1 1012 ? -24.215 32.440 12.893 1.00 96.50 1012 ASN A O 1
ATOM 7571 N N . LYS A 1 1013 ? -22.671 32.704 14.484 1.00 96.06 1013 LYS A N 1
ATOM 7572 C CA . LYS A 1 1013 ? -23.046 34.089 14.789 1.00 96.06 1013 LYS A CA 1
ATOM 7573 C C . LYS A 1 1013 ? -22.592 35.084 13.720 1.00 96.06 1013 LYS A C 1
ATOM 7575 O O . LYS A 1 1013 ? -23.333 36.014 13.415 1.00 96.06 1013 LYS A O 1
ATOM 7580 N N . TYR A 1 1014 ? -21.364 34.948 13.224 1.00 96.25 1014 TYR A N 1
ATOM 7581 C CA . TYR A 1 1014 ? -20.715 35.986 12.416 1.00 96.25 1014 TYR A CA 1
ATOM 7582 C C . TYR A 1 1014 ? -20.687 35.677 10.914 1.00 96.25 1014 TYR A C 1
ATOM 7584 O O . TYR A 1 1014 ? -20.707 36.609 10.106 1.00 96.25 1014 TYR A O 1
ATOM 7592 N N . CYS A 1 1015 ? -20.658 34.399 10.530 1.00 96.69 1015 CYS A N 1
ATOM 7593 C CA . CYS A 1 1015 ? -20.512 33.985 9.133 1.00 96.69 1015 CYS A CA 1
ATOM 7594 C C . CYS A 1 1015 ? -21.820 33.486 8.502 1.00 96.69 1015 CYS A C 1
ATOM 7596 O O . CYS A 1 1015 ? -21.917 33.461 7.277 1.00 96.69 1015 CYS A O 1
ATOM 7598 N N . TRP A 1 1016 ? -22.826 33.096 9.292 1.00 97.56 1016 TRP A N 1
ATOM 7599 C CA . TRP A 1 1016 ? -24.116 32.642 8.762 1.00 97.56 1016 TRP A CA 1
ATOM 7600 C C . TRP A 1 1016 ? -24.911 33.796 8.146 1.00 97.56 1016 TRP A C 1
ATOM 7602 O O . TRP A 1 1016 ? -25.129 34.827 8.785 1.00 97.56 1016 TRP A O 1
ATOM 7612 N N . ASP A 1 1017 ? -25.405 33.605 6.925 1.00 97.50 1017 ASP A N 1
ATOM 7613 C CA . ASP A 1 1017 ? -26.325 34.525 6.272 1.00 97.50 1017 ASP A CA 1
ATOM 7614 C C . ASP A 1 1017 ? -27.710 33.881 6.149 1.00 97.50 1017 ASP A C 1
ATOM 7616 O O . ASP A 1 1017 ? -27.951 32.939 5.396 1.00 97.50 1017 ASP A O 1
ATOM 7620 N N . THR A 1 1018 ? -28.655 34.427 6.913 1.00 95.38 1018 THR A N 1
ATOM 7621 C CA . THR A 1 1018 ? -30.030 33.914 6.973 1.00 95.38 1018 THR A CA 1
ATOM 7622 C C . THR A 1 1018 ? -30.781 34.102 5.653 1.00 95.38 1018 THR A C 1
ATOM 7624 O O . THR A 1 1018 ? -31.701 33.339 5.377 1.00 95.38 1018 THR A O 1
ATOM 7627 N N . SER A 1 1019 ? -30.413 35.098 4.840 1.00 94.56 1019 SER A N 1
ATOM 7628 C CA . SER A 1 1019 ? -31.114 35.400 3.587 1.00 94.56 1019 SER A CA 1
ATOM 7629 C C . SER A 1 1019 ? -30.777 34.413 2.469 1.00 94.56 1019 SER A C 1
ATOM 7631 O O . SER A 1 1019 ? -31.659 34.028 1.704 1.00 94.56 1019 SER A O 1
ATOM 7633 N N . SER A 1 1020 ? -29.523 33.963 2.410 1.00 95.06 1020 SER A N 1
ATOM 7634 C CA . SER A 1 1020 ? -29.062 32.915 1.495 1.00 95.06 1020 SER A CA 1
ATOM 7635 C C . SER A 1 1020 ? -29.254 31.506 2.054 1.00 95.06 1020 SER A C 1
ATOM 7637 O O . SER A 1 1020 ? -29.306 30.553 1.278 1.00 95.06 1020 SER A O 1
ATOM 7639 N N . GLY A 1 1021 ? -29.347 31.364 3.382 1.00 96.88 1021 GLY A N 1
ATOM 7640 C CA . GLY A 1 1021 ? -29.410 30.069 4.053 1.00 96.88 1021 GLY A CA 1
ATOM 7641 C C . GLY A 1 1021 ? -28.096 29.287 3.960 1.00 96.88 1021 GLY A C 1
ATOM 7642 O O . GLY A 1 1021 ? -28.133 28.056 3.879 1.00 96.88 1021 GLY A O 1
ATOM 7643 N N . ALA A 1 1022 ? -26.968 30.002 3.928 1.00 98.12 1022 ALA A N 1
ATOM 7644 C CA . ALA A 1 1022 ? -25.613 29.478 3.786 1.00 98.12 1022 ALA A CA 1
ATOM 7645 C C . ALA A 1 1022 ? -24.592 30.359 4.535 1.00 98.12 1022 ALA A C 1
ATOM 7647 O O . ALA A 1 1022 ? -24.886 31.485 4.946 1.00 98.12 1022 ALA A O 1
ATOM 7648 N N . PHE A 1 1023 ? -23.371 29.857 4.716 1.00 98.38 1023 PHE A N 1
ATOM 7649 C CA . PHE A 1 1023 ? -22.259 30.631 5.265 1.00 98.38 1023 PHE A CA 1
ATOM 7650 C C . PHE A 1 1023 ? -21.622 31.515 4.194 1.00 98.38 1023 PHE A C 1
ATOM 7652 O O . PHE A 1 1023 ? -21.373 31.072 3.072 1.00 98.38 1023 PHE A O 1
ATOM 7659 N N . LYS A 1 1024 ? -21.336 32.762 4.568 1.00 97.44 1024 LYS A N 1
ATOM 7660 C CA . LYS A 1 1024 ? -20.513 33.692 3.794 1.00 97.44 1024 LYS A CA 1
ATOM 7661 C C . LYS A 1 1024 ? -19.044 33.294 3.852 1.00 97.44 1024 LYS A C 1
ATOM 7663 O O . LYS A 1 1024 ? -18.617 32.561 4.743 1.00 97.44 1024 LYS A O 1
ATOM 7668 N N . ASP A 1 1025 ? -18.259 33.894 2.973 1.00 95.94 1025 ASP A N 1
ATOM 7669 C CA . ASP A 1 1025 ? -16.818 33.687 2.880 1.00 95.94 1025 ASP A CA 1
ATOM 7670 C C . ASP A 1 1025 ? -16.035 33.984 4.164 1.00 95.94 1025 ASP A C 1
ATOM 7672 O O . ASP A 1 1025 ? -15.043 33.330 4.471 1.00 95.94 1025 ASP A O 1
ATOM 7676 N N . ASN A 1 1026 ? -16.477 34.983 4.924 1.00 94.31 1026 ASN A N 1
ATOM 7677 C CA . ASN A 1 1026 ? -15.884 35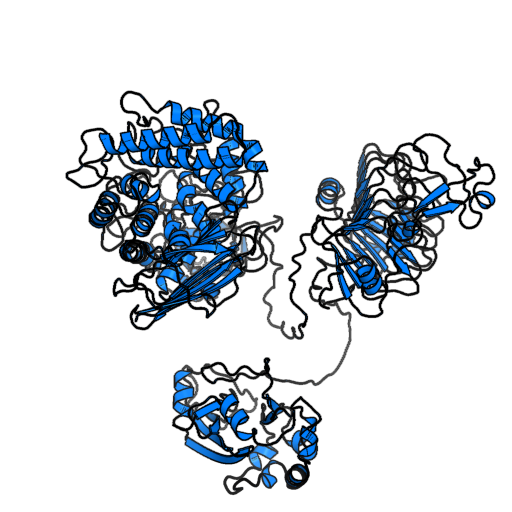.382 6.193 1.00 94.31 1026 ASN A CA 1
ATOM 7678 C C . ASN A 1 1026 ? -16.863 36.288 6.971 1.00 94.31 1026 ASN A C 1
ATOM 7680 O O . ASN A 1 1026 ? -17.970 36.586 6.513 1.00 94.31 1026 ASN A O 1
ATOM 7684 N N . ALA A 1 1027 ? -16.449 36.753 8.153 1.00 92.56 1027 ALA A N 1
ATOM 7685 C CA . ALA A 1 1027 ? -17.256 37.617 9.022 1.00 92.56 1027 ALA A CA 1
ATOM 7686 C C . ALA A 1 1027 ? -17.473 39.061 8.503 1.00 92.56 1027 ALA A C 1
ATOM 7688 O O . ALA A 1 1027 ? -18.185 39.836 9.146 1.00 92.56 1027 ALA A O 1
ATOM 7689 N N . THR A 1 1028 ? -16.874 39.452 7.373 1.00 87.94 1028 THR A N 1
ATOM 7690 C CA . THR A 1 1028 ? -17.071 40.779 6.765 1.00 87.94 1028 THR A CA 1
ATOM 7691 C C . THR A 1 1028 ? -18.342 40.838 5.909 1.00 87.94 1028 THR A C 1
ATOM 7693 O O . THR A 1 1028 ? -19.096 39.862 5.789 1.00 87.94 1028 THR A O 1
ATOM 7696 N N . ASP A 1 1029 ? -18.631 42.019 5.362 1.00 85.94 1029 ASP A N 1
ATOM 7697 C CA . ASP A 1 1029 ? -19.714 42.202 4.401 1.00 85.94 1029 ASP A CA 1
ATOM 7698 C C . ASP A 1 1029 ? -19.264 41.699 3.022 1.00 85.94 1029 ASP A C 1
ATOM 7700 O O . ASP A 1 1029 ? -18.422 42.306 2.360 1.00 85.94 1029 ASP A O 1
ATOM 7704 N N . THR A 1 1030 ? -19.782 40.539 2.626 1.00 92.38 1030 THR A N 1
ATOM 7705 C CA . THR A 1 1030 ? -19.463 39.860 1.370 1.00 92.38 1030 THR A CA 1
ATOM 7706 C C . THR A 1 1030 ? -20.696 39.122 0.860 1.00 92.38 1030 THR A C 1
ATOM 7708 O O . THR A 1 1030 ? -21.499 38.620 1.648 1.00 92.38 1030 THR A O 1
ATOM 7711 N N . SER A 1 1031 ? -20.833 39.057 -0.464 1.00 92.50 1031 SER A N 1
ATOM 7712 C CA . SER A 1 1031 ? -21.885 38.300 -1.156 1.00 92.50 1031 SER A CA 1
ATOM 7713 C C . SER A 1 1031 ? -21.439 36.898 -1.575 1.00 92.50 1031 SER A C 1
ATOM 7715 O O . SER A 1 1031 ? -22.228 36.162 -2.157 1.00 92.50 1031 SER A O 1
ATOM 7717 N N . LEU A 1 1032 ? -20.180 36.535 -1.307 1.00 96.25 1032 LEU A N 1
ATOM 7718 C CA . LEU A 1 1032 ? -19.631 35.228 -1.644 1.00 96.25 1032 LEU A CA 1
ATOM 7719 C C . LEU A 1 1032 ? -20.053 34.187 -0.598 1.00 96.25 1032 LEU A C 1
ATOM 7721 O O . LEU A 1 1032 ? -19.745 34.336 0.586 1.00 96.25 1032 LEU A O 1
ATOM 7725 N N . HIS A 1 1033 ? -20.704 33.119 -1.057 1.00 97.50 1033 HIS A N 1
ATOM 7726 C CA . HIS A 1 1033 ? -21.010 31.911 -0.285 1.00 97.50 1033 HIS A CA 1
ATOM 7727 C C . HIS A 1 1033 ? -20.197 30.761 -0.879 1.00 97.50 1033 HIS A C 1
ATOM 7729 O O . HIS A 1 1033 ? -20.612 30.194 -1.892 1.00 97.50 1033 HIS A O 1
ATOM 7735 N N . PRO A 1 1034 ? -19.012 30.462 -0.324 1.00 97.69 1034 PRO A N 1
ATOM 7736 C CA . PRO A 1 1034 ? -18.078 29.558 -0.974 1.00 97.69 1034 PRO A CA 1
ATOM 7737 C C . PRO A 1 1034 ? -18.524 28.097 -0.845 1.00 97.69 1034 PRO A C 1
ATOM 7739 O O . PRO A 1 1034 ? -19.215 27.724 0.113 1.00 97.69 1034 PRO A O 1
ATOM 7742 N N . GLN A 1 1035 ? -18.134 27.274 -1.816 1.00 98.38 1035 GLN A N 1
ATOM 7743 C CA . GLN A 1 1035 ? -18.430 25.844 -1.853 1.00 98.38 1035 GLN A CA 1
ATOM 7744 C C . GLN A 1 1035 ? -17.707 25.118 -0.710 1.00 98.38 1035 GLN A C 1
ATOM 7746 O O . GLN A 1 1035 ? -18.324 24.294 -0.027 1.00 98.38 1035 GLN A O 1
ATOM 7751 N N . ASP A 1 1036 ? -16.442 25.470 -0.453 1.00 97.50 1036 ASP A N 1
ATOM 7752 C CA . ASP A 1 1036 ? -15.594 24.879 0.586 1.00 97.50 1036 ASP A CA 1
ATOM 7753 C C . ASP A 1 1036 ? -16.212 24.936 1.994 1.00 97.50 1036 ASP A C 1
ATOM 7755 O O . ASP A 1 1036 ? -16.591 23.904 2.557 1.00 97.50 1036 ASP A O 1
ATOM 7759 N N . ALA A 1 1037 ? -16.410 26.129 2.551 1.00 98.06 1037 ALA A N 1
ATOM 7760 C CA . ALA A 1 1037 ? -16.855 26.334 3.919 1.00 98.06 1037 ALA A CA 1
ATOM 7761 C C . ALA A 1 1037 ? -18.253 25.758 4.147 1.00 98.06 1037 ALA A C 1
ATOM 7763 O O . ALA A 1 1037 ? -18.530 25.217 5.214 1.00 98.06 1037 ALA A O 1
ATOM 7764 N N . ASN A 1 1038 ? -19.137 25.849 3.152 1.00 98.75 1038 ASN A N 1
ATOM 7765 C CA . ASN A 1 1038 ? -20.492 25.318 3.248 1.00 98.75 1038 ASN A CA 1
ATOM 7766 C C . ASN A 1 1038 ? -20.518 23.785 3.213 1.00 98.75 1038 ASN A C 1
ATOM 7768 O O . ASN A 1 1038 ? -21.247 23.167 3.992 1.00 98.75 1038 ASN A O 1
ATOM 7772 N N . SER A 1 1039 ? -19.687 23.165 2.375 1.00 98.62 1039 SER A N 1
ATOM 7773 C CA . SER A 1 1039 ? -19.536 21.708 2.347 1.00 98.62 1039 SER A CA 1
ATOM 7774 C C . SER A 1 1039 ? -18.928 21.192 3.655 1.00 98.62 1039 SER A C 1
ATOM 7776 O O . SER A 1 1039 ? -19.490 20.314 4.314 1.00 98.62 1039 SER A O 1
ATOM 7778 N N . MET A 1 1040 ? -17.827 21.806 4.096 1.00 98.62 1040 MET A N 1
ATOM 7779 C CA . MET A 1 1040 ? -17.135 21.453 5.338 1.00 98.62 1040 MET A CA 1
ATOM 7780 C C . MET A 1 1040 ? -17.984 21.712 6.589 1.00 98.62 1040 MET A C 1
ATOM 7782 O O . MET A 1 1040 ? -17.905 20.941 7.540 1.00 98.62 1040 MET A O 1
ATOM 7786 N N . ALA A 1 1041 ? -18.846 22.736 6.597 1.00 98.69 1041 ALA A N 1
ATOM 7787 C CA . ALA A 1 1041 ? -19.730 23.012 7.731 1.00 98.69 1041 ALA A CA 1
ATOM 7788 C C . ALA A 1 1041 ? -20.670 21.841 8.042 1.00 98.69 1041 ALA A C 1
ATOM 7790 O O . ALA A 1 1041 ? -20.931 21.555 9.213 1.00 98.69 1041 ALA A O 1
ATOM 7791 N N . ILE A 1 1042 ? -21.183 21.169 7.003 1.00 98.56 1042 ILE A N 1
ATOM 7792 C CA . ILE A 1 1042 ? -21.997 19.963 7.171 1.00 98.56 1042 ILE A CA 1
ATOM 7793 C C . ILE A 1 1042 ? -21.097 18.773 7.493 1.00 98.56 1042 ILE A C 1
ATOM 7795 O O . ILE A 1 1042 ? -21.351 18.077 8.473 1.00 98.56 1042 ILE A O 1
ATOM 7799 N N . TYR A 1 1043 ? -20.064 18.534 6.679 1.00 98.31 1043 TYR A N 1
ATOM 7800 C CA . TYR A 1 1043 ? -19.239 17.331 6.787 1.00 98.31 1043 TYR A CA 1
ATOM 7801 C C . TYR A 1 1043 ? -18.535 17.222 8.148 1.00 98.31 1043 TYR A C 1
ATOM 7803 O O . TYR A 1 1043 ? -18.598 16.175 8.788 1.00 98.31 1043 TYR A O 1
ATOM 7811 N N . PHE A 1 1044 ? -17.952 18.316 8.642 1.00 98.12 1044 PHE A N 1
ATOM 7812 C CA . PHE A 1 1044 ? -17.281 18.349 9.942 1.00 98.12 1044 PHE A CA 1
ATOM 7813 C C . PHE A 1 1044 ? -18.235 18.523 11.127 1.00 98.12 1044 PHE A C 1
ATOM 7815 O O . PHE A 1 1044 ? -17.790 18.438 12.266 1.00 98.12 1044 PHE A O 1
ATOM 7822 N N . GLY A 1 1045 ? -19.532 18.754 10.894 1.00 96.38 1045 GLY A N 1
ATOM 7823 C CA . GLY A 1 1045 ? -20.533 18.854 11.959 1.00 96.38 1045 GLY A CA 1
ATOM 7824 C C . GLY A 1 1045 ? -20.617 20.215 12.659 1.00 96.38 1045 GLY A C 1
ATOM 7825 O O . GLY A 1 1045 ? -21.154 20.297 13.763 1.00 96.38 1045 GLY A O 1
ATOM 7826 N N . VAL A 1 1046 ? -20.146 21.299 12.029 1.00 97.62 1046 VAL A N 1
ATOM 7827 C CA . VAL A 1 1046 ? -20.337 22.674 12.541 1.00 97.62 1046 VAL A CA 1
ATOM 7828 C C . VAL A 1 1046 ? -21.820 23.038 12.591 1.00 97.62 1046 VAL A C 1
ATOM 7830 O O . VAL A 1 1046 ? -22.264 23.718 13.520 1.00 97.62 1046 VAL A O 1
ATOM 7833 N N . VAL A 1 1047 ? -22.596 22.547 11.621 1.00 96.06 1047 VAL A N 1
ATOM 7834 C CA . VAL A 1 1047 ? -24.056 22.473 11.712 1.00 96.06 1047 VAL A CA 1
ATOM 7835 C C . VAL A 1 1047 ? -24.482 21.019 11.938 1.00 96.06 1047 VAL A C 1
ATOM 7837 O O . VAL A 1 1047 ? -23.934 20.121 11.298 1.00 96.06 1047 VAL A O 1
ATOM 7840 N N . PRO A 1 1048 ? -25.475 20.745 12.807 1.00 92.44 1048 PRO A N 1
ATOM 7841 C CA . PRO A 1 1048 ? -25.920 19.377 13.037 1.00 92.44 1048 PRO A CA 1
ATOM 7842 C C . PRO A 1 1048 ? -26.424 18.713 11.752 1.00 92.44 1048 PRO A C 1
ATOM 7844 O O . PRO A 1 1048 ? -27.171 19.325 10.975 1.00 92.44 1048 PRO A O 1
ATOM 7847 N N . ALA A 1 1049 ? -26.070 17.439 11.570 1.00 87.44 1049 ALA A N 1
ATOM 7848 C CA . ALA A 1 1049 ? -26.566 16.622 10.470 1.00 87.44 1049 ALA A CA 1
ATOM 7849 C C . ALA A 1 1049 ? -28.106 16.627 10.440 1.00 87.44 1049 ALA A C 1
ATOM 7851 O O . ALA A 1 1049 ? -28.765 16.603 11.481 1.00 87.44 1049 ALA A O 1
ATOM 7852 N N . LEU A 1 1050 ? -28.686 16.677 9.237 1.00 87.69 1050 LEU A N 1
ATOM 7853 C CA . LEU A 1 1050 ? -30.140 16.697 8.993 1.00 87.69 1050 LEU A CA 1
ATOM 7854 C C . LEU A 1 1050 ? -30.906 17.918 9.552 1.00 87.69 1050 LEU A C 1
ATOM 7856 O O . LEU A 1 1050 ? -32.132 17.973 9.434 1.00 87.69 1050 LEU A O 1
ATOM 7860 N N . SER A 1 1051 ? -30.220 18.917 10.117 1.00 94.50 1051 SER A N 1
ATOM 7861 C CA . SER A 1 1051 ? -30.836 20.187 10.524 1.00 94.50 1051 SER A CA 1
ATOM 7862 C C . SER A 1 1051 ? -31.371 20.981 9.326 1.00 94.50 1051 SER A C 1
ATOM 7864 O O . SER A 1 1051 ? -30.944 20.784 8.188 1.00 94.50 1051 SER A O 1
ATOM 7866 N N . SER A 1 1052 ? -32.276 21.936 9.570 1.00 95.94 1052 SER A N 1
ATOM 7867 C CA . SER A 1 1052 ? -32.768 22.839 8.518 1.00 95.94 1052 SER A CA 1
ATOM 7868 C C . SER A 1 1052 ? -31.640 23.623 7.845 1.00 95.94 1052 SER A C 1
ATOM 7870 O O . SER A 1 1052 ? -31.696 23.835 6.638 1.00 95.94 1052 SER A O 1
ATOM 7872 N N . SER A 1 1053 ? -30.602 24.005 8.596 1.00 97.25 1053 SER A N 1
ATOM 7873 C CA . SER A 1 1053 ? -29.419 24.674 8.048 1.00 97.25 1053 SER A CA 1
ATOM 7874 C C . SER A 1 1053 ? -28.632 23.750 7.119 1.00 97.25 1053 SER A C 1
ATOM 7876 O O . SER A 1 1053 ? -28.314 24.156 6.008 1.00 97.25 1053 SER A O 1
ATOM 7878 N N . ALA A 1 1054 ? -28.396 22.490 7.510 1.00 97.69 1054 ALA A N 1
ATOM 7879 C CA . ALA A 1 1054 ? -27.728 21.511 6.648 1.00 97.69 1054 ALA A CA 1
ATOM 7880 C C . ALA A 1 1054 ? -28.527 21.225 5.362 1.00 97.69 1054 ALA A C 1
ATOM 7882 O O . ALA A 1 1054 ? -27.953 21.162 4.277 1.00 97.69 1054 ALA A O 1
ATOM 7883 N N . GLN A 1 1055 ? -29.858 21.110 5.456 1.00 98.19 1055 GLN A N 1
ATOM 7884 C CA . GLN A 1 1055 ? -30.724 20.935 4.280 1.00 98.19 1055 GLN A CA 1
ATOM 7885 C C . GLN A 1 1055 ? -30.711 22.163 3.360 1.00 98.19 1055 GLN A C 1
ATOM 7887 O O . GLN A 1 1055 ? -30.663 22.011 2.139 1.00 98.19 1055 GLN A O 1
ATOM 7892 N N . SER A 1 1056 ? -30.725 23.366 3.944 1.00 98.50 1056 SER A N 1
ATOM 7893 C CA . SER A 1 1056 ? -30.614 24.630 3.212 1.00 98.50 1056 SER A CA 1
ATOM 7894 C C . SER A 1 1056 ? -29.295 24.698 2.449 1.00 98.50 1056 SER A C 1
ATOM 7896 O O . SER A 1 1056 ? -29.307 24.807 1.227 1.00 98.50 1056 SER A O 1
ATOM 7898 N N . ILE A 1 1057 ? -28.168 24.515 3.142 1.00 98.75 1057 ILE A N 1
ATOM 7899 C CA . ILE A 1 1057 ? -26.833 24.509 2.538 1.00 98.75 1057 ILE A CA 1
ATOM 7900 C C . ILE A 1 1057 ? -26.734 23.455 1.429 1.00 98.75 1057 ILE A C 1
ATOM 7902 O O . ILE A 1 1057 ? -26.357 23.786 0.309 1.00 98.75 1057 ILE A O 1
ATOM 7906 N N . SER A 1 1058 ? -27.137 22.205 1.693 1.00 98.56 1058 SER A N 1
ATOM 7907 C CA . SER A 1 1058 ? -27.113 21.140 0.681 1.00 98.56 1058 SER A CA 1
ATOM 7908 C C . SER A 1 1058 ? -27.947 21.485 -0.552 1.00 98.56 1058 SER A C 1
ATOM 7910 O O . SER A 1 1058 ? -27.584 21.076 -1.647 1.00 98.56 1058 SER A O 1
ATOM 7912 N N . SER A 1 1059 ? -29.062 22.204 -0.402 1.00 98.50 1059 SER A N 1
ATOM 7913 C CA . SER A 1 1059 ? -29.845 22.663 -1.550 1.00 98.50 1059 SER A CA 1
ATOM 7914 C C . SER A 1 1059 ? -29.134 23.781 -2.308 1.00 98.50 1059 SER A C 1
ATOM 7916 O O . SER A 1 1059 ? -29.120 23.760 -3.532 1.00 98.50 1059 SER A O 1
ATOM 7918 N N . ARG A 1 1060 ? -28.540 24.744 -1.597 1.00 97.62 1060 ARG A N 1
ATOM 7919 C CA . ARG A 1 1060 ? -27.868 25.909 -2.191 1.00 97.62 1060 ARG A CA 1
ATOM 7920 C C . ARG A 1 1060 ? -26.586 25.545 -2.929 1.00 97.62 1060 ARG A C 1
ATOM 7922 O O . ARG A 1 1060 ? -26.307 26.143 -3.956 1.00 97.62 1060 ARG A O 1
ATOM 7929 N N . LEU A 1 1061 ? -25.848 24.537 -2.467 1.00 98.62 1061 LEU A N 1
ATOM 7930 C CA . LEU A 1 1061 ? -24.670 24.029 -3.181 1.00 98.62 1061 LEU A CA 1
ATOM 7931 C C . LEU A 1 1061 ? -25.013 23.577 -4.616 1.00 98.62 1061 LEU A C 1
ATOM 7933 O O . LEU A 1 1061 ? -24.230 23.806 -5.534 1.00 98.62 1061 LEU A O 1
ATOM 7937 N N . THR A 1 1062 ? -26.233 23.069 -4.846 1.00 98.50 1062 THR A N 1
ATOM 7938 C CA . THR A 1 1062 ? -26.683 22.677 -6.195 1.00 98.50 1062 THR A CA 1
ATOM 7939 C C . THR A 1 1062 ? -26.872 23.850 -7.159 1.00 98.50 1062 THR A C 1
ATOM 7941 O O . THR A 1 1062 ? -26.867 23.640 -8.370 1.00 98.50 1062 THR A O 1
ATOM 7944 N N . ASP A 1 1063 ? -26.974 25.088 -6.657 1.00 97.81 1063 ASP A N 1
ATOM 7945 C CA . ASP A 1 1063 ? -27.070 26.285 -7.504 1.00 97.81 1063 ASP A CA 1
ATOM 7946 C C . ASP A 1 1063 ? -25.779 26.509 -8.314 1.00 97.81 1063 ASP A C 1
ATOM 7948 O O . ASP A 1 1063 ? -25.807 27.157 -9.360 1.00 97.81 1063 ASP A O 1
ATOM 7952 N N . ASN A 1 1064 ? -24.662 25.934 -7.856 1.00 97.88 1064 ASN A N 1
ATOM 7953 C CA . ASN A 1 1064 ? -23.363 26.006 -8.517 1.00 97.88 1064 ASN A CA 1
ATOM 7954 C C . ASN A 1 1064 ? -23.158 24.904 -9.574 1.00 97.88 1064 ASN A C 1
ATOM 7956 O O . ASN A 1 1064 ? -22.104 24.834 -10.210 1.00 97.88 1064 ASN A O 1
ATOM 7960 N N . TRP A 1 1065 ? -24.116 23.989 -9.748 1.00 98.44 1065 TRP A N 1
ATOM 7961 C CA . TRP A 1 1065 ? -23.945 22.852 -10.647 1.00 98.44 1065 TRP A CA 1
ATOM 7962 C C . TRP A 1 1065 ? -24.058 23.257 -12.116 1.00 98.44 1065 TRP A C 1
ATOM 7964 O O . TRP A 1 1065 ? -25.064 23.784 -12.586 1.00 98.44 1065 TRP A O 1
ATOM 7974 N N . THR A 1 1066 ? -23.033 22.900 -12.875 1.00 98.31 1066 THR A N 1
ATOM 7975 C CA . THR A 1 1066 ? -22.986 22.980 -14.336 1.00 98.31 1066 THR A CA 1
ATOM 7976 C C . THR A 1 1066 ? -23.298 21.610 -14.953 1.00 98.31 1066 THR A C 1
ATOM 7978 O O . THR A 1 1066 ? -23.417 20.614 -14.239 1.00 98.31 1066 THR A O 1
ATOM 7981 N N . PRO A 1 1067 ? -23.395 21.464 -16.285 1.00 97.50 1067 PRO A N 1
ATOM 7982 C CA . PRO A 1 1067 ? -23.528 20.144 -16.901 1.00 97.50 1067 PRO A CA 1
ATOM 7983 C C . PRO A 1 1067 ? -22.394 19.162 -16.573 1.00 97.50 1067 PRO A C 1
ATOM 7985 O O . PRO A 1 1067 ? -22.621 17.963 -16.687 1.00 97.50 1067 PRO A O 1
ATOM 7988 N N . ILE A 1 1068 ? -21.222 19.651 -16.154 1.00 98.00 1068 ILE A N 1
ATOM 7989 C CA . ILE A 1 1068 ? -19.999 18.852 -15.999 1.00 98.00 1068 ILE A CA 1
ATOM 7990 C C . ILE A 1 1068 ? -19.388 18.922 -14.592 1.00 98.00 1068 ILE A C 1
ATOM 7992 O O . ILE A 1 1068 ? -18.292 18.434 -14.398 1.00 98.00 1068 ILE A O 1
ATOM 7996 N N . GLY A 1 1069 ? -20.053 19.527 -13.605 1.00 98.19 1069 GLY A N 1
ATOM 7997 C CA . GLY A 1 1069 ? -19.587 19.557 -12.210 1.00 98.19 1069 GLY A CA 1
ATOM 7998 C C . GLY A 1 1069 ? -19.994 20.833 -11.477 1.00 98.19 1069 GLY A C 1
ATOM 7999 O O . GLY A 1 1069 ? -20.652 21.692 -12.064 1.00 98.19 1069 GLY A O 1
ATOM 8000 N N . ALA A 1 1070 ? -19.626 20.956 -10.204 1.00 98.44 1070 ALA A N 1
ATOM 8001 C CA . ALA A 1 1070 ? -19.920 22.134 -9.390 1.00 98.44 1070 ALA A CA 1
ATOM 8002 C C . ALA A 1 1070 ? -18.835 23.207 -9.576 1.00 98.44 1070 ALA A C 1
ATOM 8004 O O . ALA A 1 1070 ? -17.655 22.949 -9.340 1.00 98.44 1070 ALA A O 1
ATOM 8005 N N . GLU A 1 1071 ? -19.231 24.396 -10.034 1.00 98.06 1071 GLU A N 1
ATOM 8006 C CA . GLU A 1 1071 ? -18.342 25.558 -10.091 1.00 98.06 1071 GLU A CA 1
ATOM 8007 C C . GLU A 1 1071 ? -18.040 26.042 -8.669 1.00 98.06 1071 GLU A C 1
ATOM 8009 O O . GLU A 1 1071 ? -18.962 26.230 -7.883 1.00 98.06 1071 GLU A O 1
ATOM 8014 N N . ALA A 1 1072 ? -16.772 26.280 -8.337 1.00 97.25 1072 ALA A N 1
ATOM 8015 C CA . ALA A 1 1072 ? -16.390 26.827 -7.039 1.00 97.25 1072 ALA A CA 1
ATOM 8016 C C . ALA A 1 1072 ? -16.546 28.362 -7.046 1.00 97.25 1072 ALA A C 1
ATOM 8018 O O . ALA A 1 1072 ? -15.770 29.037 -7.731 1.00 97.25 1072 ALA A O 1
ATOM 8019 N N . PRO A 1 1073 ? -17.486 28.968 -6.292 1.00 97.06 1073 PRO A N 1
ATOM 8020 C CA . PRO A 1 1073 ? -17.670 30.424 -6.298 1.00 97.06 1073 PRO A CA 1
ATOM 8021 C C . PRO A 1 1073 ? -16.426 31.206 -5.844 1.00 97.06 1073 PRO A C 1
ATOM 8023 O O . PRO A 1 1073 ? -16.163 32.314 -6.309 1.00 97.06 1073 PRO A O 1
ATOM 8026 N N . GLU A 1 1074 ? -15.631 30.626 -4.949 1.00 96.12 1074 GLU A N 1
ATOM 8027 C CA . GLU A 1 1074 ? -14.363 31.157 -4.445 1.00 96.12 1074 GLU A CA 1
ATOM 8028 C C . GLU A 1 1074 ? -13.210 31.046 -5.458 1.00 96.12 1074 GLU A C 1
ATOM 8030 O O . GLU A 1 1074 ? -12.170 31.698 -5.302 1.00 96.12 1074 GLU A O 1
ATOM 8035 N N . LEU A 1 1075 ? -13.405 30.288 -6.540 1.00 95.94 1075 LEU A N 1
ATOM 8036 C CA . LEU A 1 1075 ? -12.523 30.205 -7.701 1.00 95.94 1075 LEU A CA 1
ATOM 8037 C C . LEU A 1 1075 ? -13.355 30.180 -9.002 1.00 95.94 1075 LEU A C 1
ATOM 8039 O O . LEU A 1 1075 ? -13.425 29.149 -9.672 1.00 95.94 1075 LEU A O 1
ATOM 8043 N N . PRO A 1 1076 ? -13.967 31.315 -9.400 1.00 95.06 1076 PRO A N 1
ATOM 8044 C CA . PRO A 1 1076 ? -14.934 31.352 -10.494 1.00 95.06 1076 PRO A CA 1
ATOM 8045 C C . PRO A 1 1076 ? -14.426 30.722 -11.793 1.00 95.06 1076 PRO A C 1
ATOM 8047 O O . PRO A 1 1076 ? -13.245 30.835 -12.141 1.00 95.06 1076 PRO A O 1
ATOM 8050 N N . ASN A 1 1077 ? -15.347 30.124 -12.543 1.00 95.69 1077 ASN A N 1
ATOM 8051 C CA . ASN A 1 1077 ? -15.161 29.340 -13.766 1.00 95.69 1077 ASN A CA 1
ATOM 8052 C C . ASN A 1 1077 ? -14.411 28.012 -13.601 1.00 95.69 1077 ASN A C 1
ATOM 8054 O O . ASN A 1 1077 ? -14.181 27.335 -14.605 1.00 95.69 1077 ASN A O 1
ATOM 8058 N N . ASN A 1 1078 ? -14.013 27.627 -12.388 1.00 97.31 1078 ASN A N 1
ATOM 8059 C CA . ASN A 1 1078 ? -13.295 26.379 -12.146 1.00 97.31 1078 ASN A CA 1
ATOM 8060 C C . ASN A 1 1078 ? -14.202 25.374 -11.443 1.00 97.31 1078 ASN A C 1
ATOM 8062 O O . ASN A 1 1078 ? -14.940 25.716 -10.523 1.00 97.31 1078 ASN A O 1
ATOM 8066 N N . ILE A 1 1079 ? -14.084 24.120 -11.854 1.00 98.25 1079 ILE A N 1
ATOM 8067 C CA . ILE A 1 1079 ? -14.598 22.960 -11.143 1.00 98.25 1079 ILE A CA 1
ATOM 8068 C C . ILE A 1 1079 ? -13.397 22.311 -10.468 1.00 98.25 1079 ILE A C 1
ATOM 8070 O O . ILE A 1 1079 ? -12.435 21.912 -11.131 1.00 98.25 1079 ILE A O 1
ATOM 8074 N N . SER A 1 1080 ? -13.457 22.243 -9.141 1.00 97.19 1080 SER A N 1
ATOM 8075 C CA . SER A 1 1080 ? -12.433 21.629 -8.303 1.00 97.19 1080 SER A CA 1
ATOM 8076 C C . SER A 1 1080 ? -12.997 20.339 -7.706 1.00 97.19 1080 SER A C 1
ATOM 8078 O O . SER A 1 1080 ? -13.823 20.397 -6.787 1.00 97.19 1080 SER A O 1
ATOM 8080 N N . PRO A 1 1081 ? -12.599 19.157 -8.210 1.00 97.88 1081 PRO A N 1
ATOM 8081 C CA . PRO A 1 1081 ? -12.960 17.891 -7.589 1.00 97.88 1081 PRO A CA 1
ATOM 8082 C C . PRO A 1 1081 ? -12.452 17.758 -6.147 1.00 97.88 1081 PRO A C 1
ATOM 8084 O O . PRO A 1 1081 ? -13.049 17.000 -5.387 1.00 97.88 1081 PRO A O 1
ATOM 8087 N N . PHE A 1 1082 ? -11.441 18.531 -5.732 1.00 97.81 1082 PHE A N 1
ATOM 8088 C CA . PHE A 1 1082 ? -11.062 18.651 -4.321 1.00 97.81 1082 PHE A CA 1
ATOM 8089 C C . PHE A 1 1082 ? -12.221 19.167 -3.468 1.00 97.81 1082 PHE A C 1
ATOM 8091 O O . PHE A 1 1082 ? -12.685 18.478 -2.562 1.00 97.81 1082 PHE A O 1
ATOM 8098 N N . ILE A 1 1083 ? -12.779 20.329 -3.812 1.00 97.88 1083 ILE A N 1
ATOM 8099 C CA . ILE A 1 1083 ? -13.896 20.894 -3.046 1.00 97.88 1083 ILE A CA 1
ATOM 8100 C C . ILE A 1 1083 ? -15.189 20.112 -3.266 1.00 97.88 1083 ILE A C 1
ATOM 8102 O O . ILE A 1 1083 ? -15.933 19.851 -2.318 1.00 97.88 1083 ILE A O 1
ATOM 8106 N N . SER A 1 1084 ? -15.406 19.614 -4.484 1.00 98.56 1084 SER A N 1
ATOM 8107 C CA . SER A 1 1084 ? -16.544 18.736 -4.772 1.00 98.56 1084 SER A CA 1
ATOM 8108 C C . SER A 1 1084 ? -16.489 17.436 -3.957 1.00 98.56 1084 SER A C 1
ATOM 8110 O O . SER A 1 1084 ? -17.537 16.881 -3.639 1.00 98.56 1084 SER A O 1
ATOM 8112 N N . SER A 1 1085 ? -15.299 16.958 -3.564 1.00 98.62 1085 SER A N 1
ATOM 8113 C CA . SER A 1 1085 ? -15.146 15.799 -2.671 1.00 98.62 1085 SER A CA 1
ATOM 8114 C C . SER A 1 1085 ? -15.699 16.068 -1.267 1.00 98.62 1085 SER A C 1
ATOM 8116 O O . SER A 1 1085 ? -16.234 15.154 -0.638 1.00 98.62 1085 SER A O 1
ATOM 8118 N N . PHE A 1 1086 ? -15.627 17.308 -0.775 1.00 98.69 1086 PHE A N 1
ATOM 8119 C CA . PHE A 1 1086 ? -16.309 17.700 0.460 1.00 98.69 1086 PHE A CA 1
ATOM 8120 C C . PHE A 1 1086 ? -17.812 17.883 0.237 1.00 98.69 1086 PHE A C 1
ATOM 8122 O O . PHE A 1 1086 ? -18.599 17.498 1.099 1.00 98.69 1086 PHE A O 1
ATOM 8129 N N . GLU A 1 1087 ? -18.235 18.416 -0.913 1.00 98.75 1087 GLU A N 1
ATOM 8130 C CA . GLU A 1 1087 ? -19.657 18.605 -1.232 1.00 98.75 1087 GLU A CA 1
ATOM 8131 C C . GLU A 1 1087 ? -20.425 17.277 -1.300 1.00 98.75 1087 GLU A C 1
ATOM 8133 O O . GLU A 1 1087 ? -21.498 17.154 -0.702 1.00 98.75 1087 GLU A O 1
ATOM 8138 N N . ILE A 1 1088 ? -19.872 16.250 -1.958 1.00 98.81 1088 ILE A N 1
ATOM 8139 C CA . ILE A 1 1088 ? -20.522 14.929 -2.011 1.00 98.81 1088 ILE A CA 1
ATOM 8140 C C . ILE A 1 1088 ? -20.686 14.342 -0.603 1.00 98.81 1088 ILE A C 1
ATOM 8142 O O . ILE A 1 1088 ? -21.744 13.804 -0.278 1.00 98.81 1088 ILE A O 1
ATOM 8146 N N . GLN A 1 1089 ? -19.689 14.511 0.271 1.00 98.69 1089 GLN A N 1
ATOM 8147 C CA . GLN A 1 1089 ? -19.751 14.051 1.660 1.00 98.69 1089 GLN A CA 1
ATOM 8148 C C . GLN A 1 1089 ? -20.756 14.870 2.474 1.00 98.69 1089 GLN A C 1
ATOM 8150 O O . GLN A 1 1089 ? -21.528 14.307 3.248 1.00 98.69 1089 GLN A O 1
ATOM 8155 N N . ALA A 1 1090 ? -20.837 16.180 2.242 1.00 98.75 1090 ALA A N 1
ATOM 8156 C CA . ALA A 1 1090 ? -21.842 17.049 2.840 1.00 98.75 1090 ALA A CA 1
ATOM 8157 C C . ALA A 1 1090 ? -23.267 16.607 2.469 1.00 98.75 1090 ALA A C 1
ATOM 8159 O O . ALA A 1 1090 ? -24.137 16.513 3.336 1.00 98.75 1090 ALA A O 1
ATOM 8160 N N . HIS A 1 1091 ? -23.515 16.274 1.199 1.00 98.81 1091 HIS A N 1
ATOM 8161 C CA . HIS A 1 1091 ? -24.791 15.709 0.759 1.00 98.81 1091 HIS A CA 1
ATOM 8162 C C . HIS A 1 1091 ? -25.105 14.377 1.450 1.00 98.81 1091 HIS A C 1
ATOM 8164 O O . HIS A 1 1091 ? -26.216 14.205 1.952 1.00 98.81 1091 HIS A O 1
ATOM 8170 N N . LEU A 1 1092 ? -24.134 13.466 1.551 1.00 98.38 1092 LEU A N 1
ATOM 8171 C CA . LEU A 1 1092 ? -24.305 12.164 2.208 1.00 98.38 1092 LEU A CA 1
ATOM 8172 C C . LEU A 1 1092 ? -24.571 12.295 3.717 1.00 98.38 1092 LEU A C 1
ATOM 8174 O O . LEU A 1 1092 ? -25.439 11.605 4.258 1.00 98.38 1092 LEU A O 1
ATOM 8178 N N . VAL A 1 1093 ? -23.895 13.220 4.405 1.00 97.12 1093 VAL A N 1
ATOM 8179 C CA . VAL A 1 1093 ? -24.153 13.547 5.820 1.00 97.12 1093 VAL A CA 1
ATOM 8180 C C . VAL A 1 1093 ? -25.530 14.198 5.999 1.00 97.12 1093 VAL A C 1
ATOM 8182 O O . VAL A 1 1093 ? -26.236 13.907 6.968 1.00 97.12 1093 VAL A O 1
ATOM 8185 N N . ALA A 1 1094 ? -25.964 15.025 5.043 1.00 96.56 1094 ALA A N 1
ATOM 8186 C CA . ALA A 1 1094 ? -27.301 15.615 5.010 1.00 96.56 1094 ALA A CA 1
ATOM 8187 C C . ALA A 1 1094 ? -28.408 14.633 4.565 1.00 96.56 1094 ALA A C 1
ATOM 8189 O O . ALA A 1 1094 ? -29.568 15.042 4.467 1.00 96.56 1094 ALA A O 1
ATOM 8190 N N . GLY A 1 1095 ? -28.090 13.357 4.310 1.00 93.88 1095 GLY A N 1
ATOM 8191 C CA . GLY A 1 1095 ? -29.055 12.347 3.857 1.00 93.88 1095 GLY A CA 1
ATOM 8192 C C . GLY A 1 1095 ? -29.585 12.587 2.438 1.00 93.88 1095 GLY A C 1
ATOM 8193 O O . GLY A 1 1095 ? -30.638 12.071 2.076 1.00 93.88 1095 GLY A O 1
ATOM 8194 N N . GLN A 1 1096 ? -28.877 13.389 1.643 1.00 97.38 1096 GLN A N 1
ATOM 8195 C CA . GLN A 1 1096 ? -29.190 13.726 0.255 1.00 97.38 1096 GLN A CA 1
ATOM 8196 C C . GLN A 1 1096 ? -28.349 12.871 -0.702 1.00 97.38 1096 GLN A C 1
ATOM 8198 O O . GLN A 1 1096 ? -27.644 13.382 -1.570 1.00 97.38 1096 GLN A O 1
ATOM 8203 N N . SER A 1 1097 ? -28.415 11.550 -0.533 1.00 96.50 1097 SER A N 1
ATOM 8204 C CA . SER A 1 1097 ? -27.551 10.571 -1.209 1.00 96.50 1097 SER A CA 1
ATOM 8205 C C . SER A 1 1097 ? -27.646 10.646 -2.734 1.00 96.50 1097 SER A C 1
ATOM 8207 O O . SER A 1 1097 ? -26.626 10.569 -3.411 1.00 96.50 1097 SER A O 1
ATOM 8209 N N . GLN A 1 1098 ? -28.846 10.891 -3.277 1.00 98.12 1098 GLN A N 1
ATOM 8210 C CA . GLN A 1 1098 ? -29.027 11.073 -4.720 1.00 98.12 1098 GLN A CA 1
ATOM 8211 C C . GLN A 1 1098 ? -28.238 12.276 -5.246 1.00 98.12 1098 GLN A C 1
ATOM 8213 O O . GLN A 1 1098 ? -27.587 12.168 -6.276 1.00 98.12 1098 GLN A O 1
ATOM 8218 N N . ARG A 1 1099 ? -28.225 13.403 -4.517 1.00 98.44 1099 ARG A N 1
ATOM 8219 C CA . ARG A 1 1099 ? -27.450 14.582 -4.934 1.00 98.44 1099 ARG A CA 1
ATOM 8220 C C . ARG A 1 1099 ? -25.957 14.269 -4.988 1.00 98.44 1099 ARG A C 1
ATOM 8222 O O . ARG A 1 1099 ? -25.270 14.722 -5.896 1.00 98.44 1099 ARG A O 1
ATOM 8229 N N . ALA A 1 1100 ? -25.462 13.477 -4.037 1.00 98.81 1100 ALA A N 1
ATOM 8230 C CA . ALA A 1 1100 ? -24.073 13.040 -4.050 1.00 98.81 1100 ALA A CA 1
ATOM 8231 C C . ALA A 1 1100 ? -23.766 12.187 -5.290 1.00 98.81 1100 ALA A C 1
ATOM 8233 O O . ALA A 1 1100 ? -22.824 12.506 -6.010 1.00 98.81 1100 ALA A O 1
ATOM 8234 N N . LEU A 1 1101 ? -24.576 11.161 -5.585 1.00 98.88 1101 LEU A N 1
ATOM 8235 C CA . LEU A 1 1101 ? -24.373 10.315 -6.770 1.00 98.88 1101 LEU A CA 1
ATOM 8236 C C . LEU A 1 1101 ? -24.502 11.104 -8.080 1.00 98.88 1101 LEU A C 1
ATOM 8238 O O . LEU A 1 1101 ? -23.695 10.915 -8.989 1.00 98.88 1101 LEU A O 1
ATOM 8242 N N . ASP A 1 1102 ? -25.454 12.034 -8.162 1.00 98.88 1102 ASP A N 1
ATOM 8243 C CA . ASP A 1 1102 ? -25.630 12.905 -9.324 1.00 98.88 1102 ASP A CA 1
ATOM 8244 C C . ASP A 1 1102 ? -24.391 13.775 -9.567 1.00 98.88 1102 ASP A C 1
ATOM 8246 O O . ASP A 1 1102 ? -23.946 13.896 -10.708 1.00 98.88 1102 ASP A O 1
ATOM 8250 N N . LEU A 1 1103 ? -23.800 14.353 -8.514 1.00 98.88 1103 LEU A N 1
ATOM 8251 C CA . LEU A 1 1103 ? -22.563 15.126 -8.634 1.00 98.88 1103 LEU A CA 1
ATOM 8252 C C . LEU A 1 1103 ? -21.361 14.234 -8.982 1.00 98.88 1103 LEU A C 1
ATOM 8254 O O . LEU A 1 1103 ? -20.531 14.639 -9.801 1.00 98.88 1103 LEU A O 1
ATOM 8258 N N . ILE A 1 1104 ? -21.292 13.009 -8.437 1.00 98.94 1104 ILE A N 1
ATOM 8259 C CA . ILE A 1 1104 ? -20.252 12.028 -8.784 1.00 98.94 1104 ILE A CA 1
ATOM 8260 C C . ILE A 1 1104 ? -20.286 11.719 -10.287 1.00 98.94 1104 ILE A C 1
ATOM 8262 O O . ILE A 1 1104 ? -19.289 11.910 -10.989 1.00 98.94 1104 ILE A O 1
ATOM 8266 N N . ARG A 1 1105 ? -21.452 11.318 -10.804 1.00 98.75 1105 ARG A N 1
ATOM 8267 C CA . ARG A 1 1105 ? -21.660 11.006 -12.228 1.00 98.75 1105 ARG A CA 1
ATOM 8268 C C . ARG A 1 1105 ? -21.393 12.218 -13.126 1.00 98.75 1105 ARG A C 1
ATOM 8270 O O . ARG A 1 1105 ? -20.805 12.088 -14.194 1.00 98.75 1105 ARG A O 1
ATOM 8277 N N . ARG A 1 1106 ? -21.785 13.412 -12.680 1.00 98.25 1106 ARG A N 1
ATOM 8278 C CA . ARG A 1 1106 ? -21.644 14.667 -13.429 1.00 98.25 1106 ARG A CA 1
ATOM 8279 C C . ARG A 1 1106 ? -20.200 15.150 -13.549 1.00 98.25 1106 ARG A C 1
ATOM 8281 O O . ARG A 1 1106 ? -19.830 15.606 -14.621 1.00 98.25 1106 ARG A O 1
ATOM 8288 N N . SER A 1 1107 ? -19.414 15.069 -12.476 1.00 98.56 1107 SER A N 1
ATOM 8289 C CA . SER A 1 1107 ? -18.035 15.577 -12.442 1.00 98.56 1107 SER A CA 1
ATOM 8290 C C . SER A 1 1107 ? -17.014 14.498 -12.814 1.00 98.56 1107 SER A C 1
ATOM 8292 O O . SER A 1 1107 ? -16.282 14.626 -13.797 1.00 98.56 1107 SER A O 1
ATOM 8294 N N . TRP A 1 1108 ? -16.993 13.388 -12.073 1.00 98.81 1108 TRP A N 1
ATOM 8295 C CA . TRP A 1 1108 ? -16.029 12.311 -12.297 1.00 98.81 1108 TRP A CA 1
ATOM 8296 C C . TRP A 1 1108 ? -16.423 11.439 -13.484 1.00 98.81 1108 TRP A C 1
ATOM 8298 O O . TRP A 1 1108 ? -15.551 11.070 -14.264 1.00 98.81 1108 TRP A O 1
ATOM 8308 N N . GLY A 1 1109 ? -17.720 11.173 -13.674 1.00 98.50 1109 GLY A N 1
ATOM 8309 C CA . GLY A 1 1109 ? -18.198 10.457 -14.861 1.00 98.50 1109 GLY A CA 1
ATOM 8310 C C . GLY A 1 1109 ? -17.917 11.228 -16.153 1.00 98.50 1109 GLY A C 1
ATOM 8311 O O . GLY A 1 1109 ? -17.446 10.640 -17.124 1.00 98.50 1109 GLY A O 1
ATOM 8312 N N . TRP A 1 1110 ? -18.090 12.558 -16.157 1.00 98.31 1110 TRP A N 1
ATOM 8313 C CA . TRP A 1 1110 ? -17.699 13.379 -17.309 1.00 98.31 1110 TRP A CA 1
ATOM 8314 C C . TRP A 1 1110 ? -16.207 13.241 -17.629 1.00 98.31 1110 TRP A C 1
ATOM 8316 O O . TRP A 1 1110 ? -15.862 13.006 -18.786 1.00 98.31 1110 TRP A O 1
ATOM 8326 N N . TYR A 1 1111 ? -15.328 13.341 -16.624 1.00 98.50 1111 TYR A N 1
ATOM 8327 C CA . TYR A 1 1111 ? -13.886 13.208 -16.840 1.00 98.50 1111 TYR A CA 1
ATOM 8328 C C . TYR A 1 1111 ? -13.482 11.795 -17.292 1.00 98.50 1111 TYR A C 1
ATOM 8330 O O . TYR A 1 1111 ? -12.703 11.666 -18.238 1.00 98.50 1111 TYR A O 1
ATOM 8338 N N . LEU A 1 1112 ? -14.044 10.750 -16.670 1.00 98.00 1112 LEU A N 1
ATOM 8339 C CA . LEU A 1 1112 ? -13.797 9.343 -17.008 1.00 98.00 1112 LEU A CA 1
ATOM 8340 C C . LEU A 1 1112 ? -14.070 9.058 -18.492 1.00 98.00 1112 LEU A C 1
ATOM 8342 O O . LEU A 1 1112 ? -13.282 8.377 -19.148 1.00 98.00 1112 LEU A O 1
ATOM 8346 N N . HIS A 1 1113 ? -15.160 9.616 -19.027 1.00 97.06 1113 HIS A N 1
ATOM 8347 C CA . HIS A 1 1113 ? -15.581 9.427 -20.419 1.00 97.06 1113 HIS A CA 1
ATOM 8348 C C . HIS A 1 1113 ? -15.019 10.475 -21.386 1.00 97.06 1113 HIS A C 1
ATOM 8350 O O . HIS A 1 1113 ? -15.245 10.389 -22.597 1.00 97.06 1113 HIS A O 1
ATOM 8356 N N . HIS A 1 1114 ? -14.293 11.481 -20.893 1.00 97.06 1114 HIS A N 1
ATOM 8357 C CA . HIS A 1 1114 ? -13.789 12.546 -21.747 1.00 97.06 1114 HIS A CA 1
ATOM 8358 C C . HIS A 1 1114 ? -12.696 12.005 -22.690 1.00 97.06 1114 HIS A C 1
ATOM 8360 O O . HIS A 1 1114 ? -11.701 11.450 -22.223 1.00 97.06 1114 HIS A O 1
ATOM 8366 N N . PRO A 1 1115 ? -12.780 12.222 -24.019 1.00 94.31 1115 PRO A N 1
ATOM 8367 C CA . PRO A 1 1115 ? -11.876 11.598 -24.999 1.00 94.31 1115 PRO A CA 1
ATOM 8368 C C . PRO A 1 1115 ? -10.399 11.993 -24.853 1.00 94.31 1115 PRO A C 1
ATOM 8370 O O . PRO A 1 1115 ? -9.517 11.297 -25.374 1.00 94.31 1115 PRO A O 1
ATOM 8373 N N . ASN A 1 1116 ? -10.145 13.115 -24.172 1.00 95.31 1116 ASN A N 1
ATOM 8374 C CA . ASN A 1 1116 ? -8.805 13.608 -23.863 1.00 95.31 1116 ASN A CA 1
ATOM 8375 C C . ASN A 1 1116 ? -8.316 13.235 -22.457 1.00 95.31 1116 ASN A C 1
ATOM 8377 O O . ASN A 1 1116 ? -7.136 13.440 -22.189 1.00 95.31 1116 ASN A O 1
ATOM 8381 N N . GLY A 1 1117 ? -9.191 12.741 -21.575 1.00 95.00 1117 GLY A N 1
ATOM 8382 C CA . GLY A 1 1117 ? -8.817 12.309 -20.230 1.00 95.00 1117 GLY A CA 1
ATOM 8383 C C . GLY A 1 1117 ? -8.010 11.009 -20.241 1.00 95.00 1117 GLY A C 1
ATOM 8384 O O . GLY A 1 1117 ? -7.822 10.369 -21.281 1.00 95.00 1117 GLY A O 1
ATOM 8385 N N . THR A 1 1118 ? -7.535 10.605 -19.067 1.00 96.56 1118 THR A N 1
ATOM 8386 C CA . THR A 1 1118 ? -6.738 9.378 -18.908 1.00 96.56 1118 THR A CA 1
ATOM 8387 C C . THR A 1 1118 ? -7.589 8.116 -18.968 1.00 96.56 1118 THR A C 1
ATOM 8389 O O . THR A 1 1118 ? -7.077 7.073 -19.365 1.00 96.56 1118 THR A O 1
ATOM 8392 N N . GLY A 1 1119 ? -8.876 8.199 -18.610 1.00 96.00 1119 GLY A N 1
ATOM 8393 C CA . GLY A 1 1119 ? -9.794 7.057 -18.533 1.00 96.00 1119 GLY A CA 1
ATOM 8394 C C . GLY A 1 1119 ? -9.487 6.069 -17.399 1.00 96.00 1119 GLY A C 1
ATOM 8395 O O . GLY A 1 1119 ? -10.087 5.000 -17.360 1.00 96.00 1119 GLY A O 1
ATOM 8396 N N . SER A 1 1120 ? -8.541 6.397 -16.512 1.00 98.12 1120 SER A N 1
ATOM 8397 C CA . SER A 1 1120 ? -8.063 5.504 -15.444 1.00 98.12 1120 SER A CA 1
ATOM 8398 C C . SER A 1 1120 ? -7.761 6.198 -14.116 1.00 98.12 1120 SER A C 1
ATOM 8400 O O . SER A 1 1120 ? -7.543 5.519 -13.124 1.00 98.12 1120 SER A O 1
ATOM 8402 N N . THR A 1 1121 ? -7.659 7.526 -14.092 1.00 98.69 1121 THR A N 1
ATOM 8403 C CA . THR A 1 1121 ? -7.288 8.331 -12.912 1.00 98.69 1121 THR A CA 1
ATOM 8404 C C . THR A 1 1121 ? -8.289 9.468 -12.723 1.00 98.69 1121 THR A C 1
ATOM 8406 O O . THR A 1 1121 ? -9.220 9.608 -13.515 1.00 98.69 1121 THR A O 1
ATOM 8409 N N . VAL A 1 1122 ? -8.121 10.287 -11.684 1.00 98.62 1122 VAL A N 1
ATOM 8410 C CA . VAL A 1 1122 ? -8.923 11.493 -11.430 1.00 98.62 1122 VAL A CA 1
ATOM 8411 C C . VAL A 1 1122 ? -8.080 12.769 -11.559 1.00 98.62 1122 VAL A C 1
ATOM 8413 O O . VAL A 1 1122 ? -6.958 12.849 -11.059 1.00 98.62 1122 VAL A O 1
ATOM 8416 N N . ILE A 1 1123 ? -8.626 13.766 -12.263 1.00 98.12 1123 ILE A N 1
ATOM 8417 C CA . ILE A 1 1123 ? -7.962 15.040 -12.587 1.00 98.12 1123 ILE A CA 1
ATOM 8418 C C . ILE A 1 1123 ? -7.950 16.008 -11.406 1.00 98.12 1123 ILE A C 1
ATOM 8420 O O . ILE A 1 1123 ? -8.886 16.041 -10.611 1.00 98.12 1123 ILE A O 1
ATOM 8424 N N . GLU A 1 1124 ? -6.929 16.856 -11.343 1.00 97.69 1124 GLU A N 1
ATOM 8425 C CA . GLU A 1 1124 ? -6.814 17.950 -10.384 1.00 97.69 1124 GLU A CA 1
ATOM 8426 C C . GLU A 1 1124 ? -8.011 18.915 -10.422 1.00 97.69 1124 GLU A C 1
ATOM 8428 O O . GLU A 1 1124 ? -8.531 19.292 -9.375 1.00 97.69 1124 GLU A O 1
ATOM 8433 N N . GLY A 1 1125 ? -8.441 19.314 -11.619 1.00 97.25 1125 GLY A N 1
ATOM 8434 C CA . GLY A 1 1125 ? -9.545 20.240 -11.847 1.00 97.25 1125 GLY A CA 1
ATOM 8435 C C . GLY A 1 1125 ? -9.681 20.609 -13.321 1.00 97.25 1125 GLY A C 1
ATOM 8436 O O . GLY A 1 1125 ? -8.842 20.253 -14.150 1.00 97.25 1125 GLY A O 1
ATOM 8437 N N . TYR A 1 1126 ? -10.736 21.340 -13.668 1.00 97.69 1126 TYR A N 1
ATOM 8438 C CA . TYR A 1 1126 ? -10.984 21.818 -15.034 1.00 97.69 1126 TYR A CA 1
ATOM 8439 C C . TYR A 1 1126 ? -11.885 23.055 -15.026 1.00 97.69 1126 TYR A C 1
ATOM 8441 O O . TYR A 1 1126 ? -12.398 23.462 -13.986 1.00 97.69 1126 TYR A O 1
ATOM 8449 N N . LEU A 1 1127 ? -12.048 23.701 -16.179 1.00 97.38 1127 LEU A N 1
ATOM 8450 C CA . LEU A 1 1127 ? -12.941 24.851 -16.308 1.00 97.38 1127 LEU A CA 1
ATOM 8451 C C . LEU A 1 1127 ? -14.373 24.414 -16.631 1.00 97.38 1127 LEU A C 1
ATOM 8453 O O . LEU A 1 1127 ? -14.594 23.389 -17.273 1.00 97.38 1127 LEU A O 1
ATOM 8457 N N . THR A 1 1128 ? -15.350 25.251 -16.284 1.00 97.38 1128 THR A N 1
ATOM 8458 C CA . THR A 1 1128 ? -16.781 25.040 -16.587 1.00 97.38 1128 THR A CA 1
ATOM 8459 C C . THR A 1 1128 ? -17.086 24.956 -18.088 1.00 97.38 1128 THR A C 1
ATOM 8461 O O . THR A 1 1128 ? -18.126 24.438 -18.487 1.00 97.38 1128 THR A O 1
ATOM 8464 N N . ASN A 1 1129 ? -16.165 25.416 -18.941 1.00 95.56 1129 ASN A N 1
ATOM 8465 C CA . ASN A 1 1129 ? -16.240 25.268 -20.396 1.00 95.56 1129 ASN A CA 1
ATOM 8466 C C . ASN A 1 1129 ? -15.705 23.917 -20.923 1.00 95.56 1129 ASN A C 1
ATOM 8468 O O . ASN A 1 1129 ? -15.660 23.722 -22.136 1.00 95.56 1129 ASN A O 1
ATOM 8472 N N . GLY A 1 1130 ? -15.269 23.013 -20.038 1.00 95.44 1130 GLY A N 1
ATOM 8473 C CA . GLY A 1 1130 ? -14.754 21.682 -20.372 1.00 95.44 1130 GLY A CA 1
ATOM 8474 C C . GLY A 1 1130 ? -13.271 21.627 -20.752 1.00 95.44 1130 GLY A C 1
ATOM 8475 O O . GLY A 1 1130 ? -12.767 20.556 -21.077 1.00 95.44 1130 GLY A O 1
ATOM 8476 N N . SER A 1 1131 ? -12.542 22.746 -20.723 1.00 95.19 1131 SER A N 1
ATOM 8477 C CA . SER A 1 1131 ? -11.091 22.730 -20.954 1.00 95.19 1131 SER A CA 1
ATOM 8478 C C . SER A 1 1131 ? -10.312 22.326 -19.698 1.00 95.19 1131 SER A C 1
ATOM 8480 O O . SER A 1 1131 ? -10.636 22.738 -18.582 1.00 95.19 1131 SER A O 1
ATOM 8482 N N . PHE A 1 1132 ? -9.226 21.572 -19.886 1.00 95.56 1132 PHE A N 1
ATOM 8483 C CA . PHE A 1 1132 ? -8.275 21.184 -18.834 1.00 95.56 1132 PHE A CA 1
ATOM 8484 C C . PHE A 1 1132 ? -7.337 22.341 -18.458 1.00 95.56 1132 PHE A C 1
ATOM 8486 O O . PHE A 1 1132 ? -6.124 22.211 -18.478 1.00 95.56 1132 PHE A O 1
ATOM 8493 N N . ALA A 1 1133 ? -7.905 23.514 -18.183 1.00 93.88 1133 ALA A N 1
ATOM 8494 C CA . ALA A 1 1133 ? -7.181 24.753 -17.907 1.00 93.88 1133 ALA A CA 1
ATOM 8495 C C . ALA A 1 1133 ? -7.465 25.264 -16.486 1.00 93.88 1133 ALA A C 1
ATOM 8497 O O . ALA A 1 1133 ? -7.592 26.472 -16.264 1.00 93.88 1133 ALA A O 1
ATOM 8498 N N . TYR A 1 1134 ? -7.600 24.338 -15.531 1.00 94.88 1134 TYR A N 1
ATOM 8499 C CA . TYR A 1 1134 ? -7.744 24.657 -14.113 1.00 94.88 1134 TYR A CA 1
ATOM 8500 C C . TYR A 1 1134 ? -6.691 25.674 -13.686 1.00 94.88 1134 TYR A C 1
ATOM 8502 O O . TYR A 1 1134 ? -5.526 25.550 -14.062 1.00 94.88 1134 TYR A O 1
ATOM 8510 N N . ARG A 1 1135 ? -7.102 26.708 -12.943 1.00 91.94 1135 ARG A N 1
ATOM 8511 C CA . ARG A 1 1135 ? -6.203 27.752 -12.421 1.00 91.94 1135 ARG A CA 1
ATOM 8512 C C . ARG A 1 1135 ? -5.360 28.486 -13.475 1.00 91.94 1135 ARG A C 1
ATOM 8514 O O . ARG A 1 1135 ? -4.373 29.138 -13.120 1.00 91.94 1135 ARG A O 1
ATOM 8521 N N . ASN A 1 1136 ? -5.742 28.465 -14.755 1.00 88.81 1136 ASN A N 1
ATOM 8522 C CA . ASN A 1 1136 ? -4.949 29.087 -15.822 1.00 88.81 1136 ASN A CA 1
ATOM 8523 C C . ASN A 1 1136 ? -4.618 30.565 -15.533 1.00 88.81 1136 ASN A C 1
ATOM 8525 O O . ASN A 1 1136 ? -3.457 30.964 -15.566 1.00 88.81 1136 ASN A O 1
ATOM 8529 N N . SER A 1 1137 ? -5.609 31.362 -15.138 1.00 85.88 1137 SER A N 1
ATOM 8530 C CA . SER A 1 1137 ? -5.472 32.777 -14.799 1.00 85.88 1137 SER A CA 1
ATOM 8531 C C . SER A 1 1137 ? -4.966 32.998 -13.375 1.00 85.88 1137 SER A C 1
ATOM 8533 O O . SER A 1 1137 ? -4.908 34.137 -12.910 1.00 85.88 1137 SER A O 1
ATOM 8535 N N . ARG A 1 1138 ? -4.667 31.917 -12.642 1.00 84.38 1138 ARG A N 1
ATOM 8536 C CA . ARG A 1 1138 ? -4.460 31.942 -11.198 1.00 84.38 1138 ARG A CA 1
ATOM 8537 C C . ARG A 1 1138 ? -3.463 30.884 -10.723 1.00 84.38 1138 ARG A C 1
ATOM 8539 O O . ARG A 1 1138 ? -3.799 29.897 -10.072 1.00 84.38 1138 ARG A O 1
ATOM 8546 N N . GLY A 1 1139 ? -2.194 31.159 -10.993 1.00 82.19 1139 GLY A N 1
ATOM 8547 C CA . GLY A 1 1139 ? -1.064 30.379 -10.490 1.00 82.19 1139 GLY A CA 1
ATOM 8548 C C . GLY A 1 1139 ? -0.365 29.540 -11.551 1.00 82.19 1139 GLY A C 1
ATOM 8549 O O . GLY A 1 1139 ? 0.813 29.277 -11.368 1.00 82.19 1139 GLY A O 1
ATOM 8550 N N . TYR A 1 1140 ? -1.025 29.204 -12.669 1.00 89.31 1140 TYR A N 1
ATOM 8551 C CA . TYR A 1 1140 ? -0.418 28.398 -13.746 1.00 89.31 1140 TYR A CA 1
ATOM 8552 C C . TYR A 1 1140 ? -0.028 29.189 -14.995 1.00 89.31 1140 TYR A C 1
ATOM 8554 O O . TYR A 1 1140 ? 0.309 28.607 -16.016 1.00 89.31 1140 TYR A O 1
ATOM 8562 N N . SER A 1 1141 ? -0.048 30.523 -14.927 1.00 87.88 1141 SER A N 1
ATOM 8563 C CA . SER A 1 1141 ? 0.400 31.428 -16.002 1.00 87.88 1141 SER A CA 1
ATOM 8564 C C . SER A 1 1141 ? -0.144 31.074 -17.396 1.00 87.88 1141 SER A C 1
ATOM 8566 O O . SER A 1 1141 ? 0.559 31.183 -18.396 1.00 87.88 1141 SER A O 1
ATOM 8568 N N . TYR A 1 1142 ? -1.414 30.674 -17.454 1.00 89.44 1142 TYR A N 1
ATOM 8569 C CA . TYR A 1 1142 ? -2.131 30.246 -18.657 1.00 89.44 1142 TYR A CA 1
ATOM 8570 C C . TYR A 1 1142 ? -1.592 28.981 -19.345 1.00 89.44 1142 TYR A C 1
ATOM 8572 O O . TYR A 1 1142 ? -1.946 28.707 -20.491 1.00 89.44 1142 TYR A O 1
ATOM 8580 N N . ASP A 1 1143 ? -0.807 28.172 -18.636 1.00 89.75 1143 ASP A N 1
ATOM 8581 C CA . ASP A 1 1143 ? -0.324 26.877 -19.103 1.00 89.75 1143 ASP A CA 1
ATOM 8582 C C . ASP A 1 1143 ? -1.286 25.750 -18.701 1.00 89.75 1143 ASP A C 1
ATOM 8584 O O . ASP A 1 1143 ? -1.200 25.169 -17.620 1.00 89.75 1143 ASP A O 1
ATOM 8588 N N . ALA A 1 1144 ? -2.227 25.438 -19.590 1.00 91.06 1144 ALA A N 1
ATOM 8589 C CA . ALA A 1 1144 ? -3.205 24.372 -19.374 1.00 91.06 1144 ALA A CA 1
ATOM 8590 C C . ALA A 1 1144 ? -2.586 22.958 -19.405 1.00 91.06 1144 ALA A C 1
ATOM 8592 O O . ALA A 1 1144 ? -3.186 22.016 -18.900 1.00 91.06 1144 ALA A O 1
ATOM 8593 N N . SER A 1 1145 ? -1.378 22.794 -19.953 1.00 91.81 1145 SER A N 1
ATOM 8594 C CA . SER A 1 1145 ? -0.692 21.496 -19.962 1.00 91.81 1145 SER A CA 1
ATOM 8595 C C . SER A 1 1145 ? -0.101 21.131 -18.591 1.00 91.81 1145 SER A C 1
ATOM 8597 O O . SER A 1 1145 ? 0.207 19.968 -18.336 1.00 91.81 1145 SER A O 1
ATOM 8599 N N . TYR A 1 1146 ? 0.009 22.114 -17.685 1.00 92.31 1146 TYR A N 1
ATOM 8600 C CA . TYR A 1 1146 ? 0.513 21.917 -16.327 1.00 92.31 1146 TYR A CA 1
ATOM 8601 C C . TYR A 1 1146 ? -0.451 21.134 -15.427 1.00 92.31 1146 TYR A C 1
ATOM 8603 O O . TYR A 1 1146 ? 0.001 20.434 -14.526 1.00 92.31 1146 TYR A O 1
ATOM 8611 N N . VAL A 1 1147 ? -1.763 21.228 -15.664 1.00 94.31 1147 VAL A N 1
ATOM 8612 C CA . VAL A 1 1147 ? -2.795 20.584 -14.832 1.00 94.31 1147 VAL A CA 1
ATOM 8613 C C . VAL A 1 1147 ? -2.515 19.086 -14.705 1.00 94.31 1147 VAL A C 1
ATOM 8615 O O . VAL A 1 1147 ? -2.216 18.426 -15.704 1.00 94.31 1147 VAL A O 1
ATOM 8618 N N . SER A 1 1148 ? -2.579 18.560 -13.479 1.00 96.06 1148 SER A N 1
ATOM 8619 C CA . SER A 1 1148 ? -2.355 17.131 -13.243 1.00 96.06 1148 SER A CA 1
ATOM 8620 C C . SER A 1 1148 ? -3.603 16.324 -13.584 1.00 96.06 1148 SER A C 1
ATOM 8622 O O . SER A 1 1148 ? -4.706 16.647 -13.139 1.00 96.06 1148 SER A O 1
ATOM 8624 N N . HIS A 1 1149 ? -3.427 15.239 -14.328 1.00 98.06 1149 HIS A N 1
ATOM 8625 C CA . HIS A 1 1149 ? -4.487 14.287 -14.654 1.00 98.06 1149 HIS A CA 1
ATOM 8626 C C . HIS A 1 1149 ? -4.528 13.067 -13.723 1.00 98.06 1149 HIS A C 1
ATOM 8628 O O . HIS A 1 1149 ? -5.403 12.207 -13.873 1.00 98.06 1149 HIS A O 1
ATOM 8634 N N . SER A 1 1150 ? -3.628 13.022 -12.740 1.00 98.06 1150 SER A N 1
ATOM 8635 C CA . SER A 1 1150 ? -3.684 12.117 -11.596 1.00 98.06 1150 SER A CA 1
ATOM 8636 C C . SER A 1 1150 ? -3.376 12.893 -10.314 1.00 98.06 1150 SER A C 1
ATOM 8638 O O . SER A 1 1150 ? -2.222 13.240 -10.055 1.00 98.06 1150 SER A O 1
ATOM 8640 N N . HIS A 1 1151 ? -4.414 13.247 -9.548 1.00 98.19 1151 HIS A N 1
ATOM 8641 C CA . HIS A 1 1151 ? -4.280 14.076 -8.344 1.00 98.19 1151 HIS A CA 1
ATOM 8642 C C . HIS A 1 1151 ? -5.112 13.546 -7.168 1.00 98.19 1151 HIS A C 1
ATOM 8644 O O . HIS A 1 1151 ? -6.336 13.419 -7.257 1.00 98.19 1151 HIS A O 1
ATOM 8650 N N . GLY A 1 1152 ? -4.449 13.248 -6.047 1.00 96.94 1152 GLY A N 1
ATOM 8651 C CA . GLY A 1 1152 ? -5.024 12.485 -4.929 1.00 96.94 1152 GLY A CA 1
ATOM 8652 C C . GLY A 1 1152 ? -6.173 13.203 -4.226 1.00 96.94 1152 GLY A C 1
ATOM 8653 O O . GLY A 1 1152 ? -7.117 12.568 -3.755 1.00 96.94 1152 GLY A O 1
ATOM 8654 N N . TRP A 1 1153 ? -6.155 14.536 -4.245 1.00 96.50 1153 TRP A N 1
ATOM 8655 C CA . TRP A 1 1153 ? -7.209 15.365 -3.662 1.00 96.50 1153 TRP A CA 1
ATOM 8656 C C . TRP A 1 1153 ? -8.591 15.197 -4.328 1.00 96.50 1153 TRP A C 1
ATOM 8658 O O . TRP A 1 1153 ? -9.599 15.640 -3.788 1.00 96.50 1153 TRP A O 1
ATOM 8668 N N . SER A 1 1154 ? -8.652 14.523 -5.481 1.00 98.38 1154 SER A N 1
ATOM 8669 C CA . SER A 1 1154 ? -9.864 14.306 -6.275 1.00 98.38 1154 SER A CA 1
ATOM 8670 C C . SER A 1 1154 ? -10.466 12.920 -6.037 1.00 98.38 1154 SER A C 1
ATOM 8672 O O . SER A 1 1154 ? -11.469 12.576 -6.660 1.00 98.38 1154 SER A O 1
ATOM 8674 N N . ALA A 1 1155 ? -9.873 12.106 -5.157 1.00 98.69 1155 ALA A N 1
ATOM 8675 C CA . ALA A 1 1155 ? -10.285 10.727 -4.889 1.00 98.69 1155 ALA A CA 1
ATOM 8676 C C . ALA A 1 1155 ? -11.466 10.605 -3.898 1.00 98.69 1155 ALA A C 1
ATOM 8678 O O . ALA A 1 1155 ? -11.729 9.524 -3.374 1.00 98.69 1155 ALA A O 1
ATOM 8679 N N . GLY A 1 1156 ? -12.208 11.689 -3.644 1.00 98.38 1156 GLY A N 1
ATOM 8680 C CA . GLY A 1 1156 ? -13.336 11.708 -2.707 1.00 98.38 1156 GLY A CA 1
ATOM 8681 C C . GLY A 1 1156 ? -14.411 10.641 -2.935 1.00 98.38 1156 GLY A C 1
ATOM 8682 O O . GLY A 1 1156 ? -14.869 10.063 -1.949 1.00 98.38 1156 GLY A O 1
ATOM 8683 N N . PRO A 1 1157 ? -14.816 10.318 -4.184 1.00 98.88 1157 PRO A N 1
ATOM 8684 C CA . PRO A 1 1157 ? -15.788 9.255 -4.424 1.00 98.88 1157 PRO A CA 1
ATOM 8685 C C . PRO A 1 1157 ? -15.359 7.898 -3.854 1.00 98.88 1157 PRO A C 1
ATOM 8687 O O . PRO A 1 1157 ? -16.214 7.149 -3.391 1.00 98.88 1157 PRO A O 1
ATOM 8690 N N . THR A 1 1158 ? -14.056 7.596 -3.830 1.00 98.88 1158 THR A N 1
ATOM 8691 C CA . THR A 1 1158 ? -13.528 6.317 -3.337 1.00 98.88 1158 THR A CA 1
ATOM 8692 C C . THR A 1 1158 ? -13.916 6.078 -1.876 1.00 98.88 1158 THR A C 1
ATOM 8694 O O . THR A 1 1158 ? -14.521 5.061 -1.544 1.00 98.88 1158 THR A O 1
ATOM 8697 N N . SER A 1 1159 ? -13.654 7.039 -0.987 1.00 98.50 1159 SER A N 1
ATOM 8698 C CA . SER A 1 1159 ? -14.077 6.921 0.414 1.00 98.50 1159 SER A CA 1
ATOM 8699 C C . SER A 1 1159 ? -15.575 7.152 0.589 1.00 98.50 1159 SER A C 1
ATOM 8701 O O . SER A 1 1159 ? -16.203 6.456 1.383 1.00 98.50 1159 SER A O 1
ATOM 8703 N N . ALA A 1 1160 ? -16.183 8.071 -0.166 1.00 98.75 1160 ALA A N 1
ATOM 8704 C CA . ALA A 1 1160 ? -17.596 8.410 -0.014 1.00 98.75 1160 ALA A CA 1
ATOM 8705 C C . ALA A 1 1160 ? -18.538 7.229 -0.324 1.00 98.75 1160 ALA A C 1
ATOM 8707 O O . ALA A 1 1160 ? -19.494 6.982 0.417 1.00 98.75 1160 ALA A O 1
ATOM 8708 N N . LEU A 1 1161 ? -18.263 6.475 -1.393 1.00 98.94 1161 LEU A N 1
ATOM 8709 C CA . LEU A 1 1161 ? -19.068 5.317 -1.788 1.00 98.94 1161 LEU A CA 1
ATOM 8710 C C . LEU A 1 1161 ? -18.961 4.174 -0.759 1.00 98.94 1161 LEU A C 1
ATOM 8712 O O . LEU A 1 1161 ? -19.978 3.598 -0.368 1.00 98.94 1161 LEU A O 1
ATOM 8716 N N . THR A 1 1162 ? -17.765 3.902 -0.233 1.00 98.81 1162 THR A N 1
ATOM 8717 C CA . THR A 1 1162 ? -17.575 2.905 0.835 1.00 98.81 1162 THR A CA 1
ATOM 8718 C C . THR A 1 1162 ? -18.237 3.349 2.146 1.00 98.81 1162 THR A C 1
ATOM 8720 O O . THR A 1 1162 ? -19.081 2.643 2.704 1.00 98.81 1162 THR A O 1
ATOM 8723 N N . ASN A 1 1163 ? -17.921 4.559 2.608 1.00 98.56 1163 ASN A N 1
ATOM 8724 C CA . ASN A 1 1163 ? -18.285 5.023 3.945 1.00 98.56 1163 ASN A CA 1
ATOM 8725 C C . ASN A 1 1163 ? -19.771 5.363 4.094 1.00 98.56 1163 ASN A C 1
ATOM 8727 O O . ASN A 1 1163 ? -20.310 5.233 5.192 1.00 98.56 1163 ASN A O 1
ATOM 8731 N N . TYR A 1 1164 ? -20.447 5.777 3.014 1.00 98.31 1164 TYR A N 1
ATOM 8732 C CA . TYR A 1 1164 ? -21.829 6.265 3.089 1.00 98.31 1164 TYR A CA 1
ATOM 8733 C C . TYR A 1 1164 ? -22.829 5.499 2.223 1.00 98.31 1164 TYR A C 1
ATOM 8735 O O . TYR A 1 1164 ? -23.951 5.300 2.681 1.00 98.31 1164 TYR A O 1
ATOM 8743 N N . ILE A 1 1165 ? -22.474 5.075 1.003 1.00 98.50 1165 ILE A N 1
ATOM 8744 C CA . ILE A 1 1165 ? -23.411 4.321 0.148 1.00 98.50 1165 ILE A CA 1
ATOM 8745 C C . ILE A 1 1165 ? -23.538 2.885 0.652 1.00 98.50 1165 ILE A C 1
ATOM 8747 O O . ILE A 1 1165 ? -24.631 2.460 1.036 1.00 98.50 1165 ILE A O 1
ATOM 8751 N N . VAL A 1 1166 ? -22.420 2.158 0.750 1.00 98.75 1166 VAL A N 1
ATOM 8752 C CA . VAL A 1 1166 ? -22.388 0.888 1.502 1.00 98.75 1166 VAL A CA 1
ATOM 8753 C C . VAL A 1 1166 ? -22.655 1.170 2.977 1.00 98.75 1166 VAL A C 1
ATOM 8755 O O . VAL A 1 1166 ? -23.441 0.472 3.618 1.00 98.75 1166 VAL A O 1
ATOM 8758 N N . GLY A 1 1167 ? -22.076 2.263 3.479 1.00 98.00 1167 GLY A N 1
ATOM 8759 C CA . GLY A 1 1167 ? -22.325 2.771 4.819 1.00 98.00 1167 GLY A CA 1
ATOM 8760 C C . GLY A 1 1167 ? -21.350 2.243 5.864 1.00 98.00 1167 GLY A C 1
ATOM 8761 O O . GLY A 1 1167 ? -21.619 2.424 7.047 1.00 98.00 1167 GLY A O 1
ATOM 8762 N N . LEU A 1 1168 ? -20.280 1.557 5.451 1.00 98.56 1168 LEU A N 1
ATOM 8763 C CA . LEU A 1 1168 ? -19.321 0.897 6.333 1.00 98.56 1168 LEU A CA 1
ATOM 8764 C C . LEU A 1 1168 ? -18.164 1.847 6.653 1.00 98.56 1168 LEU A C 1
ATOM 8766 O O . LEU A 1 1168 ? -17.392 2.185 5.764 1.00 98.56 1168 LEU A O 1
ATOM 8770 N N . SER A 1 1169 ? -18.030 2.259 7.914 1.00 97.94 1169 SER A N 1
ATOM 8771 C CA . SER A 1 1169 ? -16.956 3.162 8.364 1.00 97.94 1169 SER A CA 1
ATOM 8772 C C . SER A 1 1169 ? -16.402 2.751 9.724 1.00 97.94 1169 SER A C 1
ATOM 8774 O O . SER A 1 1169 ? -17.167 2.357 10.608 1.00 97.94 1169 SER A O 1
ATOM 8776 N N . VAL A 1 1170 ? -15.094 2.918 9.932 1.00 97.25 1170 VAL A N 1
ATOM 8777 C CA . VAL A 1 1170 ? -14.482 2.838 11.270 1.00 97.25 1170 VAL A CA 1
ATOM 8778 C C . VAL A 1 1170 ? -14.732 4.131 12.047 1.00 97.25 1170 VAL A C 1
ATOM 8780 O O . VAL A 1 1170 ? -14.683 5.220 11.480 1.00 97.25 1170 VAL A O 1
ATOM 8783 N N . THR A 1 1171 ? -15.013 4.016 13.343 1.00 95.12 1171 THR A N 1
ATOM 8784 C CA . THR A 1 1171 ? -15.234 5.161 14.248 1.00 95.12 1171 THR A CA 1
ATOM 8785 C C . THR A 1 1171 ? -14.303 5.155 15.456 1.00 95.12 1171 THR A C 1
ATOM 8787 O O . THR A 1 1171 ? -14.152 6.180 16.115 1.00 95.12 1171 THR A O 1
ATOM 8790 N N . GLY A 1 1172 ? -13.646 4.028 15.721 1.00 94.12 1172 GLY A N 1
ATOM 8791 C CA . GLY A 1 1172 ? -12.570 3.891 16.693 1.00 94.12 1172 GLY A CA 1
ATOM 8792 C C . GLY A 1 1172 ? -11.315 3.342 16.032 1.00 94.12 1172 GLY A C 1
ATOM 8793 O O . GLY A 1 1172 ? -11.368 2.796 14.926 1.00 94.12 1172 GLY A O 1
ATOM 8794 N N . ARG A 1 1173 ? -10.179 3.472 16.728 1.00 95.00 1173 ARG A N 1
ATOM 8795 C CA . ARG A 1 1173 ? -8.864 3.042 16.226 1.00 95.00 1173 ARG A CA 1
ATOM 8796 C C . ARG A 1 1173 ? -8.934 1.621 15.671 1.00 95.00 1173 ARG A C 1
ATOM 8798 O O . ARG A 1 1173 ? -9.506 0.747 16.329 1.00 95.00 1173 ARG A O 1
ATOM 8805 N N . VAL A 1 1174 ? -8.391 1.430 14.468 1.00 93.19 1174 VAL A N 1
ATOM 8806 C CA . VAL A 1 1174 ? -8.321 0.181 13.683 1.00 93.19 1174 VAL A CA 1
ATOM 8807 C C . VAL A 1 1174 ? -9.666 -0.534 13.478 1.00 93.19 1174 VAL A C 1
ATOM 8809 O O . VAL A 1 1174 ? -9.696 -1.708 13.118 1.00 93.19 1174 VAL A O 1
ATOM 8812 N N . GLY A 1 1175 ? -10.793 0.151 13.691 1.00 96.06 1175 GLY A N 1
ATOM 8813 C CA . GLY A 1 1175 ? -12.128 -0.446 13.611 1.00 96.06 1175 GLY A CA 1
ATOM 8814 C C . GLY A 1 1175 ? -12.592 -1.151 14.889 1.00 96.06 1175 GLY A C 1
ATOM 8815 O O . GLY A 1 1175 ? -13.553 -1.917 14.840 1.00 96.06 1175 GLY A O 1
ATOM 8816 N N . SER A 1 1176 ? -11.955 -0.886 16.041 1.00 96.25 1176 SER A N 1
ATOM 8817 C CA . SER A 1 1176 ? -12.446 -1.332 17.363 1.00 96.25 1176 SER A CA 1
ATOM 8818 C C . SER A 1 1176 ? -13.918 -0.971 17.587 1.00 96.25 1176 SER A C 1
ATOM 8820 O O . SER A 1 1176 ? -14.691 -1.784 18.103 1.00 96.25 1176 SER A O 1
ATOM 8822 N N . THR A 1 1177 ? -14.315 0.214 17.119 1.00 97.69 1177 THR A N 1
ATOM 8823 C CA . THR A 1 1177 ? -15.709 0.578 16.888 1.00 97.69 1177 THR A CA 1
ATOM 8824 C C . THR A 1 1177 ? -15.941 0.956 15.427 1.00 97.69 1177 THR A C 1
ATOM 8826 O O . THR A 1 1177 ? -15.052 1.487 14.750 1.00 97.69 1177 THR A O 1
ATOM 8829 N N . TRP A 1 1178 ? -17.135 0.650 14.922 1.00 98.00 1178 TRP A N 1
ATOM 8830 C CA . TRP A 1 1178 ? -17.512 0.867 13.526 1.00 98.00 1178 TRP A CA 1
ATOM 8831 C C . TRP A 1 1178 ? -19.002 1.192 13.377 1.00 98.00 1178 TRP A C 1
ATOM 8833 O O . TRP A 1 1178 ? -19.804 1.075 14.307 1.00 98.00 1178 TRP A O 1
ATOM 8843 N N . THR A 1 1179 ? -19.390 1.630 12.185 1.00 97.12 1179 THR A N 1
ATOM 8844 C CA . THR A 1 1179 ? -20.783 1.913 11.828 1.00 97.12 1179 THR A CA 1
ATOM 8845 C C . THR A 1 1179 ? -21.142 1.257 10.505 1.00 97.12 1179 THR A C 1
ATOM 8847 O O . THR A 1 1179 ? -20.291 1.128 9.625 1.00 97.12 1179 THR A O 1
ATOM 8850 N N . LEU A 1 1180 ? -22.408 0.851 10.379 1.00 97.81 1180 LEU A N 1
ATOM 8851 C CA . LEU A 1 1180 ? -23.020 0.450 9.115 1.00 97.81 1180 LEU A CA 1
ATOM 8852 C C . LEU A 1 1180 ? -24.330 1.216 8.925 1.00 97.81 1180 LEU A C 1
ATOM 8854 O O . LEU A 1 1180 ? -25.353 0.909 9.546 1.00 97.81 1180 LEU A O 1
ATOM 8858 N N . LYS A 1 1181 ? -24.284 2.244 8.078 1.00 95.38 1181 LYS A N 1
ATOM 8859 C CA . LYS A 1 1181 ? -25.407 3.137 7.761 1.00 95.38 1181 LYS A CA 1
ATOM 8860 C C . LYS A 1 1181 ? -25.598 3.237 6.240 1.00 95.38 1181 LYS A C 1
ATOM 8862 O O . LYS A 1 1181 ? -25.140 4.210 5.642 1.00 95.38 1181 LYS A O 1
ATOM 8867 N N . PRO A 1 1182 ? -26.255 2.245 5.613 1.00 96.12 1182 PRO A N 1
ATOM 8868 C CA . PRO A 1 1182 ? -26.456 2.220 4.167 1.00 96.12 1182 PRO A CA 1
ATOM 8869 C C . PRO A 1 1182 ? -27.259 3.414 3.648 1.00 96.12 1182 PRO A C 1
ATOM 8871 O O . PRO A 1 1182 ? -28.185 3.886 4.314 1.00 96.12 1182 PRO A O 1
ATOM 8874 N N . GLN A 1 1183 ? -26.961 3.857 2.428 1.00 94.94 1183 GLN A N 1
ATOM 8875 C CA . GLN A 1 1183 ? -27.723 4.887 1.724 1.00 94.94 1183 GLN A CA 1
ATOM 8876 C C . GLN A 1 1183 ? -27.962 4.464 0.272 1.00 94.94 1183 GLN A C 1
ATOM 8878 O O . GLN A 1 1183 ? -27.077 4.584 -0.567 1.00 94.94 1183 GLN A O 1
ATOM 8883 N N . PHE A 1 1184 ? -29.168 3.967 -0.019 1.00 94.06 1184 PHE A N 1
ATOM 8884 C CA . PHE A 1 1184 ? -29.444 3.268 -1.281 1.00 94.06 1184 PHE A CA 1
ATOM 8885 C C . PHE A 1 1184 ? -29.468 4.168 -2.521 1.00 94.06 1184 PHE A C 1
ATOM 8887 O O . PHE A 1 1184 ? -29.054 3.732 -3.588 1.00 94.06 1184 PHE A O 1
ATOM 8894 N N . ALA A 1 1185 ? -29.939 5.414 -2.383 1.00 94.38 1185 ALA A N 1
ATOM 8895 C CA . ALA A 1 1185 ? -30.191 6.308 -3.518 1.00 94.38 1185 ALA A CA 1
ATOM 8896 C C . ALA A 1 1185 ? -30.986 5.594 -4.637 1.00 94.38 1185 ALA A C 1
ATOM 8898 O O . ALA A 1 1185 ? -32.069 5.071 -4.362 1.00 94.38 1185 ALA A O 1
ATOM 8899 N N . ASP A 1 1186 ? -30.465 5.580 -5.864 1.00 95.44 1186 ASP A N 1
ATOM 8900 C CA . ASP A 1 1186 ? -31.031 4.908 -7.036 1.00 95.44 1186 ASP A CA 1
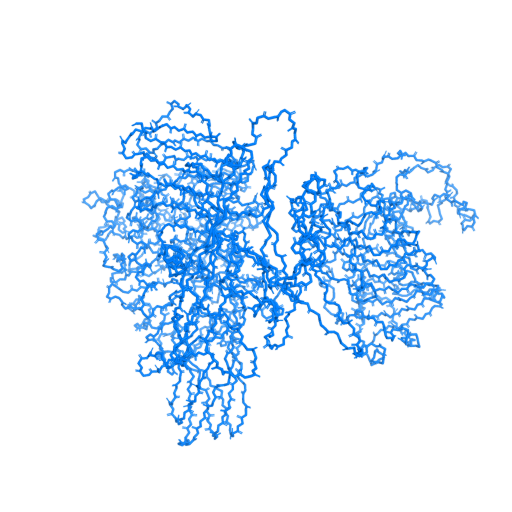ATOM 8901 C C . ASP A 1 1186 ? -30.360 3.564 -7.373 1.00 95.44 1186 ASP A C 1
ATOM 8903 O O . ASP A 1 1186 ? -30.624 3.001 -8.434 1.00 95.44 1186 ASP A O 1
ATOM 8907 N N . LEU A 1 1187 ? -29.514 3.036 -6.486 1.00 97.62 1187 LEU A N 1
ATOM 8908 C CA . LEU A 1 1187 ? -28.786 1.787 -6.702 1.00 97.62 1187 LEU A CA 1
ATOM 8909 C C . LEU A 1 1187 ? -29.589 0.570 -6.220 1.00 97.62 1187 LEU A C 1
ATOM 8911 O O . LEU A 1 1187 ? -30.327 0.627 -5.232 1.00 97.62 1187 LEU A O 1
ATOM 8915 N N . GLU A 1 1188 ? -29.407 -0.558 -6.906 1.00 97.00 1188 GLU A N 1
ATOM 8916 C CA . GLU A 1 1188 ? -30.072 -1.826 -6.587 1.00 97.00 1188 GLU A CA 1
ATOM 8917 C C . GLU A 1 1188 ? -29.290 -2.619 -5.537 1.00 97.00 1188 GLU A C 1
ATOM 8919 O O . GLU A 1 1188 ? -29.874 -3.183 -4.614 1.00 97.00 1188 GLU A O 1
ATOM 8924 N N . TYR A 1 1189 ? -27.961 -2.608 -5.625 1.00 98.19 1189 TYR A N 1
ATOM 8925 C CA . TYR A 1 1189 ? -27.075 -3.221 -4.643 1.00 98.19 1189 TYR A CA 1
ATOM 8926 C C . TYR A 1 1189 ? -25.771 -2.435 -4.521 1.00 98.19 1189 TYR A C 1
ATOM 8928 O O . TYR A 1 1189 ? -25.342 -1.766 -5.465 1.00 98.19 1189 TYR A O 1
ATOM 8936 N N . ALA A 1 1190 ? -25.117 -2.560 -3.368 1.00 98.75 1190 ALA A N 1
ATOM 8937 C CA . ALA A 1 1190 ? -23.737 -2.132 -3.176 1.00 98.75 1190 ALA A CA 1
ATOM 8938 C C . ALA A 1 1190 ? -23.047 -2.982 -2.103 1.00 98.75 1190 ALA A C 1
ATOM 8940 O O . ALA A 1 1190 ? -23.666 -3.366 -1.109 1.00 98.75 1190 ALA A O 1
ATOM 8941 N N . GLN A 1 1191 ? -21.758 -3.242 -2.291 1.00 98.75 1191 GLN A N 1
ATOM 8942 C CA . GLN A 1 1191 ? -20.881 -3.913 -1.339 1.00 98.75 1191 GLN A CA 1
ATOM 8943 C C . GLN A 1 1191 ? -19.477 -3.316 -1.381 1.00 98.75 1191 GLN A C 1
ATOM 8945 O O . GLN A 1 1191 ? -19.026 -2.823 -2.415 1.00 98.75 1191 GLN A O 1
ATOM 8950 N N . ALA A 1 1192 ? -18.798 -3.342 -0.242 1.00 98.81 1192 ALA A N 1
ATOM 8951 C CA . ALA A 1 1192 ? -17.419 -2.901 -0.123 1.00 98.81 1192 ALA A CA 1
ATOM 8952 C C . ALA A 1 1192 ? -16.733 -3.577 1.057 1.00 98.81 1192 ALA A C 1
ATOM 8954 O O . ALA A 1 1192 ? -17.384 -4.077 1.981 1.00 98.81 1192 ALA A O 1
ATOM 8955 N N . GLY A 1 1193 ? -15.408 -3.520 1.051 1.00 98.44 1193 GLY A N 1
ATOM 8956 C CA . GLY A 1 1193 ? -14.601 -3.927 2.185 1.00 98.44 1193 GLY A CA 1
ATOM 8957 C C . GLY A 1 1193 ? -13.218 -3.301 2.182 1.00 98.44 1193 GLY A C 1
ATOM 8958 O O . GLY A 1 1193 ? -12.768 -2.777 1.167 1.00 98.44 1193 GLY A O 1
ATOM 8959 N N . PHE A 1 1194 ? -12.573 -3.345 3.339 1.00 98.50 1194 PHE A N 1
ATOM 8960 C CA . PHE A 1 1194 ? -11.206 -2.894 3.581 1.00 98.50 1194 PHE A CA 1
ATOM 8961 C C . PHE A 1 1194 ? -10.587 -3.710 4.723 1.00 98.50 1194 PHE A C 1
ATOM 8963 O O . PHE A 1 1194 ? -11.296 -4.368 5.489 1.00 98.50 1194 PHE A O 1
ATOM 8970 N N . VAL A 1 1195 ? -9.264 -3.669 4.852 1.00 96.62 1195 VAL A N 1
ATOM 8971 C CA . VAL A 1 1195 ? -8.523 -4.379 5.904 1.00 96.62 1195 VAL A CA 1
ATOM 8972 C C . VAL A 1 1195 ? -7.985 -3.399 6.941 1.00 96.62 1195 VAL A C 1
ATOM 8974 O O . VAL A 1 1195 ? -7.494 -2.323 6.608 1.00 96.62 1195 VAL A O 1
ATOM 8977 N N . THR A 1 1196 ? -8.044 -3.795 8.211 1.00 95.38 1196 THR A N 1
ATOM 8978 C CA . THR A 1 1196 ? -7.285 -3.165 9.298 1.00 95.38 1196 THR A CA 1
ATOM 8979 C C . THR A 1 1196 ? -6.391 -4.202 9.977 1.00 95.38 1196 THR A C 1
ATOM 8981 O O . THR A 1 1196 ? -6.464 -5.395 9.677 1.00 95.38 1196 THR A O 1
ATOM 8984 N N . SER A 1 1197 ? -5.582 -3.786 10.955 1.00 89.62 1197 SER A N 1
ATOM 8985 C CA . SER A 1 1197 ? -4.817 -4.725 11.788 1.00 89.62 1197 SER A CA 1
ATOM 8986 C C . SER A 1 1197 ? -5.690 -5.672 12.629 1.00 89.62 1197 SER A C 1
ATOM 8988 O O . SER A 1 1197 ? -5.173 -6.656 13.155 1.00 89.62 1197 SER A O 1
ATOM 8990 N N . LEU A 1 1198 ? -7.004 -5.422 12.738 1.00 91.19 1198 LEU A N 1
ATOM 8991 C CA . LEU A 1 1198 ? -7.965 -6.341 13.361 1.00 91.19 1198 LEU A CA 1
ATOM 8992 C C . LEU A 1 1198 ? -8.521 -7.394 12.385 1.00 91.19 1198 LEU A C 1
ATOM 8994 O O . LEU A 1 1198 ? -9.129 -8.363 12.834 1.00 91.19 1198 LEU A O 1
ATOM 8998 N N . GLY A 1 1199 ? -8.329 -7.220 11.074 1.00 92.88 1199 GLY A N 1
ATOM 8999 C CA . GLY A 1 1199 ? -8.807 -8.124 10.026 1.00 92.88 1199 GLY A CA 1
ATOM 9000 C C . GLY A 1 1199 ? -9.668 -7.436 8.964 1.00 92.88 1199 GLY A C 1
ATOM 9001 O O . GLY A 1 1199 ? -9.681 -6.212 8.830 1.00 92.88 1199 GLY A O 1
ATOM 9002 N N . GLU A 1 1200 ? -10.384 -8.246 8.186 1.00 97.94 1200 GLU A N 1
ATOM 9003 C CA . GLU A 1 1200 ? -11.268 -7.798 7.105 1.00 97.94 1200 GLU A CA 1
ATOM 9004 C C . GLU A 1 1200 ? -12.571 -7.193 7.637 1.00 97.94 1200 GLU A C 1
ATOM 9006 O O . GLU A 1 1200 ? -13.303 -7.832 8.396 1.00 97.94 1200 GLU A O 1
ATOM 9011 N N . PHE A 1 1201 ? -12.912 -6.004 7.149 1.00 98.56 1201 PHE A N 1
ATOM 9012 C CA . PHE A 1 1201 ? -14.229 -5.398 7.285 1.00 98.56 1201 PHE A CA 1
ATOM 9013 C C . PHE A 1 1201 ? -14.910 -5.426 5.924 1.00 98.56 1201 PHE A C 1
ATOM 9015 O O . PHE A 1 1201 ? -14.379 -4.897 4.954 1.00 98.56 1201 PHE A O 1
ATOM 9022 N N . SER A 1 1202 ? -16.096 -6.019 5.841 1.00 98.69 1202 SER A N 1
ATOM 9023 C CA . SER A 1 1202 ? -16.902 -6.017 4.622 1.00 98.69 1202 SER A CA 1
ATOM 9024 C C . SER A 1 1202 ? -18.387 -5.953 4.944 1.00 98.69 1202 SER A C 1
ATOM 9026 O O . SER A 1 1202 ? -18.846 -6.470 5.965 1.00 98.69 1202 SER A O 1
ATOM 9028 N N . ALA A 1 1203 ? -19.142 -5.290 4.081 1.00 98.69 1203 ALA A N 1
ATOM 9029 C CA . ALA A 1 1203 ? -20.585 -5.187 4.199 1.00 98.69 1203 ALA A CA 1
ATOM 9030 C C . ALA A 1 1203 ? -21.214 -4.977 2.828 1.00 98.69 1203 ALA A C 1
ATOM 9032 O O . ALA A 1 1203 ? -20.575 -4.486 1.895 1.00 98.69 1203 ALA A O 1
ATOM 9033 N N . GLY A 1 1204 ? -22.496 -5.299 2.728 1.00 98.50 1204 GLY A N 1
ATOM 9034 C CA . GLY A 1 1204 ? -23.240 -5.074 1.506 1.00 98.50 1204 GLY A CA 1
ATOM 9035 C C . GLY A 1 1204 ? -24.736 -5.176 1.701 1.00 98.50 1204 GLY A C 1
ATOM 9036 O O . GLY A 1 1204 ? -25.240 -5.677 2.707 1.00 98.50 1204 GLY A O 1
ATOM 9037 N N . TRP A 1 1205 ? -25.464 -4.670 0.720 1.00 98.38 1205 TRP A N 1
ATOM 9038 C CA . TRP A 1 1205 ? -26.913 -4.660 0.727 1.00 98.38 1205 TRP A CA 1
ATOM 9039 C C . TRP A 1 1205 ? -27.477 -4.838 -0.678 1.00 98.38 1205 TRP A C 1
ATOM 9041 O O . TRP A 1 1205 ? -26.807 -4.576 -1.673 1.00 98.38 1205 TRP A O 1
ATOM 9051 N N . ASN A 1 1206 ? -28.727 -5.294 -0.738 1.00 97.62 1206 ASN A N 1
ATOM 9052 C CA . ASN A 1 1206 ? -29.493 -5.468 -1.969 1.00 97.62 1206 ASN A CA 1
ATOM 9053 C C . ASN A 1 1206 ? -30.949 -5.053 -1.727 1.00 97.62 1206 ASN A C 1
ATOM 9055 O O . ASN A 1 1206 ? -31.553 -5.453 -0.726 1.00 97.62 1206 ASN A O 1
ATOM 9059 N N . VAL A 1 1207 ? -31.506 -4.259 -2.633 1.00 94.31 1207 VAL A N 1
ATOM 9060 C CA . VAL A 1 1207 ? -32.861 -3.716 -2.589 1.00 94.31 1207 VAL A CA 1
ATOM 9061 C C . VAL A 1 1207 ? -33.714 -4.395 -3.655 1.00 94.31 1207 VAL A C 1
ATOM 9063 O O . VAL A 1 1207 ? -33.368 -4.454 -4.826 1.00 94.31 1207 VAL A O 1
ATOM 9066 N N . THR A 1 1208 ? -34.886 -4.880 -3.256 1.00 90.50 1208 THR A N 1
ATOM 9067 C CA . THR A 1 1208 ? -35.836 -5.576 -4.132 1.00 90.50 1208 THR A CA 1
ATOM 9068 C C . THR A 1 1208 ? -37.253 -5.022 -3.954 1.00 90.50 1208 THR A C 1
ATOM 9070 O O . THR A 1 1208 ? -37.523 -4.153 -3.116 1.00 90.50 1208 THR A O 1
ATOM 9073 N N . ASP A 1 1209 ? -38.189 -5.483 -4.789 1.00 86.00 1209 ASP A N 1
ATOM 9074 C CA . ASP A 1 1209 ? -39.611 -5.119 -4.733 1.00 86.00 1209 ASP A CA 1
ATOM 9075 C C . ASP A 1 1209 ? -39.900 -3.606 -4.820 1.00 86.00 1209 ASP A C 1
ATOM 9077 O O . ASP A 1 1209 ? -40.895 -3.126 -4.258 1.00 86.00 1209 ASP A O 1
ATOM 9081 N N . GLY A 1 1210 ? -39.043 -2.844 -5.510 1.00 79.25 1210 GLY A N 1
ATOM 9082 C CA . GLY A 1 1210 ? -39.153 -1.385 -5.618 1.00 79.25 1210 GLY A CA 1
ATOM 9083 C C . GLY A 1 1210 ? -38.906 -0.669 -4.286 1.00 79.25 1210 GLY A C 1
ATOM 9084 O O . GLY A 1 1210 ? -39.654 0.240 -3.926 1.00 79.25 1210 GLY A O 1
ATOM 9085 N N . GLY A 1 1211 ? -37.928 -1.131 -3.499 1.00 81.75 1211 GLY A N 1
ATOM 9086 C CA . GLY A 1 1211 ? -37.583 -0.541 -2.200 1.00 81.75 1211 GLY A CA 1
ATOM 9087 C C . GLY A 1 1211 ? -38.425 -1.042 -1.027 1.00 81.75 1211 GLY A C 1
ATOM 9088 O O . GLY A 1 1211 ? -38.243 -0.591 0.103 1.00 81.75 1211 GLY A O 1
ATOM 9089 N N . ARG A 1 1212 ? -39.373 -1.960 -1.261 1.00 84.62 1212 ARG A N 1
ATOM 9090 C CA . ARG A 1 1212 ? -40.222 -2.529 -0.198 1.00 84.62 1212 ARG A CA 1
ATOM 9091 C C . ARG A 1 1212 ? -39.519 -3.627 0.595 1.00 84.62 1212 ARG A C 1
ATOM 9093 O O . ARG A 1 1212 ? -39.933 -3.886 1.726 1.00 84.62 1212 ARG A O 1
ATOM 9100 N N . THR A 1 1213 ? -38.479 -4.220 0.026 1.00 90.62 1213 THR A N 1
ATOM 9101 C CA . THR A 1 1213 ? -37.687 -5.277 0.644 1.00 90.62 1213 THR A CA 1
ATOM 9102 C C . THR A 1 1213 ? -36.211 -4.945 0.469 1.00 90.62 1213 THR A C 1
ATOM 9104 O O . THR A 1 1213 ? -35.806 -4.503 -0.602 1.00 90.62 1213 THR A O 1
ATOM 9107 N N . TYR A 1 1214 ? -35.396 -5.144 1.501 1.00 94.12 1214 TYR A N 1
ATOM 9108 C CA . TYR A 1 1214 ? -33.943 -5.115 1.346 1.00 94.12 1214 TYR A CA 1
ATOM 9109 C C . TYR A 1 1214 ? -33.249 -6.076 2.308 1.00 94.12 1214 TYR A C 1
ATOM 9111 O O . TYR A 1 1214 ? -33.719 -6.314 3.427 1.00 94.12 1214 TYR A O 1
ATOM 9119 N N . SER A 1 1215 ? -32.119 -6.614 1.859 1.00 95.62 1215 SER A N 1
ATOM 9120 C CA . SER A 1 1215 ? -31.175 -7.364 2.681 1.00 95.62 1215 SER A CA 1
ATOM 9121 C C . SER A 1 1215 ? -29.932 -6.528 2.950 1.00 95.62 1215 SER A C 1
ATOM 9123 O O . SER A 1 1215 ? -29.469 -5.817 2.063 1.00 95.62 1215 SER A O 1
ATOM 9125 N N . LEU A 1 1216 ? -29.382 -6.645 4.152 1.00 96.56 1216 LEU A N 1
ATOM 9126 C CA . LEU A 1 1216 ? -28.121 -6.043 4.580 1.00 96.56 1216 LEU A CA 1
ATOM 9127 C C . LEU A 1 1216 ? -27.283 -7.135 5.241 1.00 96.56 1216 LEU A C 1
ATOM 9129 O O . LEU A 1 1216 ? -27.820 -7.912 6.024 1.00 96.56 1216 LEU A O 1
ATOM 9133 N N . TRP A 1 1217 ? -25.991 -7.196 4.966 1.00 97.88 1217 TRP A N 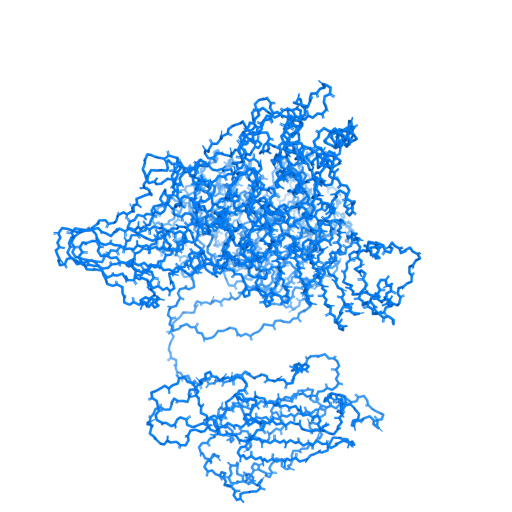1
ATOM 9134 C CA . TRP A 1 1217 ? -25.069 -8.121 5.616 1.00 97.88 1217 TRP A CA 1
ATOM 9135 C C . TRP A 1 1217 ? -23.773 -7.412 5.985 1.00 97.88 1217 TRP A C 1
ATOM 9137 O O . TRP A 1 1217 ? -23.411 -6.397 5.385 1.00 97.88 1217 TRP A O 1
ATOM 9147 N N . TRP A 1 1218 ? -23.081 -7.953 6.982 1.00 98.25 1218 TRP A N 1
ATOM 9148 C CA . TRP A 1 1218 ? -21.724 -7.545 7.317 1.00 98.25 1218 TRP A CA 1
ATOM 9149 C C . TRP A 1 1218 ? -20.912 -8.725 7.828 1.00 98.25 1218 TRP A C 1
ATOM 9151 O O . TRP A 1 1218 ? -21.433 -9.618 8.497 1.00 98.25 1218 TRP A O 1
ATOM 9161 N N . LYS A 1 1219 ? -19.621 -8.688 7.516 1.00 98.06 1219 LYS A N 1
ATOM 9162 C CA . LYS A 1 1219 ? -18.583 -9.577 8.020 1.00 98.06 1219 LYS A CA 1
ATOM 9163 C C . LYS A 1 1219 ? -17.425 -8.693 8.465 1.00 98.06 1219 LYS A C 1
ATOM 9165 O O . LYS A 1 1219 ? -16.707 -8.136 7.637 1.00 98.06 1219 LYS A O 1
ATOM 9170 N N . VAL A 1 1220 ? -17.290 -8.543 9.776 1.00 97.12 1220 VAL A N 1
ATOM 9171 C CA . VAL A 1 1220 ? -16.248 -7.732 10.425 1.00 97.12 1220 VAL A CA 1
ATOM 9172 C C . VAL A 1 1220 ? -15.642 -8.520 11.594 1.00 97.12 1220 VAL A C 1
ATOM 9174 O O . VAL A 1 1220 ? -16.300 -9.447 12.080 1.00 97.12 1220 VAL A O 1
ATOM 9177 N N . PRO A 1 1221 ? -14.434 -8.184 12.080 1.00 97.00 1221 PRO A N 1
ATOM 9178 C CA . PRO A 1 1221 ? -13.744 -8.985 13.088 1.00 97.00 1221 PRO A CA 1
ATOM 9179 C C . PRO A 1 1221 ? -14.537 -9.126 14.391 1.00 97.00 1221 PRO A C 1
ATOM 9181 O O . PRO A 1 1221 ? -15.111 -8.156 14.897 1.00 97.00 1221 PRO A O 1
ATOM 9184 N N . GLU A 1 1222 ? -14.556 -10.336 14.956 1.00 94.31 1222 GLU A N 1
ATOM 9185 C CA . GLU A 1 1222 ? -15.129 -10.585 16.283 1.00 94.31 1222 GLU A CA 1
ATOM 9186 C C . GLU A 1 1222 ? -14.413 -9.746 17.356 1.00 94.31 1222 GLU A C 1
ATOM 9188 O O . GLU A 1 1222 ? -13.226 -9.445 17.249 1.00 94.31 1222 GLU A O 1
ATOM 9193 N N . GLY A 1 1223 ? -15.139 -9.345 18.403 1.00 90.38 1223 GLY A N 1
ATOM 9194 C CA . GLY A 1 1223 ? -14.603 -8.486 19.471 1.00 90.38 1223 GLY A CA 1
ATOM 9195 C C . GLY A 1 1223 ? -14.645 -6.981 19.177 1.00 90.38 1223 GLY A C 1
ATOM 9196 O O . GLY A 1 1223 ? -14.351 -6.186 20.066 1.00 90.38 1223 GLY A O 1
ATOM 9197 N N . THR A 1 1224 ? -15.064 -6.577 17.975 1.00 96.62 1224 THR A N 1
ATOM 9198 C CA . THR A 1 1224 ? -15.374 -5.175 17.642 1.00 96.62 1224 THR A CA 1
ATOM 9199 C C . THR A 1 1224 ? -16.825 -4.823 17.988 1.00 96.62 1224 THR A C 1
ATOM 9201 O O . THR A 1 1224 ? -17.674 -5.713 18.102 1.00 96.62 1224 THR A O 1
ATOM 9204 N N . ALA A 1 1225 ? -17.133 -3.530 18.132 1.00 95.44 1225 ALA A N 1
ATOM 9205 C CA . ALA A 1 1225 ? -18.487 -3.041 18.409 1.00 95.44 1225 ALA A CA 1
ATOM 9206 C C . ALA A 1 1225 ? -19.011 -2.130 17.287 1.00 95.44 1225 ALA A C 1
ATOM 9208 O O . ALA A 1 1225 ? -18.366 -1.163 16.890 1.00 95.44 1225 ALA A O 1
ATOM 9209 N N . GLY A 1 1226 ? -20.205 -2.431 16.786 1.00 95.12 1226 GLY A N 1
ATOM 9210 C CA . GLY A 1 1226 ? -20.825 -1.754 15.654 1.00 95.12 1226 GLY A CA 1
ATOM 9211 C C . GLY A 1 1226 ? -22.110 -1.024 16.015 1.00 95.12 1226 GLY A C 1
ATOM 9212 O O . GLY A 1 1226 ? -22.893 -1.494 16.839 1.00 95.12 1226 GLY A O 1
ATOM 9213 N N . ASN A 1 1227 ? -22.381 0.088 15.336 1.00 93.88 1227 ASN A N 1
ATOM 9214 C CA . ASN A 1 1227 ? -23.696 0.725 15.342 1.00 93.88 1227 ASN A CA 1
ATOM 9215 C C . ASN A 1 1227 ? -24.350 0.627 13.954 1.00 93.88 1227 ASN A C 1
ATOM 9217 O O . ASN A 1 1227 ? -23.818 1.139 12.965 1.00 93.88 1227 ASN A O 1
ATOM 9221 N N . ILE A 1 1228 ? -25.507 -0.032 13.886 1.00 92.81 1228 ILE A N 1
ATOM 9222 C CA . ILE A 1 1228 ? -26.262 -0.255 12.652 1.00 92.81 1228 ILE A CA 1
ATOM 9223 C C . ILE A 1 1228 ? -27.394 0.758 12.563 1.00 92.81 1228 ILE A C 1
ATOM 9225 O O . ILE A 1 1228 ? -28.196 0.883 13.487 1.00 92.81 1228 ILE A O 1
ATOM 9229 N N . THR A 1 1229 ? -27.513 1.434 11.422 1.00 90.69 1229 THR A N 1
ATOM 9230 C CA . THR A 1 1229 ? -28.660 2.292 11.099 1.00 90.69 1229 THR A CA 1
ATOM 9231 C C . THR A 1 1229 ? -29.377 1.752 9.869 1.00 90.69 1229 THR A C 1
ATOM 9233 O O . THR A 1 1229 ? -28.858 1.819 8.759 1.00 90.69 1229 THR A O 1
ATOM 9236 N N . LEU A 1 1230 ? -30.590 1.234 10.056 1.00 89.38 1230 LEU A N 1
ATOM 9237 C CA . LEU A 1 1230 ? -31.405 0.695 8.970 1.00 89.38 1230 LEU A CA 1
ATOM 9238 C C . LEU A 1 1230 ? -32.193 1.802 8.252 1.00 89.38 1230 LEU A C 1
ATOM 9240 O O . LEU A 1 1230 ? -32.964 2.510 8.920 1.00 89.38 1230 LEU A O 1
ATOM 9244 N N . PRO A 1 1231 ? -32.089 1.915 6.913 1.00 87.12 1231 PRO A N 1
ATOM 9245 C CA . PRO A 1 1231 ? -32.860 2.885 6.142 1.00 87.12 1231 PRO A CA 1
ATOM 9246 C C . PRO A 1 1231 ? -34.378 2.689 6.284 1.00 87.12 1231 PRO A C 1
ATOM 9248 O O . PRO A 1 1231 ? -34.861 1.548 6.341 1.00 87.12 1231 PRO A O 1
ATOM 9251 N N . PRO A 1 1232 ? -35.170 3.777 6.330 1.00 79.19 1232 PRO A N 1
ATOM 9252 C CA . PRO A 1 1232 ? -36.624 3.674 6.339 1.00 79.19 1232 PRO A CA 1
ATOM 9253 C C . PRO A 1 1232 ? -37.148 3.126 5.002 1.00 79.19 1232 PRO A C 1
ATOM 9255 O O . PRO A 1 1232 ? -36.648 3.467 3.935 1.00 79.19 1232 PRO A O 1
ATOM 9258 N N . LEU A 1 1233 ? -38.207 2.312 5.054 1.00 78.94 1233 LEU A N 1
ATOM 9259 C CA . LEU A 1 1233 ? -38.916 1.869 3.848 1.00 78.94 1233 LEU A CA 1
ATOM 9260 C C . LEU A 1 1233 ? -39.713 3.033 3.221 1.00 78.94 1233 LEU A C 1
ATOM 9262 O O . LEU A 1 1233 ? -40.187 3.893 3.970 1.00 78.94 1233 LEU A O 1
ATOM 9266 N N . PRO A 1 1234 ? -40.019 3.003 1.905 1.00 75.31 1234 PRO A N 1
ATOM 9267 C CA . PRO A 1 1234 ? -40.813 4.037 1.223 1.00 75.31 1234 PRO A CA 1
ATOM 9268 C C . PRO A 1 1234 ? -42.166 4.345 1.888 1.00 75.31 1234 PRO A C 1
ATOM 9270 O O . PRO A 1 1234 ? -42.669 5.461 1.833 1.00 75.31 1234 PRO A O 1
ATOM 9273 N N . SER A 1 1235 ? -42.755 3.357 2.571 1.00 66.69 1235 SER A N 1
ATOM 9274 C CA . SER A 1 1235 ? -44.007 3.503 3.331 1.00 66.69 1235 SER A CA 1
ATOM 9275 C C . SER A 1 1235 ? -43.906 4.365 4.605 1.00 66.69 1235 SER A C 1
ATOM 9277 O O . SER A 1 1235 ? -44.922 4.598 5.261 1.00 66.69 1235 SER A O 1
ATOM 9279 N N . GLY A 1 1236 ? -42.697 4.762 5.021 1.00 65.38 1236 GLY A N 1
ATOM 9280 C CA . GLY A 1 1236 ? -42.432 5.454 6.288 1.00 65.38 1236 GLY A CA 1
ATOM 9281 C C . GLY A 1 1236 ? -42.655 4.598 7.546 1.00 65.38 1236 GLY A C 1
ATOM 9282 O O . GLY A 1 1236 ? -42.594 5.112 8.664 1.00 65.38 1236 GLY A O 1
ATOM 9283 N N . LYS A 1 1237 ? -42.943 3.296 7.396 1.00 64.69 1237 LYS A N 1
ATOM 9284 C CA . LYS A 1 1237 ? -43.144 2.338 8.496 1.00 64.69 1237 LYS A CA 1
ATOM 9285 C C . LYS A 1 1237 ? -41.925 1.433 8.668 1.00 64.69 1237 LYS A C 1
ATOM 9287 O O . LYS A 1 1237 ? -41.252 1.095 7.697 1.00 64.69 1237 LYS A O 1
ATOM 9292 N N . THR A 1 1238 ? -41.694 0.970 9.897 1.00 63.81 1238 THR A N 1
ATOM 9293 C CA . THR A 1 1238 ? -40.759 -0.128 10.163 1.00 63.81 1238 THR A CA 1
ATOM 9294 C C . THR A 1 1238 ? -41.359 -1.438 9.650 1.00 63.81 1238 THR A C 1
ATOM 9296 O O . THR A 1 1238 ? -42.438 -1.859 10.080 1.00 63.81 1238 THR A O 1
ATOM 9299 N N . GLY A 1 1239 ? -40.677 -2.050 8.679 1.00 73.19 1239 GLY A N 1
ATOM 9300 C CA . GLY A 1 1239 ? -41.032 -3.359 8.136 1.00 73.19 1239 GLY A CA 1
ATOM 9301 C C . GLY A 1 1239 ? -40.922 -4.479 9.174 1.00 73.19 1239 GLY A C 1
ATOM 9302 O O . GLY A 1 1239 ? -40.545 -4.265 10.328 1.00 73.19 1239 GLY A O 1
ATOM 9303 N N . LYS A 1 1240 ? -41.247 -5.707 8.774 1.00 85.12 1240 LYS A N 1
ATOM 9304 C CA . LYS A 1 1240 ? -40.837 -6.903 9.513 1.00 85.12 1240 LYS A CA 1
ATOM 9305 C C . LYS A 1 1240 ? -39.319 -7.041 9.363 1.00 85.12 1240 LYS A C 1
ATOM 9307 O O . LYS A 1 1240 ? -38.834 -7.124 8.242 1.00 85.12 1240 LYS A O 1
ATOM 9312 N N . ILE A 1 1241 ? -38.603 -7.059 10.486 1.00 89.44 1241 ILE A N 1
ATOM 9313 C CA . ILE A 1 1241 ? -37.139 -7.161 10.528 1.00 89.44 1241 ILE A CA 1
ATOM 9314 C C . ILE A 1 1241 ? -36.764 -8.532 11.079 1.00 89.44 1241 ILE A C 1
ATOM 9316 O O . ILE A 1 1241 ? -37.259 -8.940 12.137 1.00 89.44 1241 ILE A O 1
ATOM 9320 N N . THR A 1 1242 ? -35.885 -9.233 10.374 1.00 89.31 1242 THR A N 1
ATOM 9321 C CA . THR A 1 1242 ? -35.245 -10.455 10.860 1.00 89.31 1242 THR A CA 1
ATOM 9322 C C . THR A 1 1242 ? -33.735 -10.305 10.816 1.00 89.31 1242 THR A C 1
ATOM 9324 O O . THR A 1 1242 ? -33.216 -9.910 9.779 1.00 89.31 1242 THR A O 1
ATOM 9327 N N . ILE A 1 1243 ? -33.061 -10.638 11.916 1.00 90.25 1243 ILE A N 1
ATO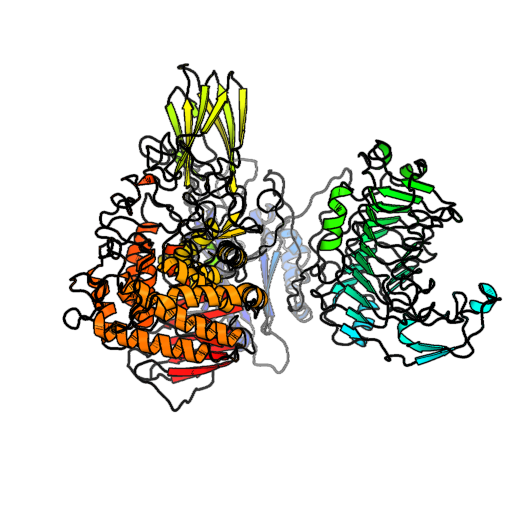M 9328 C CA . ILE A 1 1243 ? -31.597 -10.687 12.029 1.00 90.25 1243 ILE A CA 1
ATOM 9329 C C . ILE A 1 1243 ? -31.217 -12.157 12.189 1.00 90.25 1243 ILE A C 1
ATOM 9331 O O . ILE A 1 1243 ? -31.767 -12.827 13.067 1.00 90.25 1243 ILE A O 1
ATOM 9335 N N . ASP A 1 1244 ? -30.367 -12.675 11.308 1.00 90.19 1244 ASP A N 1
ATOM 9336 C CA . ASP A 1 1244 ? -29.947 -14.084 11.271 1.00 90.19 1244 ASP A CA 1
ATOM 9337 C C . ASP A 1 1244 ? -31.147 -15.052 11.322 1.00 90.19 1244 ASP A C 1
ATOM 9339 O O . ASP A 1 1244 ? -31.214 -16.004 12.104 1.00 90.19 1244 ASP A O 1
ATOM 9343 N N . GLY A 1 1245 ? -32.184 -14.726 10.539 1.00 86.12 1245 GLY A N 1
ATOM 9344 C CA . GLY A 1 1245 ? -33.444 -15.474 10.459 1.00 86.12 1245 GLY A CA 1
ATOM 9345 C C . GLY A 1 1245 ? -34.391 -15.313 11.660 1.00 86.12 1245 GLY A C 1
ATOM 9346 O O . GLY A 1 1245 ? -35.515 -15.821 11.629 1.00 86.12 1245 GLY A O 1
ATOM 9347 N N . LYS A 1 1246 ? -34.006 -14.583 12.713 1.00 87.69 1246 LYS A N 1
ATOM 9348 C CA . LYS A 1 1246 ? -34.810 -14.394 13.933 1.00 87.69 1246 LYS A CA 1
ATOM 9349 C C . LYS A 1 1246 ? -35.534 -13.054 13.919 1.00 87.69 1246 LYS A C 1
ATOM 9351 O O . LYS A 1 1246 ? -34.960 -12.021 13.597 1.00 87.69 1246 LYS A O 1
ATOM 9356 N N . SER A 1 1247 ? -36.813 -13.050 14.298 1.00 84.75 1247 SER A N 1
ATOM 9357 C CA . SER A 1 1247 ? -37.610 -11.814 14.357 1.00 84.75 1247 SER A CA 1
ATOM 9358 C C . SER A 1 1247 ? -37.051 -10.834 15.388 1.00 84.75 1247 SER A C 1
ATOM 9360 O O . SER A 1 1247 ? -37.000 -11.147 16.577 1.00 84.75 1247 SER A O 1
ATOM 9362 N N . PHE A 1 1248 ? -36.712 -9.629 14.940 1.00 83.06 1248 PHE A N 1
ATOM 9363 C CA . PHE A 1 1248 ? -36.209 -8.561 15.793 1.00 83.06 1248 PHE A CA 1
ATOM 9364 C C . PHE A 1 1248 ? -37.369 -7.733 16.358 1.00 83.06 1248 PHE A C 1
ATOM 9366 O O . PHE A 1 1248 ? -38.248 -7.276 15.623 1.00 83.06 1248 PHE A O 1
ATOM 9373 N N . LYS A 1 1249 ? -37.398 -7.549 17.682 1.00 72.06 1249 LYS A N 1
ATOM 9374 C CA . LYS A 1 1249 ? -38.393 -6.720 18.379 1.00 72.06 1249 LYS A CA 1
ATOM 9375 C C . LYS A 1 1249 ? -37.667 -5.661 19.201 1.00 72.06 1249 LYS A C 1
ATOM 9377 O O . LYS A 1 1249 ? -37.268 -5.945 20.324 1.00 72.06 1249 LYS A O 1
ATOM 9382 N N . ASN A 1 1250 ? -37.541 -4.447 18.669 1.00 61.69 1250 ASN A N 1
ATOM 9383 C CA . ASN A 1 1250 ? -36.999 -3.310 19.417 1.00 61.69 1250 ASN A CA 1
ATOM 9384 C C . ASN A 1 1250 ? -38.076 -2.242 19.691 1.00 61.69 1250 ASN A C 1
ATOM 9386 O O . ASN A 1 1250 ? -39.021 -2.089 18.914 1.00 61.69 1250 ASN A O 1
ATOM 9390 N N . LYS A 1 1251 ? -37.965 -1.554 20.837 1.00 48.31 1251 LYS A N 1
ATOM 9391 C CA . LYS A 1 1251 ? -38.951 -0.596 21.371 1.00 48.31 1251 LYS A CA 1
ATOM 9392 C C . LYS A 1 1251 ? -38.630 0.874 21.062 1.00 48.31 1251 LYS A C 1
ATOM 9394 O O . LYS A 1 1251 ? -39.533 1.699 21.182 1.00 48.31 1251 LYS A O 1
ATOM 9399 N N . SER A 1 1252 ? -37.409 1.213 20.648 1.00 49.00 1252 SER A N 1
ATOM 9400 C CA . SER A 1 1252 ? -37.018 2.577 20.267 1.00 49.00 1252 SER A CA 1
ATOM 9401 C C . SER A 1 1252 ? -36.941 2.705 18.746 1.00 49.00 1252 SER A C 1
ATOM 9403 O O . SER A 1 1252 ? -36.086 2.106 18.104 1.00 49.00 1252 SER A O 1
ATOM 9405 N N . VAL A 1 1253 ? -37.861 3.469 18.157 1.00 50.38 1253 VAL A N 1
ATOM 9406 C CA . VAL A 1 1253 ? -37.856 3.792 16.724 1.00 50.38 1253 VAL A CA 1
ATOM 9407 C C . VAL A 1 1253 ? -37.685 5.298 16.594 1.00 50.38 1253 VAL A C 1
ATOM 9409 O O . VAL A 1 1253 ? -38.630 6.039 16.874 1.00 50.38 1253 VAL A O 1
ATOM 9412 N N . ASP A 1 1254 ? -36.514 5.752 16.148 1.00 51.00 1254 ASP A N 1
ATOM 9413 C CA . ASP A 1 1254 ? -36.382 7.100 15.601 1.00 51.00 1254 ASP A CA 1
ATOM 9414 C C . ASP A 1 1254 ? -36.951 7.091 14.176 1.00 51.00 1254 ASP A C 1
ATOM 9416 O O . ASP A 1 1254 ? -36.320 6.683 13.204 1.00 51.00 1254 ASP A O 1
ATOM 9420 N N . ARG A 1 1255 ? -38.213 7.505 14.048 1.00 49.31 1255 ARG A N 1
ATOM 9421 C CA . ARG A 1 1255 ? -38.936 7.466 12.769 1.00 49.31 1255 ARG A CA 1
ATOM 9422 C C . ARG A 1 1255 ? -38.386 8.439 11.721 1.00 49.31 1255 ARG A C 1
ATOM 9424 O O . ARG A 1 1255 ? -38.800 8.328 10.572 1.00 49.31 1255 ARG A O 1
ATOM 9431 N N . LYS A 1 1256 ? -37.520 9.392 12.091 1.00 50.88 1256 LYS A N 1
ATOM 9432 C CA . LYS A 1 1256 ? -36.934 10.352 11.142 1.00 50.88 1256 LYS A CA 1
ATOM 9433 C C . LYS A 1 1256 ? -35.602 9.882 10.559 1.00 50.88 1256 LYS A C 1
ATOM 9435 O O . LYS A 1 1256 ? -35.330 10.209 9.412 1.00 50.88 1256 LYS A O 1
ATOM 9440 N N . ASN A 1 1257 ? -34.823 9.105 11.313 1.00 54.88 1257 ASN A N 1
ATOM 9441 C CA . ASN A 1 1257 ? -33.427 8.801 10.971 1.00 54.88 1257 ASN A CA 1
ATOM 9442 C C . ASN A 1 1257 ? -33.144 7.315 10.693 1.00 54.88 1257 ASN A C 1
ATOM 9444 O O . ASN A 1 1257 ? -32.014 6.968 10.357 1.00 54.88 1257 ASN A O 1
ATOM 9448 N N . GLY A 1 1258 ? -34.155 6.450 10.805 1.00 67.88 1258 GLY A N 1
ATOM 9449 C CA . GLY A 1 1258 ? -34.007 5.002 10.650 1.00 67.88 1258 GLY A CA 1
ATOM 9450 C C . GLY A 1 1258 ? -33.961 4.268 11.992 1.00 67.88 1258 GLY A C 1
ATOM 9451 O O . GLY A 1 1258 ? -33.982 4.872 13.065 1.00 67.88 1258 GLY A O 1
ATOM 9452 N N . LEU A 1 1259 ? -33.948 2.935 11.945 1.00 79.56 1259 LEU A N 1
ATOM 9453 C CA . LEU A 1 1259 ? -33.816 2.127 13.160 1.00 79.56 1259 LEU A CA 1
ATOM 9454 C C . LEU A 1 1259 ? -32.335 1.966 13.503 1.00 79.56 1259 LEU A C 1
ATOM 9456 O O . LEU A 1 1259 ? -31.603 1.361 12.726 1.00 79.56 1259 LEU A O 1
ATOM 9460 N N . VAL A 1 1260 ? -31.933 2.473 14.668 1.00 84.69 1260 VAL A N 1
ATOM 9461 C CA . VAL A 1 1260 ? -30.551 2.423 15.162 1.00 84.69 1260 VAL A CA 1
ATOM 9462 C C . VAL A 1 1260 ? -30.429 1.388 16.279 1.00 84.69 1260 VAL A C 1
ATOM 9464 O O . VAL A 1 1260 ? -31.283 1.350 17.172 1.00 84.69 1260 VAL A O 1
ATOM 9467 N N . PHE A 1 1261 ? -29.401 0.543 16.236 1.00 86.50 1261 PHE A N 1
ATOM 9468 C CA . PHE A 1 1261 ? -29.082 -0.394 17.315 1.00 86.50 1261 PHE A CA 1
ATOM 9469 C C . PHE A 1 1261 ? -27.605 -0.805 17.300 1.00 86.50 1261 PHE A C 1
ATOM 9471 O O . PHE A 1 1261 ? -26.955 -0.824 16.257 1.00 86.50 1261 PHE A O 1
ATOM 9478 N N . GLU A 1 1262 ? -27.098 -1.167 18.475 1.00 90.00 1262 GLU A N 1
ATOM 9479 C CA . GLU A 1 1262 ? -25.734 -1.662 18.657 1.00 90.00 1262 GLU A CA 1
ATOM 9480 C C . GLU A 1 1262 ? -25.647 -3.166 18.374 1.00 90.00 1262 GLU A C 1
ATOM 9482 O O . GLU A 1 1262 ? -26.584 -3.926 18.639 1.00 90.00 1262 GLU A O 1
ATOM 9487 N N . THR A 1 1263 ? -24.506 -3.595 17.847 1.00 90.75 1263 THR A N 1
ATOM 9488 C CA . THR A 1 1263 ? -24.163 -4.992 17.577 1.00 90.75 1263 THR A CA 1
ATOM 9489 C C . THR A 1 1263 ? -22.682 -5.231 17.858 1.00 90.75 1263 THR A C 1
ATOM 9491 O O . THR A 1 1263 ? -21.902 -4.289 17.956 1.00 90.75 1263 THR A O 1
ATOM 9494 N N . ASN A 1 1264 ? -22.279 -6.493 17.950 1.00 91.88 1264 ASN A N 1
ATOM 9495 C CA . ASN A 1 1264 ? -20.868 -6.868 17.925 1.00 91.88 1264 ASN A CA 1
ATOM 9496 C C . ASN A 1 1264 ? -20.434 -7.226 16.498 1.00 91.88 1264 ASN A C 1
ATOM 9498 O O . ASN A 1 1264 ? -21.271 -7.389 15.600 1.00 91.88 1264 ASN A O 1
ATOM 9502 N N . GLY A 1 1265 ? -19.123 -7.350 16.307 1.00 92.25 1265 GLY A N 1
ATOM 9503 C CA . GLY A 1 1265 ? -18.542 -7.959 15.120 1.00 92.25 1265 GLY A CA 1
ATOM 9504 C C . GLY A 1 1265 ? -18.866 -9.448 14.986 1.00 92.25 1265 GLY A C 1
ATOM 9505 O O . GLY A 1 1265 ? -19.374 -10.075 15.917 1.00 92.25 1265 GLY A O 1
ATOM 9506 N N . GLY A 1 1266 ? -18.580 -9.997 13.809 1.00 94.06 1266 GLY A N 1
ATOM 9507 C CA . GLY A 1 1266 ? -19.043 -11.308 13.367 1.00 94.06 1266 GLY A CA 1
ATOM 9508 C C . GLY A 1 1266 ? -19.611 -11.254 11.948 1.00 94.06 1266 GLY A C 1
ATOM 9509 O O . GLY A 1 1266 ? -19.496 -10.240 11.253 1.00 94.06 1266 GLY A O 1
ATOM 9510 N N . ASN A 1 1267 ? -20.225 -12.359 11.523 1.00 96.69 1267 ASN A N 1
ATOM 9511 C CA . ASN A 1 1267 ? -20.907 -12.483 10.237 1.00 96.69 1267 ASN A CA 1
ATOM 9512 C C . ASN A 1 1267 ? -22.420 -12.541 10.456 1.00 96.69 1267 ASN A C 1
ATOM 9514 O O . ASN A 1 1267 ? -22.920 -13.485 11.073 1.00 96.69 1267 ASN A O 1
ATOM 9518 N N . HIS A 1 1268 ? -23.131 -11.540 9.950 1.00 95.56 1268 HIS A N 1
ATOM 9519 C CA . HIS A 1 1268 ? -24.552 -11.364 10.205 1.00 95.56 1268 HIS A CA 1
ATOM 9520 C C . HIS A 1 1268 ? -25.305 -10.909 8.963 1.00 95.56 1268 HIS A C 1
ATOM 9522 O O . HIS A 1 1268 ? -24.764 -10.263 8.063 1.00 95.56 1268 HIS A O 1
ATOM 9528 N N . SER A 1 1269 ? -26.603 -11.198 8.959 1.00 95.50 1269 SER A N 1
ATOM 9529 C CA . SER A 1 1269 ? -27.524 -10.786 7.907 1.00 95.50 1269 SER A CA 1
ATOM 9530 C C . SER A 1 1269 ? -28.828 -10.243 8.479 1.00 95.50 1269 SER A C 1
ATOM 9532 O O . SER A 1 1269 ? -29.353 -10.705 9.495 1.00 95.50 1269 SER A O 1
ATOM 9534 N N . ILE A 1 1270 ? -29.385 -9.257 7.791 1.00 93.75 1270 ILE A N 1
ATOM 9535 C CA . ILE A 1 1270 ? -30.658 -8.623 8.095 1.00 93.75 1270 ILE A CA 1
ATOM 9536 C C . ILE A 1 1270 ? -31.518 -8.663 6.849 1.00 93.75 1270 ILE A C 1
ATOM 9538 O O . ILE A 1 1270 ? -31.071 -8.332 5.756 1.00 93.75 1270 ILE A O 1
ATOM 9542 N N . LEU A 1 1271 ? -32.785 -9.004 7.045 1.00 93.06 1271 LEU A N 1
ATOM 9543 C CA . LEU A 1 1271 ? -33.827 -8.847 6.044 1.00 93.06 1271 LEU A CA 1
ATOM 9544 C C . LEU A 1 1271 ? -34.911 -7.922 6.593 1.00 93.06 1271 LEU A C 1
ATOM 9546 O O . LEU A 1 1271 ? -35.431 -8.133 7.695 1.00 93.06 1271 LEU A O 1
ATOM 9550 N N . VAL A 1 1272 ? -35.260 -6.908 5.806 1.00 90.31 1272 VAL A N 1
ATOM 9551 C CA . VAL A 1 1272 ? -36.328 -5.952 6.097 1.00 90.31 1272 VAL A CA 1
ATOM 9552 C C . VAL A 1 1272 ? -37.390 -6.058 5.012 1.00 90.31 1272 VAL A C 1
ATOM 9554 O O . VAL A 1 1272 ? -37.095 -5.874 3.837 1.00 90.31 1272 VAL A O 1
ATOM 9557 N N . VAL A 1 1273 ? -38.634 -6.340 5.409 1.00 87.12 1273 VAL A N 1
ATOM 9558 C CA . VAL A 1 1273 ? -39.767 -6.536 4.486 1.00 87.12 1273 VAL A CA 1
ATOM 9559 C C . VAL A 1 1273 ? -40.918 -5.607 4.858 1.00 87.12 1273 VAL A C 1
ATOM 9561 O O . VAL A 1 1273 ? -41.339 -5.568 6.019 1.00 87.12 1273 VAL A O 1
ATOM 9564 N N . SER A 1 1274 ? -41.458 -4.865 3.892 1.00 80.38 1274 SER A N 1
ATOM 9565 C CA . SER A 1 1274 ? -42.670 -4.062 4.085 1.00 80.38 1274 SER A CA 1
ATOM 9566 C C . SER A 1 1274 ? -43.873 -4.937 4.458 1.00 80.38 1274 SER A C 1
ATOM 9568 O O . SER A 1 1274 ? -43.950 -6.102 4.074 1.00 80.38 1274 SER A O 1
ATOM 9570 N N . LYS A 1 1275 ? -44.799 -4.390 5.249 1.00 64.25 1275 LYS A N 1
ATOM 9571 C CA . LYS A 1 1275 ? -46.021 -5.098 5.662 1.00 64.25 1275 LYS A CA 1
ATOM 9572 C C . LYS A 1 1275 ? -47.155 -4.925 4.672 1.00 64.25 1275 LYS A C 1
ATOM 9574 O O . LYS A 1 1275 ? -47.320 -3.779 4.195 1.00 64.25 1275 LYS A O 1
#

Foldseek 3Di:
DWDKFKEDQPDDWDDPDDDDDDDDDDDDDDDPVVVVVCQVPAPDKDKDWDAQAQWIKIKMKGKHWDDDPDDPPDPPRITIDIMIMMTTDDPDDPLVRNVVRHPDDPDDDWDKDKDKDFQDDFPPQLVVQDDPVCSPVSCSNLNPVQVVVLVVQDPCVPRPDQDSDPVRRDPSRLVRSPQGDMDMDMDTPDDDDDFDLDPVRYGDDDGDDDDDDDDDDDDDDDDADDAQFDPDAFFFQLRVFQFLHNFAADEDPAPVSVLVVQPDPHQHEYEAAAEHACFCVQHKDKAKWFQQLDDDQFAATEGCPPNCCCVPVVPTHIGGIDIAGPQALAAREGAANHAYHYAQQGAEYEQHAYEYDDAGERHEYEQHEYEAQRLRYASSHEHYEAENYENYEAYQAEYYSHRAEPYEYDAAENYGYEHELAEQEQADSHENNSPRAHARYEEANYQAAEYEYYLYEAERHAHPLPEFENQHAYEAALYEYERYNHERYEYAYNGHYEHALYEYELGAYPYDPVHHHYAYAQFDQACLLCVLPVDTTEHYHYYNYDDDHGHGSPCSVVSHVTRGGDHDHNVPRVVVSVQRHHHSNDNNDRDPDDDDDDDDDDDDDPDDDDPDQLAFADPDAAPADPAAQDDDPLLVLAPFDQHLKAFFQFKAALVPRHTPGGPPDWDKAFFAFGKIKGFNLFKFWWKKKWKKWKAAWWKKKKEFAAWSVPDDSAHFDAQLPLPDGQHTDIDGDHHTGIDMDMDDLQQIAQIGGMMMIHTHDPDRGIMMTTDGMIGRGFFPRNHSGRSHKQKAKDFPDVLLSNLLSQLQVLQRSQWGFQQQFWDRDPHHTTRRWGAFPDGTAGAFGRGHRSWLALLLLVQQVLLNFNIRNPLVNLLRSLVQQLVLQDPQLFTARIGPPCSHHQALLSRLSSLVSVLSSCQFAVPLVSCVVCVVSSVSSLCNQCVQQDPPLSAGFRGSFDDPFFPDGGGRFLLSLLSLLLSLQSVLVSCVSNPPPPCSNVVSPVSSVSSLVSQCVQQQDPVQLAGARGSDDDPHRWLRNLLSCQLSPSDPAQDPSLVSSLVSQCVQDAQQAGATSSQGQKHALLSLLSSLSSCLSNLNNQSSVVRCCRHSVCQLPPNGASVRHAWRIAGSVPQQCHCCVTSSVNSSSNTHSRGNSNSSSNSSCVCRQQNWAADGRQNLEIEGHHRPRPIQKMKMWRAGPLGIWIKMKGADPPQQKMKIKIADHFNHKYKYFADAGPVLDFFQKDKQNHTDDDDDAPSPGGDIDMDGHHIIMMMGHHD

Sequence (1275 aa):
MPSKLPFLLSVLTFSSVQAFDAGVYGLGYWNETYAMEANAHPNATSSVPFTLGTKNFTFQVNVAELIPTGYNFVPNPRQAAAFYNLLWEGGGSLNQSIRDAVTTGTGEGVPTMCLTVPLGPMTREATNGYKEEDNGDCSNAFGSKCMQDLKKVDPSSFTNSITCGLSWMPKSCSERFGGGGLGGAIQGVKDHNRFSIDESGGVVLPYYSGIAASATALMVGVASAAVTGVTGKPEGFASSTTGGGDVTAVYPSTTDELVSYLGDDTARVIVLTKTFDFSGTEGTTTSSGCAPWGTGAGCQTAIDKDQWCENYEPDAPKVSSITYDAAGTLGITVASDKSIVGDGSKGVIKGKGLRIVNGATNVIIQNVAITDINPEYVWGGDAITLDGTDNVWIDHVTTSNIARQHIVLGTEASGNVTISNSYIDGSGDYSATCDGHQYWALYFDGSDDKVTFKNNYIYQTSGRAPKVQSNTLLHAVNNYWNDNSGHAFEIGKGGYVLAEGNVFEDVKAPLEASSYAGELFTADSGSACSSALGRSCEANSLSGSGSFSESNTDFLSKFSGAVAAAAKPASEMKSYVTANAGAGKLSHTFSKHSNMLVSHLLTLLGLGLTVQAQTCWENLTCSGPLETAFPGEWEANIFAPASRAVSPTSILSLANASIISKWPGPAHITGNGSALVFDFGKEVGGLATISYTAHGTGALGLAFSEAKNWIGLWSDSSNGKFQAGDGAIYSNFSASGNYSYTMDKVRLRGGFRYLTLFLITNETMSSIDINDITLEIGFQPTWSNLRAYSGYFHCSDDDLNKIWYSGAYTLQTNSVPVDTGRNFVSSGWNNSGALANGSTVIVDGAKRDRAVWPGDMGIAVPATFVSIGDLESVANALQTMYDHQNKDGSFPEAGPPLLQQGSDTYHMWSMIGTYNYLLYTNDTAFLDKNWDRYLHAMEYIYGKVHQPSGLLNVTGTRDWARWQQGFNNSEANMILYHTLVTGAELATWHGDTTGLAETYITRAANLSTAINKYCWDTSSGAFKDNATDTSLHPQDANSMAIYFGVVPALSSSAQSISSRLTDNWTPIGAEAPELPNNISPFISSFEIQAHLVAGQSQRALDLIRRSWGWYLHHPNGTGSTVIEGYLTNGSFAYRNSRGYSYDASYVSHSHGWSAGPTSALTNYIVGLSVTGRVGSTWTLKPQFADLEYAQAGFVTSLGEFSAGWNVTDGGRTYSLWWKVPEGTAGNITLPPLPSGKTGKITIDGKSFKNKSVDRKNGLVFETNGGNHSILVVSK

InterPro domains:
  IPR002022 Pectate lyase [PF00544] (332-585)
  IPR002022 Pectate lyase [SM00656] (302-510)
  IPR008928 Six-hairpin glycosidase superfamily [SSF48208] (783-1243)
  IPR011050 Pectin lyase fold/virulence factor [SSF51126] (229-585)
  IPR012334 Pectin lyase fold [G3DSA:2.160.20.10] (228-586)
  IPR012341 Six-hairpin glycosidase-like superfamily [G3DSA:1.50.10.10] (797-1160)
  IPR035396 Alpha-L-rhamnosidase, six-hairpin glycosidase domain [PF17389] (835-1055)